Protein AF-0000000084939661 (afdb_homodimer)

Solvent-accessible surface area (backbone atoms only — not comparable to full-atom values): 49387 Å² total; per-residue (Å²): 124,50,78,59,77,72,64,90,78,50,35,40,30,23,25,59,42,37,61,24,28,25,22,60,41,71,46,73,68,18,36,55,26,51,57,50,60,46,53,46,61,92,64,97,46,81,56,56,61,61,65,62,62,69,41,45,63,56,44,51,54,30,49,75,70,69,48,83,76,84,49,44,41,31,38,41,30,62,37,33,71,84,38,44,71,63,52,51,52,50,42,39,66,36,55,32,39,28,44,35,34,33,52,49,49,13,32,34,28,44,72,57,71,51,91,60,67,36,63,58,30,52,48,51,53,49,52,51,51,50,54,36,47,75,54,62,26,47,37,31,38,24,54,34,61,55,38,50,36,38,65,49,33,69,78,37,44,57,19,41,68,34,69,63,48,52,53,42,49,49,52,51,50,52,50,51,45,74,72,36,49,90,73,36,37,35,38,19,58,34,48,32,57,61,42,16,74,80,35,40,44,63,51,31,37,24,57,90,59,92,84,60,48,70,38,54,50,45,46,51,22,54,53,22,48,49,44,50,50,45,50,46,16,52,48,47,57,62,47,65,81,49,88,71,51,46,44,36,39,27,33,56,48,68,46,67,32,25,48,34,51,40,54,69,19,39,45,49,29,52,53,49,40,42,70,64,42,47,43,57,50,33,33,43,55,67,11,40,78,52,54,42,48,62,46,49,43,29,72,53,44,75,44,85,86,84,76,59,66,68,52,49,51,43,24,49,76,26,43,48,65,32,47,26,28,31,52,62,42,59,30,24,29,63,80,56,87,78,58,63,68,32,53,51,103,86,48,76,33,25,60,50,92,81,50,56,60,46,90,54,49,51,30,61,44,41,59,51,53,28,46,49,49,48,54,51,31,74,57,65,70,46,44,33,29,39,49,27,34,60,60,69,40,84,72,65,72,46,95,80,58,34,35,85,42,60,70,55,42,52,51,50,45,48,34,52,50,26,50,42,52,30,44,59,41,42,35,57,68,51,33,42,19,32,36,20,53,46,37,35,33,34,84,89,59,31,25,35,53,47,31,37,28,31,22,44,46,40,41,41,60,83,62,51,68,82,58,50,78,30,63,23,48,39,28,55,48,44,27,48,22,66,74,66,37,42,85,124,50,78,58,79,73,63,90,78,49,34,40,31,21,26,57,41,37,61,24,27,25,20,61,41,71,46,74,66,18,36,56,26,50,60,50,60,46,52,46,60,91,64,97,45,81,58,54,59,60,65,62,62,70,41,43,64,56,45,52,52,30,49,75,70,69,49,83,75,83,50,45,41,32,38,42,30,63,39,33,73,83,37,43,68,61,53,51,52,50,42,40,68,36,56,31,38,28,43,34,36,33,52,48,49,12,31,34,30,43,52,64,78,52,90,62,69,36,63,57,30,52,47,51,54,48,53,51,51,49,53,36,48,75,54,63,25,47,37,32,38,25,54,35,59,55,38,49,36,38,65,47,32,68,75,37,44,58,18,40,68,34,68,65,47,52,52,42,48,49,51,52,53,50,49,52,44,73,72,37,49,90,74,36,36,36,38,19,60,32,48,32,57,60,43,18,75,78,36,41,45,63,52,32,35,24,56,90,59,91,82,60,49,70,38,54,50,45,46,52,23,54,54,21,47,50,42,51,49,43,49,46,16,52,48,48,56,62,47,64,80,49,88,70,50,47,44,34,41,28,33,56,49,70,45,68,33,25,49,34,50,41,54,70,18,39,47,49,29,52,51,48,39,43,70,64,42,47,42,57,50,33,32,44,55,69,12,40,78,52,54,41,49,62,44,49,44,28,70,55,44,76,44,84,86,85,75,59,66,68,53,49,51,43,25,47,74,26,43,48,67,33,46,26,27,31,50,63,40,59,29,24,28,63,78,56,86,80,57,62,67,32,54,52,101,87,48,77,31,26,60,52,92,80,50,57,58,46,90,54,50,50,31,59,44,40,60,51,52,30,47,48,49,46,54,52,31,75,57,66,71,47,44,32,31,40,50,28,34,58,59,69,41,82,73,65,70,46,96,79,57,34,34,87,42,59,69,55,44,52,52,50,46,49,35,51,52,25,50,43,52,30,44,62,43,42,35,57,64,51,35,41,18,29,37,21,53,44,38,35,34,33,85,90,57,30,26,36,51,47,33,35,27,31,22,45,47,39,40,40,57,82,62,52,67,81,56,49,78,31,62,23,48,40,28,56,51,44,28,50,21,67,74,64,36,41,84

Radius of gyration: 32.03 Å; Cα contacts (8 Å, |Δi|>4): 2023; chains: 2; bounding box: 61×95×74 Å

Organism: Mesoplasma florum (strain ATCC 33453 / NBRC 100688 / NCTC 11704 / L1) (NCBI:txid265311)

Sequence (974 aa):
MKKLNFPKSFLWGGATSAAQIEGAWNIDGKSLTLPEIQPFIELKDKSDLSKLHNERNIIFKNALEGKFEGHYPKRFGIDFYHRYKEDIALFKEAGMNIFRMSISWARIFPNAFDEKPNLNGLKFYRDVFEECKKNNMEIMVTMSHFDYPFELMKSNPKGWLDPKVKELFLKYAKTILDEYADIVKYWLPFNEINIGAFAVEAGLGIMPDSKRTEAETKELSIKGLHNLFVAQAEIVKYAKKFKNIKLGCMMADMTTYSLDCNPVNVLANMKREQILKFMFYDVMIKGKYPGYFKNIVKTLTNKEITFDENELKLLKENPLEFISFSYYMSNTVSTDPNQEKTQGNLTSAGKNPFLKATDWGWQIDPIGLRYVLNQLWDRYEVPLFISENGIGVLETLNEENAVNDDYRIDYLSKHIEQIDLALKDGVDVFGYTMWTPIDLVSASTCEMAKRYGLIFVDYDDYHNGTGNRYPKKSFNWFKEFIKTKEIMKKLNFPKSFLWGGATSAAQIEGAWNIDGKSLTLPEIQPFIELKDKSDLSKLHNERNIIFKNALEGKFEGHYPKRFGIDFYHRYKEDIALFKEAGMNIFRMSISWARIFPNAFDEKPNLNGLKFYRDVFEECKKNNMEIMVTMSHFDYPFELMKSNPKGWLDPKVKELFLKYAKTILDEYADIVKYWLPFNEINIGAFAVEAGLGIMPDSKRTEAETKELSIKGLHNLFVAQAEIVKYAKKFKNIKLGCMMADMTTYSLDCNPVNVLANMKREQILKFMFYDVMIKGKYPGYFKNIVKTLTNKEITFDENELKLLKENPLEFISFSYYMSNTVSTDPNQEKTQGNLTSAGKNPFLKATDWGWQIDPIGLRYVLNQLWDRYEVPLFISENGIGVLETLNEENAVNDDYRIDYLSKHIEQIDLALKDGVDVFGYTMWTPIDLVSASTCEMAKRYGLIFVDYDDYHNGTGNRYPKKSFNWFKEFIKTKEI

InterPro domains:
  IPR001360 Glycoside hydrolase family 1 [PF00232] (5-486)
  IPR001360 Glycoside hydrolase family 1 [PR00131] (319-333)
  IPR001360 Glycoside hydrolase family 1 [PR00131] (384-392)
  IPR001360 Glycoside hydrolase family 1 [PR00131] (405-416)
  IPR001360 Glycoside hydrolase family 1 [PR00131] (426-443)
  IPR001360 Glycoside hydrolase family 1 [PR00131] (451-463)
  IPR001360 Glycoside hydrolase family 1 [PTHR10353] (6-486)
  IPR017853 Glycoside hydrolase superfamily [SSF51445] (2-483)
  IPR018120 Glycoside hydrolase family 1, active site [PS00572] (384-392)

Nearest PDB structures (foldseek):
  6wgd-assembly3_C  TM=9.465E-01  e=3.606E-56  Bacillus licheniformis
  6wgd-assembly2_B  TM=9.373E-01  e=1.611E-56  Bacillus licheniformis
  4f79-assembly1_A  TM=9.193E-01  e=8.020E-50  Streptococcus mutans
  2e40-assembly1_A  TM=8.561E-01  e=5.593E-35  Phanerodontia chrysosporium
  7f3a-assembly1_A  TM=8.354E-01  e=2.499E-35  Arabidopsis thaliana

Structure (mmCIF, N/CA/C/O backbone):
data_AF-0000000084939661-model_v1
#
loop_
_entity.id
_entity.type
_entity.pdbx_description
1 polymer Beta-glucosidase
#
loop_
_atom_site.group_PDB
_atom_site.id
_atom_site.type_symbol
_atom_site.label_atom_id
_atom_site.label_alt_id
_atom_site.label_comp_id
_atom_site.label_asym_id
_atom_site.label_entity_id
_atom_site.label_seq_id
_atom_site.pdbx_PDB_ins_code
_atom_site.Cartn_x
_atom_site.Cartn_y
_atom_site.Cartn_z
_atom_site.occupancy
_atom_site.B_iso_or_equiv
_atom_site.auth_seq_id
_atom_site.auth_comp_id
_atom_site.auth_asym_id
_atom_site.auth_atom_id
_atom_site.pdbx_PDB_model_num
ATOM 1 N N . MET A 1 1 ? -32.219 13.727 -1.261 1 76 1 MET A N 1
ATOM 2 C CA . MET A 1 1 ? -31.328 13.625 -0.103 1 76 1 MET A CA 1
ATOM 3 C C . MET A 1 1 ? -30.844 12.188 0.089 1 76 1 MET A C 1
ATOM 5 O O . MET A 1 1 ? -31.578 11.242 -0.205 1 76 1 MET A O 1
ATOM 9 N N . LYS A 1 2 ? -29.578 12.047 0.237 1 87.31 2 LYS A N 1
ATOM 10 C CA . LYS A 1 2 ? -28.953 10.758 0.487 1 87.31 2 LYS A CA 1
ATOM 11 C C . LYS A 1 2 ? -28.625 10.586 1.967 1 87.31 2 LYS A C 1
ATOM 13 O O . LYS A 1 2 ? -27.953 11.438 2.561 1 87.31 2 LYS A O 1
ATOM 18 N N . LYS A 1 3 ? -29.156 9.508 2.598 1 93.19 3 LYS A N 1
ATOM 19 C CA . LYS A 1 3 ? -28.875 9.203 3.998 1 93.19 3 LYS A CA 1
ATOM 20 C C . LYS A 1 3 ? -27.562 8.453 4.141 1 93.19 3 LYS A C 1
ATOM 22 O O . LYS A 1 3 ? -27.312 7.48 3.43 1 93.19 3 LYS A O 1
ATOM 27 N N . LEU A 1 4 ? -26.688 8.992 4.992 1 95.94 4 LEU A N 1
ATOM 28 C CA . LEU A 1 4 ? -25.391 8.367 5.254 1 95.94 4 LEU A CA 1
ATOM 29 C C . LEU A 1 4 ? -25.422 7.609 6.582 1 95.94 4 LEU A C 1
ATOM 31 O O . LEU A 1 4 ? -26.312 7.809 7.398 1 95.94 4 LEU A O 1
ATOM 35 N N . ASN A 1 5 ? -24.516 6.648 6.684 1 91.62 5 ASN A N 1
ATOM 36 C CA . ASN A 1 5 ? -24.469 5.812 7.879 1 91.62 5 ASN A CA 1
ATOM 37 C C . ASN A 1 5 ? -23.125 5.934 8.602 1 91.62 5 ASN A C 1
ATOM 39 O O . ASN A 1 5 ? -22.188 5.203 8.289 1 91.62 5 ASN A O 1
ATOM 43 N N . PHE A 1 6 ? -23.062 6.758 9.602 1 95.75 6 PHE A N 1
ATOM 44 C CA . PHE A 1 6 ? -21.891 6.93 10.438 1 95.75 6 PHE A CA 1
ATOM 45 C C . PHE A 1 6 ? -22.109 6.336 11.828 1 95.75 6 PHE A C 1
ATOM 47 O O . PHE A 1 6 ? -23.234 6.34 12.328 1 95.75 6 PHE A O 1
ATOM 54 N N . PRO A 1 7 ? -21.094 5.809 12.414 1 94.56 7 PRO A N 1
ATOM 55 C CA . PRO A 1 7 ? -21.219 5.387 13.812 1 94.56 7 PRO A CA 1
ATOM 56 C C . PRO A 1 7 ? -21.641 6.527 14.734 1 94.56 7 PRO A C 1
ATOM 58 O O . PRO A 1 7 ? -21.266 7.684 14.508 1 94.56 7 PRO A O 1
ATOM 61 N N . LYS A 1 8 ? -22.312 6.203 15.781 1 93.75 8 LYS A N 1
ATOM 62 C CA . LYS A 1 8 ? -22.75 7.203 16.75 1 93.75 8 LYS A CA 1
ATOM 63 C C . LYS A 1 8 ? -21.562 7.887 17.422 1 93.75 8 LYS A C 1
ATOM 65 O O . LYS A 1 8 ? -21.656 9.062 17.797 1 93.75 8 LYS A O 1
ATOM 70 N N . SER A 1 9 ? -20.484 7.184 17.453 1 96.25 9 SER A N 1
ATOM 71 C CA . SER A 1 9 ? -19.297 7.68 18.141 1 96.25 9 SER A CA 1
ATOM 72 C C . SER A 1 9 ? -18.438 8.539 17.234 1 96.25 9 SER A C 1
ATOM 74 O O . SER A 1 9 ? -17.406 9.062 17.641 1 96.25 9 SER A O 1
ATOM 76 N N . PHE A 1 10 ? -18.906 8.656 15.992 1 98.19 10 PHE A N 1
ATOM 77 C CA . PHE A 1 10 ? -18.094 9.414 15.039 1 98.19 10 PHE A CA 1
ATOM 78 C C . PHE A 1 10 ? -17.969 10.867 15.484 1 98.19 10 PHE A C 1
ATOM 80 O O . PHE A 1 10 ? -18.953 11.484 15.898 1 98.19 10 PHE A O 1
ATOM 87 N N . LEU A 1 11 ? -16.766 11.445 15.398 1 98.75 11 LEU A N 1
ATOM 88 C CA . LEU A 1 11 ? -16.5 12.805 15.828 1 98.75 11 LEU A CA 1
ATOM 89 C C . LEU A 1 11 ? -16.578 13.773 14.656 1 98.75 11 LEU A C 1
ATOM 91 O O . LEU A 1 11 ? -15.891 13.594 13.641 1 98.75 11 LEU A O 1
ATOM 95 N N . TRP A 1 12 ? -17.406 14.789 14.75 1 98.5 12 TRP A N 1
ATOM 96 C CA . TRP A 1 12 ? -17.594 15.852 13.766 1 98.5 12 TRP A CA 1
ATOM 97 C C . TRP A 1 12 ? -17.203 17.203 14.344 1 98.5 12 TRP A C 1
ATOM 99 O O . TRP A 1 12 ? -17.719 17.609 15.383 1 98.5 12 TRP A O 1
ATOM 109 N N . GLY A 1 13 ? -16.281 17.891 13.742 1 98.5 13 GLY A N 1
ATOM 110 C CA . GLY A 1 13 ? -15.977 19.219 14.266 1 98.5 13 GLY A CA 1
ATOM 111 C C . GLY A 1 13 ? -15.125 20.047 13.32 1 98.5 13 GLY A C 1
ATOM 112 O O . GLY A 1 13 ? -15.273 19.953 12.102 1 98.5 13 GLY A O 1
ATOM 113 N N . GLY A 1 14 ? -14.438 21 13.836 1 98.31 14 GLY A N 1
ATOM 114 C CA . GLY A 1 14 ? -13.578 21.906 13.086 1 98.31 14 GLY A CA 1
ATOM 115 C C . GLY A 1 14 ? -12.219 22.109 13.727 1 98.31 14 GLY A C 1
ATOM 116 O O . GLY A 1 14 ? -12.023 21.781 14.898 1 98.31 14 GLY A O 1
ATOM 117 N N . ALA A 1 15 ? -11.328 22.531 12.891 1 98.75 15 ALA A N 1
ATOM 118 C CA . ALA A 1 15 ? -9.945 22.75 13.32 1 98.75 15 ALA A CA 1
ATOM 119 C C . ALA A 1 15 ? -9.531 24.203 13.117 1 98.75 15 ALA A C 1
ATOM 121 O O . ALA A 1 15 ? -10.008 24.875 12.195 1 98.75 15 ALA A O 1
ATOM 122 N N . THR A 1 16 ? -8.688 24.703 13.984 1 98.5 16 THR A N 1
ATOM 123 C CA . THR A 1 16 ? -8.086 26.016 13.906 1 98.5 16 THR A CA 1
ATOM 124 C C . THR A 1 16 ? -6.625 25.984 14.352 1 98.5 16 THR A C 1
ATOM 126 O O . THR A 1 16 ? -6.113 24.922 14.727 1 98.5 16 THR A O 1
ATOM 129 N N . SER A 1 17 ? -5.945 27.047 14.25 1 98.06 17 SER A N 1
ATOM 130 C CA . SER A 1 17 ? -4.594 27.203 14.773 1 98.06 17 SER A CA 1
ATOM 131 C C . SER A 1 17 ? -4.48 28.469 15.625 1 98.06 17 SER A C 1
ATOM 133 O O . SER A 1 17 ? -5.086 29.484 15.305 1 98.06 17 SER A O 1
ATOM 135 N N . ALA A 1 18 ? -3.715 28.406 16.609 1 98.38 18 ALA A N 1
ATOM 136 C CA . ALA A 1 18 ? -3.572 29.516 17.562 1 98.38 18 ALA A CA 1
ATOM 137 C C . ALA A 1 18 ? -3.178 30.797 16.859 1 98.38 18 ALA A C 1
ATOM 139 O O . ALA A 1 18 ? -3.811 31.844 17.062 1 98.38 18 ALA A O 1
ATOM 140 N N . ALA A 1 19 ? -2.262 30.703 15.992 1 97 19 ALA A N 1
ATOM 141 C CA . ALA A 1 19 ? -1.71 31.891 15.352 1 97 19 ALA A CA 1
ATOM 142 C C . ALA A 1 19 ? -2.736 32.531 14.422 1 97 19 ALA A C 1
ATOM 144 O O . ALA A 1 19 ? -2.631 33.719 14.102 1 97 19 ALA A O 1
ATOM 145 N N . GLN A 1 20 ? -3.734 31.766 14.008 1 98.12 20 GLN A N 1
ATOM 146 C CA . GLN A 1 20 ? -4.652 32.25 12.992 1 98.12 20 GLN A CA 1
ATOM 147 C C . GLN A 1 20 ? -5.945 32.781 13.625 1 98.12 20 GLN A C 1
ATOM 149 O O . GLN A 1 20 ? -6.715 33.5 12.984 1 98.12 20 GLN A O 1
ATOM 154 N N . ILE A 1 21 ? -6.176 32.438 14.93 1 98.5 21 ILE A N 1
ATOM 155 C CA . ILE A 1 21 ? -7.504 32.781 15.422 1 98.5 21 ILE A CA 1
ATOM 156 C C . ILE A 1 21 ? -7.375 33.562 16.734 1 98.5 21 ILE A C 1
ATOM 158 O O . ILE A 1 21 ? -8.266 34.344 17.078 1 98.5 21 ILE A O 1
ATOM 162 N N . GLU A 1 22 ? -6.34 33.406 17.547 1 98.44 22 GLU A N 1
ATOM 163 C CA . GLU A 1 22 ? -6.359 33.812 18.953 1 98.44 22 GLU A CA 1
ATOM 164 C C . GLU A 1 22 ? -6.25 35.312 19.109 1 98.44 22 GLU A C 1
ATOM 166 O O . GLU A 1 22 ? -6.992 35.938 19.875 1 98.44 22 GLU A O 1
ATOM 171 N N . GLY A 1 23 ? -5.332 35.844 18.328 1 97.75 23 GLY A N 1
ATOM 172 C CA . GLY A 1 23 ? -4.961 37.219 18.641 1 97.75 23 GLY A CA 1
ATOM 173 C C . GLY A 1 23 ? -4.234 37.344 19.953 1 97.75 23 GLY A C 1
ATOM 174 O O . GLY A 1 23 ? -3.521 36.438 20.375 1 97.75 23 GLY A O 1
ATOM 175 N N . ALA A 1 24 ? -4.246 38.594 20.531 1 97.81 24 ALA A N 1
ATOM 176 C CA . ALA A 1 24 ? -3.619 38.875 21.812 1 97.81 24 ALA A CA 1
ATOM 177 C C . ALA A 1 24 ? -2.148 38.469 21.812 1 97.81 24 ALA A C 1
ATOM 179 O O . ALA A 1 24 ? -1.686 37.75 22.703 1 97.81 24 ALA A O 1
ATOM 180 N N . TRP A 1 25 ? -1.394 38.875 20.797 1 96.25 25 TRP A N 1
ATOM 181 C CA . TRP A 1 25 ? -0.033 38.406 20.562 1 96.25 25 TRP A CA 1
ATOM 182 C C . TRP A 1 25 ? 0.924 38.938 21.625 1 96.25 25 TRP A C 1
ATOM 184 O O . TRP A 1 25 ? 2.012 38.375 21.812 1 96.25 25 TRP A O 1
ATOM 194 N N . ASN A 1 26 ? 0.463 39.969 22.391 1 95.56 26 ASN A N 1
ATOM 195 C CA . ASN A 1 26 ? 1.315 40.594 23.406 1 95.56 26 ASN A CA 1
ATOM 196 C C . ASN A 1 26 ? 0.572 40.75 24.734 1 95.56 26 ASN A C 1
ATOM 198 O O . ASN A 1 26 ? 0.905 41.625 25.531 1 95.56 26 ASN A O 1
ATOM 202 N N . ILE A 1 27 ? -0.442 40.031 24.875 1 97.62 27 ILE A N 1
ATOM 203 C CA . ILE A 1 27 ? -1.259 40.125 26.078 1 97.62 27 ILE A CA 1
ATOM 204 C C . ILE A 1 27 ? -0.933 38.938 27 1 97.62 27 ILE A C 1
ATOM 206 O O . ILE A 1 27 ? -0.599 37.844 26.516 1 97.62 27 ILE A O 1
ATOM 210 N N . ASP A 1 28 ? -0.941 39.125 28.297 1 97.31 28 ASP A N 1
ATOM 211 C CA . ASP A 1 28 ? -0.826 38.125 29.344 1 97.31 28 ASP A CA 1
ATOM 212 C C . ASP A 1 28 ? 0.487 37.344 29.219 1 97.31 28 ASP A C 1
ATOM 214 O O . ASP A 1 28 ? 0.52 36.125 29.406 1 97.31 28 ASP A O 1
ATOM 218 N N . GLY A 1 29 ? 1.516 38.031 28.719 1 96.12 29 GLY A N 1
ATOM 219 C CA . GLY A 1 29 ? 2.877 37.531 28.766 1 96.12 29 GLY A CA 1
ATOM 220 C C . GLY A 1 29 ? 3.299 36.812 27.484 1 96.12 29 GLY A C 1
ATOM 221 O O . GLY A 1 29 ? 4.457 36.406 27.359 1 96.12 29 GLY A O 1
ATOM 222 N N . LYS A 1 30 ? 2.4 36.719 26.516 1 97.25 30 LYS A N 1
ATOM 223 C CA . LYS A 1 30 ? 2.744 36.031 25.281 1 97.25 30 LYS A CA 1
ATOM 224 C C . LYS A 1 30 ? 3.773 36.812 24.469 1 97.25 30 LYS A C 1
ATOM 226 O O . LYS A 1 30 ? 3.744 38.031 24.469 1 97.25 30 LYS A O 1
ATOM 231 N N . SER A 1 31 ? 4.68 36.094 23.812 1 95.81 31 SER A N 1
ATOM 232 C CA . SER A 1 31 ? 5.617 36.719 22.875 1 95.81 31 SER A CA 1
ATOM 233 C C . SER A 1 31 ? 5.305 36.312 21.438 1 95.81 31 SER A C 1
ATOM 235 O O . SER A 1 31 ? 4.316 35.625 21.172 1 95.81 31 SER A O 1
ATOM 237 N N . LEU A 1 32 ? 6.156 36.812 20.516 1 96.56 32 LEU A N 1
ATOM 238 C CA . LEU A 1 32 ? 5.914 36.656 19.094 1 96.56 32 LEU A CA 1
ATOM 239 C C . LEU A 1 32 ? 6.25 35.25 18.641 1 96.56 32 LEU A C 1
ATOM 241 O O . LEU A 1 32 ? 7.188 34.625 19.156 1 96.56 32 LEU A O 1
ATOM 245 N N . THR A 1 33 ? 5.477 34.812 17.656 1 96.81 33 THR A N 1
ATOM 246 C CA . THR A 1 33 ? 5.77 33.562 16.953 1 96.81 33 THR A CA 1
ATOM 247 C C . THR A 1 33 ? 6.117 33.844 15.5 1 96.81 33 THR A C 1
ATOM 249 O O . THR A 1 33 ? 5.949 34.969 15.016 1 96.81 33 THR A O 1
ATOM 252 N N . LEU A 1 34 ? 6.562 32.781 14.828 1 95.38 34 LEU A N 1
ATOM 253 C CA . LEU A 1 34 ? 6.992 32.875 13.438 1 95.38 34 LEU A CA 1
ATOM 254 C C . LEU A 1 34 ? 5.875 33.438 12.555 1 95.38 34 LEU A C 1
ATOM 256 O O . LEU A 1 34 ? 6.094 34.375 11.797 1 95.38 34 LEU A O 1
ATOM 260 N N . PRO A 1 35 ? 4.625 32.938 12.656 1 96.12 35 PRO A N 1
ATOM 261 C CA . PRO A 1 35 ? 3.578 33.5 11.789 1 96.12 35 PRO A CA 1
ATOM 262 C C . PRO A 1 35 ? 3.266 34.969 12.094 1 96.12 35 PRO A C 1
ATOM 264 O O . PRO A 1 35 ? 2.838 35.688 11.203 1 96.12 35 PRO A O 1
ATOM 267 N N . GLU A 1 36 ? 3.588 35.438 13.273 1 96.69 36 GLU A N 1
ATOM 268 C CA . GLU A 1 36 ? 3.172 36.75 13.734 1 96.69 36 GLU A CA 1
ATOM 269 C C . GLU A 1 36 ? 4.199 37.812 13.344 1 96.69 36 GLU A C 1
ATOM 271 O O . GLU A 1 36 ? 3.982 39 13.578 1 96.69 36 GLU A O 1
ATOM 276 N N . ILE A 1 37 ? 5.254 37.375 12.75 1 95.5 37 ILE A N 1
ATOM 277 C CA . ILE A 1 37 ? 6.195 38.375 12.227 1 95.5 37 ILE A CA 1
ATOM 278 C C . ILE A 1 37 ? 5.969 38.562 10.727 1 95.5 37 ILE A C 1
ATOM 280 O O . ILE A 1 37 ? 6.664 39.344 10.086 1 95.5 37 ILE A O 1
ATOM 284 N N . GLN A 1 38 ? 5.016 37.875 10.133 1 94.12 38 GLN A N 1
ATOM 285 C CA . GLN A 1 38 ? 4.703 37.969 8.711 1 94.12 38 GLN A CA 1
ATOM 286 C C . GLN A 1 38 ? 3.607 39 8.469 1 94.12 38 GLN A C 1
ATOM 288 O O . GLN A 1 38 ? 2.482 38.844 8.945 1 94.12 38 GLN A O 1
ATOM 293 N N . PRO A 1 39 ? 3.881 40 7.699 1 95.25 39 PRO A N 1
ATOM 294 C CA . PRO A 1 39 ? 2.85 41 7.398 1 95.25 39 PRO A CA 1
ATOM 295 C C . PRO A 1 39 ? 1.928 40.562 6.262 1 95.25 39 PRO A C 1
ATOM 297 O O . PRO A 1 39 ? 2.268 39.656 5.496 1 95.25 39 PRO A O 1
ATOM 300 N N . PHE A 1 40 ? 0.797 41.125 6.23 1 95.25 40 PHE A N 1
ATOM 301 C CA . PHE A 1 40 ? -0.061 41.031 5.055 1 95.25 40 PHE A CA 1
ATOM 302 C C . PHE A 1 40 ? 0.56 41.75 3.863 1 95.25 40 PHE A C 1
ATOM 304 O O . PHE A 1 40 ? 0.972 42.906 3.973 1 95.25 40 PHE A O 1
ATOM 311 N N . ILE A 1 41 ? 0.688 41.031 2.812 1 91.19 41 ILE A N 1
ATOM 312 C CA . ILE A 1 41 ? 1.157 41.594 1.547 1 91.19 41 ILE A CA 1
ATOM 313 C C . ILE A 1 41 ? 0.088 41.406 0.473 1 91.19 41 ILE A C 1
ATOM 315 O O . ILE A 1 41 ? -0.285 40.281 0.153 1 91.19 41 ILE A O 1
ATOM 319 N N . GLU A 1 42 ? -0.319 42.469 -0.01 1 88.44 42 GLU A N 1
ATOM 320 C CA . GLU A 1 42 ? -1.345 42.406 -1.046 1 88.44 42 GLU A CA 1
ATOM 321 C C . GLU A 1 42 ? -0.802 41.75 -2.314 1 88.44 42 GLU A C 1
ATOM 323 O O . GLU A 1 42 ? 0.219 42.188 -2.854 1 88.44 42 GLU A O 1
ATOM 328 N N . LEU A 1 43 ? -1.422 40.688 -2.668 1 83.44 43 LEU A N 1
ATOM 329 C CA . LEU A 1 43 ? -1.029 39.969 -3.889 1 83.44 43 LEU A CA 1
ATOM 330 C C . LEU A 1 43 ? -1.913 40.406 -5.059 1 83.44 43 LEU A C 1
ATOM 332 O O . LEU A 1 43 ? -3.133 40.5 -4.918 1 83.44 43 LEU A O 1
ATOM 336 N N . LYS A 1 44 ? -1.364 40.781 -6.469 1 77.31 44 LYS A N 1
ATOM 337 C CA . LYS A 1 44 ? -2.107 41.062 -7.691 1 77.31 44 LYS A CA 1
ATOM 338 C C . LYS A 1 44 ? -2.789 39.812 -8.227 1 77.31 44 LYS A C 1
ATOM 340 O O . LYS A 1 44 ? -3.961 39.844 -8.609 1 77.31 44 LYS A O 1
ATOM 345 N N . ASP A 1 45 ? -2.076 38.812 -8.133 1 78.31 45 ASP A N 1
ATOM 346 C CA . ASP A 1 45 ? -2.543 37.469 -8.516 1 78.31 45 ASP A CA 1
ATOM 347 C C . ASP A 1 45 ? -2.459 36.5 -7.336 1 78.31 45 ASP A C 1
ATOM 349 O O . ASP A 1 45 ? -1.365 36.125 -6.902 1 78.31 45 ASP A O 1
ATOM 353 N N . LYS A 1 46 ? -3.605 36.062 -6.93 1 73.12 46 LYS A N 1
ATOM 354 C CA . LYS A 1 46 ? -3.707 35.25 -5.723 1 73.12 46 LYS A CA 1
ATOM 355 C C . LYS A 1 46 ? -3.143 33.844 -5.949 1 73.12 46 LYS A C 1
ATOM 357 O O . LYS A 1 46 ? -2.799 33.156 -4.996 1 73.12 46 LYS A O 1
ATOM 362 N N . SER A 1 47 ? -3.041 33.5 -7.195 1 71.06 47 SER A N 1
ATOM 363 C CA . SER A 1 47 ? -2.535 32.156 -7.512 1 71.06 47 SER A CA 1
ATOM 364 C C . SER A 1 47 ? -1.013 32.156 -7.609 1 71.06 47 SER A C 1
ATOM 366 O O . SER A 1 47 ? -0.39 31.094 -7.648 1 71.06 47 SER A O 1
ATOM 368 N N . ASP A 1 48 ? -0.412 33.312 -7.617 1 75.19 48 ASP A N 1
ATOM 369 C CA . ASP A 1 48 ? 1.036 33.438 -7.719 1 75.19 48 ASP A CA 1
ATOM 370 C C . ASP A 1 48 ? 1.633 33.938 -6.395 1 75.19 48 ASP A C 1
ATOM 372 O O . ASP A 1 48 ? 1.565 35.125 -6.07 1 75.19 48 ASP A O 1
ATOM 376 N N . LEU A 1 49 ? 2.273 33.062 -5.699 1 75.25 49 LEU A N 1
ATOM 377 C CA . LEU A 1 49 ? 2.822 33.375 -4.387 1 75.25 49 LEU A CA 1
ATOM 378 C C . LEU A 1 49 ? 4.281 33.812 -4.496 1 75.25 49 LEU A C 1
ATOM 380 O O . LEU A 1 49 ? 4.984 33.906 -3.484 1 75.25 49 LEU A O 1
ATOM 384 N N . SER A 1 50 ? 4.77 34.062 -5.648 1 76.31 50 SER A N 1
ATOM 385 C CA . SER A 1 50 ? 6.176 34.375 -5.875 1 76.31 50 SER A CA 1
ATOM 386 C C . SER A 1 50 ? 6.59 35.625 -5.078 1 76.31 50 SER A C 1
ATOM 388 O O . SER A 1 50 ? 7.691 35.656 -4.52 1 76.31 50 SER A O 1
ATOM 390 N N . LYS A 1 51 ? 5.73 36.594 -5.031 1 77.31 51 LYS A N 1
ATOM 391 C CA . LYS A 1 51 ? 6.043 37.812 -4.285 1 77.31 51 LYS A CA 1
ATOM 392 C C . LYS A 1 51 ? 6.309 37.5 -2.814 1 77.31 51 LYS A C 1
ATOM 394 O O . LYS A 1 51 ? 7.238 38.062 -2.219 1 77.31 51 LYS A O 1
ATOM 399 N N . LEU A 1 52 ? 5.461 36.688 -2.219 1 80 52 LEU A N 1
ATOM 400 C CA . LEU A 1 52 ? 5.625 36.312 -0.822 1 80 52 LEU A CA 1
ATOM 401 C C . LEU A 1 52 ? 6.969 35.594 -0.605 1 80 52 LEU A C 1
ATOM 403 O O . LEU A 1 52 ? 7.668 35.906 0.369 1 80 52 LEU A O 1
ATOM 407 N N . HIS A 1 53 ? 7.348 34.812 -1.49 1 78 53 HIS A N 1
ATOM 408 C CA . HIS A 1 53 ? 8.602 34.062 -1.386 1 78 53 HIS A CA 1
ATOM 409 C C . HIS A 1 53 ? 9.805 35 -1.509 1 78 53 HIS A C 1
ATOM 411 O O . HIS A 1 53 ? 10.797 34.844 -0.799 1 78 53 HIS A O 1
ATOM 417 N N . ASN A 1 54 ? 9.688 35.938 -2.361 1 78.06 54 ASN A N 1
ATOM 418 C CA . ASN A 1 54 ? 10.781 36.906 -2.611 1 78.06 54 ASN A CA 1
ATOM 419 C C . ASN A 1 54 ? 11 37.812 -1.423 1 78.06 54 ASN A C 1
ATOM 421 O O . ASN A 1 54 ? 12.125 38.281 -1.183 1 78.06 54 ASN A O 1
ATOM 425 N N . GLU A 1 55 ? 9.953 38.031 -0.665 1 84.81 55 GLU A N 1
ATOM 426 C CA . GLU A 1 55 ? 10.023 39 0.432 1 84.81 55 GLU A CA 1
ATOM 427 C C . GLU A 1 55 ? 10.414 38.312 1.739 1 84.81 55 GLU A C 1
ATOM 429 O O . GLU A 1 55 ? 10.641 39 2.752 1 84.81 55 GLU A O 1
ATOM 434 N N . ARG A 1 56 ? 10.531 37.125 1.7 1 86 56 ARG A N 1
ATOM 435 C CA . ARG A 1 56 ? 10.742 36.344 2.908 1 86 56 ARG A CA 1
ATOM 436 C C . ARG A 1 56 ? 11.992 36.812 3.648 1 86 56 ARG A C 1
ATOM 438 O O . ARG A 1 56 ? 11.953 37.062 4.855 1 86 56 ARG A O 1
ATOM 445 N N . ASN A 1 57 ? 13.047 36.969 2.941 1 86.56 57 ASN A N 1
ATOM 446 C CA . ASN A 1 57 ? 14.305 37.344 3.561 1 86.56 57 ASN A CA 1
ATOM 447 C C . ASN A 1 57 ? 14.219 38.75 4.168 1 86.56 57 ASN A C 1
ATOM 449 O O . ASN A 1 57 ? 14.781 39 5.234 1 86.56 57 ASN A O 1
ATOM 453 N N . ILE A 1 58 ? 13.555 39.562 3.502 1 89.19 58 ILE A N 1
ATOM 454 C CA . ILE A 1 58 ? 13.398 40.938 3.967 1 89.19 58 ILE A CA 1
ATOM 455 C C . ILE A 1 58 ? 12.539 40.938 5.23 1 89.19 58 ILE A C 1
ATOM 457 O O . ILE A 1 58 ? 12.844 41.688 6.176 1 89.19 58 ILE A O 1
ATOM 461 N N . ILE A 1 59 ? 11.547 40.188 5.258 1 91.44 59 ILE A N 1
ATOM 462 C CA . ILE A 1 59 ? 10.648 40.094 6.402 1 91.44 59 ILE A CA 1
ATOM 463 C C . ILE A 1 59 ? 11.422 39.656 7.637 1 91.44 59 ILE A C 1
ATOM 465 O O . ILE A 1 59 ? 11.305 40.25 8.703 1 91.44 59 ILE A O 1
ATOM 469 N N . PHE A 1 60 ? 12.25 38.656 7.484 1 91.69 60 PHE A N 1
ATOM 470 C CA . PHE A 1 60 ? 13.023 38.125 8.602 1 91.69 60 PHE A CA 1
ATOM 471 C C . PHE A 1 60 ? 14.055 39.156 9.078 1 91.69 60 PHE A C 1
ATOM 473 O O . PHE A 1 60 ? 14.25 39.312 10.281 1 91.69 60 PHE A O 1
ATOM 480 N N . LYS A 1 61 ? 14.719 39.781 8.125 1 91.38 61 LYS A N 1
ATOM 481 C CA . LYS A 1 61 ? 15.695 40.812 8.469 1 91.38 61 LYS A CA 1
ATOM 482 C C . LYS A 1 61 ? 15.047 41.938 9.281 1 91.38 61 LYS A C 1
ATOM 484 O O . LYS A 1 61 ? 15.578 42.344 10.32 1 91.38 61 LYS A O 1
ATOM 489 N N . ASN A 1 62 ? 13.953 42.375 8.797 1 94.19 62 ASN A N 1
ATOM 490 C CA . ASN A 1 62 ? 13.234 43.438 9.5 1 94.19 62 ASN A CA 1
ATOM 491 C C . ASN A 1 62 ? 12.812 43.031 10.898 1 94.19 62 ASN A C 1
ATOM 493 O O . ASN A 1 62 ? 12.945 43.781 11.852 1 94.19 62 ASN A O 1
ATOM 497 N N . ALA A 1 63 ? 12.32 41.812 10.961 1 93.69 63 ALA A N 1
ATOM 498 C CA . ALA A 1 63 ? 11.891 41.312 12.25 1 93.69 63 ALA A CA 1
ATOM 499 C C . ALA A 1 63 ? 13.055 41.219 13.234 1 93.69 63 ALA A C 1
ATOM 501 O O . ALA A 1 63 ? 12.906 41.562 14.414 1 93.69 63 ALA A O 1
ATOM 502 N N . LEU A 1 64 ? 14.195 40.812 12.797 1 92.62 64 LEU A N 1
ATOM 503 C CA . LEU A 1 64 ? 15.383 40.688 13.633 1 92.62 64 LEU A CA 1
ATOM 504 C C . LEU A 1 64 ? 15.82 42.062 14.148 1 92.62 64 LEU A C 1
ATOM 506 O O . LEU A 1 64 ? 16.344 42.156 15.258 1 92.62 64 LEU A O 1
ATOM 510 N N . GLU A 1 65 ? 15.547 43.031 13.32 1 94.5 65 GLU A N 1
ATOM 511 C CA . GLU A 1 65 ? 15.93 44.406 13.672 1 94.5 65 GLU A CA 1
ATOM 512 C C . GLU A 1 65 ? 14.828 45.094 14.461 1 94.5 65 GLU A C 1
ATOM 514 O O . GLU A 1 65 ? 14.961 46.281 14.828 1 94.5 65 GLU A O 1
ATOM 519 N N . GLY A 1 66 ? 13.773 44.375 14.656 1 92.75 66 GLY A N 1
ATOM 520 C CA . GLY A 1 66 ? 12.656 44.938 15.406 1 92.75 66 GLY A CA 1
ATOM 521 C C . GLY A 1 66 ? 11.859 45.969 14.609 1 92.75 66 GLY A C 1
ATOM 522 O O . GLY A 1 66 ? 11.203 46.812 15.188 1 92.75 66 GLY A O 1
ATOM 523 N N . LYS A 1 67 ? 12.016 45.875 13.305 1 94.19 67 LYS A N 1
ATOM 524 C CA . LYS A 1 67 ? 11.289 46.781 12.422 1 94.19 67 LYS A CA 1
ATOM 525 C C . LYS A 1 67 ? 10.031 46.125 11.875 1 94.19 67 LYS A C 1
ATOM 527 O O . LYS A 1 67 ? 10.109 45.156 11.109 1 94.19 67 LYS A O 1
ATOM 532 N N . PHE A 1 68 ? 8.977 46.562 12.359 1 93 68 PHE A N 1
ATOM 533 C CA . PHE A 1 68 ? 7.699 46 11.914 1 93 68 PHE A CA 1
ATOM 534 C C . PHE A 1 68 ? 6.863 47.094 11.234 1 93 68 PHE A C 1
ATOM 536 O O . PHE A 1 68 ? 6.453 48.062 11.875 1 93 68 PHE A O 1
ATOM 543 N N . GLU A 1 69 ? 6.824 47.094 9.961 1 91.75 69 GLU A N 1
ATOM 544 C CA . GLU A 1 69 ? 6 48 9.172 1 91.75 69 GLU A CA 1
ATOM 545 C C . GLU A 1 69 ? 4.848 47.25 8.5 1 91.75 69 GLU A C 1
ATOM 547 O O . GLU A 1 69 ? 4.984 46.062 8.148 1 91.75 69 GLU A O 1
ATOM 552 N N . GLY A 1 70 ? 3.752 47.906 8.492 1 93.75 70 GLY A N 1
ATOM 553 C CA . GLY A 1 70 ? 2.607 47.281 7.836 1 93.75 70 GLY A CA 1
ATOM 554 C C . GLY A 1 70 ? 1.616 46.688 8.812 1 93.75 70 GLY A C 1
ATOM 555 O O . GLY A 1 70 ? 1.615 47.031 10 1 93.75 70 GLY A O 1
ATOM 556 N N . HIS A 1 71 ? 0.753 45.844 8.234 1 96.81 71 HIS A N 1
ATOM 557 C CA . HIS A 1 71 ? -0.302 45.219 9.016 1 96.81 71 HIS A CA 1
ATOM 558 C C . HIS A 1 71 ? -0.011 43.719 9.227 1 96.81 71 HIS A C 1
ATOM 560 O O . HIS A 1 71 ? 0.427 43.031 8.305 1 96.81 71 HIS A O 1
ATOM 566 N N . TYR A 1 72 ? -0.158 43.25 10.438 1 97.19 72 TYR A N 1
ATOM 567 C CA . TYR A 1 72 ? 0.111 41.875 10.82 1 97.19 72 TYR A CA 1
ATOM 568 C C . TYR A 1 72 ? -1.161 41.188 11.297 1 97.19 72 TYR A C 1
ATOM 570 O O . TYR A 1 72 ? -1.387 41.031 12.5 1 97.19 72 TYR A O 1
ATOM 578 N N . PRO A 1 73 ? -1.909 40.688 10.414 1 97.88 73 PRO A N 1
ATOM 579 C CA . PRO A 1 73 ? -3.248 40.188 10.727 1 97.88 73 PRO A CA 1
ATOM 580 C C . PRO A 1 73 ? -3.229 39.094 11.797 1 97.88 73 PRO A C 1
ATOM 582 O O . PRO A 1 73 ? -4.137 39 12.625 1 97.88 73 PRO A O 1
ATOM 585 N N . LYS A 1 74 ? -2.258 38.219 11.844 1 97.88 74 LYS A N 1
ATOM 586 C CA . LYS A 1 74 ? -2.229 37.094 12.758 1 97.88 74 LYS A CA 1
ATOM 587 C C . LYS A 1 74 ? -1.98 37.531 14.195 1 97.88 74 LYS A C 1
ATOM 589 O O . LYS A 1 74 ? -2.152 36.75 15.133 1 97.88 74 LYS A O 1
ATOM 594 N N . ARG A 1 75 ? -1.59 38.781 14.398 1 97.75 75 ARG A N 1
ATOM 595 C CA . ARG A 1 75 ? -1.457 39.344 15.742 1 97.75 75 ARG A CA 1
ATOM 596 C C . ARG A 1 75 ? -2.824 39.625 16.359 1 97.75 75 ARG A C 1
ATOM 598 O O . ARG A 1 75 ? -2.949 39.75 17.578 1 97.75 75 ARG A O 1
ATOM 605 N N . PHE A 1 76 ? -3.811 39.656 15.469 1 97.69 76 PHE A N 1
ATOM 606 C CA . PHE A 1 76 ? -5.172 39.969 15.898 1 97.69 76 PHE A CA 1
ATOM 607 C C . PHE A 1 76 ? -6.059 38.719 15.797 1 97.69 76 PHE A C 1
ATOM 609 O O . PHE A 1 76 ? -7.004 38.562 16.562 1 97.69 76 PHE A O 1
ATOM 616 N N . GLY A 1 77 ? -5.703 37.875 14.789 1 98.19 77 GLY A N 1
ATOM 617 C CA . GLY A 1 77 ? -6.582 36.75 14.523 1 98.19 77 GLY A CA 1
ATOM 618 C C . GLY A 1 77 ? -8.031 37.125 14.336 1 98.19 77 GLY A C 1
ATOM 619 O O . GLY A 1 77 ? -8.336 38.031 13.555 1 98.19 77 GLY A O 1
ATOM 620 N N . ILE A 1 78 ? -8.867 36.438 15.047 1 98.62 78 ILE A N 1
ATOM 621 C CA . ILE A 1 78 ? -10.273 36.812 15.031 1 98.62 78 ILE A CA 1
ATOM 622 C C . ILE A 1 78 ? -10.742 37.125 16.453 1 98.62 78 ILE A C 1
ATOM 624 O O . ILE A 1 78 ? -11.922 36.938 16.781 1 98.62 78 ILE A O 1
ATOM 628 N N . ASP A 1 79 ? -9.75 37.344 17.281 1 98.5 79 ASP A N 1
ATOM 629 C CA . ASP A 1 79 ? -9.953 37.719 18.672 1 98.5 79 ASP A CA 1
ATOM 630 C C . ASP A 1 79 ? -10.578 36.594 19.469 1 98.5 79 ASP A C 1
ATOM 632 O O . ASP A 1 79 ? -11.406 36.812 20.359 1 98.5 79 ASP A O 1
ATOM 636 N N . PHE A 1 80 ? -10.227 35.406 19.125 1 98.75 80 PHE A N 1
ATOM 637 C CA . PHE A 1 80 ? -10.695 34.219 19.844 1 98.75 80 PHE A CA 1
ATOM 638 C C . PHE A 1 80 ? -10.312 34.312 21.328 1 98.75 80 PHE A C 1
ATOM 640 O O . PHE A 1 80 ? -11.062 33.875 22.188 1 98.75 80 PHE A O 1
ATOM 647 N N . TYR A 1 81 ? -9.172 34.906 21.625 1 98.69 81 TYR A N 1
ATOM 648 C CA . TYR A 1 81 ? -8.672 35 22.984 1 98.69 81 TYR A CA 1
ATOM 649 C C . TYR A 1 81 ? -9.727 35.625 23.891 1 98.69 81 TYR A C 1
ATOM 651 O O . TYR A 1 81 ? -9.898 35.188 25.031 1 98.69 81 TYR A O 1
ATOM 659 N N . HIS A 1 82 ? -10.492 36.562 23.438 1 98.31 82 HIS A N 1
ATOM 660 C CA . HIS A 1 82 ? -11.477 37.25 24.266 1 98.31 82 HIS A CA 1
ATOM 661 C C . HIS A 1 82 ? -12.883 36.719 24 1 98.31 82 HIS A C 1
ATOM 663 O O . HIS A 1 82 ? -13.797 36.969 24.781 1 98.31 82 HIS A O 1
ATOM 669 N N . ARG A 1 83 ? -13.008 36 22.891 1 98.62 83 ARG A N 1
ATOM 670 C CA . ARG A 1 83 ? -14.375 35.719 22.453 1 98.62 83 ARG A CA 1
ATOM 671 C C . ARG A 1 83 ? -14.594 34.219 22.328 1 98.62 83 ARG A C 1
ATOM 673 O O . ARG A 1 83 ? -15.539 33.781 21.656 1 98.62 83 ARG A O 1
ATOM 680 N N . TYR A 1 84 ? -13.75 33.375 22.922 1 98.69 84 TYR A N 1
ATOM 681 C CA . TYR A 1 84 ? -13.797 31.922 22.719 1 98.69 84 TYR A CA 1
ATOM 682 C C . TYR A 1 84 ? -15.133 31.359 23.203 1 98.69 84 TYR A C 1
ATOM 684 O O . TYR A 1 84 ? -15.617 30.359 22.656 1 98.69 84 TYR A O 1
ATOM 692 N N . LYS A 1 85 ? -15.758 31.938 24.234 1 98.75 85 LYS A N 1
ATOM 693 C CA . LYS A 1 85 ? -17.031 31.422 24.719 1 98.75 85 LYS A CA 1
ATOM 694 C C . LYS A 1 85 ? -18.125 31.562 23.641 1 98.75 85 LYS A C 1
ATOM 696 O O . LYS A 1 85 ? -18.922 30.641 23.438 1 98.75 85 LYS A O 1
ATOM 701 N N . GLU A 1 86 ? -18.109 32.719 23 1 98.56 86 GLU A N 1
ATOM 702 C CA . GLU A 1 86 ? -19.047 32.969 21.906 1 98.56 86 GLU A CA 1
ATOM 703 C C . GLU A 1 86 ? -18.797 32 20.75 1 98.56 86 GLU A C 1
ATOM 705 O O . GLU A 1 86 ? -19.734 31.422 20.203 1 98.56 86 GLU A O 1
ATOM 710 N N . ASP A 1 87 ? -17.594 31.875 20.375 1 98.75 87 ASP A N 1
ATOM 711 C CA . ASP A 1 87 ? -17.234 31 19.266 1 98.75 87 ASP A CA 1
ATOM 712 C C . ASP A 1 87 ? -17.609 29.562 19.547 1 98.75 87 ASP A C 1
ATOM 714 O O . ASP A 1 87 ? -18.203 28.891 18.719 1 98.75 87 ASP A O 1
ATOM 718 N N . ILE A 1 88 ? -17.297 29.047 20.75 1 98.81 88 ILE A N 1
ATOM 719 C CA . ILE A 1 88 ? -17.547 27.656 21.141 1 98.81 88 ILE A CA 1
ATOM 720 C C . ILE A 1 88 ? -19.062 27.422 21.188 1 98.81 88 ILE A C 1
ATOM 722 O O . ILE A 1 88 ? -19.531 26.328 20.828 1 98.81 88 ILE A O 1
ATOM 726 N N . ALA A 1 89 ? -19.812 28.406 21.609 1 98.69 89 ALA A N 1
ATOM 727 C CA . ALA A 1 89 ? -21.281 28.297 21.609 1 98.69 89 ALA A CA 1
ATOM 728 C C . ALA A 1 89 ? -21.797 28.078 20.188 1 98.69 89 ALA A C 1
ATOM 730 O O . ALA A 1 89 ? -22.75 27.312 19.984 1 98.69 89 ALA A O 1
ATOM 731 N N . LEU A 1 90 ? -21.188 28.75 19.234 1 98.69 90 LEU A N 1
ATOM 732 C CA . LEU A 1 90 ? -21.578 28.578 17.828 1 98.69 90 LEU A CA 1
ATOM 733 C C . LEU A 1 90 ? -21.188 27.203 17.328 1 98.69 90 LEU A C 1
ATOM 735 O O . LEU A 1 90 ? -21.938 26.594 16.547 1 98.69 90 LEU A O 1
ATOM 739 N N . PHE A 1 91 ? -20.016 26.719 17.734 1 98.81 91 PHE A N 1
ATOM 740 C CA . PHE A 1 91 ? -19.625 25.359 17.359 1 98.81 91 PHE A CA 1
ATOM 741 C C . PHE A 1 91 ? -20.641 24.344 17.844 1 98.81 91 PHE A C 1
ATOM 743 O O . PHE A 1 91 ? -21.047 23.453 17.094 1 98.81 91 PHE A O 1
ATOM 750 N N . LYS A 1 92 ? -21.047 24.531 19.078 1 98.5 92 LYS A N 1
ATOM 751 C CA . LYS A 1 92 ? -22.062 23.656 19.672 1 98.5 92 LYS A CA 1
ATOM 752 C C . LYS A 1 92 ? -23.375 23.734 18.891 1 98.5 92 LYS A C 1
ATOM 754 O O . LYS A 1 92 ? -24 22.719 18.609 1 98.5 92 LYS A O 1
ATOM 759 N N . GLU A 1 93 ? -23.734 24.922 18.625 1 98.38 93 GLU A N 1
ATOM 760 C CA . GLU A 1 93 ? -24.984 25.125 17.891 1 98.38 93 GLU A CA 1
ATOM 761 C C . GLU A 1 93 ? -24.938 24.406 16.547 1 98.38 93 GLU A C 1
ATOM 763 O O . GLU A 1 93 ? -25.953 23.859 16.094 1 98.38 93 GLU A O 1
ATOM 768 N N . ALA A 1 94 ? -23.797 24.422 15.883 1 98.25 94 ALA A N 1
ATOM 769 C CA . ALA A 1 94 ? -23.641 23.766 14.594 1 98.25 94 ALA A CA 1
ATOM 770 C C . ALA A 1 94 ? -23.719 22.25 14.742 1 98.25 94 ALA A C 1
ATOM 772 O O . ALA A 1 94 ? -23.906 21.531 13.758 1 98.25 94 ALA A O 1
ATOM 773 N N . GLY A 1 95 ? -23.531 21.75 15.953 1 9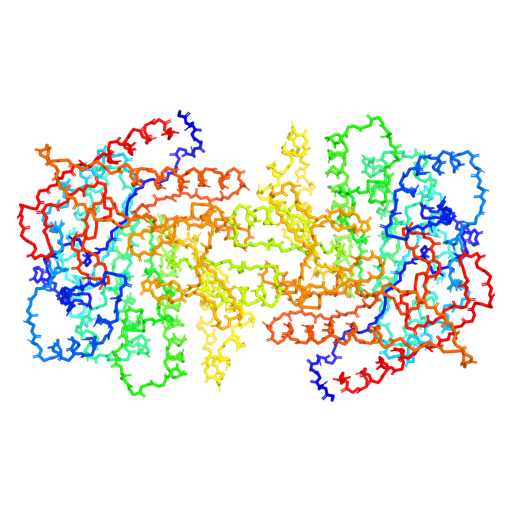7.94 95 GLY A N 1
ATOM 774 C CA . GLY A 1 95 ? -23.641 20.328 16.219 1 97.94 95 GLY A CA 1
ATOM 775 C C . GLY A 1 95 ? -22.281 19.641 16.312 1 97.94 95 GLY A C 1
ATOM 776 O O . GLY A 1 95 ? -22.203 18.406 16.266 1 97.94 95 GLY A O 1
ATOM 777 N N . MET A 1 96 ? -21.219 20.375 16.531 1 98.44 96 MET A N 1
ATOM 778 C CA . MET A 1 96 ? -19.875 19.797 16.625 1 98.44 96 MET A CA 1
ATOM 779 C C . MET A 1 96 ? -19.672 19.109 17.969 1 98.44 96 MET A C 1
ATOM 781 O O . MET A 1 96 ? -20.141 19.594 19 1 98.44 96 MET A O 1
ATOM 785 N N . ASN A 1 97 ? -18.969 17.969 17.906 1 98.62 97 ASN A N 1
ATOM 786 C CA . ASN A 1 97 ? -18.688 17.25 19.156 1 98.62 97 ASN A CA 1
ATOM 787 C C . ASN A 1 97 ? -17.188 17.078 19.375 1 98.62 97 ASN A C 1
ATOM 789 O O . ASN A 1 97 ? -16.766 16.344 20.266 1 98.62 97 ASN A O 1
ATOM 793 N N . ILE A 1 98 ? -16.375 17.781 18.516 1 98.81 98 ILE A N 1
ATOM 794 C CA . ILE A 1 98 ? -14.938 17.859 18.75 1 98.81 98 ILE A CA 1
ATOM 795 C C . ILE A 1 98 ? -14.406 19.203 18.219 1 98.81 98 ILE A C 1
ATOM 797 O O . ILE A 1 98 ? -14.891 19.719 17.219 1 98.81 98 ILE A O 1
ATOM 801 N N . PHE A 1 99 ? -13.461 19.766 18.906 1 98.81 99 PHE A N 1
ATOM 802 C CA . PHE A 1 99 ? -12.75 20.984 18.5 1 98.81 99 PHE A CA 1
ATOM 803 C C . PHE A 1 99 ? -11.242 20.75 18.5 1 98.81 99 PHE A C 1
ATOM 805 O O . PHE A 1 99 ? -10.656 20.469 19.547 1 98.81 99 PHE A O 1
ATOM 812 N N . ARG A 1 100 ? -10.633 20.75 17.281 1 98.81 100 ARG A N 1
ATOM 813 C CA . ARG A 1 100 ? -9.18 20.672 17.172 1 98.81 100 ARG A CA 1
ATOM 814 C C . ARG A 1 100 ? -8.547 22.062 17.172 1 98.81 100 ARG A C 1
ATOM 816 O O . ARG A 1 100 ? -8.914 22.906 16.359 1 98.81 100 ARG A O 1
ATOM 823 N N . MET A 1 101 ? -7.691 22.281 18.062 1 98.62 101 MET A N 1
ATOM 824 C CA . MET A 1 101 ? -6.992 23.562 18.172 1 98.62 101 MET A CA 1
ATOM 825 C C . MET A 1 101 ? -5.531 23.359 18.547 1 98.62 101 MET A C 1
ATOM 827 O O . MET A 1 101 ? -5.121 22.234 18.875 1 98.62 101 MET A O 1
ATOM 831 N N . SER A 1 102 ? -4.723 24.391 18.453 1 98.56 102 SER A N 1
ATOM 832 C CA . SER A 1 102 ? -3.332 24.312 18.891 1 98.56 102 SER A CA 1
ATOM 833 C C . SER A 1 102 ? -3.076 25.219 20.094 1 98.56 102 SER A C 1
ATOM 835 O O . SER A 1 102 ? -3.865 26.125 20.375 1 98.56 102 SER A O 1
ATOM 837 N N . ILE A 1 103 ? -2.109 24.906 20.812 1 98.56 103 ILE A N 1
ATOM 838 C CA . ILE A 1 103 ? -1.591 25.734 21.891 1 98.56 103 ILE A CA 1
ATOM 839 C C . ILE A 1 103 ? -0.34 26.469 21.422 1 98.56 103 ILE A C 1
ATOM 841 O O . ILE A 1 103 ? 0.546 25.875 20.797 1 98.56 103 ILE A O 1
ATOM 845 N N . SER A 1 104 ? -0.304 27.734 21.641 1 98.31 104 SER A N 1
AT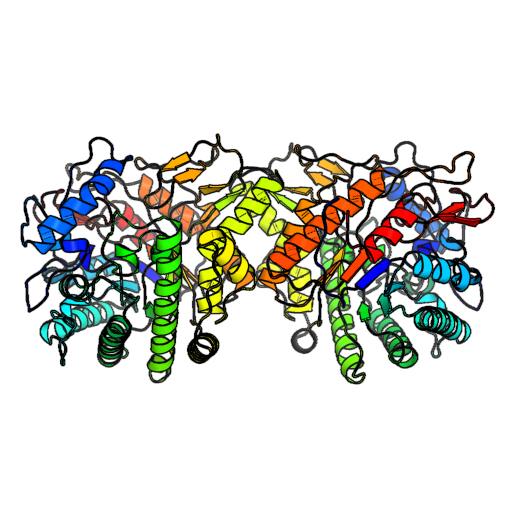OM 846 C CA . SER A 1 104 ? 0.864 28.516 21.266 1 98.31 104 SER A CA 1
ATOM 847 C C . SER A 1 104 ? 2.014 28.312 22.234 1 98.31 104 SER A C 1
ATOM 849 O O . SER A 1 104 ? 1.897 28.641 23.422 1 98.31 104 SER A O 1
ATOM 851 N N . TRP A 1 105 ? 3.1 27.828 21.75 1 98 105 TRP A N 1
ATOM 852 C CA . TRP A 1 105 ? 4.293 27.625 22.562 1 98 105 TRP A CA 1
ATOM 853 C C . TRP A 1 105 ? 4.723 28.922 23.219 1 98 105 TRP A C 1
ATOM 855 O O . TRP A 1 105 ? 5.062 28.938 24.406 1 98 105 TRP A O 1
ATOM 865 N N . ALA A 1 106 ? 4.531 30.016 22.578 1 97.38 106 ALA A N 1
ATOM 866 C CA . ALA A 1 106 ? 4.996 31.312 23.031 1 97.38 106 ALA A CA 1
ATOM 867 C C . ALA A 1 106 ? 4.059 31.891 24.094 1 97.38 106 ALA A C 1
ATOM 869 O O . ALA A 1 106 ? 4.406 32.844 24.781 1 97.38 106 ALA A O 1
ATOM 870 N N . ARG A 1 107 ? 2.895 31.312 24.219 1 97.94 107 ARG A N 1
ATOM 871 C CA . ARG A 1 107 ? 1.987 31.75 25.281 1 97.94 107 ARG A CA 1
ATOM 872 C C . ARG A 1 107 ? 2.262 30.984 26.578 1 97.94 107 ARG A C 1
ATOM 874 O O . ARG A 1 107 ? 1.988 31.484 27.672 1 97.94 107 ARG A O 1
ATOM 881 N N . ILE A 1 108 ? 2.834 29.797 26.469 1 98.38 108 ILE A N 1
ATOM 882 C CA . ILE A 1 108 ? 3.127 28.953 27.625 1 98.38 108 ILE A CA 1
ATOM 883 C C . ILE A 1 108 ? 4.523 29.266 28.156 1 98.38 108 ILE A C 1
ATOM 885 O O . ILE A 1 108 ? 4.727 29.391 29.359 1 98.38 108 ILE A O 1
ATOM 889 N N . PHE A 1 109 ? 5.461 29.375 27.188 1 97.88 109 PHE A N 1
ATOM 890 C CA . PHE A 1 109 ? 6.828 29.781 27.5 1 97.88 109 PHE A CA 1
ATOM 891 C C . PHE A 1 109 ? 7.254 30.953 26.625 1 97.88 109 PHE A C 1
ATOM 893 O O . PHE A 1 109 ? 7.945 30.766 25.625 1 97.88 109 PHE A O 1
ATOM 900 N N . PRO A 1 110 ? 7.008 32.156 27.031 1 95.25 110 PRO A N 1
ATOM 901 C CA . PRO A 1 110 ? 7.227 33.344 26.203 1 95.25 110 PRO A CA 1
ATOM 902 C C . PRO A 1 110 ? 8.695 33.531 25.812 1 95.25 110 PRO A C 1
ATOM 904 O O . PRO A 1 110 ? 8.992 33.938 24.688 1 95.25 110 PRO A O 1
ATOM 907 N N . ASN A 1 111 ? 9.711 33.219 26.781 1 88.38 111 ASN A N 1
ATOM 908 C CA . ASN A 1 111 ? 11.141 33.312 26.5 1 88.38 111 ASN A CA 1
ATOM 909 C C . ASN A 1 111 ? 11.734 31.953 26.188 1 88.38 111 ASN A C 1
ATOM 911 O O . ASN A 1 111 ? 12.961 31.797 26.172 1 88.38 111 ASN A O 1
ATOM 915 N N . ALA A 1 112 ? 10.945 30.969 25.734 1 86.5 112 ALA A N 1
ATOM 916 C CA . ALA A 1 112 ? 11.305 29.594 25.406 1 86.5 112 ALA A CA 1
ATOM 917 C C . ALA A 1 112 ? 12.242 29.016 26.469 1 86.5 112 ALA A C 1
ATOM 919 O O . ALA A 1 112 ? 12.273 27.797 26.672 1 86.5 112 ALA A O 1
ATOM 920 N N . PHE A 1 113 ? 13.031 29.859 27.125 1 91.56 113 PHE A N 1
ATOM 921 C CA . PHE A 1 113 ? 14.031 29.406 28.078 1 91.56 113 PHE A CA 1
ATOM 922 C C . PHE A 1 113 ? 13.516 29.531 29.516 1 91.56 113 PHE A C 1
ATOM 924 O O . PHE A 1 113 ? 14.234 29.25 30.469 1 91.56 113 PHE A O 1
ATOM 931 N N . ASP A 1 114 ? 12.312 29.859 29.641 1 93.38 114 ASP A N 1
ATOM 932 C CA . ASP A 1 114 ? 11.719 30.031 30.969 1 93.38 114 ASP A CA 1
ATOM 933 C C . ASP A 1 114 ? 11.766 28.734 31.766 1 93.38 114 ASP A C 1
ATOM 935 O O . ASP A 1 114 ? 11.562 27.656 31.219 1 93.38 114 ASP A O 1
ATOM 939 N N . GLU A 1 115 ? 12.039 28.891 33 1 94.56 115 GLU A N 1
ATOM 940 C CA . GLU A 1 115 ? 12.031 27.719 33.875 1 94.56 115 GLU A CA 1
ATOM 941 C C . GLU A 1 115 ? 10.602 27.266 34.156 1 94.56 115 GLU A C 1
ATOM 943 O O . GLU A 1 115 ? 10.328 26.062 34.219 1 94.56 115 GLU A O 1
ATOM 948 N N . LYS A 1 116 ? 9.773 28.281 34.344 1 97.25 116 LYS A N 1
ATOM 949 C CA . LYS A 1 116 ? 8.375 28 34.688 1 97.25 116 LYS A CA 1
ATOM 950 C C . LYS A 1 116 ? 7.441 28.516 33.594 1 97.25 116 LYS A C 1
ATOM 952 O O . LYS A 1 116 ? 7.754 29.5 32.906 1 97.25 116 LYS A O 1
ATOM 957 N N . PRO A 1 117 ? 6.359 27.844 33.406 1 98.19 117 PRO A N 1
ATOM 958 C CA . PRO A 1 117 ? 5.414 28.297 32.375 1 98.19 117 PRO A CA 1
ATOM 959 C C . PRO A 1 117 ? 4.664 29.562 32.781 1 98.19 117 PRO A C 1
ATOM 961 O O . PRO A 1 117 ? 4.582 29.891 33.969 1 98.19 117 PRO A O 1
ATOM 964 N N . ASN A 1 118 ? 4.219 30.25 31.844 1 98.19 118 ASN A N 1
ATOM 965 C CA . ASN A 1 118 ? 3.34 31.406 32.031 1 98.19 118 ASN A CA 1
ATOM 966 C C . ASN A 1 118 ? 1.962 30.984 32.531 1 98.19 118 ASN A C 1
ATOM 968 O O . ASN A 1 118 ? 1.187 30.375 31.781 1 98.19 118 ASN A O 1
ATOM 972 N N . LEU A 1 119 ? 1.609 31.375 33.719 1 98.25 119 LEU A N 1
ATOM 973 C CA . LEU A 1 119 ? 0.387 30.906 34.344 1 98.25 119 LEU A CA 1
ATOM 974 C C . LEU A 1 119 ? -0.846 31.453 33.656 1 98.25 119 LEU A C 1
ATOM 976 O O . LEU A 1 119 ? -1.877 30.781 33.562 1 98.25 119 LEU A O 1
ATOM 980 N N . ASN A 1 120 ? -0.736 32.656 33.156 1 98.25 120 ASN A N 1
ATOM 981 C CA . ASN A 1 120 ? -1.853 33.219 32.406 1 98.25 120 ASN A CA 1
ATOM 982 C C . ASN A 1 120 ? -2.139 32.438 31.125 1 98.25 120 ASN A C 1
ATOM 984 O O . ASN A 1 120 ? -3.297 32.25 30.75 1 98.25 120 ASN A O 1
ATOM 988 N N . GLY A 1 121 ? -1.072 32 30.5 1 98.25 121 GLY A N 1
ATOM 989 C CA . GLY A 1 121 ? -1.242 31.156 29.328 1 98.25 121 GLY A CA 1
ATOM 990 C C . GLY A 1 121 ? -1.905 29.828 29.641 1 98.25 121 GLY A C 1
ATOM 991 O O . GLY A 1 121 ? -2.836 29.422 28.953 1 98.25 121 GLY A O 1
ATOM 992 N N . LEU A 1 122 ? -1.461 29.188 30.719 1 98.75 122 LEU A N 1
ATOM 993 C CA . LEU A 1 122 ? -2.053 27.938 31.141 1 98.75 122 LEU A CA 1
ATOM 994 C C . LEU A 1 122 ? -3.531 28.109 31.469 1 98.75 122 LEU A C 1
ATOM 996 O O . LEU A 1 122 ? -4.359 27.281 31.094 1 98.75 122 LEU A O 1
ATOM 1000 N N . LYS A 1 123 ? -3.809 29.203 32.125 1 98.69 123 LYS A N 1
ATOM 1001 C CA . LYS A 1 123 ? -5.184 29.453 32.531 1 98.69 123 LYS A CA 1
ATOM 1002 C C . LYS A 1 123 ? -6.086 29.688 31.328 1 98.69 123 LYS A C 1
ATOM 1004 O O . LYS A 1 123 ? -7.227 29.219 31.297 1 98.69 123 LYS A O 1
ATOM 1009 N N . PHE A 1 124 ? -5.66 30.422 30.406 1 98.56 124 PHE A N 1
ATOM 1010 C CA . PHE A 1 124 ? -6.438 30.703 29.219 1 98.56 124 PHE A CA 1
ATOM 1011 C C . PHE A 1 124 ? -6.879 29.406 28.531 1 98.56 124 PHE A C 1
ATOM 1013 O O . PHE A 1 124 ? -8.07 29.219 28.281 1 98.56 124 PHE A O 1
ATOM 1020 N N . TYR A 1 125 ? -5.902 28.516 28.266 1 98.81 125 TYR A N 1
ATOM 1021 C CA . TYR A 1 125 ? -6.246 27.281 27.547 1 98.81 125 TYR A CA 1
ATOM 1022 C C . TYR A 1 125 ? -7.105 26.375 28.422 1 98.81 125 TYR A C 1
ATOM 1024 O O . TYR A 1 125 ? -8.008 25.703 27.922 1 98.81 125 TYR A O 1
ATOM 1032 N N . ARG A 1 126 ? -6.871 26.344 29.734 1 98.81 126 ARG A N 1
ATOM 1033 C CA . ARG A 1 126 ? -7.762 25.609 30.625 1 98.81 126 ARG A CA 1
ATOM 1034 C C . ARG A 1 126 ? -9.195 26.109 30.5 1 98.81 126 ARG A C 1
ATOM 1036 O O . ARG A 1 126 ? -10.133 25.312 30.406 1 98.81 126 ARG A O 1
ATOM 1043 N N . ASP A 1 127 ? -9.328 27.438 30.531 1 98.81 127 ASP A N 1
ATOM 1044 C CA . ASP A 1 127 ? -10.656 28.031 30.422 1 98.81 127 ASP A CA 1
ATOM 1045 C C . ASP A 1 127 ? -11.312 27.641 29.094 1 98.81 127 ASP A C 1
ATOM 1047 O O . ASP A 1 127 ? -12.508 27.359 29.062 1 98.81 127 ASP A O 1
ATOM 1051 N N . VAL A 1 128 ? -10.562 27.641 28.031 1 98.88 128 VAL A N 1
ATOM 1052 C CA . VAL A 1 128 ? -11.07 27.25 26.719 1 98.88 128 VAL A CA 1
ATOM 1053 C C . VAL A 1 128 ? -11.516 25.797 26.734 1 98.88 128 VAL A C 1
ATOM 1055 O O . VAL A 1 128 ? -12.609 25.469 26.266 1 98.88 128 VAL A O 1
ATOM 1058 N N . PHE A 1 129 ? -10.648 24.891 27.312 1 98.88 129 PHE A N 1
ATOM 1059 C CA . PHE A 1 129 ? -10.945 23.469 27.344 1 98.88 129 PHE A CA 1
ATOM 1060 C C . PHE A 1 129 ? -12.172 23.188 28.203 1 98.88 129 PHE A C 1
ATOM 1062 O O . PHE A 1 129 ? -13.023 22.375 27.828 1 98.88 129 PHE A O 1
ATOM 1069 N N . GLU A 1 130 ? -12.273 23.875 29.297 1 98.88 130 GLU A N 1
ATOM 1070 C CA . GLU A 1 130 ? -13.43 23.703 30.156 1 98.88 130 GLU A CA 1
ATOM 1071 C C . GLU A 1 130 ? -14.711 24.156 29.469 1 98.88 130 GLU A C 1
ATOM 1073 O O . GLU A 1 130 ? -15.766 23.531 29.641 1 98.88 130 GLU A O 1
ATOM 1078 N N . GLU A 1 131 ? -14.586 25.266 28.75 1 98.88 131 GLU A N 1
ATOM 1079 C CA . GLU A 1 131 ? -15.742 25.719 27.984 1 98.88 131 GLU A CA 1
ATOM 1080 C C . GLU A 1 131 ? -16.172 24.688 26.953 1 98.88 131 GLU A C 1
ATOM 1082 O O . GLU A 1 131 ? -17.359 24.453 26.75 1 98.88 131 GLU A O 1
ATOM 1087 N N . CYS A 1 132 ? -15.219 24.078 26.25 1 98.81 132 CYS A N 1
ATOM 1088 C CA . CYS A 1 132 ? -15.516 23.016 25.312 1 98.81 132 CYS A CA 1
ATOM 1089 C C . CYS A 1 132 ? -16.234 21.859 25.984 1 98.81 132 CYS A C 1
ATOM 1091 O O . CYS A 1 132 ? -17.266 21.375 25.5 1 98.81 132 CYS A O 1
ATOM 1093 N N . LYS A 1 133 ? -15.719 21.438 27.141 1 98.44 133 LYS A N 1
ATOM 1094 C CA . LYS A 1 133 ? -16.297 20.312 27.859 1 98.44 133 LYS A CA 1
ATOM 1095 C C . LYS A 1 133 ? -17.719 20.641 28.344 1 98.44 133 LYS A C 1
ATOM 1097 O O . LYS A 1 133 ? -18.609 19.781 28.297 1 98.44 133 LYS A O 1
ATOM 1102 N N . LYS A 1 134 ? -17.859 21.844 28.766 1 98.19 134 LYS A N 1
ATOM 1103 C CA . LYS A 1 134 ? -19.188 22.297 29.188 1 98.19 134 LYS A CA 1
ATOM 1104 C C . LYS A 1 134 ? -20.188 22.172 28.047 1 98.19 134 LYS A C 1
ATOM 1106 O O . LYS A 1 134 ? -21.391 21.969 28.281 1 98.19 134 LYS A O 1
ATOM 1111 N N . ASN A 1 135 ? -19.672 22.234 26.922 1 98.12 135 ASN A N 1
ATOM 1112 C CA . ASN A 1 135 ? -20.516 22.156 25.734 1 98.12 135 ASN A CA 1
ATOM 1113 C C . ASN A 1 135 ? -20.438 20.797 25.062 1 98.12 135 ASN A C 1
ATOM 1115 O O . ASN A 1 135 ? -20.766 20.656 23.875 1 98.12 135 ASN A O 1
ATOM 1119 N N . ASN A 1 136 ? -19.922 19.766 25.703 1 96.88 136 ASN A N 1
ATOM 1120 C CA . ASN A 1 136 ? -19.891 18.359 25.297 1 96.88 136 ASN A CA 1
ATOM 1121 C C . ASN A 1 136 ? -19.031 18.156 24.062 1 96.88 136 ASN A C 1
ATOM 1123 O O . ASN A 1 136 ? -19.406 17.391 23.156 1 96.88 136 ASN A O 1
ATOM 1127 N N . MET A 1 137 ? -17.969 18.859 24 1 98.12 137 MET A N 1
ATOM 1128 C CA . MET A 1 137 ? -17.047 18.703 22.875 1 98.12 137 MET A CA 1
ATOM 1129 C C . MET A 1 137 ? -15.734 18.047 23.344 1 98.12 137 MET A C 1
ATOM 1131 O O . MET A 1 137 ? -15.156 18.469 24.344 1 98.12 137 MET A O 1
ATOM 1135 N N . GLU A 1 138 ? -15.359 17 22.625 1 98.44 138 GLU A N 1
ATOM 1136 C CA . GLU A 1 138 ? -13.992 16.5 22.781 1 98.44 138 GLU A CA 1
ATOM 1137 C C . GLU A 1 138 ? -12.977 17.5 22.25 1 98.44 138 GLU A C 1
ATOM 1139 O O . GLU A 1 138 ? -13.328 18.406 21.5 1 98.44 138 GLU A O 1
ATOM 1144 N N . ILE A 1 139 ? -11.797 17.375 22.812 1 98.75 139 ILE A N 1
ATOM 1145 C CA . ILE A 1 139 ? -10.742 18.297 22.422 1 98.75 139 ILE A CA 1
ATOM 1146 C C . ILE A 1 139 ? -9.57 17.531 21.812 1 98.75 139 ILE A C 1
ATOM 1148 O O . ILE A 1 139 ? -9.18 16.469 22.328 1 98.75 139 ILE A O 1
ATOM 1152 N N . MET A 1 140 ? -9.078 17.969 20.672 1 98.75 140 MET A N 1
ATOM 1153 C CA . MET A 1 140 ? -7.824 17.531 20.078 1 98.75 140 MET A CA 1
ATOM 1154 C C . MET A 1 140 ? -6.82 18.688 20.016 1 98.75 140 MET A C 1
ATOM 1156 O O . MET A 1 140 ? -7.113 19.75 19.469 1 98.75 140 MET A O 1
ATOM 1160 N N . VAL A 1 141 ? -5.656 18.469 20.547 1 98.81 141 VAL A N 1
ATOM 1161 C CA . VAL A 1 141 ? -4.684 19.547 20.656 1 98.81 141 VAL A CA 1
ATOM 1162 C C . VAL A 1 141 ? -3.467 19.25 19.797 1 98.81 141 VAL A C 1
ATOM 1164 O O . VAL A 1 141 ? -2.904 18.156 19.875 1 98.81 141 VAL A O 1
ATOM 1167 N N . THR A 1 142 ? -3.145 20.172 19 1 98.62 142 THR A N 1
ATOM 1168 C CA . THR A 1 142 ? -1.85 20.188 18.328 1 98.62 142 THR A CA 1
ATOM 1169 C C . THR A 1 142 ? -0.832 20.984 19.125 1 98.62 142 THR A C 1
ATOM 1171 O O . THR A 1 142 ? -1.053 22.172 19.406 1 98.62 142 THR A O 1
ATOM 1174 N N . MET A 1 143 ? 0.305 20.391 19.438 1 98.38 143 MET A N 1
ATOM 1175 C CA . MET A 1 143 ? 1.292 21.047 20.281 1 98.38 143 MET A CA 1
ATOM 1176 C C . MET A 1 143 ? 2.08 22.094 19.5 1 98.38 143 MET A C 1
ATOM 1178 O O . MET A 1 143 ? 2.436 23.141 20.047 1 98.38 143 MET A O 1
ATOM 1182 N N . SER A 1 144 ? 2.34 21.719 18.312 1 97.31 144 SER A N 1
ATOM 1183 C CA . SER A 1 144 ? 3.07 22.641 17.438 1 97.31 144 SER A CA 1
ATOM 1184 C C . SER A 1 144 ? 2.4 22.766 16.078 1 97.31 144 SER A C 1
ATOM 1186 O O . SER A 1 144 ? 2.453 21.844 15.266 1 97.31 144 SER A O 1
ATOM 1188 N N . HIS A 1 145 ? 1.778 23.875 15.828 1 97.5 145 HIS A N 1
ATOM 1189 C CA . HIS A 1 145 ? 1.135 24.188 14.555 1 97.5 145 HIS A CA 1
ATOM 1190 C C . HIS A 1 145 ? 1.807 25.391 13.883 1 97.5 145 HIS A C 1
ATOM 1192 O O . HIS A 1 145 ? 1.178 26.422 13.688 1 97.5 145 HIS A O 1
ATOM 1198 N N . PHE A 1 146 ? 3.078 25.25 13.516 1 94.31 146 PHE A N 1
ATOM 1199 C CA . PHE A 1 146 ? 3.9 26.25 12.828 1 94.31 146 PHE A CA 1
ATOM 1200 C C . PHE A 1 146 ? 3.988 27.531 13.641 1 94.31 146 PHE A C 1
ATOM 1202 O O . PHE A 1 146 ? 4.074 28.625 13.078 1 94.31 146 PHE A O 1
ATOM 1209 N N . ASP A 1 147 ? 3.9 27.453 14.891 1 92.44 147 ASP A N 1
ATOM 1210 C CA . ASP A 1 147 ? 3.893 28.609 15.797 1 92.44 147 ASP A CA 1
ATOM 1211 C C . ASP A 1 147 ? 5.176 28.672 16.625 1 92.44 147 ASP A C 1
ATOM 1213 O O . ASP A 1 147 ? 5.129 28.828 17.844 1 92.44 147 ASP A O 1
ATOM 1217 N N . TYR A 1 148 ? 6.266 28.453 15.969 1 95 148 TYR A N 1
ATOM 1218 C CA . TYR A 1 148 ? 7.59 28.484 16.578 1 95 148 TYR A CA 1
ATOM 1219 C C . TYR A 1 148 ? 7.867 29.844 17.219 1 95 148 TYR A C 1
ATOM 1221 O O . TYR A 1 148 ? 7.691 30.875 16.578 1 95 148 TYR A O 1
ATOM 1229 N N . PRO A 1 149 ? 8.32 29.875 18.531 1 96.25 149 PRO A N 1
ATOM 1230 C CA . PRO A 1 149 ? 8.609 31.172 19.156 1 96.25 149 PRO A CA 1
ATOM 1231 C C . PRO A 1 149 ? 9.719 31.938 18.438 1 96.25 149 PRO A C 1
ATOM 1233 O O . PRO A 1 149 ? 10.797 31.391 18.188 1 96.25 149 PRO A O 1
ATOM 1236 N N . PHE A 1 150 ? 9.469 33.188 18.172 1 94.5 150 PHE A N 1
ATOM 1237 C CA . PHE A 1 150 ? 10.406 33.969 17.391 1 94.5 150 PHE A CA 1
ATOM 1238 C C . PHE A 1 150 ? 11.695 34.219 18.172 1 94.5 150 PHE A C 1
ATOM 1240 O O . PHE A 1 150 ? 12.781 34.219 17.594 1 94.5 150 PHE A O 1
ATOM 1247 N N . GLU A 1 151 ? 11.602 34.406 19.453 1 92.56 151 GLU A N 1
ATOM 1248 C CA . GLU A 1 151 ? 12.781 34.594 20.297 1 92.56 151 GLU A CA 1
ATOM 1249 C C . GLU A 1 151 ? 13.703 33.375 20.25 1 92.56 151 GLU A C 1
ATOM 1251 O O . GLU A 1 151 ? 14.93 33.531 20.297 1 92.56 151 GLU A O 1
ATOM 1256 N N . LEU A 1 152 ? 13.109 32.25 20.25 1 95.44 152 LEU A N 1
ATOM 1257 C CA . LEU A 1 152 ? 13.883 31 20.141 1 95.44 152 LEU A CA 1
ATOM 1258 C C . LEU A 1 152 ? 14.578 30.922 18.781 1 95.44 152 LEU A C 1
ATOM 1260 O O . LEU A 1 152 ? 15.742 30.531 18.703 1 95.44 152 LEU A O 1
ATOM 1264 N N . MET A 1 153 ? 13.875 31.281 17.766 1 93.62 153 MET A N 1
ATOM 1265 C CA . MET A 1 153 ? 14.461 31.266 16.422 1 93.62 153 MET A CA 1
ATOM 1266 C C . MET A 1 153 ? 15.664 32.188 16.344 1 93.62 153 MET A C 1
ATOM 1268 O O . MET A 1 153 ? 16.688 31.844 15.75 1 93.62 153 MET A O 1
ATOM 1272 N N . LYS A 1 154 ? 15.547 33.281 16.953 1 91.5 154 LYS A N 1
ATOM 1273 C CA . LYS A 1 154 ? 16.609 34.281 16.969 1 91.5 154 LYS A CA 1
ATOM 1274 C C . LYS A 1 154 ? 17.844 33.781 17.719 1 91.5 154 LYS A C 1
ATOM 1276 O O . LYS A 1 154 ? 18.969 33.938 17.234 1 91.5 154 LYS A O 1
ATOM 1281 N N . SER A 1 155 ? 17.625 33.219 18.797 1 93.38 155 SER A N 1
ATOM 1282 C CA . SER A 1 155 ? 18.719 32.781 19.656 1 93.38 155 SER A CA 1
ATOM 1283 C C . SER A 1 155 ? 19.328 31.469 19.172 1 93.38 155 SER A C 1
ATOM 1285 O O . SER A 1 155 ? 20.516 31.203 19.422 1 93.38 155 SER A O 1
ATOM 1287 N N . ASN A 1 156 ? 18.531 30.656 18.484 1 94.62 156 ASN A N 1
ATOM 1288 C CA . ASN A 1 156 ? 18.984 29.375 17.953 1 94.62 156 ASN A CA 1
ATOM 1289 C C . ASN A 1 156 ? 18.609 29.234 16.469 1 94.62 156 ASN A C 1
ATOM 1291 O O . ASN A 1 156 ? 17.734 28.438 16.125 1 94.62 156 ASN A O 1
ATOM 1295 N N . PRO A 1 157 ? 19.375 29.844 15.633 1 93.25 157 PRO A N 1
ATOM 1296 C CA . PRO A 1 157 ? 19 29.906 14.219 1 93.25 157 PRO A CA 1
ATOM 1297 C C . PRO A 1 157 ? 19.047 28.547 13.531 1 93.25 157 PRO A C 1
ATOM 1299 O O . PRO A 1 157 ? 18.547 28.391 12.422 1 93.25 157 PRO A O 1
ATOM 1302 N N . LYS A 1 158 ? 19.578 27.516 14.211 1 95.88 158 LYS A N 1
ATOM 1303 C CA . LYS A 1 158 ? 19.656 26.172 13.641 1 95.88 158 LYS A CA 1
ATOM 1304 C C . LYS A 1 158 ? 18.359 25.406 13.875 1 95.88 158 LYS A C 1
ATOM 1306 O O . LYS A 1 158 ? 18.172 24.312 13.328 1 95.88 158 LYS A O 1
ATOM 1311 N N . GLY A 1 159 ? 17.484 25.984 14.672 1 97 159 GLY A N 1
ATOM 1312 C CA . GLY A 1 159 ? 16.203 25.344 14.922 1 97 159 GLY A CA 1
ATOM 1313 C C . GLY A 1 159 ? 16.328 23.938 15.484 1 97 159 GLY A C 1
ATOM 1314 O O . GLY A 1 159 ? 17.094 23.703 16.422 1 97 159 GLY A O 1
ATOM 1315 N N . TRP A 1 160 ? 15.703 23.031 14.938 1 97.69 160 TRP A N 1
ATOM 1316 C CA . TRP A 1 160 ? 15.57 21.672 15.438 1 97.69 160 TRP A CA 1
ATOM 1317 C C . TRP A 1 160 ? 16.875 20.891 15.234 1 97.69 160 TRP A C 1
ATOM 1319 O O . TRP A 1 160 ? 17 19.75 15.688 1 97.69 160 TRP A O 1
ATOM 1329 N N . LEU A 1 161 ? 17.828 21.453 14.602 1 97.44 161 LEU A N 1
ATOM 1330 C CA . LEU A 1 161 ? 19.141 20.828 14.523 1 97.44 161 LEU A CA 1
ATOM 1331 C C . LEU A 1 161 ? 19.891 20.969 15.844 1 97.44 161 LEU A C 1
ATOM 1333 O O . LEU A 1 161 ? 20.859 20.266 16.094 1 97.44 161 LEU A O 1
ATOM 1337 N N . ASP A 1 162 ? 19.516 21.953 16.609 1 96.69 162 ASP A N 1
ATOM 1338 C CA . ASP A 1 162 ? 20.094 22.172 17.922 1 96.69 162 ASP A CA 1
ATOM 1339 C C . ASP A 1 162 ? 19.406 21.328 18.984 1 96.69 162 ASP A C 1
ATOM 1341 O O . ASP A 1 162 ? 18.203 21.469 19.219 1 96.69 162 ASP A O 1
ATOM 1345 N N . PRO A 1 163 ? 20.141 20.5 19.672 1 96.12 163 PRO A N 1
ATOM 1346 C CA . PRO A 1 163 ? 19.531 19.641 20.688 1 96.12 163 PRO A CA 1
ATOM 1347 C C . PRO A 1 163 ? 18.812 20.422 21.781 1 96.12 163 PRO A C 1
ATOM 1349 O O . PRO A 1 163 ? 17.859 19.922 22.391 1 96.12 163 PRO A O 1
ATOM 1352 N N . LYS A 1 164 ? 19.25 21.641 21.969 1 96.56 164 LYS A N 1
ATOM 1353 C CA . LYS A 1 164 ? 18.609 22.469 22.984 1 96.56 164 LYS A CA 1
ATOM 1354 C C . LYS A 1 164 ? 17.156 22.75 22.625 1 96.56 164 LYS A C 1
ATOM 1356 O O . LYS A 1 164 ? 16.297 22.844 23.516 1 96.56 164 LYS A O 1
ATOM 1361 N N . VAL A 1 165 ? 16.875 22.891 21.391 1 97.19 165 VAL A N 1
ATOM 1362 C CA . VAL A 1 165 ? 15.516 23.156 20.938 1 97.19 165 VAL A CA 1
ATOM 1363 C C . VAL A 1 165 ? 14.617 21.969 21.281 1 97.19 165 VAL A C 1
ATOM 1365 O O . VAL A 1 165 ? 13.492 22.156 21.75 1 97.19 165 VAL A O 1
ATOM 1368 N N . LYS A 1 166 ? 15.117 20.734 21.031 1 96.94 166 LYS A N 1
ATOM 1369 C CA . LYS A 1 166 ? 14.367 19.531 21.391 1 96.94 166 LYS A CA 1
ATOM 1370 C C . LYS A 1 166 ? 14.07 19.5 22.891 1 96.94 166 LYS A C 1
ATOM 1372 O O . LYS A 1 166 ? 12.953 19.188 23.297 1 96.94 166 LYS A O 1
ATOM 1377 N N . GLU A 1 167 ? 15.031 19.891 23.656 1 97.69 167 GLU A N 1
ATOM 1378 C CA . GLU A 1 167 ? 14.867 19.906 25.109 1 97.69 167 GLU A CA 1
ATOM 1379 C C . GLU A 1 167 ? 13.797 20.906 25.531 1 97.69 167 GLU A C 1
ATOM 1381 O O . GLU A 1 167 ? 12.953 20.594 26.375 1 97.69 167 GLU A O 1
ATOM 1386 N N . LEU A 1 168 ? 13.867 22.062 24.969 1 97.94 168 LEU A N 1
ATOM 1387 C CA . LEU A 1 168 ? 12.906 23.109 25.297 1 97.94 168 LEU A CA 1
ATOM 1388 C C . LEU A 1 168 ? 11.5 22.719 24.859 1 97.94 168 LEU A C 1
ATOM 1390 O O . LEU A 1 168 ? 10.531 22.953 25.594 1 97.94 168 LEU A O 1
ATOM 1394 N N . PHE A 1 169 ? 11.391 22.109 23.719 1 97.75 169 PHE A N 1
ATOM 1395 C CA . PHE A 1 169 ? 10.086 21.672 23.25 1 97.75 169 PHE A CA 1
ATOM 1396 C C . PHE A 1 169 ? 9.516 20.578 24.141 1 97.75 169 PHE A C 1
ATOM 1398 O O . PHE A 1 169 ? 8.32 20.562 24.438 1 97.75 169 PHE A O 1
ATOM 1405 N N . LEU A 1 170 ? 10.398 19.625 24.516 1 98.44 170 LEU A N 1
ATOM 1406 C CA . LEU A 1 170 ? 9.945 18.547 25.391 1 98.44 170 LEU A CA 1
ATOM 1407 C C . LEU A 1 170 ? 9.469 19.094 26.734 1 98.44 170 LEU A C 1
ATOM 1409 O O . LEU A 1 170 ? 8.492 18.594 27.297 1 98.44 170 LEU A O 1
ATOM 1413 N N . LYS A 1 171 ? 10.148 20.109 27.219 1 98.38 171 LYS A N 1
ATOM 1414 C CA . LYS A 1 171 ? 9.68 20.766 28.438 1 98.38 171 LYS A CA 1
ATOM 1415 C C . LYS A 1 171 ? 8.281 21.359 28.25 1 98.38 171 LYS A C 1
ATOM 1417 O O . LYS A 1 171 ? 7.402 21.156 29.094 1 98.38 171 LYS A O 1
ATOM 1422 N N . TYR A 1 172 ? 8.109 22.016 27.203 1 98.19 172 TYR A N 1
ATOM 1423 C CA . TYR A 1 172 ? 6.82 22.594 26.844 1 98.19 172 TYR A CA 1
ATOM 1424 C C . TYR A 1 172 ? 5.762 21.5 26.703 1 98.19 172 TYR A C 1
ATOM 1426 O O . TYR A 1 172 ? 4.695 21.594 27.312 1 98.19 172 TYR A O 1
ATOM 1434 N N . ALA A 1 173 ? 6.062 20.453 25.953 1 98.56 173 ALA A N 1
ATOM 1435 C CA . ALA A 1 173 ? 5.117 19.375 25.688 1 98.56 173 ALA A CA 1
ATOM 1436 C C . ALA A 1 173 ? 4.719 18.656 26.969 1 98.56 173 ALA A C 1
ATOM 1438 O O . ALA A 1 173 ? 3.535 18.406 27.203 1 98.56 173 ALA A O 1
ATOM 1439 N N . LYS A 1 174 ? 5.711 18.375 27.797 1 98.5 174 LYS A N 1
ATOM 1440 C CA . LYS A 1 174 ? 5.445 17.703 29.062 1 98.5 174 LYS A CA 1
ATOM 1441 C C . LYS A 1 174 ? 4.605 18.594 29.984 1 98.5 174 LYS A C 1
ATOM 1443 O O . LYS A 1 174 ? 3.713 18.094 30.672 1 98.5 174 LYS A O 1
ATOM 1448 N N . THR A 1 175 ? 4.875 19.875 29.953 1 98.69 175 THR A N 1
ATOM 1449 C CA . THR A 1 175 ? 4.133 20.812 30.781 1 98.69 175 THR A CA 1
ATOM 1450 C C . THR A 1 175 ? 2.654 20.812 30.406 1 98.69 175 THR A C 1
ATOM 1452 O O . THR A 1 175 ? 1.79 20.703 31.281 1 98.69 175 THR A O 1
ATOM 1455 N N . ILE A 1 176 ? 2.367 20.859 29.156 1 98.62 176 ILE A N 1
ATOM 1456 C CA . ILE A 1 176 ? 0.964 20.969 28.766 1 98.62 176 ILE A CA 1
ATOM 1457 C C . ILE A 1 176 ? 0.283 19.609 28.906 1 98.62 176 ILE A C 1
ATOM 1459 O O . ILE A 1 176 ? -0.913 19.531 29.188 1 98.62 176 ILE A O 1
ATOM 1463 N N . LEU A 1 177 ? 0.997 18.516 28.766 1 98.75 177 LEU A N 1
ATOM 1464 C CA . LEU A 1 177 ? 0.426 17.219 29.047 1 98.75 177 LEU A CA 1
ATOM 1465 C C . LEU A 1 177 ? 0.072 17.094 30.531 1 98.75 177 LEU A C 1
ATOM 1467 O O . LEU A 1 177 ? -1.032 16.672 30.875 1 98.75 177 LEU A O 1
ATOM 1471 N N . ASP A 1 178 ? 0.992 17.5 31.375 1 98.56 178 ASP A N 1
ATOM 1472 C CA . ASP A 1 178 ? 0.752 17.438 32.812 1 98.56 178 ASP A CA 1
ATOM 1473 C C . ASP A 1 178 ? -0.445 18.312 33.219 1 98.56 178 ASP A C 1
ATOM 1475 O O . ASP A 1 178 ? -1.214 17.938 34.094 1 98.56 178 ASP A O 1
ATOM 1479 N N . GLU A 1 179 ? -0.611 19.359 32.531 1 98.62 179 GLU A N 1
ATOM 1480 C CA . GLU A 1 179 ? -1.642 20.328 32.875 1 98.62 179 GLU A CA 1
ATOM 1481 C C . GLU A 1 179 ? -3.006 19.906 32.344 1 98.62 179 GLU A C 1
ATOM 1483 O O . GLU A 1 179 ? -4.031 20.141 32.969 1 98.62 179 GLU A O 1
ATOM 1488 N N . TYR A 1 180 ? -3.037 19.281 31.141 1 98.62 180 TYR A N 1
ATOM 1489 C CA . TYR A 1 180 ? -4.32 19.234 30.453 1 98.62 180 TYR A CA 1
ATOM 1490 C C . TYR A 1 180 ? -4.707 17.812 30.094 1 98.62 180 TYR A C 1
ATOM 1492 O O . TYR A 1 180 ? -5.797 17.562 29.578 1 98.62 180 TYR A O 1
ATOM 1500 N N . ALA A 1 181 ? -3.934 16.766 30.406 1 98 181 ALA A N 1
ATOM 1501 C CA . ALA A 1 181 ? -4.238 15.398 30.016 1 98 181 ALA A CA 1
ATOM 1502 C C . ALA A 1 181 ? -5.52 14.906 30.688 1 98 181 ALA A C 1
ATOM 1504 O O . ALA A 1 181 ? -6.117 13.922 30.25 1 98 181 ALA A O 1
ATOM 1505 N N . ASP A 1 182 ? -5.969 15.547 31.688 1 97.75 182 ASP A N 1
ATOM 1506 C CA . ASP A 1 182 ? -7.207 15.18 32.375 1 97.75 182 ASP A CA 1
ATOM 1507 C C . ASP A 1 182 ? -8.43 15.617 31.562 1 97.75 182 ASP A C 1
ATOM 1509 O O . ASP A 1 182 ? -9.523 15.07 31.75 1 97.75 182 ASP A O 1
ATOM 1513 N N . ILE A 1 183 ? -8.227 16.594 30.672 1 98.12 183 ILE A N 1
ATOM 1514 C CA . ILE A 1 183 ? -9.391 17.172 30.016 1 98.12 183 ILE A CA 1
ATOM 1515 C C . ILE A 1 183 ? -9.266 17.016 28.5 1 98.12 183 ILE A C 1
ATOM 1517 O O . ILE A 1 183 ? -10.266 16.922 27.797 1 98.12 183 ILE A O 1
ATOM 1521 N N . VAL A 1 184 ? -8.055 16.875 28 1 98.62 184 VAL A N 1
ATOM 1522 C CA . VAL A 1 184 ? -7.809 16.719 26.578 1 98.62 184 VAL A CA 1
ATOM 1523 C C . VAL A 1 184 ? -7.547 15.25 26.25 1 98.62 184 VAL A C 1
ATOM 1525 O O . VAL A 1 184 ? -6.613 14.648 26.781 1 98.62 184 VAL A O 1
ATOM 1528 N N . LYS A 1 185 ? -8.289 14.719 25.312 1 97.75 185 LYS A N 1
ATOM 1529 C CA . LYS A 1 185 ? -8.219 13.289 25.016 1 97.75 185 LYS A CA 1
ATOM 1530 C C . LYS A 1 185 ? -7.258 13 23.875 1 97.75 185 LYS A C 1
ATOM 1532 O O . LYS A 1 185 ? -6.539 12 23.891 1 97.75 185 LYS A O 1
ATOM 1537 N N . TYR A 1 186 ? -7.223 13.812 22.828 1 98.62 186 TYR A N 1
ATOM 1538 C CA . TYR A 1 186 ? -6.445 13.555 21.625 1 98.62 186 TYR A CA 1
ATOM 1539 C C . TYR A 1 186 ? -5.32 14.57 21.469 1 98.62 186 TYR A C 1
ATOM 1541 O O . TYR A 1 186 ? -5.543 15.773 21.609 1 98.62 186 TYR A O 1
ATOM 1549 N N . TRP A 1 187 ? -4.133 14.078 21.172 1 98.81 187 TRP A N 1
ATOM 1550 C CA . TRP A 1 187 ? -2.965 14.945 21.078 1 98.81 187 TRP A CA 1
ATOM 1551 C C . TRP A 1 187 ? -2.203 14.703 19.781 1 98.81 187 TRP A C 1
ATOM 1553 O O . TRP A 1 187 ? -2.041 13.555 19.359 1 98.81 187 TRP A O 1
ATOM 1563 N N . LEU A 1 188 ? -1.792 15.781 19.188 1 98.62 188 LEU A N 1
ATOM 1564 C CA . LEU A 1 188 ? -0.938 15.789 18 1 98.62 188 LEU A CA 1
ATOM 1565 C C . LEU A 1 188 ? 0.327 16.609 18.25 1 98.62 188 LEU A C 1
ATOM 1567 O O . LEU A 1 188 ? 0.28 17.828 18.281 1 98.62 188 LEU A O 1
ATOM 1571 N N . PRO A 1 189 ? 1.426 15.969 18.344 1 98.31 189 PRO A N 1
ATOM 1572 C CA . PRO A 1 189 ? 2.652 16.719 18.625 1 98.31 189 PRO A CA 1
ATOM 1573 C C . PRO A 1 189 ? 2.959 17.781 17.578 1 98.31 189 PRO A C 1
ATOM 1575 O O . PRO A 1 189 ? 3.318 18.906 17.922 1 98.31 189 PRO A O 1
ATOM 1578 N N . PHE A 1 190 ? 2.756 17.391 16.328 1 97.88 190 PHE A N 1
ATOM 1579 C CA . PHE A 1 190 ? 3.098 18.328 15.258 1 97.88 190 PHE A CA 1
ATOM 1580 C C . PHE A 1 190 ? 1.986 18.375 14.219 1 97.88 190 PHE A C 1
ATOM 1582 O O . PHE A 1 190 ? 1.381 17.359 13.891 1 97.88 190 PHE A O 1
ATOM 1589 N N . ASN A 1 191 ? 1.729 19.609 13.75 1 97.62 191 ASN A N 1
ATOM 1590 C CA . ASN A 1 191 ? 0.89 19.797 12.57 1 97.62 191 ASN A CA 1
ATOM 1591 C C . ASN A 1 191 ? 1.69 19.625 11.281 1 97.62 191 ASN A C 1
ATOM 1593 O O . ASN A 1 191 ? 2.721 20.266 11.094 1 97.62 191 ASN A O 1
ATOM 1597 N N . GLU A 1 192 ? 1.181 18.734 10.398 1 97.06 192 GLU A N 1
ATOM 1598 C CA . GLU A 1 192 ? 1.794 18.562 9.086 1 97.06 192 GLU A CA 1
ATOM 1599 C C . GLU A 1 192 ? 3.312 18.453 9.195 1 97.06 192 GLU A C 1
ATOM 1601 O O . GLU A 1 192 ? 4.039 19.234 8.562 1 97.06 192 GLU A O 1
ATOM 1606 N N . ILE A 1 193 ? 3.762 17.469 9.875 1 96.75 193 ILE A N 1
ATOM 1607 C CA . ILE A 1 193 ? 5.164 17.281 10.234 1 96.75 193 ILE A CA 1
ATOM 1608 C C . ILE A 1 193 ? 6.016 17.234 8.969 1 96.75 193 ILE A C 1
ATOM 1610 O O . ILE A 1 193 ? 7.172 17.656 8.977 1 96.75 193 ILE A O 1
ATOM 1614 N N . ASN A 1 194 ? 5.445 16.859 7.828 1 95.81 194 ASN A N 1
ATOM 1615 C CA . ASN A 1 194 ? 6.203 16.672 6.594 1 95.81 194 ASN A CA 1
ATOM 1616 C C . ASN A 1 194 ? 6.473 18.016 5.895 1 95.81 194 ASN A C 1
ATOM 1618 O O . ASN A 1 194 ? 7.207 18.062 4.91 1 95.81 194 ASN A O 1
ATOM 1622 N N . ILE A 1 195 ? 5.965 19.094 6.387 1 94.31 195 ILE A N 1
ATOM 1623 C CA . ILE A 1 195 ? 6.234 20.406 5.812 1 94.31 195 ILE A CA 1
ATOM 1624 C C . ILE A 1 195 ? 7.711 20.766 5.988 1 94.31 195 ILE A C 1
ATOM 1626 O O . ILE A 1 195 ? 8.273 21.516 5.199 1 94.31 195 ILE A O 1
ATOM 1630 N N . GLY A 1 196 ? 8.359 20.156 7.012 1 93.38 196 GLY A N 1
ATOM 1631 C CA . GLY A 1 196 ? 9.781 20.359 7.227 1 93.38 196 GLY A CA 1
ATOM 1632 C C . GLY A 1 196 ? 10.633 19.891 6.051 1 93.38 196 GLY A C 1
ATOM 1633 O O . GLY A 1 196 ? 11.789 20.297 5.922 1 93.38 196 GLY A O 1
ATOM 1634 N N . ALA A 1 197 ? 10.008 19.094 5.188 1 91.5 197 ALA A N 1
ATOM 1635 C CA . ALA A 1 197 ? 10.727 18.625 4.008 1 91.5 197 ALA A CA 1
ATOM 1636 C C . ALA A 1 197 ? 10.797 19.703 2.93 1 91.5 197 ALA A C 1
ATOM 1638 O O . ALA A 1 197 ? 11.664 19.656 2.057 1 91.5 197 ALA A O 1
ATOM 1639 N N . PHE A 1 198 ? 9.93 20.75 3.039 1 87 198 PHE A N 1
ATOM 1640 C CA . PHE A 1 198 ? 9.805 21.75 1.984 1 87 198 PHE A CA 1
ATOM 1641 C C . PHE A 1 198 ? 10.094 23.141 2.525 1 87 198 PHE A C 1
ATOM 1643 O O . PHE A 1 198 ? 10.547 24.016 1.786 1 87 198 PHE A O 1
ATOM 1650 N N . ALA A 1 199 ? 9.688 23.312 3.734 1 90.12 199 ALA A N 1
ATOM 1651 C CA . ALA A 1 199 ? 9.812 24.609 4.391 1 90.12 199 ALA A CA 1
ATOM 1652 C C . ALA A 1 199 ? 10.516 24.469 5.738 1 90.12 199 ALA A C 1
ATOM 1654 O O . ALA A 1 199 ? 9.859 24.391 6.781 1 90.12 199 ALA A O 1
ATOM 1655 N N . VAL A 1 200 ? 11.828 24.625 5.695 1 92.75 200 VAL A N 1
ATOM 1656 C CA . VAL A 1 200 ? 12.633 24.312 6.875 1 92.75 200 VAL A CA 1
ATOM 1657 C C . VAL A 1 200 ? 12.414 25.375 7.945 1 92.75 200 VAL A C 1
ATOM 1659 O O . VAL A 1 200 ? 12.523 25.094 9.141 1 92.75 200 VAL A O 1
ATOM 1662 N N . GLU A 1 201 ? 12.062 26.594 7.574 1 92.44 201 GLU A N 1
ATOM 1663 C CA . GLU A 1 201 ? 11.789 27.641 8.555 1 92.44 201 GLU A CA 1
ATOM 1664 C C . GLU A 1 201 ? 10.5 27.359 9.32 1 92.44 201 GLU A C 1
ATOM 1666 O O . GLU A 1 201 ? 10.484 27.406 10.555 1 92.44 201 GLU A O 1
ATOM 1671 N N . ALA A 1 202 ? 9.469 27.031 8.562 1 91.94 202 ALA A N 1
ATOM 1672 C CA . ALA A 1 202 ? 8.156 26.797 9.172 1 91.94 202 ALA A CA 1
ATOM 1673 C C . ALA A 1 202 ? 8.125 25.469 9.914 1 91.94 202 ALA A C 1
ATOM 1675 O O . ALA A 1 202 ? 7.586 25.375 11.016 1 91.94 202 ALA A O 1
ATOM 1676 N N . GLY A 1 203 ? 8.75 24.5 9.289 1 94.81 203 GLY A N 1
ATOM 1677 C CA . GLY A 1 203 ? 8.633 23.156 9.82 1 94.81 203 GLY A CA 1
ATOM 1678 C C . GLY A 1 203 ? 9.695 22.828 10.852 1 94.81 203 GLY A C 1
ATOM 1679 O O . GLY A 1 203 ? 9.484 21.984 11.727 1 94.81 203 GLY A O 1
ATOM 1680 N N . LEU A 1 204 ? 10.844 23.578 10.797 1 96.94 204 LEU A N 1
ATOM 1681 C CA . LEU A 1 204 ? 11.969 23.125 11.609 1 96.94 204 LEU A CA 1
ATOM 1682 C C . LEU A 1 204 ? 12.562 24.297 12.391 1 96.94 204 LEU A C 1
ATOM 1684 O O . LEU A 1 204 ? 13.516 24.125 13.156 1 96.94 204 LEU A O 1
ATOM 1688 N N . GLY A 1 205 ? 12.047 25.5 12.203 1 95.69 205 GLY A N 1
ATOM 1689 C CA . GLY A 1 205 ? 12.539 26.656 12.93 1 95.69 205 GLY A CA 1
ATOM 1690 C C . GLY A 1 205 ? 13.914 27.094 12.484 1 95.69 205 GLY A C 1
ATOM 1691 O O . GLY A 1 205 ? 14.602 27.828 13.203 1 95.69 205 GLY A O 1
ATOM 1692 N N . ILE A 1 206 ? 14.32 26.609 11.305 1 95.06 206 ILE A N 1
ATOM 1693 C CA . ILE A 1 206 ? 15.648 26.969 10.805 1 95.06 206 ILE A CA 1
ATOM 1694 C C . ILE A 1 206 ? 15.586 28.312 10.094 1 95.06 206 ILE A C 1
ATOM 1696 O O . ILE A 1 206 ? 14.742 28.531 9.211 1 95.06 206 ILE A O 1
ATOM 1700 N N . MET A 1 207 ? 16.453 29.188 10.5 1 91.88 207 MET A N 1
ATOM 1701 C CA . MET A 1 207 ? 16.484 30.516 9.891 1 91.88 207 MET A CA 1
ATOM 1702 C C . MET A 1 207 ? 16.859 30.422 8.406 1 91.88 207 MET A C 1
ATOM 1704 O O . MET A 1 207 ? 17.75 29.656 8.031 1 91.88 207 MET A O 1
ATOM 1708 N N . PRO A 1 208 ? 16.203 31.203 7.582 1 88 208 PRO A N 1
ATOM 1709 C CA . PRO A 1 208 ? 16.547 31.203 6.156 1 88 208 PRO A CA 1
ATOM 1710 C C . PRO A 1 208 ? 17.984 31.609 5.891 1 88 208 PRO A C 1
ATOM 1712 O O . PRO A 1 208 ? 18.516 32.5 6.582 1 88 208 PRO A O 1
ATOM 1715 N N . ASP A 1 209 ? 18.594 30.891 5.012 1 87.19 209 ASP A N 1
ATOM 1716 C CA . ASP A 1 209 ? 19.953 31.172 4.543 1 87.19 209 ASP A CA 1
ATOM 1717 C C . ASP A 1 209 ? 20.047 31.031 3.027 1 87.19 209 ASP A C 1
ATOM 1719 O O . ASP A 1 209 ? 20.016 29.906 2.5 1 87.19 209 ASP A O 1
ATOM 1723 N N . SER A 1 210 ? 20.188 32.125 2.33 1 83.25 210 SER A N 1
ATOM 1724 C CA . SER A 1 210 ? 20.188 32.156 0.872 1 83.25 210 SER A CA 1
ATOM 1725 C C . SER A 1 210 ? 21.422 31.484 0.305 1 83.25 210 SER A C 1
ATOM 1727 O O . SER A 1 210 ? 21.5 31.188 -0.892 1 83.25 210 SER A O 1
ATOM 1729 N N . LYS A 1 211 ? 22.391 31.219 1.064 1 88.5 211 LYS A N 1
ATOM 1730 C CA . LYS A 1 211 ? 23.641 30.641 0.584 1 88.5 211 LYS A CA 1
ATOM 1731 C C . LYS A 1 211 ? 23.578 29.109 0.571 1 88.5 211 LYS A C 1
ATOM 1733 O O . LYS A 1 211 ? 24.453 28.453 -0.012 1 88.5 211 LYS A O 1
ATOM 1738 N N . ARG A 1 212 ? 22.609 28.531 1.141 1 89.75 212 ARG A N 1
ATOM 1739 C CA . ARG A 1 212 ? 22.516 27.078 1.226 1 89.75 212 ARG A CA 1
ATOM 1740 C C . ARG A 1 212 ? 22.094 26.484 -0.117 1 89.75 212 ARG A C 1
ATOM 1742 O O . ARG A 1 212 ? 21.203 26.984 -0.782 1 89.75 212 ARG A O 1
ATOM 1749 N N . THR A 1 213 ? 22.812 25.406 -0.482 1 91.5 213 THR A N 1
ATOM 1750 C CA . THR A 1 213 ? 22.438 24.656 -1.683 1 91.5 213 THR A CA 1
ATOM 1751 C C . THR A 1 213 ? 21.203 23.812 -1.429 1 91.5 213 THR A C 1
ATOM 1753 O O . THR A 1 213 ? 20.797 23.609 -0.279 1 91.5 213 THR A O 1
ATOM 1756 N N . GLU A 1 214 ? 20.609 23.391 -2.512 1 90.31 214 GLU A N 1
ATOM 1757 C CA . GLU A 1 214 ? 19.453 22.516 -2.375 1 90.31 214 GLU A CA 1
ATOM 1758 C C . GLU A 1 214 ? 19.812 21.234 -1.615 1 90.31 214 GLU A C 1
ATOM 1760 O O . GLU A 1 214 ? 19.062 20.812 -0.731 1 90.31 214 GLU A O 1
ATOM 1765 N N . ALA A 1 215 ? 20.922 20.609 -1.972 1 91.94 215 ALA A N 1
ATOM 1766 C CA . ALA A 1 215 ? 21.375 19.375 -1.318 1 91.94 215 ALA A CA 1
ATOM 1767 C C . ALA A 1 215 ? 21.625 19.609 0.169 1 91.94 215 ALA A C 1
ATOM 1769 O O . ALA A 1 215 ? 21.297 18.75 0.999 1 91.94 215 ALA A O 1
ATOM 1770 N N . GLU A 1 216 ? 22.156 20.734 0.509 1 93.06 216 GLU A N 1
ATOM 1771 C CA . GLU A 1 216 ? 22.406 21.078 1.907 1 93.06 216 GLU A CA 1
ATOM 1772 C C . GLU A 1 216 ? 21.094 21.281 2.658 1 93.06 216 GLU A C 1
ATOM 1774 O O . GLU A 1 216 ? 20.938 20.828 3.799 1 93.06 216 GLU A O 1
ATOM 1779 N N . THR A 1 217 ? 20.188 21.969 2.012 1 93.38 217 THR A N 1
ATOM 1780 C CA . THR A 1 217 ? 18.875 22.188 2.611 1 93.38 217 THR A CA 1
ATOM 1781 C C . THR A 1 217 ? 18.156 20.875 2.883 1 93.38 217 THR A C 1
ATOM 1783 O O . THR A 1 217 ? 17.547 20.703 3.938 1 93.38 217 THR A O 1
ATOM 1786 N N . LYS A 1 218 ? 18.312 19.938 1.925 1 94.38 218 LYS A N 1
ATOM 1787 C CA . LYS A 1 218 ? 17.688 18.641 2.094 1 94.38 218 LYS A CA 1
ATOM 1788 C C . LYS A 1 218 ? 18.328 17.859 3.234 1 94.38 218 LYS A C 1
ATOM 1790 O O . LYS A 1 218 ? 17.641 17.156 3.982 1 94.38 218 LYS A O 1
ATOM 1795 N N . GLU A 1 219 ? 19.594 17.938 3.344 1 95.06 219 GLU A N 1
ATOM 1796 C CA . GLU A 1 219 ? 20.281 17.266 4.445 1 95.06 219 GLU A CA 1
ATOM 1797 C C . GLU A 1 219 ? 19.797 17.797 5.793 1 95.06 219 GLU A C 1
ATOM 1799 O O . GLU A 1 219 ? 19.5 17.016 6.699 1 95.06 219 GLU A O 1
ATOM 1804 N N . LEU A 1 220 ? 19.703 19.141 5.922 1 95.19 220 LEU A N 1
ATOM 1805 C CA . LEU A 1 220 ? 19.219 19.75 7.156 1 95.19 220 LEU A CA 1
ATOM 1806 C C . LEU A 1 220 ? 17.781 19.344 7.445 1 95.19 220 LEU A C 1
ATOM 1808 O O . LEU A 1 220 ? 17.422 19.109 8.602 1 95.19 220 LEU A O 1
ATOM 1812 N N . SER A 1 221 ? 17.062 19.281 6.371 1 95.94 221 SER A N 1
ATOM 1813 C CA . SER A 1 221 ? 15.664 18.891 6.496 1 95.94 221 SER A CA 1
ATOM 1814 C C . SER A 1 221 ? 15.531 17.484 7.062 1 95.94 221 SER A C 1
ATOM 1816 O O . SER A 1 221 ? 14.766 17.25 7.996 1 95.94 221 SER A O 1
ATOM 1818 N N . ILE A 1 222 ? 16.328 16.547 6.523 1 96.5 222 ILE A N 1
ATOM 1819 C CA . ILE A 1 222 ? 16.281 15.148 6.941 1 96.5 222 ILE A CA 1
ATOM 1820 C C . ILE A 1 222 ? 16.703 15.031 8.406 1 96.5 222 ILE A C 1
ATOM 1822 O O . ILE A 1 222 ? 16.031 14.375 9.203 1 96.5 222 ILE A O 1
ATOM 1826 N N . LYS A 1 223 ? 17.703 15.688 8.797 1 97.12 223 LYS A N 1
ATOM 1827 C CA . LYS A 1 223 ? 18.203 15.641 10.164 1 97.12 223 LYS A CA 1
ATOM 1828 C C . LYS A 1 223 ? 17.234 16.297 11.141 1 97.12 223 LYS A C 1
ATOM 1830 O O . LYS A 1 223 ? 16.984 15.781 12.227 1 97.12 223 LYS A O 1
ATOM 1835 N N . GLY A 1 224 ? 16.734 17.484 10.727 1 97.75 224 GLY A N 1
ATOM 1836 C CA . GLY A 1 224 ? 15.742 18.156 11.547 1 97.75 224 GLY A CA 1
ATOM 1837 C C . GLY A 1 224 ? 14.477 17.344 11.75 1 97.75 224 GLY A C 1
ATOM 1838 O O . GLY A 1 224 ? 13.945 17.281 12.859 1 97.75 224 GLY A O 1
ATOM 1839 N N . LEU A 1 225 ? 14.031 16.719 10.672 1 97.75 225 LEU A N 1
ATOM 1840 C CA . LEU A 1 225 ? 12.836 15.883 10.742 1 97.75 225 LEU A CA 1
ATOM 1841 C C . LEU A 1 225 ? 13.07 14.688 11.656 1 97.75 225 LEU A C 1
ATOM 1843 O O . LEU A 1 225 ? 12.172 14.281 12.398 1 97.75 225 LEU A O 1
ATOM 1847 N N . HIS A 1 226 ? 14.242 14.086 11.57 1 98.12 226 HIS A N 1
ATOM 1848 C CA . HIS A 1 226 ? 14.57 13.008 12.492 1 98.12 226 HIS A CA 1
ATOM 1849 C C . HIS A 1 226 ? 14.43 13.461 13.945 1 98.12 226 HIS A C 1
ATOM 1851 O O . HIS A 1 226 ? 13.867 12.734 14.773 1 98.12 226 HIS A O 1
ATOM 1857 N N . ASN A 1 227 ? 14.891 14.641 14.219 1 98.44 227 ASN A N 1
ATOM 1858 C CA . ASN A 1 227 ? 14.781 15.172 15.57 1 98.44 227 ASN A CA 1
ATOM 1859 C C . ASN A 1 227 ? 13.32 15.359 15.977 1 98.44 227 ASN A C 1
ATOM 1861 O O . ASN A 1 227 ? 12.969 15.148 17.141 1 98.44 227 ASN A O 1
ATOM 1865 N N . LEU A 1 228 ? 12.477 15.789 15.055 1 98.44 228 LEU A N 1
ATOM 1866 C CA . LEU A 1 228 ? 11.047 15.875 15.336 1 98.44 228 LEU A CA 1
ATOM 1867 C C . LEU A 1 228 ? 10.461 14.508 15.656 1 98.44 228 LEU A C 1
ATOM 1869 O O . LEU A 1 228 ? 9.672 14.359 16.594 1 98.44 228 LEU A O 1
ATOM 1873 N N . PHE A 1 229 ? 10.898 13.484 14.891 1 98.62 229 PHE A N 1
ATOM 1874 C CA . PHE A 1 229 ? 10.414 12.125 15.125 1 98.62 229 PHE A CA 1
ATOM 1875 C C . PHE A 1 229 ? 10.82 11.648 16.516 1 98.62 229 PHE A C 1
ATOM 1877 O O . PHE A 1 229 ? 10.016 11.039 17.219 1 98.62 229 PHE A O 1
ATOM 1884 N N . VAL A 1 230 ? 12.039 11.945 16.859 1 98.62 230 VAL A N 1
ATOM 1885 C CA . VAL A 1 230 ? 12.555 11.523 18.156 1 98.62 230 VAL A CA 1
ATOM 1886 C C . VAL A 1 230 ? 11.797 12.242 19.266 1 98.62 230 VAL A C 1
ATOM 1888 O O . VAL A 1 230 ? 11.398 11.617 20.266 1 98.62 230 VAL A O 1
ATOM 1891 N N . ALA A 1 231 ? 11.562 13.516 19.094 1 98.62 231 ALA A N 1
ATOM 1892 C CA . ALA A 1 231 ? 10.789 14.273 20.078 1 98.62 231 ALA A CA 1
ATOM 1893 C C . ALA A 1 231 ? 9.383 13.695 20.219 1 98.62 231 ALA A C 1
ATOM 1895 O O . ALA A 1 231 ? 8.875 13.555 21.344 1 98.62 231 ALA A O 1
ATOM 1896 N N . GLN A 1 232 ? 8.812 13.414 19.125 1 98.44 232 GLN A N 1
ATOM 1897 C CA . GLN A 1 232 ? 7.48 12.82 19.141 1 98.44 232 GLN A CA 1
ATOM 1898 C C . GLN A 1 232 ? 7.477 11.5 19.906 1 98.44 232 GLN A C 1
ATOM 1900 O O . GLN A 1 232 ? 6.574 11.25 20.703 1 98.44 232 GLN A O 1
ATOM 1905 N N . ALA A 1 233 ? 8.469 10.664 19.641 1 98.62 233 ALA A N 1
ATOM 1906 C CA . ALA A 1 233 ? 8.57 9.383 20.344 1 98.62 233 ALA A CA 1
ATOM 1907 C C . ALA A 1 233 ? 8.742 9.594 21.844 1 98.62 233 ALA A C 1
ATOM 1909 O O . ALA A 1 233 ? 8.18 8.852 22.641 1 98.62 233 ALA A O 1
ATOM 1910 N N . GLU A 1 234 ? 9.508 10.578 22.219 1 98.69 234 GLU A N 1
ATOM 1911 C CA . GLU A 1 234 ? 9.688 10.906 23.625 1 98.69 234 GLU A CA 1
ATOM 1912 C C . GLU A 1 234 ? 8.375 11.344 24.266 1 98.69 234 GLU A C 1
ATOM 1914 O O . GLU A 1 234 ? 8.086 11.008 25.406 1 98.69 234 GLU A O 1
ATOM 1919 N N . ILE A 1 235 ? 7.605 12.062 23.531 1 98.75 235 ILE A N 1
ATOM 1920 C CA . ILE A 1 235 ? 6.309 12.531 24.016 1 98.75 235 ILE A CA 1
ATOM 1921 C C . ILE A 1 235 ? 5.371 11.336 24.203 1 98.75 235 ILE A C 1
ATOM 1923 O O . ILE A 1 235 ? 4.672 11.242 25.219 1 98.75 235 ILE A O 1
ATOM 1927 N N . VAL A 1 236 ? 5.363 10.43 23.234 1 98.5 236 VAL A N 1
ATOM 1928 C CA . VAL A 1 236 ? 4.539 9.227 23.344 1 98.5 236 VAL A CA 1
ATOM 1929 C C . VAL A 1 236 ? 4.938 8.438 24.578 1 98.5 236 VAL A C 1
ATOM 1931 O O . VAL A 1 236 ? 4.078 7.996 25.344 1 98.5 236 VAL A O 1
ATOM 1934 N N . LYS A 1 237 ? 6.234 8.273 24.766 1 98.5 237 LYS A N 1
ATOM 1935 C CA . LYS A 1 237 ? 6.742 7.555 25.938 1 98.5 237 LYS A CA 1
ATOM 1936 C C . LYS A 1 237 ? 6.273 8.211 27.234 1 98.5 237 LYS A C 1
ATOM 1938 O O . LYS A 1 237 ? 5.793 7.531 28.141 1 98.5 237 LYS A O 1
ATOM 1943 N N . TYR A 1 238 ? 6.344 9.5 27.266 1 98.62 238 TYR A N 1
ATOM 1944 C CA . TYR A 1 238 ? 5.949 10.258 28.438 1 98.62 238 TYR A CA 1
ATOM 1945 C C . TYR A 1 238 ? 4.449 10.148 28.688 1 98.62 238 TYR A C 1
ATOM 1947 O O . TYR A 1 238 ? 4.004 10.07 29.828 1 98.62 238 TYR A O 1
ATOM 1955 N N . ALA A 1 239 ? 3.703 10.133 27.672 1 98.25 239 ALA A N 1
ATOM 1956 C CA . ALA A 1 239 ? 2.244 10.188 27.719 1 98.25 239 ALA A CA 1
ATOM 1957 C C . ALA A 1 239 ? 1.668 8.859 28.219 1 98.25 239 ALA A C 1
ATOM 1959 O O . ALA A 1 239 ? 0.498 8.797 28.609 1 98.25 239 ALA A O 1
ATOM 1960 N N . LYS A 1 240 ? 2.441 7.754 28.266 1 97.06 240 LYS A N 1
ATOM 1961 C CA . LYS A 1 240 ? 1.979 6.434 28.688 1 97.06 240 LYS A CA 1
ATOM 1962 C C . LYS A 1 240 ? 1.484 6.461 30.125 1 97.06 240 LYS A C 1
ATOM 1964 O O . LYS A 1 240 ? 0.698 5.602 30.531 1 97.06 240 LYS A O 1
ATOM 1969 N N . LYS A 1 241 ? 1.894 7.422 30.859 1 97.06 241 LYS A N 1
ATOM 1970 C CA . LYS A 1 241 ? 1.475 7.504 32.25 1 97.06 241 LYS A CA 1
ATOM 1971 C C . LYS A 1 241 ? 0.041 8.016 32.375 1 97.06 241 LYS A C 1
ATOM 1973 O O . LYS A 1 241 ? -0.584 7.895 33.438 1 97.06 241 LYS A O 1
ATOM 1978 N N . PHE A 1 242 ? -0.421 8.594 31.297 1 97.19 242 PHE A N 1
ATOM 1979 C CA . PHE A 1 242 ? -1.802 9.062 31.281 1 97.19 242 PHE A CA 1
ATOM 1980 C C . PHE A 1 242 ? -2.721 8.023 30.641 1 97.19 242 PHE A C 1
ATOM 1982 O O . PHE A 1 242 ? -2.502 7.605 29.516 1 97.19 242 PHE A O 1
ATOM 1989 N N . LYS A 1 243 ? -3.75 7.426 31.172 1 90.38 243 LYS A N 1
ATOM 1990 C CA . LYS A 1 243 ? -4.543 6.277 30.734 1 90.38 243 LYS A CA 1
ATOM 1991 C C . LYS A 1 243 ? -5.621 6.703 29.75 1 90.38 243 LYS A C 1
ATOM 1993 O O . LYS A 1 243 ? -6.074 5.895 28.938 1 90.38 243 LYS A O 1
ATOM 1998 N N . ASN A 1 244 ? -5.969 7.926 29.609 1 93.5 244 ASN A N 1
ATOM 1999 C CA . ASN A 1 244 ? -7.172 8.258 28.859 1 93.5 244 ASN A CA 1
ATOM 2000 C C . ASN A 1 244 ? -6.859 9.18 27.672 1 93.5 244 ASN A C 1
ATOM 2002 O O . ASN A 1 244 ? -7.738 9.891 27.188 1 93.5 244 ASN A O 1
ATOM 2006 N N . ILE A 1 245 ? -5.664 9.148 27.234 1 97.19 245 ILE A N 1
ATOM 2007 C CA . ILE A 1 245 ? -5.367 10.023 26.094 1 97.19 245 ILE A CA 1
ATOM 2008 C C . ILE A 1 245 ? -4.82 9.195 24.938 1 97.19 245 ILE A C 1
ATOM 2010 O O . ILE A 1 245 ? -4.414 8.047 25.125 1 97.19 245 ILE A O 1
ATOM 2014 N N . LYS A 1 246 ? -4.906 9.688 23.766 1 97.75 246 LYS A N 1
ATOM 2015 C CA . LYS A 1 246 ? -4.402 9.078 22.531 1 97.75 246 LYS A CA 1
ATOM 2016 C C . LYS A 1 246 ? -3.51 10.047 21.766 1 97.75 246 LYS A C 1
ATOM 2018 O O . LYS A 1 246 ? -3.801 11.242 21.703 1 97.75 246 LYS A O 1
ATOM 2023 N N . LEU A 1 247 ? -2.471 9.5 21.281 1 98.31 247 LEU A N 1
ATOM 2024 C CA . LEU A 1 247 ? -1.549 10.336 20.516 1 98.31 247 LEU A CA 1
ATOM 2025 C C . LEU A 1 247 ? -1.507 9.914 19.062 1 98.31 247 LEU A C 1
ATOM 2027 O O . LEU A 1 247 ? -1.366 8.727 18.766 1 98.31 247 LEU A O 1
ATOM 2031 N N . GLY A 1 248 ? -1.687 10.82 18.172 1 97.62 248 GLY A N 1
ATOM 2032 C CA . GLY A 1 248 ? -1.409 10.734 16.75 1 97.62 248 GLY A CA 1
ATOM 2033 C C . GLY A 1 248 ? -0.403 11.766 16.281 1 97.62 248 GLY A C 1
ATOM 2034 O O . GLY A 1 248 ? 0.524 12.117 17.016 1 97.62 248 GLY A O 1
ATOM 2035 N N . CYS A 1 249 ? -0.358 12.109 15.039 1 93.62 249 CYS A N 1
ATOM 2036 C CA . CYS A 1 249 ? 0.411 13.195 14.438 1 93.62 249 CYS A CA 1
ATOM 2037 C C . CYS A 1 249 ? -0.121 13.539 13.047 1 93.62 249 CYS A C 1
ATOM 2039 O O . CYS A 1 249 ? -0.479 12.648 12.281 1 93.62 249 CYS A O 1
ATOM 2041 N N . MET A 1 250 ? -0.125 14.766 12.82 1 96.19 250 MET A N 1
ATOM 2042 C CA . MET A 1 250 ? -0.796 15.188 11.594 1 96.19 250 MET A CA 1
ATOM 2043 C C . MET A 1 250 ? 0.186 15.25 10.422 1 96.19 250 MET A C 1
ATOM 2045 O O . MET A 1 250 ? 1.268 15.82 10.547 1 96.19 250 MET A O 1
ATOM 2049 N N . MET A 1 251 ? -0.242 14.633 9.367 1 97 251 MET A N 1
ATOM 2050 C CA . MET A 1 251 ? 0.457 14.664 8.086 1 97 251 MET A CA 1
ATOM 2051 C C . MET A 1 251 ? -0.296 15.531 7.082 1 97 251 MET A C 1
ATOM 2053 O O . MET A 1 251 ? -1.524 15.484 7.012 1 97 251 MET A O 1
ATOM 2057 N N . ALA A 1 252 ? 0.471 16.422 6.398 1 96.25 252 ALA A N 1
ATOM 2058 C CA . ALA A 1 252 ? -0.107 17 5.184 1 96.25 252 ALA A CA 1
ATOM 2059 C C . ALA A 1 252 ? -0.145 15.969 4.059 1 96.25 252 ALA A C 1
ATOM 2061 O O . ALA A 1 252 ? 0.845 15.773 3.35 1 96.25 252 ALA A O 1
ATOM 2062 N N . ASP A 1 253 ? -1.26 15.359 3.934 1 93.06 253 ASP A N 1
ATOM 2063 C CA . ASP A 1 253 ? -1.297 14.297 2.934 1 93.06 253 ASP A CA 1
ATOM 2064 C C . ASP A 1 253 ? -1.232 14.867 1.52 1 93.06 253 ASP A C 1
ATOM 2066 O O . ASP A 1 253 ? -2.076 15.68 1.135 1 93.06 253 ASP A O 1
ATOM 2070 N N . MET A 1 254 ? -0.225 14.57 0.787 1 89.31 254 MET A N 1
ATOM 2071 C CA . MET A 1 254 ? -0.025 14.977 -0.6 1 89.31 254 MET A CA 1
ATOM 2072 C C . MET A 1 254 ? -0.412 13.859 -1.562 1 89.31 254 MET A C 1
ATOM 2074 O O . MET A 1 254 ? 0.454 13.156 -2.078 1 89.31 254 MET A O 1
ATOM 2078 N N . THR A 1 255 ? -1.681 13.781 -1.856 1 94.25 255 THR A N 1
ATOM 2079 C CA . THR A 1 255 ? -2.203 12.719 -2.715 1 94.25 255 THR A CA 1
ATOM 2080 C C . THR A 1 255 ? -1.809 12.961 -4.168 1 94.25 255 THR A C 1
ATOM 2082 O O . THR A 1 255 ? -1.997 14.062 -4.695 1 94.25 255 THR A O 1
ATOM 2085 N N . THR A 1 256 ? -1.226 12.016 -4.781 1 96.19 256 THR A N 1
ATOM 2086 C CA . THR A 1 256 ? -0.834 12.125 -6.184 1 96.19 256 THR A CA 1
ATOM 2087 C C . THR A 1 256 ? -1.314 10.914 -6.977 1 96.19 256 THR A C 1
ATOM 2089 O O . THR A 1 256 ? -1.494 9.828 -6.418 1 96.19 256 THR A O 1
ATOM 2092 N N . TYR A 1 257 ? -1.594 11.172 -8.227 1 97.44 257 TYR A N 1
ATOM 2093 C CA . TYR A 1 257 ? -1.876 10.148 -9.219 1 97.44 257 TYR A CA 1
ATOM 2094 C C . TYR A 1 257 ? -0.813 10.133 -10.312 1 97.44 257 TYR A C 1
ATOM 2096 O O . TYR A 1 257 ? -0.264 11.188 -10.664 1 97.44 257 TYR A O 1
ATOM 2104 N N . SER A 1 258 ? -0.495 8.914 -10.828 1 97.5 258 SER A N 1
ATOM 2105 C CA . SER A 1 258 ? 0.184 8.906 -12.125 1 97.5 258 SER A CA 1
ATOM 2106 C C . SER A 1 258 ? -0.666 9.578 -13.195 1 97.5 258 SER A C 1
ATOM 2108 O O . SER A 1 258 ? -1.873 9.344 -13.281 1 97.5 258 SER A O 1
ATOM 2110 N N . LEU A 1 259 ? -0.061 10.414 -14.023 1 96.5 259 LEU A N 1
ATOM 2111 C CA . LEU A 1 259 ? -0.802 11.125 -15.062 1 96.5 259 LEU A CA 1
ATOM 2112 C C . LEU A 1 259 ? -1.52 10.141 -15.984 1 96.5 259 LEU A C 1
ATOM 2114 O O . LEU A 1 259 ? -2.656 10.391 -16.391 1 96.5 259 LEU A O 1
ATOM 2118 N N . ASP A 1 260 ? -0.833 9.102 -16.328 1 96.12 260 ASP A N 1
ATOM 2119 C CA . ASP A 1 260 ? -1.344 8.062 -17.203 1 96.12 260 ASP A CA 1
ATOM 2120 C C . ASP A 1 260 ? -0.775 6.695 -16.828 1 96.12 260 ASP A C 1
ATOM 2122 O O . ASP A 1 260 ? -0.182 6.539 -15.766 1 96.12 260 ASP A O 1
ATOM 2126 N N . CYS A 1 261 ? -1.039 5.688 -17.703 1 97.06 261 CYS A N 1
ATOM 2127 C CA . CYS A 1 261 ? -0.658 4.32 -17.359 1 97.06 261 CYS A CA 1
ATOM 2128 C C . CYS A 1 261 ? 0.738 4 -17.875 1 97.06 261 CYS A C 1
ATOM 2130 O O . CYS A 1 261 ? 1.129 2.834 -17.938 1 97.06 261 CYS A O 1
ATOM 2132 N N . ASN A 1 262 ? 1.472 5.027 -18.375 1 97.19 262 ASN A N 1
ATOM 2133 C CA . ASN A 1 262 ? 2.877 4.789 -18.688 1 97.19 262 ASN A CA 1
ATOM 2134 C C . ASN A 1 262 ? 3.641 4.277 -17.469 1 97.19 262 ASN A C 1
ATOM 2136 O O . ASN A 1 262 ? 3.725 4.965 -16.438 1 97.19 262 ASN A O 1
ATOM 2140 N N . PRO A 1 263 ? 4.266 3.102 -17.578 1 97.94 263 PRO A N 1
ATOM 2141 C CA . PRO A 1 263 ? 4.914 2.512 -16.406 1 97.94 263 PRO A CA 1
ATOM 2142 C C . PRO A 1 263 ? 5.957 3.438 -15.781 1 97.94 263 PRO A C 1
ATOM 2144 O O . PRO A 1 263 ? 6.152 3.418 -14.562 1 97.94 263 PRO A O 1
ATOM 2147 N N . VAL A 1 264 ? 6.613 4.238 -16.562 1 97.38 264 VAL A N 1
ATOM 2148 C CA . VAL A 1 264 ? 7.621 5.152 -16.047 1 97.38 264 VAL A CA 1
ATOM 2149 C C . VAL A 1 264 ? 6.953 6.191 -15.141 1 97.38 264 VAL A C 1
ATOM 2151 O O . VAL A 1 264 ? 7.5 6.562 -14.102 1 97.38 264 VAL A O 1
ATOM 2154 N N . ASN A 1 265 ? 5.754 6.703 -15.539 1 97.44 265 ASN A N 1
ATOM 2155 C CA . ASN A 1 265 ? 5 7.645 -14.719 1 97.44 265 ASN A CA 1
ATOM 2156 C C . ASN A 1 265 ? 4.445 6.973 -13.469 1 97.44 265 ASN A C 1
ATOM 2158 O O . ASN A 1 265 ? 4.422 7.574 -12.391 1 97.44 265 ASN A O 1
ATOM 2162 N N . VAL A 1 266 ? 3.965 5.715 -13.641 1 98.25 266 VAL A N 1
ATOM 2163 C CA . VAL A 1 266 ? 3.422 4.961 -12.508 1 98.25 266 VAL A CA 1
ATOM 2164 C C . VAL A 1 266 ? 4.496 4.781 -11.445 1 98.25 266 VAL A C 1
ATOM 2166 O O . VAL A 1 266 ? 4.258 5.043 -10.258 1 98.25 266 VAL A O 1
ATOM 2169 N N . LEU A 1 267 ? 5.695 4.379 -11.859 1 97.88 267 LEU A N 1
ATOM 2170 C CA . LEU A 1 267 ? 6.805 4.188 -10.922 1 97.88 267 LEU A CA 1
ATOM 2171 C C . LEU A 1 267 ? 7.227 5.516 -10.305 1 97.88 267 LEU A C 1
ATOM 2173 O O . LEU A 1 267 ? 7.516 5.582 -9.109 1 97.88 267 LEU A O 1
ATOM 2177 N N . ALA A 1 268 ? 7.238 6.578 -11.102 1 96.12 268 ALA A N 1
ATOM 2178 C CA . ALA A 1 268 ? 7.59 7.902 -10.602 1 96.12 268 ALA A CA 1
ATOM 2179 C C . ALA A 1 268 ? 6.613 8.352 -9.516 1 96.12 268 ALA A C 1
ATOM 2181 O O . ALA A 1 268 ? 7.02 8.938 -8.508 1 96.12 268 ALA A O 1
ATOM 2182 N N . ASN A 1 269 ? 5.363 8.125 -9.719 1 97 269 ASN A N 1
ATOM 2183 C CA . ASN A 1 269 ? 4.359 8.461 -8.719 1 97 269 ASN A CA 1
ATOM 2184 C C . ASN A 1 269 ? 4.582 7.68 -7.422 1 97 269 ASN A C 1
ATOM 2186 O O . ASN A 1 269 ? 4.484 8.242 -6.328 1 97 269 ASN A O 1
ATOM 2190 N N . MET A 1 270 ? 4.848 6.375 -7.574 1 96.94 270 MET A N 1
ATOM 2191 C CA . MET A 1 270 ? 5.141 5.562 -6.395 1 96.94 270 MET A CA 1
ATOM 2192 C C . MET A 1 270 ? 6.309 6.145 -5.609 1 96.94 270 MET A C 1
ATOM 2194 O O . MET A 1 270 ? 6.242 6.262 -4.387 1 96.94 270 MET A O 1
ATOM 2198 N N . LYS A 1 271 ? 7.371 6.535 -6.277 1 94.5 271 LYS A N 1
ATOM 2199 C CA . LYS A 1 271 ? 8.547 7.094 -5.625 1 94.5 271 LYS A CA 1
ATOM 2200 C C . LYS A 1 271 ? 8.227 8.422 -4.953 1 94.5 271 LYS A C 1
ATOM 2202 O O . LYS A 1 271 ? 8.703 8.703 -3.85 1 94.5 271 LYS A O 1
ATOM 2207 N N . ARG A 1 272 ? 7.426 9.203 -5.613 1 93.25 272 ARG A N 1
ATOM 2208 C CA . ARG A 1 272 ? 6.996 10.477 -5.039 1 93.25 272 ARG A CA 1
ATOM 2209 C C . ARG A 1 272 ? 6.23 10.258 -3.74 1 93.25 272 ARG A C 1
ATOM 2211 O O . ARG A 1 272 ? 6.473 10.953 -2.748 1 93.25 272 ARG A O 1
ATOM 2218 N N . GLU A 1 273 ? 5.316 9.32 -3.758 1 95.81 273 GLU A N 1
ATOM 2219 C CA . GLU A 1 273 ? 4.543 9.016 -2.557 1 95.81 273 GLU A CA 1
ATOM 2220 C C . GLU A 1 273 ? 5.445 8.492 -1.44 1 95.81 273 GLU A C 1
ATOM 2222 O O . GLU A 1 273 ? 5.258 8.836 -0.272 1 95.81 273 GLU A O 1
ATOM 2227 N N . GLN A 1 274 ? 6.426 7.656 -1.81 1 94.94 274 GLN A N 1
ATOM 2228 C CA . GLN A 1 274 ? 7.367 7.141 -0.821 1 94.94 274 GLN A CA 1
ATOM 2229 C C . GLN A 1 274 ? 8.109 8.273 -0.124 1 94.94 274 GLN A C 1
ATOM 2231 O O . GLN A 1 274 ? 8.266 8.266 1.099 1 94.94 274 GLN A O 1
ATOM 2236 N N . ILE A 1 275 ? 8.453 9.32 -0.858 1 91.88 275 ILE A N 1
ATOM 2237 C CA . ILE A 1 275 ? 9.312 10.398 -0.381 1 91.88 275 ILE A CA 1
ATOM 2238 C C . ILE A 1 275 ? 8.492 11.398 0.431 1 91.88 275 ILE A C 1
ATOM 2240 O O . ILE A 1 275 ? 8.93 11.852 1.491 1 91.88 275 ILE A O 1
ATOM 2244 N N . LEU A 1 276 ? 7.301 11.648 0 1 90.81 276 LEU A N 1
ATOM 2245 C CA . LEU A 1 276 ? 6.613 12.812 0.552 1 90.81 276 LEU A CA 1
ATOM 2246 C C . LEU A 1 276 ? 5.449 12.383 1.437 1 90.81 276 LEU A C 1
ATOM 2248 O O . LEU A 1 276 ? 4.859 13.211 2.139 1 90.81 276 LEU A O 1
ATOM 2252 N N . LYS A 1 277 ? 5.156 11.102 1.439 1 94.94 277 LYS A N 1
ATOM 2253 C CA . LYS A 1 277 ? 3.98 10.633 2.168 1 94.94 277 LYS A CA 1
ATOM 2254 C C . LYS A 1 277 ? 4.324 9.438 3.049 1 94.94 277 LYS A C 1
ATOM 2256 O O . LYS A 1 277 ? 4.48 9.578 4.266 1 94.94 277 LYS A O 1
ATOM 2261 N N . PHE A 1 278 ? 4.73 8.32 2.498 1 96.56 278 PHE A N 1
ATOM 2262 C CA . PHE A 1 278 ? 4.766 7.047 3.213 1 96.56 278 PHE A CA 1
ATOM 2263 C C . PHE A 1 278 ? 5.957 6.988 4.16 1 96.56 278 PHE A C 1
ATOM 2265 O O . PHE A 1 278 ? 5.879 6.375 5.227 1 96.56 278 PHE A O 1
ATOM 2272 N N . MET A 1 279 ? 7.078 7.664 3.834 1 95.94 279 MET A N 1
ATOM 2273 C CA . MET A 1 279 ? 8.242 7.66 4.715 1 95.94 279 MET A CA 1
ATOM 2274 C C . MET A 1 279 ? 7.875 8.18 6.102 1 95.94 279 MET A C 1
ATOM 2276 O O . MET A 1 279 ? 8.258 7.586 7.113 1 95.94 279 MET A O 1
ATOM 2280 N N . PHE A 1 280 ? 7.066 9.156 6.141 1 96.94 280 PHE A N 1
ATOM 2281 C CA . PHE A 1 280 ? 6.684 9.781 7.402 1 96.94 280 PHE A CA 1
ATOM 2282 C C . PHE A 1 280 ? 5.773 8.867 8.211 1 96.94 280 PHE A C 1
ATOM 2284 O O . PHE A 1 280 ? 6 8.641 9.398 1 96.94 280 PHE A O 1
ATOM 2291 N N . TYR A 1 281 ? 4.785 8.305 7.539 1 97.31 281 TYR A N 1
ATOM 2292 C CA . TYR A 1 281 ? 3.895 7.375 8.227 1 97.31 281 TYR A CA 1
ATOM 2293 C C . TYR A 1 281 ? 4.66 6.152 8.719 1 97.31 281 TYR A C 1
ATOM 2295 O O . TYR A 1 281 ? 4.422 5.672 9.828 1 97.31 281 TYR A O 1
ATOM 2303 N N . ASP A 1 282 ? 5.609 5.652 7.859 1 97.31 282 ASP A N 1
ATOM 2304 C CA . ASP A 1 282 ? 6.398 4.484 8.242 1 97.31 282 ASP A CA 1
ATOM 2305 C C . ASP A 1 282 ? 7.164 4.738 9.531 1 97.31 282 ASP A C 1
ATOM 2307 O O . ASP A 1 282 ? 7.133 3.914 10.453 1 97.31 282 ASP A O 1
ATOM 2311 N N . VAL A 1 283 ? 7.754 5.867 9.656 1 97.81 283 VAL A N 1
ATOM 2312 C CA . VAL A 1 283 ? 8.547 6.18 10.836 1 97.81 283 VAL A CA 1
ATOM 2313 C C . VAL A 1 283 ? 7.629 6.336 12.047 1 97.81 283 VAL A C 1
ATOM 2315 O O . VAL A 1 283 ? 7.922 5.82 13.133 1 97.81 283 VAL A O 1
ATOM 2318 N N . MET A 1 284 ? 6.496 6.941 11.859 1 98.12 284 MET A N 1
ATOM 2319 C CA . MET A 1 284 ? 5.656 7.324 12.992 1 98.12 284 MET A CA 1
ATOM 2320 C C . MET A 1 284 ? 4.789 6.152 13.445 1 98.12 284 MET A C 1
ATOM 2322 O O . MET A 1 284 ? 4.48 6.027 14.625 1 98.12 284 MET A O 1
ATOM 2326 N N . ILE A 1 285 ? 4.418 5.266 12.484 1 97.81 285 ILE A N 1
ATOM 2327 C CA . ILE A 1 285 ? 3.463 4.207 12.805 1 97.81 285 ILE A CA 1
ATOM 2328 C C . ILE A 1 285 ? 4.199 2.881 12.977 1 97.81 285 ILE A C 1
ATOM 2330 O O . ILE A 1 285 ? 3.891 2.105 13.883 1 97.81 285 ILE A O 1
ATOM 2334 N N . LYS A 1 286 ? 5.227 2.617 12.133 1 96.69 286 LYS A N 1
ATOM 2335 C CA . LYS A 1 286 ? 5.961 1.358 12.219 1 96.69 286 LYS A CA 1
ATOM 2336 C C . LYS A 1 286 ? 7.199 1.503 13.094 1 96.69 286 LYS A C 1
ATOM 2338 O O . LYS A 1 286 ? 7.805 0.506 13.492 1 96.69 286 LYS A O 1
ATOM 2343 N N . GLY A 1 287 ? 7.625 2.74 13.367 1 97.88 287 GLY A N 1
ATOM 2344 C CA . GLY A 1 287 ? 8.742 3.002 14.258 1 97.88 287 GLY A CA 1
ATOM 2345 C C . GLY A 1 287 ? 10.094 2.781 13.602 1 97.88 287 GLY A C 1
ATOM 2346 O O . GLY A 1 287 ? 11.094 2.543 14.289 1 97.88 287 GLY A O 1
ATOM 2347 N N . LYS A 1 288 ? 10.133 2.795 12.297 1 97 288 LYS A N 1
ATOM 2348 C CA . LYS A 1 288 ? 11.398 2.562 11.609 1 97 288 LYS A CA 1
ATOM 2349 C C . LYS A 1 288 ? 11.414 3.238 10.242 1 97 288 LYS A C 1
ATOM 2351 O O . LYS A 1 288 ? 10.367 3.434 9.633 1 97 288 LYS A O 1
ATOM 2356 N N . TYR A 1 289 ? 12.57 3.596 9.836 1 96.75 289 TYR A N 1
ATOM 2357 C CA . TYR A 1 289 ? 12.75 4.07 8.469 1 96.75 289 TYR A CA 1
ATOM 2358 C C . TYR A 1 289 ? 12.602 2.928 7.469 1 96.75 289 TYR A C 1
ATOM 2360 O O . TYR A 1 289 ? 13.125 1.832 7.688 1 96.75 289 TYR A O 1
ATOM 2368 N N . PRO A 1 290 ? 11.852 3.197 6.395 1 95.94 290 PRO A N 1
ATOM 2369 C CA . PRO A 1 290 ? 11.688 2.15 5.387 1 95.94 290 PRO A CA 1
ATOM 2370 C C . PRO A 1 290 ? 12.969 1.88 4.602 1 95.94 290 PRO A C 1
ATOM 2372 O O . PRO A 1 290 ? 13.906 2.684 4.645 1 95.94 290 PRO A O 1
ATOM 2375 N N . GLY A 1 291 ? 13 0.777 3.938 1 90.88 291 GLY A N 1
ATOM 2376 C CA . GLY A 1 291 ? 14.18 0.373 3.182 1 90.88 291 GLY A CA 1
ATOM 2377 C C . GLY A 1 291 ? 14.57 1.372 2.109 1 90.88 291 GLY A C 1
ATOM 2378 O O . GLY A 1 291 ? 15.758 1.566 1.838 1 90.88 291 GLY A O 1
ATOM 2379 N N . TYR A 1 292 ? 13.602 2.076 1.534 1 93.12 292 TYR A N 1
ATOM 2380 C CA . TYR A 1 292 ? 13.867 2.99 0.429 1 93.12 292 TYR A CA 1
ATOM 2381 C C . TYR A 1 292 ? 14.461 4.297 0.934 1 93.12 292 TYR A C 1
ATOM 2383 O O . TYR A 1 292 ? 14.922 5.121 0.142 1 93.12 292 TYR A O 1
ATOM 2391 N N . PHE A 1 293 ? 14.508 4.527 2.271 1 94.69 293 PHE A N 1
ATOM 2392 C CA . PHE A 1 293 ? 15.016 5.758 2.859 1 94.69 293 PHE A CA 1
ATOM 2393 C C . PHE A 1 293 ? 16.469 5.992 2.453 1 94.69 293 PHE A C 1
ATOM 2395 O O . PHE A 1 293 ? 16.844 7.109 2.09 1 94.69 293 PHE A O 1
ATOM 2402 N N . LYS A 1 294 ? 17.25 4.918 2.521 1 91.19 294 LYS A N 1
ATOM 2403 C CA . LYS A 1 294 ? 18.656 5.047 2.201 1 91.19 294 LYS A CA 1
ATOM 2404 C C . LYS A 1 294 ? 18.859 5.617 0.799 1 91.19 294 LYS A C 1
ATOM 2406 O O . LYS A 1 294 ? 19.641 6.551 0.607 1 91.19 294 LYS A O 1
ATOM 2411 N N . ASN A 1 295 ? 18.141 5.102 -0.115 1 89.44 295 ASN A N 1
ATOM 2412 C CA . ASN A 1 295 ? 18.25 5.559 -1.497 1 89.44 295 ASN A CA 1
ATOM 2413 C C . ASN A 1 295 ? 17.734 6.984 -1.657 1 89.44 295 ASN A C 1
ATOM 2415 O O . ASN A 1 295 ? 18.281 7.77 -2.43 1 89.44 295 ASN A O 1
ATOM 2419 N N . ILE A 1 296 ? 16.734 7.301 -0.958 1 89.5 296 ILE A N 1
ATOM 2420 C CA . ILE A 1 296 ? 16.156 8.641 -1.004 1 89.5 296 ILE A CA 1
ATOM 2421 C C . ILE A 1 296 ? 17.188 9.656 -0.509 1 89.5 296 ILE A C 1
ATOM 2423 O O . ILE A 1 296 ? 17.422 10.68 -1.158 1 89.5 296 ILE A O 1
ATOM 2427 N N . VAL A 1 297 ? 17.812 9.344 0.591 1 93.44 297 VAL A N 1
ATOM 2428 C CA . VAL A 1 297 ? 18.797 10.234 1.189 1 93.44 297 VAL A CA 1
ATOM 2429 C C . VAL A 1 297 ? 19.953 10.445 0.223 1 93.44 297 VAL A C 1
ATOM 2431 O O . VAL A 1 297 ? 20.375 11.578 -0.027 1 93.44 297 VAL A O 1
ATOM 2434 N N . LYS A 1 298 ? 20.391 9.32 -0.337 1 91.38 298 LYS A N 1
ATOM 2435 C CA . LYS A 1 298 ? 21.516 9.398 -1.273 1 91.38 298 LYS A CA 1
ATOM 2436 C C . LYS A 1 298 ? 21.156 10.266 -2.48 1 91.38 298 LYS A C 1
ATOM 2438 O O . LYS A 1 298 ? 21.969 11.086 -2.922 1 91.38 298 LYS A O 1
ATOM 2443 N N . THR A 1 299 ? 20 10.094 -2.926 1 87.62 299 THR A N 1
ATOM 2444 C CA . THR A 1 299 ? 19.547 10.82 -4.109 1 87.62 299 THR A CA 1
ATOM 2445 C C . THR A 1 299 ? 19.391 12.305 -3.809 1 87.62 299 THR A C 1
ATOM 2447 O O . THR A 1 299 ? 19.766 13.148 -4.621 1 87.62 299 THR A O 1
ATOM 2450 N N . LEU A 1 300 ? 18.906 12.625 -2.645 1 88.69 300 LEU A N 1
ATOM 2451 C CA . LEU A 1 300 ? 18.562 14 -2.311 1 88.69 300 LEU A CA 1
ATOM 2452 C C . LEU A 1 300 ? 19.797 14.766 -1.83 1 88.69 300 LEU A C 1
ATOM 2454 O O . LEU A 1 300 ? 19.875 15.984 -2.002 1 88.69 300 LEU A O 1
ATOM 2458 N N . THR A 1 301 ? 20.812 14.023 -1.229 1 92.81 301 THR A N 1
ATOM 2459 C CA . THR A 1 301 ? 21.875 14.727 -0.521 1 92.81 301 THR A CA 1
ATOM 2460 C C . THR A 1 301 ? 23.25 14.328 -1.059 1 92.81 301 THR A C 1
ATOM 2462 O O . THR A 1 301 ? 24.25 14.984 -0.778 1 92.81 301 THR A O 1
ATOM 2465 N N . ASN A 1 302 ? 23.297 13.211 -1.816 1 90.25 302 ASN A N 1
ATOM 2466 C CA . ASN A 1 302 ? 24.531 12.609 -2.287 1 90.25 302 ASN A CA 1
ATOM 2467 C C . ASN A 1 302 ? 25.422 12.172 -1.123 1 90.25 302 ASN A C 1
ATOM 2469 O O . ASN A 1 302 ? 26.656 12.227 -1.219 1 90.25 302 ASN A O 1
ATOM 2473 N N . LYS A 1 303 ? 24.719 11.875 0.021 1 92.5 303 LYS A N 1
ATOM 2474 C CA . LYS A 1 303 ? 25.422 11.445 1.226 1 92.5 303 LYS A CA 1
ATOM 2475 C C . LYS A 1 303 ? 24.703 10.273 1.894 1 92.5 303 LYS A C 1
ATOM 2477 O O . LYS A 1 303 ? 23.625 9.859 1.456 1 92.5 303 LYS A O 1
ATOM 2482 N N . GLU A 1 304 ? 25.391 9.688 2.766 1 91.38 304 GLU A N 1
ATOM 2483 C CA . GLU A 1 304 ? 24.781 8.727 3.688 1 91.38 304 GLU A CA 1
ATOM 2484 C C . GLU A 1 304 ? 24.531 9.367 5.051 1 91.38 304 GLU A C 1
ATOM 2486 O O . GLU A 1 304 ? 25.375 10.094 5.57 1 91.38 304 GLU A O 1
ATOM 2491 N N . ILE A 1 305 ? 23.344 9.242 5.488 1 93.19 305 ILE A N 1
ATOM 2492 C CA . ILE A 1 305 ? 22.984 9.781 6.789 1 93.19 305 ILE A CA 1
ATOM 2493 C C . ILE A 1 305 ? 22.609 8.641 7.734 1 93.19 305 ILE A C 1
ATOM 2495 O O . ILE A 1 305 ? 21.812 7.77 7.383 1 93.19 305 ILE A O 1
ATOM 2499 N N . THR A 1 306 ? 23.219 8.586 8.883 1 92.31 306 THR A N 1
ATOM 2500 C CA . THR A 1 306 ? 22.906 7.602 9.906 1 92.31 306 THR A CA 1
ATOM 2501 C C . THR A 1 306 ? 22.375 8.281 11.164 1 92.31 306 THR A C 1
ATOM 2503 O O . THR A 1 306 ? 22.641 9.461 11.398 1 92.31 306 THR A O 1
ATOM 2506 N N . PHE A 1 307 ? 21.625 7.551 11.891 1 96.62 307 PHE A N 1
ATOM 2507 C CA . PHE A 1 307 ? 21.031 8.07 13.109 1 96.62 307 PHE A CA 1
ATOM 2508 C C . PHE A 1 307 ? 21.453 7.238 14.32 1 96.62 307 PHE A C 1
ATOM 2510 O O . PHE A 1 307 ? 21.906 6.102 14.164 1 96.62 307 PHE A O 1
ATOM 2517 N N . ASP A 1 308 ? 21.359 7.82 15.492 1 97.25 308 ASP A N 1
ATOM 2518 C CA . ASP A 1 308 ? 21.719 7.18 16.75 1 97.25 308 ASP A CA 1
ATOM 2519 C C . ASP A 1 308 ? 20.844 5.957 17.016 1 97.25 308 ASP A C 1
ATOM 2521 O O . ASP A 1 308 ? 19.625 6.023 16.906 1 97.25 308 ASP A O 1
ATOM 2525 N N . GLU A 1 309 ? 21.469 4.844 17.406 1 97.56 309 GLU A N 1
ATOM 2526 C CA . GLU A 1 309 ? 20.781 3.578 17.609 1 97.56 309 GLU A CA 1
ATOM 2527 C C . GLU A 1 309 ? 19.75 3.689 18.734 1 97.56 309 GLU A C 1
ATOM 2529 O O . GLU A 1 309 ? 18.688 3.057 18.672 1 97.56 309 GLU A O 1
ATOM 2534 N N . ASN A 1 310 ? 20.094 4.457 19.672 1 98.25 310 ASN A N 1
ATOM 2535 C CA . ASN A 1 310 ? 19.156 4.645 20.781 1 98.25 310 ASN A CA 1
ATOM 2536 C C . ASN A 1 310 ? 17.906 5.406 20.344 1 98.25 310 ASN A C 1
ATOM 2538 O O . ASN A 1 310 ? 16.812 5.133 20.828 1 98.25 310 ASN A O 1
ATOM 2542 N N . GLU A 1 311 ? 18.141 6.355 19.5 1 98.38 311 GLU A N 1
ATOM 2543 C CA . GLU A 1 311 ? 17 7.105 18.953 1 98.38 311 GLU A CA 1
ATOM 2544 C C . GLU A 1 311 ? 16.125 6.219 18.078 1 98.38 311 GLU A C 1
ATOM 2546 O O . GLU A 1 311 ? 14.898 6.305 18.141 1 98.38 311 GLU A O 1
ATOM 2551 N N . LEU A 1 312 ? 16.797 5.371 17.328 1 98.44 312 LEU A N 1
ATOM 2552 C CA . LEU A 1 312 ? 16.062 4.449 16.469 1 98.44 312 LEU A CA 1
ATOM 2553 C C . LEU A 1 312 ? 15.258 3.461 17.312 1 98.44 312 LEU A C 1
ATOM 2555 O O . LEU A 1 312 ? 14.117 3.129 16.969 1 98.44 312 LEU A O 1
ATOM 2559 N N . LYS A 1 313 ? 15.836 2.979 18.391 1 98.56 313 LYS A N 1
ATOM 2560 C CA . LYS A 1 313 ? 15.133 2.094 19.328 1 98.56 313 LYS A CA 1
ATOM 2561 C C . LYS A 1 313 ? 13.938 2.797 19.953 1 98.56 313 LYS A C 1
ATOM 2563 O O . LYS A 1 313 ? 12.875 2.197 20.109 1 98.56 313 LYS A O 1
ATOM 2568 N N . LEU A 1 314 ? 14.133 4.082 20.281 1 98.62 314 LEU A N 1
ATOM 2569 C CA . LEU A 1 314 ? 13.055 4.887 20.844 1 98.62 314 LEU A CA 1
ATOM 2570 C C . LEU A 1 314 ? 11.875 4.973 19.875 1 98.62 314 LEU A C 1
ATOM 2572 O O . LEU A 1 314 ? 10.719 4.852 20.297 1 98.62 314 LEU A O 1
ATOM 2576 N N . LEU A 1 315 ? 12.18 5.219 18.625 1 98.62 315 LEU A N 1
ATOM 2577 C CA . LEU A 1 315 ? 11.133 5.273 17.609 1 98.62 315 LEU A CA 1
ATOM 2578 C C . LEU A 1 315 ? 10.367 3.957 17.531 1 98.62 315 LEU A C 1
ATOM 2580 O O . LEU A 1 315 ? 9.133 3.949 17.516 1 98.62 315 LEU A O 1
ATOM 2584 N N . LYS A 1 316 ? 11.078 2.854 17.562 1 98.38 316 LYS A N 1
ATOM 2585 C CA . LYS A 1 316 ? 10.508 1.515 17.438 1 98.38 316 LYS A CA 1
ATOM 2586 C C . LYS A 1 316 ? 9.57 1.201 18.594 1 98.38 316 LYS A C 1
ATOM 2588 O O . LYS A 1 316 ? 8.539 0.552 18.422 1 98.38 316 LYS A O 1
ATOM 2593 N N . GLU A 1 317 ? 9.875 1.692 19.734 1 98.44 317 GLU A N 1
ATOM 2594 C CA . GLU A 1 317 ? 9.172 1.312 20.953 1 98.44 317 GLU A CA 1
ATOM 2595 C C . GLU A 1 317 ? 7.996 2.244 21.234 1 98.44 317 GLU A C 1
ATOM 2597 O O . GLU A 1 317 ? 7.156 1.954 22.078 1 98.44 317 GLU A O 1
ATOM 2602 N N . ASN A 1 318 ? 7.918 3.371 20.453 1 98.44 318 ASN A N 1
ATOM 2603 C CA . ASN A 1 318 ? 6.91 4.371 20.797 1 98.44 318 ASN A CA 1
ATOM 2604 C C . ASN A 1 318 ? 6.191 4.887 19.547 1 98.44 318 ASN A C 1
ATOM 2606 O O . ASN A 1 318 ? 6.207 6.09 19.266 1 98.44 318 ASN A O 1
ATOM 2610 N N . PRO A 1 319 ? 5.543 3.986 18.797 1 97.38 319 PRO A N 1
ATOM 2611 C CA . PRO A 1 319 ? 4.754 4.414 17.641 1 97.38 319 PRO A CA 1
ATOM 2612 C C . PRO A 1 319 ? 3.475 5.145 18.031 1 97.38 319 PRO A C 1
ATOM 2614 O O . PRO A 1 319 ? 3.074 5.109 19.188 1 97.38 319 PRO A O 1
ATOM 2617 N N . LEU A 1 320 ? 2.854 5.812 17.125 1 97.94 320 LEU A N 1
ATOM 2618 C CA . LEU A 1 320 ? 1.596 6.52 17.344 1 97.94 320 LEU A CA 1
ATOM 2619 C C . LEU A 1 320 ? 0.417 5.551 17.312 1 97.94 320 LEU A C 1
ATOM 2621 O O . LEU A 1 320 ? 0.532 4.438 16.797 1 97.94 320 LEU A O 1
ATOM 2625 N N . GLU A 1 321 ? -0.738 6.023 17.797 1 96.44 321 GLU A N 1
ATOM 2626 C CA . GLU A 1 321 ? -1.903 5.164 17.984 1 96.44 321 GLU A CA 1
ATOM 2627 C C . GLU A 1 321 ? -2.92 5.363 16.859 1 96.44 321 GLU A C 1
ATOM 2629 O O . GLU A 1 321 ? -3.812 4.535 16.672 1 96.44 321 GLU A O 1
ATOM 2634 N N . PHE A 1 322 ? -2.865 6.453 16.203 1 98.25 322 PHE A N 1
ATOM 2635 C CA . PHE A 1 322 ? -3.76 6.73 15.086 1 98.25 322 PHE A CA 1
ATOM 2636 C C . PHE A 1 322 ? -3.111 7.691 14.094 1 98.25 322 PHE A C 1
ATOM 2638 O O . PHE A 1 322 ? -2.127 8.359 14.422 1 98.25 322 PHE A O 1
ATOM 2645 N N . ILE A 1 323 ? -3.605 7.688 12.898 1 98.25 323 ILE A N 1
ATOM 2646 C CA . ILE A 1 323 ? -3.135 8.586 11.844 1 98.25 323 ILE A CA 1
ATOM 2647 C C . ILE A 1 323 ? -4.082 9.773 11.719 1 98.25 323 ILE A C 1
ATOM 2649 O O . ILE A 1 323 ? -5.305 9.602 11.695 1 98.25 323 ILE A O 1
ATOM 2653 N N . SER A 1 324 ? -3.533 10.938 11.75 1 98.25 324 SER A N 1
ATOM 2654 C CA . SER A 1 324 ? -4.254 12.164 11.43 1 98.25 324 SER A CA 1
ATOM 2655 C C . SER A 1 324 ? -3.637 12.875 10.227 1 98.25 324 SER A C 1
ATOM 2657 O O . SER A 1 324 ? -2.412 12.938 10.094 1 98.25 324 SER A O 1
ATOM 2659 N N . PHE A 1 325 ? -4.504 13.312 9.305 1 98.38 325 PHE A N 1
ATOM 2660 C CA . PHE A 1 325 ? -3.943 13.914 8.102 1 98.38 325 PHE A CA 1
ATOM 2661 C C . PHE A 1 325 ? -4.895 14.961 7.527 1 98.38 325 PHE A C 1
ATOM 2663 O O . PHE A 1 325 ? -6.086 14.961 7.844 1 98.38 325 PHE A O 1
ATOM 2670 N N . SER A 1 326 ? -4.355 15.906 6.812 1 97.75 326 SER A N 1
ATOM 2671 C CA . SER A 1 326 ? -5.148 16.828 6.012 1 97.75 326 SER A CA 1
ATOM 2672 C C . SER A 1 326 ? -5.297 16.328 4.578 1 97.75 326 SER A C 1
ATOM 2674 O O . SER A 1 326 ? -4.426 15.625 4.07 1 97.75 326 SER A O 1
ATOM 2676 N N . TYR A 1 327 ? -6.367 16.625 4.004 1 97.06 327 TYR A N 1
ATOM 2677 C CA . TYR A 1 327 ? -6.625 16.359 2.594 1 97.06 327 TYR A CA 1
ATOM 2678 C C . TYR A 1 327 ? -7.312 17.547 1.93 1 97.06 327 TYR A C 1
ATOM 2680 O O . TYR A 1 327 ? -8.461 17.875 2.25 1 97.06 327 TYR A O 1
ATOM 2688 N N . TYR A 1 328 ? -6.637 18.109 0.913 1 93.38 328 TYR A N 1
ATOM 2689 C CA . TYR A 1 328 ? -7.223 19.25 0.245 1 93.38 328 TYR A CA 1
ATOM 2690 C C . TYR A 1 328 ? -7.395 19 -1.247 1 93.38 328 TYR A C 1
ATOM 2692 O O . TYR A 1 328 ? -8.375 19.438 -1.851 1 93.38 328 TYR A O 1
ATOM 2700 N N . MET A 1 329 ? -6.422 18.344 -1.821 1 93.25 329 MET A N 1
ATOM 2701 C CA . MET A 1 329 ? -6.422 18.125 -3.266 1 93.25 329 MET A CA 1
ATOM 2702 C C . MET A 1 329 ? -5.504 16.969 -3.652 1 93.25 329 MET A C 1
ATOM 2704 O O . MET A 1 329 ? -4.766 16.453 -2.812 1 93.25 329 MET A O 1
ATOM 2708 N N . SER A 1 330 ? -5.66 16.547 -4.883 1 94.12 330 SER A N 1
ATOM 2709 C CA . SER A 1 330 ? -4.719 15.602 -5.48 1 94.12 330 SER A CA 1
ATOM 2710 C C . SER A 1 330 ? -3.945 16.25 -6.625 1 94.12 330 SER A C 1
ATOM 2712 O O . SER A 1 330 ? -4.375 17.266 -7.176 1 94.12 330 SER A O 1
ATOM 2714 N N . ASN A 1 331 ? -2.764 15.75 -6.859 1 93.69 331 ASN A N 1
ATOM 2715 C CA . ASN A 1 331 ? -1.922 16.188 -7.965 1 93.69 331 ASN A CA 1
ATOM 2716 C C . ASN A 1 331 ? -1.516 15.016 -8.859 1 93.69 331 ASN A C 1
ATOM 2718 O O . ASN A 1 331 ? -1.753 13.859 -8.508 1 93.69 331 ASN A O 1
ATOM 2722 N N . THR A 1 332 ? -0.956 15.359 -10.055 1 95.12 332 THR A N 1
ATOM 2723 C CA . THR A 1 332 ? -0.519 14.305 -10.961 1 95.12 332 THR A CA 1
ATOM 2724 C C . THR A 1 332 ? 1.003 14.281 -11.078 1 95.12 332 THR A C 1
ATOM 2726 O O . THR A 1 332 ? 1.66 15.305 -10.859 1 95.12 332 THR A O 1
ATOM 2729 N N . VAL A 1 333 ? 1.573 13.148 -11.344 1 95.25 333 VAL A N 1
ATOM 2730 C CA . VAL A 1 333 ? 3.008 12.953 -11.523 1 95.25 333 VAL A CA 1
ATOM 2731 C C . VAL A 1 333 ? 3.287 12.43 -12.93 1 95.25 333 VAL A C 1
ATOM 2733 O O . VAL A 1 333 ? 2.588 11.539 -13.414 1 95.25 333 VAL A O 1
ATOM 2736 N N . SER A 1 334 ? 4.215 12.984 -13.57 1 93.88 334 SER A N 1
ATOM 2737 C CA . SER A 1 334 ? 4.691 12.57 -14.883 1 93.88 334 SER A CA 1
ATOM 2738 C C . SER A 1 334 ? 6.188 12.82 -15.031 1 93.88 334 SER A C 1
ATOM 2740 O O . SER A 1 334 ? 6.727 13.773 -14.453 1 93.88 334 SER A O 1
ATOM 2742 N N . THR A 1 335 ? 6.891 11.961 -15.773 1 90.81 335 THR A N 1
ATOM 2743 C CA . THR A 1 335 ? 8.312 12.164 -16.031 1 90.81 335 THR A CA 1
ATOM 2744 C C . THR A 1 335 ? 8.508 13.109 -17.219 1 90.81 335 THR A C 1
ATOM 2746 O O . THR A 1 335 ? 9.641 13.5 -17.516 1 90.81 335 THR A O 1
ATOM 2749 N N . ASP A 1 336 ? 7.379 13.391 -17.891 1 84.25 336 ASP A N 1
ATOM 2750 C CA . ASP A 1 336 ? 7.441 14.359 -18.984 1 84.25 336 ASP A CA 1
ATOM 2751 C C . ASP A 1 336 ? 7.758 15.758 -18.453 1 84.25 336 ASP A C 1
ATOM 2753 O O . ASP A 1 336 ? 6.965 16.344 -17.703 1 84.25 336 ASP A O 1
ATOM 2757 N N . PRO A 1 337 ? 8.898 16.219 -18.875 1 72.12 337 PRO A N 1
ATOM 2758 C CA . PRO A 1 337 ? 9.289 17.531 -18.375 1 72.12 337 PRO A CA 1
ATOM 2759 C C . PRO A 1 337 ? 8.312 18.641 -18.781 1 72.12 337 PRO A C 1
ATOM 2761 O O . PRO A 1 337 ? 8.289 19.703 -18.172 1 72.12 337 PRO A O 1
ATOM 2764 N N . ASN A 1 338 ? 7.445 18.422 -19.844 1 68.5 338 ASN A N 1
ATOM 2765 C CA . ASN A 1 338 ? 6.539 19.438 -20.359 1 68.5 338 ASN A CA 1
ATOM 2766 C C . ASN A 1 338 ? 5.168 19.359 -19.703 1 68.5 338 ASN A C 1
ATOM 2768 O O . ASN A 1 338 ? 4.242 20.062 -20.094 1 68.5 338 ASN A O 1
ATOM 2772 N N . GLN A 1 339 ? 5.078 18.594 -18.812 1 67.62 339 GLN A N 1
ATOM 2773 C CA . GLN A 1 339 ? 3.779 18.469 -18.156 1 67.62 339 GLN A CA 1
ATOM 2774 C C . GLN A 1 339 ? 3.359 19.797 -17.516 1 67.62 339 GLN A C 1
ATOM 2776 O O . GLN A 1 339 ? 4.168 20.453 -16.875 1 67.62 339 GLN A O 1
ATOM 2781 N N . GLU A 1 340 ? 2.135 20.266 -17.797 1 57.94 340 GLU A N 1
ATOM 2782 C CA . GLU A 1 340 ? 1.591 21.469 -17.172 1 57.94 340 GLU A CA 1
ATOM 2783 C C . GLU A 1 340 ? 1.557 21.312 -15.648 1 57.94 340 GLU A C 1
ATOM 2785 O O . GLU A 1 340 ? 1.172 20.266 -15.133 1 57.94 340 GLU A O 1
ATOM 2790 N N . LYS A 1 341 ? 2.193 22.297 -15.07 1 63.56 341 LYS A N 1
ATOM 2791 C CA . LYS A 1 341 ? 2.293 22.266 -13.609 1 63.56 341 LYS A CA 1
ATOM 2792 C C . LYS A 1 341 ? 1.227 23.141 -12.969 1 63.56 341 LYS A C 1
ATOM 2794 O O . LYS A 1 341 ? 0.743 24.094 -13.578 1 63.56 341 LYS A O 1
ATOM 2799 N N . THR A 1 342 ? 0.451 22.766 -11.883 1 48.72 342 THR A N 1
ATOM 2800 C CA . THR A 1 342 ? -0.461 23.562 -11.07 1 48.72 342 THR A CA 1
ATOM 2801 C C . THR A 1 342 ? 0.233 24.047 -9.812 1 48.72 342 THR A C 1
ATOM 2803 O O . THR A 1 342 ? 1.166 23.422 -9.312 1 48.72 342 THR A O 1
ATOM 2806 N N . GLN A 1 343 ? 0.008 25.391 -9.43 1 42.06 343 GLN A N 1
ATOM 2807 C CA . GLN A 1 343 ? 0.648 25.984 -8.266 1 42.06 343 GLN A CA 1
ATOM 2808 C C . GLN A 1 343 ? -0.097 25.609 -6.98 1 42.06 343 GLN A C 1
ATOM 2810 O O . GLN A 1 343 ? -1.322 25.734 -6.914 1 42.06 343 GLN A O 1
ATOM 2815 N N . GLY A 1 344 ? 0.334 24.656 -6.199 1 43.72 344 GLY A N 1
ATOM 2816 C CA . GLY A 1 344 ? -0.14 24.531 -4.828 1 43.72 344 GLY A CA 1
ATOM 2817 C C . GLY A 1 344 ? 0.638 25.391 -3.85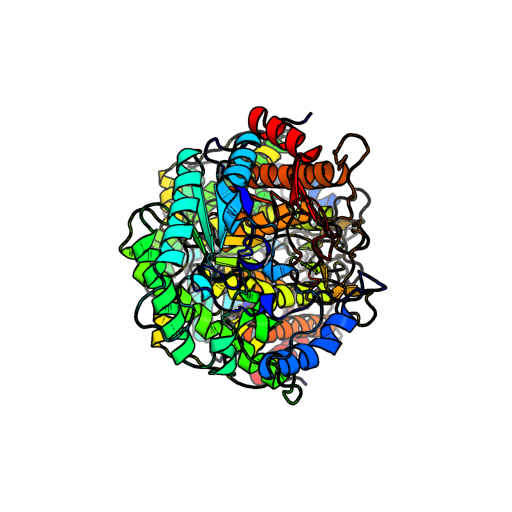4 1 43.72 344 GLY A C 1
ATOM 2818 O O . GLY A 1 344 ? 1.546 26.125 -4.25 1 43.72 344 GLY A O 1
ATOM 2819 N N . ASN A 1 345 ? 0.103 25.609 -2.592 1 40.69 345 ASN A N 1
ATOM 2820 C CA . ASN A 1 345 ? 0.762 26.422 -1.579 1 40.69 345 ASN A CA 1
ATOM 2821 C C . ASN A 1 345 ? 2.23 26.031 -1.416 1 40.69 345 ASN A C 1
ATOM 2823 O O . ASN A 1 345 ? 3.076 26.891 -1.163 1 40.69 345 ASN A O 1
ATOM 2827 N N . LEU A 1 346 ? 2.545 24.625 -1.627 1 42.91 346 LEU A N 1
ATOM 2828 C CA . LEU A 1 346 ? 3.865 24.172 -1.207 1 42.91 346 LEU A CA 1
ATOM 2829 C C . LEU A 1 346 ? 4.633 23.578 -2.381 1 42.91 346 LEU A C 1
ATOM 2831 O O . LEU A 1 346 ? 5.867 23.594 -2.393 1 42.91 346 LEU A O 1
ATOM 2835 N N . THR A 1 347 ? 3.891 22.922 -3.43 1 50.09 347 THR A N 1
ATOM 2836 C CA . THR A 1 347 ? 4.648 22.25 -4.477 1 50.09 347 THR A CA 1
ATOM 2837 C C . THR A 1 347 ? 3.957 22.406 -5.832 1 50.09 347 THR A C 1
ATOM 2839 O O . THR A 1 347 ? 2.732 22.531 -5.898 1 50.09 347 THR A O 1
ATOM 2842 N N . SER A 1 348 ? 4.715 22.828 -6.824 1 54.56 348 SER A N 1
ATOM 2843 C CA . SER A 1 348 ? 4.207 22.703 -8.188 1 54.56 348 SER A CA 1
ATOM 2844 C C . SER A 1 348 ? 3.975 21.25 -8.57 1 54.56 348 SER A C 1
ATOM 2846 O O . SER A 1 348 ? 4.859 20.406 -8.391 1 54.56 348 SER A O 1
ATOM 2848 N N . ALA A 1 349 ? 2.605 20.859 -8.641 1 70.25 349 ALA A N 1
ATOM 2849 C CA . ALA A 1 349 ? 2.285 19.5 -9.039 1 70.25 349 ALA A CA 1
ATOM 2850 C C . ALA A 1 349 ? 1.49 19.484 -10.344 1 70.25 349 ALA A C 1
ATOM 2852 O O . ALA A 1 349 ? 0.985 20.516 -10.781 1 70.25 349 ALA A O 1
ATOM 2853 N N . GLY A 1 350 ? 1.526 18.391 -11.016 1 85.06 350 GLY A N 1
ATOM 2854 C CA . GLY A 1 350 ? 0.845 18.25 -12.289 1 85.06 350 GLY A CA 1
ATOM 2855 C C . GLY A 1 350 ? -0.66 18.406 -12.188 1 85.06 350 GLY A C 1
ATOM 2856 O O . GLY A 1 350 ? -1.27 17.953 -11.211 1 85.06 350 GLY A O 1
ATOM 2857 N N . LYS A 1 351 ? -1.244 19.156 -13.07 1 89.25 351 LYS A N 1
ATOM 2858 C CA . LYS A 1 351 ? -2.689 19.344 -13.141 1 89.25 351 LYS A CA 1
ATOM 2859 C C . LYS A 1 351 ? -3.395 18.078 -13.594 1 89.25 351 LYS A C 1
ATOM 2861 O O . LYS A 1 351 ? -2.91 17.375 -14.477 1 89.25 351 LYS A O 1
ATOM 2866 N N . ASN A 1 352 ? -4.484 17.75 -12.984 1 94.12 352 ASN A N 1
ATOM 2867 C CA . ASN A 1 352 ? -5.355 16.672 -13.414 1 94.12 352 ASN A CA 1
ATOM 2868 C C . ASN A 1 352 ? -6.445 17.156 -14.359 1 94.12 352 ASN A C 1
ATOM 2870 O O . ASN A 1 352 ? -7.316 17.938 -13.961 1 94.12 352 ASN A O 1
ATOM 2874 N N . PRO A 1 353 ? -6.434 16.766 -15.578 1 93.69 353 PRO A N 1
ATOM 2875 C CA . PRO A 1 353 ? -7.371 17.297 -16.562 1 93.69 353 PRO A CA 1
ATOM 2876 C C . PRO A 1 353 ? -8.82 16.891 -16.281 1 93.69 353 PRO A C 1
ATOM 2878 O O . PRO A 1 353 ? -9.742 17.438 -16.891 1 93.69 353 PRO A O 1
ATOM 2881 N N . PHE A 1 354 ? -9.086 16.016 -15.367 1 95.19 354 PHE A N 1
ATOM 2882 C CA . PHE A 1 354 ? -10.422 15.492 -15.109 1 95.19 354 PHE A CA 1
ATOM 2883 C C . PHE A 1 354 ? -11.078 16.234 -13.953 1 95.19 354 PHE A C 1
ATOM 2885 O O . PHE A 1 354 ? -12.234 15.961 -13.609 1 95.19 354 PHE A O 1
ATOM 2892 N N . LEU A 1 355 ? -10.344 17.188 -13.336 1 95.25 355 LEU A N 1
ATOM 2893 C CA . LEU A 1 355 ? -10.836 17.812 -12.117 1 95.25 355 LEU A CA 1
ATOM 2894 C C . LEU A 1 355 ? -11.016 19.312 -12.32 1 95.25 355 LEU A C 1
ATOM 2896 O O . LEU A 1 355 ? -10.227 19.953 -13.039 1 95.25 355 LEU A O 1
ATOM 2900 N N . LYS A 1 356 ? -12.023 19.922 -11.578 1 91.25 356 LYS A N 1
ATOM 2901 C CA . LYS A 1 356 ? -12.164 21.375 -11.469 1 91.25 356 LYS A CA 1
ATOM 2902 C C . LYS A 1 356 ? -11.234 21.938 -10.406 1 91.25 356 LYS A C 1
ATOM 2904 O O . LYS A 1 356 ? -10.68 21.188 -9.594 1 91.25 356 LYS A O 1
ATOM 2909 N N . ALA A 1 357 ? -11 23.281 -10.461 1 87.56 357 ALA A N 1
ATOM 2910 C CA . ALA A 1 357 ? -10.125 23.938 -9.492 1 87.56 357 ALA A CA 1
ATOM 2911 C C . ALA A 1 357 ? -10.789 25.172 -8.898 1 87.56 357 ALA A C 1
ATOM 2913 O O . ALA A 1 357 ? -11.695 25.75 -9.508 1 87.56 357 ALA A O 1
ATOM 2914 N N . THR A 1 358 ? -10.367 25.5 -7.652 1 82.31 358 THR A N 1
ATOM 2915 C CA . THR A 1 358 ? -10.781 26.75 -7.043 1 82.31 358 THR A CA 1
ATOM 2916 C C . THR A 1 358 ? -10.07 27.938 -7.699 1 82.31 358 THR A C 1
ATOM 2918 O O . THR A 1 358 ? -9.227 27.734 -8.578 1 82.31 358 THR A O 1
ATOM 2921 N N . ASP A 1 359 ? -10.438 29.125 -7.148 1 76.5 359 ASP A N 1
ATOM 2922 C CA . ASP A 1 359 ? -9.828 30.344 -7.656 1 76.5 359 ASP A CA 1
ATOM 2923 C C . ASP A 1 359 ? -8.328 30.375 -7.352 1 76.5 359 ASP A C 1
ATOM 2925 O O . ASP A 1 359 ? -7.574 31.094 -8.008 1 76.5 359 ASP A O 1
ATOM 2929 N N . TRP A 1 360 ? -7.957 29.609 -6.406 1 74.75 360 TRP A N 1
ATOM 2930 C CA . TRP A 1 360 ? -6.551 29.562 -6.02 1 74.75 360 TRP A CA 1
ATOM 2931 C C . TRP A 1 360 ? -5.844 28.391 -6.695 1 74.75 360 TRP A C 1
ATOM 2933 O O . TRP A 1 360 ? -4.703 28.062 -6.359 1 74.75 360 TRP A O 1
ATOM 2943 N N . GLY A 1 361 ? -6.57 27.625 -7.559 1 77.38 361 GLY A N 1
ATOM 2944 C CA . GLY A 1 361 ? -5.949 26.578 -8.352 1 77.38 361 GLY A CA 1
ATOM 2945 C C . GLY A 1 361 ? -5.961 25.234 -7.664 1 77.38 361 GLY A C 1
ATOM 2946 O O . GLY A 1 361 ? -5.391 24.266 -8.172 1 77.38 361 GLY A O 1
ATOM 2947 N N . TRP A 1 362 ? -6.57 25.141 -6.527 1 82.88 362 TRP A N 1
ATOM 2948 C CA . TRP A 1 362 ? -6.656 23.859 -5.836 1 82.88 362 TRP A CA 1
ATOM 2949 C C . TRP A 1 362 ? -7.723 22.969 -6.465 1 82.88 362 TRP A C 1
ATOM 2951 O O . TRP A 1 362 ? -8.898 23.344 -6.516 1 82.88 362 TRP A O 1
ATOM 2961 N N . GLN A 1 363 ? -7.285 21.891 -6.93 1 90.19 363 GLN A N 1
ATOM 2962 C CA . GLN A 1 363 ? -8.227 21 -7.613 1 90.19 363 GLN A CA 1
ATOM 2963 C C . GLN A 1 363 ? -9.102 20.25 -6.613 1 90.19 363 GLN A C 1
ATOM 2965 O O . GLN A 1 363 ? -8.625 19.828 -5.559 1 90.19 363 GLN A O 1
ATOM 2970 N N . ILE A 1 364 ? -10.375 20.156 -6.922 1 95 364 ILE A N 1
ATOM 2971 C CA . ILE A 1 364 ? -11.367 19.562 -6.039 1 95 364 ILE A CA 1
ATOM 2972 C C . ILE A 1 364 ? -11.523 18.078 -6.363 1 95 364 ILE A C 1
ATOM 2974 O O . ILE A 1 364 ? -11.977 17.719 -7.457 1 95 364 ILE A O 1
ATOM 2978 N N . ASP A 1 365 ? -11.164 17.203 -5.465 1 97.12 365 ASP A N 1
ATOM 2979 C CA . ASP A 1 365 ? -11.164 15.758 -5.703 1 97.12 365 ASP A CA 1
ATOM 2980 C C . ASP A 1 365 ? -11.719 15.008 -4.5 1 97.12 365 ASP A C 1
ATOM 2982 O O . ASP A 1 365 ? -10.969 14.383 -3.744 1 97.12 365 ASP A O 1
ATOM 2986 N N . PRO A 1 366 ? -13.055 14.914 -4.363 1 98.06 366 PRO A N 1
ATOM 2987 C CA . PRO A 1 366 ? -13.617 14.164 -3.238 1 98.06 366 PRO A CA 1
ATOM 2988 C C . PRO A 1 366 ? -13.273 12.68 -3.287 1 98.06 366 PRO A C 1
ATOM 2990 O O . PRO A 1 366 ? -13.047 12.062 -2.244 1 98.06 366 PRO A O 1
ATOM 2993 N N . ILE A 1 367 ? -13.195 12.062 -4.469 1 98.38 367 ILE A N 1
ATOM 2994 C CA . ILE A 1 367 ? -12.891 10.641 -4.625 1 98.38 367 ILE A CA 1
ATOM 2995 C C . ILE A 1 367 ? -11.477 10.359 -4.109 1 98.38 367 ILE A C 1
ATOM 2997 O O . ILE A 1 367 ? -11.227 9.305 -3.529 1 98.38 367 ILE A O 1
ATOM 3001 N N . GLY A 1 368 ? -10.625 11.359 -4.289 1 98.31 368 GLY A N 1
ATOM 3002 C CA . GLY A 1 368 ? -9.273 11.234 -3.781 1 98.31 368 GLY A CA 1
ATOM 3003 C C . GLY A 1 368 ? -9.211 11.016 -2.281 1 98.31 368 GLY A C 1
ATOM 3004 O O . GLY A 1 368 ? -8.305 10.359 -1.776 1 98.31 368 GLY A O 1
ATOM 3005 N N . LEU A 1 369 ? -10.164 11.547 -1.562 1 98.56 369 LEU A N 1
ATOM 3006 C CA . LEU A 1 369 ? -10.203 11.336 -0.118 1 98.56 369 LEU A CA 1
ATOM 3007 C C . LEU A 1 369 ? -10.461 9.875 0.214 1 98.56 369 LEU A C 1
ATOM 3009 O O . LEU A 1 369 ? -9.812 9.305 1.096 1 98.56 369 LEU A O 1
ATOM 3013 N N . ARG A 1 370 ? -11.438 9.266 -0.436 1 98.44 370 ARG A N 1
ATOM 3014 C CA . ARG A 1 370 ? -11.711 7.848 -0.234 1 98.44 370 ARG A CA 1
ATOM 3015 C C . ARG A 1 370 ? -10.492 7.004 -0.609 1 98.44 370 ARG A C 1
ATOM 3017 O O . ARG A 1 370 ? -10.156 6.047 0.09 1 98.44 370 ARG A O 1
ATOM 3024 N N . TYR A 1 371 ? -9.867 7.391 -1.717 1 98.44 371 TYR A N 1
ATOM 3025 C CA . TYR A 1 371 ? -8.656 6.719 -2.17 1 98.44 371 TYR A CA 1
ATOM 3026 C C . TYR A 1 371 ? -7.59 6.734 -1.086 1 98.44 371 TYR A C 1
ATOM 3028 O O . TYR A 1 371 ? -7.02 5.691 -0.751 1 98.44 371 TYR A O 1
ATOM 3036 N N . VAL A 1 372 ? -7.371 7.855 -0.46 1 98.19 372 VAL A N 1
ATOM 3037 C CA . VAL A 1 372 ? -6.352 8.016 0.571 1 98.19 372 VAL A CA 1
ATOM 3038 C C . VAL A 1 372 ? -6.738 7.215 1.812 1 98.19 372 VAL A C 1
ATOM 3040 O O . VAL A 1 372 ? -5.895 6.551 2.416 1 98.19 372 VAL A O 1
ATOM 3043 N N . LEU A 1 373 ? -7.961 7.285 2.193 1 98.56 373 LEU A N 1
ATOM 3044 C CA . LEU A 1 373 ? -8.43 6.559 3.369 1 98.56 373 LEU A CA 1
ATOM 3045 C C . LEU A 1 373 ? -8.188 5.062 3.217 1 98.56 373 LEU A C 1
ATOM 3047 O O . LEU A 1 373 ? -7.691 4.414 4.141 1 98.56 373 LEU A O 1
ATOM 3051 N N . ASN A 1 374 ? -8.484 4.555 2.068 1 97.81 374 ASN A N 1
ATOM 3052 C CA . ASN A 1 374 ? -8.227 3.141 1.812 1 97.81 374 ASN A CA 1
ATOM 3053 C C . ASN A 1 374 ? -6.734 2.834 1.797 1 97.81 374 ASN A C 1
ATOM 3055 O O . ASN A 1 374 ? -6.293 1.84 2.377 1 97.81 374 ASN A O 1
ATOM 3059 N N . GLN A 1 375 ? -5.953 3.674 1.134 1 97.19 375 GLN A N 1
ATOM 3060 C CA . GLN A 1 375 ? -4.512 3.475 1.044 1 97.19 375 GLN A CA 1
ATOM 3061 C C . GLN A 1 375 ? -3.883 3.371 2.43 1 97.19 375 GLN A C 1
ATOM 3063 O O . GLN A 1 375 ? -3.107 2.453 2.699 1 97.19 375 GLN A O 1
ATOM 3068 N N . LEU A 1 376 ? -4.254 4.312 3.281 1 97.75 376 LEU A N 1
ATOM 3069 C CA . LEU A 1 376 ? -3.666 4.383 4.613 1 97.75 376 LEU A CA 1
ATOM 3070 C C . LEU A 1 376 ? -4.133 3.221 5.48 1 97.75 376 LEU A C 1
ATOM 3072 O O . LEU A 1 376 ? -3.33 2.6 6.18 1 97.75 376 LEU A O 1
ATOM 3076 N N . TRP A 1 377 ? -5.387 2.893 5.434 1 97.25 377 TRP A N 1
ATOM 3077 C CA . TRP A 1 377 ? -5.898 1.786 6.234 1 97.25 377 TRP A CA 1
ATOM 3078 C C . TRP A 1 377 ? -5.273 0.465 5.801 1 97.25 377 TRP A C 1
ATOM 3080 O O . TRP A 1 377 ? -4.824 -0.321 6.637 1 97.25 377 TRP A O 1
ATOM 3090 N N . ASP A 1 378 ? -5.195 0.298 4.48 1 95.44 378 ASP A N 1
ATOM 3091 C CA . ASP A 1 378 ? -4.684 -0.958 3.939 1 95.44 378 ASP A CA 1
ATOM 3092 C C . ASP A 1 378 ? -3.221 -1.167 4.324 1 95.44 378 ASP A C 1
ATOM 3094 O O . ASP A 1 378 ? -2.777 -2.303 4.508 1 95.44 378 ASP A O 1
ATOM 3098 N N . ARG A 1 379 ? -2.512 -0.142 4.449 1 94.94 379 ARG A N 1
ATOM 3099 C CA . ARG A 1 379 ? -1.077 -0.239 4.695 1 94.94 379 ARG A CA 1
ATOM 3100 C C . ARG A 1 379 ? -0.782 -0.335 6.191 1 94.94 379 ARG A C 1
ATOM 3102 O O . ARG A 1 379 ? 0.118 -1.069 6.605 1 94.94 379 ARG A O 1
ATOM 3109 N N . TYR A 1 380 ? -1.599 0.366 7.09 1 96 380 TYR A N 1
ATOM 3110 C CA . TYR A 1 380 ? -1.143 0.54 8.461 1 96 380 TYR A CA 1
ATOM 3111 C C . TYR A 1 380 ? -2.131 -0.075 9.445 1 96 380 TYR A C 1
ATOM 3113 O O . TYR A 1 380 ? -1.761 -0.425 10.57 1 96 380 TYR A O 1
ATOM 3121 N N . GLU A 1 381 ? -3.426 -0.11 9.102 1 95 381 GLU A N 1
ATOM 3122 C CA . GLU A 1 381 ? -4.488 -0.687 9.922 1 95 381 GLU A CA 1
ATOM 3123 C C . GLU A 1 381 ? -4.504 -0.07 11.32 1 95 381 GLU A C 1
ATOM 3125 O O . GLU A 1 381 ? -4.562 -0.789 12.32 1 95 381 GLU A O 1
ATOM 3130 N N . VAL A 1 382 ? -4.355 1.234 11.438 1 97.19 382 VAL A N 1
ATOM 3131 C CA . VAL A 1 382 ? -4.59 2.041 12.625 1 97.19 382 VAL A CA 1
ATOM 3132 C C . VAL A 1 382 ? -5.699 3.055 12.359 1 97.19 382 VAL A C 1
ATOM 3134 O O . VAL A 1 382 ? -5.871 3.508 11.227 1 97.19 382 VAL A O 1
ATOM 3137 N N . PRO A 1 383 ? -6.473 3.389 13.367 1 98.25 383 PRO A N 1
ATOM 3138 C CA . PRO A 1 383 ? -7.582 4.316 13.148 1 98.25 383 PRO A CA 1
ATOM 3139 C C . PRO A 1 383 ? -7.148 5.609 12.461 1 98.25 383 PRO A C 1
ATOM 3141 O O . PRO A 1 383 ? -6.031 6.086 12.688 1 98.25 383 PRO A O 1
ATOM 3144 N N . LEU A 1 384 ? -8.047 6.121 11.602 1 98.62 384 LEU A N 1
ATOM 3145 C CA . LEU A 1 384 ? -7.75 7.324 10.836 1 98.62 384 LEU A CA 1
ATOM 3146 C C . LEU A 1 384 ? -8.641 8.484 11.281 1 98.62 384 LEU A C 1
ATOM 3148 O O . LEU A 1 384 ? -9.797 8.281 11.648 1 98.62 384 LEU A O 1
ATOM 3152 N N . PHE A 1 385 ? -8.078 9.68 11.273 1 98.81 385 PHE A N 1
ATOM 3153 C CA . PHE A 1 385 ? -8.781 10.922 11.586 1 98.81 385 PHE A CA 1
ATOM 3154 C C . PHE A 1 385 ? -8.461 11.992 10.547 1 98.81 385 PHE A C 1
ATOM 3156 O O . PHE A 1 385 ? -7.293 12.328 10.336 1 98.81 385 PHE A O 1
ATOM 3163 N N . ILE A 1 386 ? -9.492 12.484 9.844 1 98.75 386 ILE A N 1
ATOM 3164 C CA . ILE A 1 386 ? -9.289 13.586 8.914 1 98.75 386 ILE A CA 1
ATOM 3165 C C . ILE A 1 386 ? -9.25 14.906 9.68 1 98.75 386 ILE A C 1
ATOM 3167 O O . ILE A 1 386 ? -10.289 15.422 10.102 1 98.75 386 ILE A O 1
ATOM 3171 N N . SER A 1 387 ? -8.102 15.469 9.734 1 98.06 387 SER A N 1
ATOM 3172 C CA . SER A 1 387 ? -7.902 16.578 10.664 1 98.06 387 SER A CA 1
ATOM 3173 C C . SER A 1 387 ? -8.133 17.922 9.984 1 98.06 387 SER A C 1
ATOM 3175 O O . SER A 1 387 ? -8.32 18.938 10.656 1 98.06 387 SER A O 1
ATOM 3177 N N . GLU A 1 388 ? -7.977 17.953 8.688 1 98.19 388 GLU A N 1
ATOM 3178 C CA . GLU A 1 388 ? -8.273 19.156 7.918 1 98.19 388 GLU A CA 1
ATOM 3179 C C . GLU A 1 388 ? -8.812 18.812 6.535 1 98.19 388 GLU A C 1
ATOM 3181 O O . GLU A 1 388 ? -8.25 17.969 5.832 1 98.19 388 GLU A O 1
ATOM 3186 N N . ASN A 1 389 ? -9.82 19.344 6.199 1 97.69 389 ASN A N 1
ATOM 3187 C CA . ASN A 1 389 ? -10.445 19.281 4.879 1 97.69 389 ASN A CA 1
ATOM 3188 C C . ASN A 1 389 ? -11.344 20.484 4.637 1 97.69 389 ASN A C 1
ATOM 3190 O O . ASN A 1 389 ? -12.062 20.922 5.539 1 97.69 389 ASN A O 1
ATOM 3194 N N . GLY A 1 390 ? -11.266 21.047 3.531 1 95.62 390 GLY A N 1
ATOM 3195 C CA . GLY A 1 390 ? -12.086 22.219 3.254 1 95.62 390 GLY A CA 1
ATOM 3196 C C . GLY A 1 390 ? -11.656 22.969 2.014 1 95.62 390 GLY A C 1
ATOM 3197 O O . GLY A 1 390 ? -10.805 22.5 1.257 1 95.62 390 GLY A O 1
ATOM 3198 N N . ILE A 1 391 ? -12.312 24.141 1.811 1 93.56 391 ILE A N 1
ATOM 3199 C CA . ILE A 1 391 ? -12.055 24.938 0.618 1 93.56 391 ILE A CA 1
ATOM 3200 C C . ILE A 1 391 ? -11.961 26.422 0.996 1 93.56 391 ILE A C 1
ATOM 3202 O O . ILE A 1 391 ? -12.711 26.891 1.857 1 93.56 391 ILE A O 1
ATOM 3206 N N . GLY A 1 392 ? -10.953 27.109 0.49 1 91.12 392 GLY A N 1
ATOM 3207 C CA . GLY A 1 392 ? -10.852 28.562 0.613 1 91.12 392 GLY A CA 1
ATOM 3208 C C . GLY A 1 392 ? -11.461 29.297 -0.557 1 91.12 392 GLY A C 1
ATOM 3209 O O . GLY A 1 392 ? -11.227 28.953 -1.716 1 91.12 392 GLY A O 1
ATOM 3210 N N . VAL A 1 393 ? -12.328 30.266 -0.212 1 91.94 393 VAL A N 1
ATOM 3211 C CA . VAL A 1 393 ? -13.023 31 -1.264 1 91.94 393 VAL A CA 1
ATOM 3212 C C . VAL A 1 393 ? -13.148 32.469 -0.874 1 91.94 393 VAL A C 1
ATOM 3214 O O . VAL A 1 393 ? -12.953 32.812 0.29 1 91.94 393 VAL A O 1
ATOM 3217 N N . LEU A 1 394 ? -13.406 33.25 -1.883 1 90.62 394 LEU A N 1
ATOM 3218 C CA . LEU A 1 394 ? -13.742 34.656 -1.63 1 90.62 394 LEU A CA 1
ATOM 3219 C C . LEU A 1 394 ? -15.227 34.781 -1.299 1 90.62 394 LEU A C 1
ATOM 3221 O O . LEU A 1 394 ? -16.078 34.188 -1.962 1 90.62 394 LEU A O 1
ATOM 3225 N N . GLU A 1 395 ? -15.391 35.531 -0.148 1 92.81 395 GLU A N 1
ATOM 3226 C CA . GLU A 1 395 ? -16.781 35.688 0.264 1 92.81 395 GLU A CA 1
ATOM 3227 C C . GLU A 1 395 ? -17.031 37.094 0.812 1 92.81 395 GLU A C 1
ATOM 3229 O O . GLU A 1 395 ? -16.109 37.719 1.319 1 92.81 395 GLU A O 1
ATOM 3234 N N . THR A 1 396 ? -18.281 37.5 0.66 1 90.31 396 THR A N 1
ATOM 3235 C CA . THR A 1 396 ? -18.75 38.75 1.259 1 90.31 396 THR A CA 1
ATOM 3236 C C . THR A 1 396 ? -20.141 38.562 1.883 1 90.31 396 THR A C 1
ATOM 3238 O O . THR A 1 396 ? -20.875 37.656 1.495 1 90.31 396 THR A O 1
ATOM 3241 N N . LEU A 1 397 ? -20.391 39.406 2.881 1 93.5 397 LEU A N 1
ATOM 3242 C CA . LEU A 1 397 ? -21.734 39.406 3.451 1 93.5 397 LEU A CA 1
ATOM 3243 C C . LEU A 1 397 ? -22.734 40.062 2.492 1 93.5 397 LEU A C 1
ATOM 3245 O O . LEU A 1 397 ? -22.422 41.062 1.851 1 93.5 397 LEU A O 1
ATOM 3249 N N . ASN A 1 398 ? -23.875 39.438 2.486 1 92.5 398 ASN A N 1
ATOM 3250 C CA . ASN A 1 398 ? -24.938 40.094 1.718 1 92.5 398 ASN A CA 1
ATOM 3251 C C . ASN A 1 398 ? -25.75 41.062 2.572 1 92.5 398 ASN A C 1
ATOM 3253 O O . ASN A 1 398 ? -25.359 41.375 3.709 1 92.5 398 ASN A O 1
ATOM 3257 N N . GLU A 1 399 ? -26.828 41.531 2.01 1 92.12 399 GLU A N 1
ATOM 3258 C CA . GLU A 1 399 ? -27.641 42.531 2.676 1 92.12 399 GLU A CA 1
ATOM 3259 C C . GLU A 1 399 ? -28.297 42 3.936 1 92.12 399 GLU A C 1
ATOM 3261 O O . GLU A 1 399 ? -28.625 42.75 4.859 1 92.12 399 GLU A O 1
ATOM 3266 N N . GLU A 1 400 ? -28.406 40.781 4.062 1 92.62 400 GLU A N 1
ATOM 3267 C CA . GLU A 1 400 ? -29.031 40.125 5.207 1 92.62 400 GLU A CA 1
ATOM 3268 C C . GLU A 1 400 ? -27.969 39.625 6.18 1 92.62 400 GLU A C 1
ATOM 3270 O O . GLU A 1 400 ? -28.281 38.781 7.043 1 92.62 400 GLU A O 1
ATOM 3275 N N . ASN A 1 401 ? -26.734 40.031 6.02 1 92.81 401 ASN A N 1
ATOM 3276 C CA . ASN A 1 401 ? -25.625 39.594 6.859 1 92.81 401 ASN A CA 1
ATOM 3277 C C . ASN A 1 401 ? -25.469 38.062 6.824 1 92.81 401 ASN A C 1
ATOM 3279 O O . ASN A 1 401 ? -25.344 37.438 7.871 1 92.81 401 ASN A O 1
ATOM 3283 N N . ALA A 1 402 ? -25.562 37.625 5.609 1 92.19 402 ALA A N 1
ATOM 3284 C CA . ALA A 1 402 ? -25.438 36.188 5.383 1 92.19 402 ALA A CA 1
ATOM 3285 C C . ALA A 1 402 ? -24.547 35.906 4.18 1 92.19 402 ALA A C 1
ATOM 3287 O O . ALA A 1 402 ? -24.234 36.812 3.4 1 92.19 402 ALA A O 1
ATOM 3288 N N . VAL A 1 403 ? -23.984 34.719 4.133 1 96.44 403 VAL A N 1
ATOM 3289 C CA . VAL A 1 403 ? -23.234 34.219 2.979 1 96.44 403 VAL A CA 1
ATOM 3290 C C . VAL A 1 403 ? -23.922 33 2.41 1 96.44 403 VAL A C 1
ATOM 3292 O O . VAL A 1 403 ? -24.188 32.031 3.143 1 96.44 403 VAL A O 1
ATOM 3295 N N . ASN A 1 404 ? -24.25 33 1.11 1 96.06 404 ASN A N 1
ATOM 3296 C CA . ASN A 1 404 ? -24.828 31.859 0.431 1 96.06 404 ASN A CA 1
ATOM 3297 C C . ASN A 1 404 ? -23.75 31 -0.219 1 96.06 404 ASN A C 1
ATOM 3299 O O . ASN A 1 404 ? -23.609 31 -1.442 1 96.06 404 ASN A O 1
ATOM 3303 N N . ASP A 1 405 ? -23.219 30.172 0.525 1 96.62 405 ASP A N 1
ATOM 3304 C CA . ASP A 1 405 ? -22.016 29.453 0.08 1 96.62 405 ASP A CA 1
ATOM 3305 C C . ASP A 1 405 ? -22.375 28.016 -0.328 1 96.62 405 ASP A C 1
ATOM 3307 O O . ASP A 1 405 ? -21.766 27.062 0.163 1 96.62 405 ASP A O 1
ATOM 3311 N N . ASP A 1 406 ? -23.141 27.906 -1.416 1 96.31 406 ASP A N 1
ATOM 3312 C CA . ASP A 1 406 ? -23.516 26.609 -1.975 1 96.31 406 ASP A CA 1
ATOM 3313 C C . ASP A 1 406 ? -22.281 25.828 -2.432 1 96.31 406 ASP A C 1
ATOM 3315 O O . ASP A 1 406 ? -22.266 24.609 -2.381 1 96.31 406 ASP A O 1
ATOM 3319 N N . TYR A 1 407 ? -21.281 26.531 -2.891 1 94.38 407 TYR A N 1
ATOM 3320 C CA . TYR A 1 407 ? -20.047 25.891 -3.33 1 94.38 407 TYR A CA 1
ATOM 3321 C C . TYR A 1 407 ? -19.391 25.141 -2.182 1 94.38 407 TYR A C 1
ATOM 3323 O O . TYR A 1 407 ? -18.828 24.062 -2.379 1 94.38 407 TYR A O 1
ATOM 3331 N N . ARG A 1 408 ? -19.438 25.672 -0.984 1 96.69 408 ARG A N 1
ATOM 3332 C CA . ARG A 1 408 ? -18.859 25.016 0.189 1 96.69 408 ARG A CA 1
ATOM 3333 C C . ARG A 1 408 ? -19.688 23.797 0.592 1 96.69 408 ARG A C 1
ATOM 3335 O O . ARG A 1 408 ? -19.141 22.75 0.918 1 96.69 408 ARG A O 1
ATOM 3342 N N . ILE A 1 409 ? -21 23.953 0.549 1 97.56 409 ILE A N 1
ATOM 3343 C CA . ILE A 1 409 ? -21.906 22.844 0.853 1 97.56 409 ILE A CA 1
ATOM 3344 C C . ILE A 1 409 ? -21.656 21.688 -0.106 1 97.56 409 ILE A C 1
ATOM 3346 O O . ILE A 1 409 ? -21.547 20.531 0.318 1 97.56 409 ILE A O 1
ATOM 3350 N N . ASP A 1 410 ? -21.516 22.062 -1.33 1 96.56 410 ASP A N 1
ATOM 3351 C CA . ASP A 1 410 ? -21.25 21.062 -2.346 1 96.56 410 ASP A CA 1
ATOM 3352 C C . ASP A 1 410 ? -19.922 20.344 -2.074 1 96.56 410 ASP A C 1
ATOM 3354 O O . ASP A 1 410 ? -19.859 19.109 -2.137 1 96.56 410 ASP A O 1
ATOM 3358 N N . TYR A 1 411 ? -18.922 21.094 -1.785 1 96.75 411 TYR A N 1
ATOM 3359 C CA . TYR A 1 411 ? -17.609 20.547 -1.481 1 96.75 411 TYR A CA 1
ATOM 3360 C C . TYR A 1 411 ? -17.672 19.594 -0.292 1 96.75 411 TYR A C 1
ATOM 3362 O O . TYR A 1 411 ? -17.234 18.438 -0.385 1 96.75 411 TYR A O 1
ATOM 3370 N N . LEU A 1 412 ? -18.219 20.016 0.766 1 97.75 412 LEU A N 1
ATOM 3371 C CA . LEU A 1 412 ? -18.266 19.234 1.993 1 97.75 412 LEU A CA 1
ATOM 3372 C C . LEU A 1 412 ? -19.141 17.984 1.806 1 97.75 412 LEU A C 1
ATOM 3374 O O . LEU A 1 412 ? -18.766 16.891 2.229 1 97.75 412 LEU A O 1
ATOM 3378 N N . SER A 1 413 ? -20.25 18.172 1.152 1 97.81 413 SER A N 1
ATOM 3379 C CA . SER A 1 413 ? -21.172 17.062 0.943 1 97.81 413 SER A CA 1
ATOM 3380 C C . SER A 1 413 ? -20.5 15.938 0.161 1 97.81 413 SER A C 1
ATOM 3382 O O . SER A 1 413 ? -20.625 14.766 0.523 1 97.81 413 SER A O 1
ATOM 3384 N N . LYS A 1 414 ? -19.797 16.297 -0.834 1 97.75 414 LYS A N 1
ATOM 3385 C CA . LYS A 1 414 ? -19.156 15.305 -1.688 1 97.75 414 LYS A CA 1
ATOM 3386 C C . LYS A 1 414 ? -18.047 14.578 -0.943 1 97.75 414 LYS A C 1
ATOM 3388 O O . LYS A 1 414 ? -17.875 13.367 -1.096 1 97.75 414 LYS A O 1
ATOM 3393 N N . HIS A 1 415 ? -17.281 15.273 -0.169 1 98.38 415 HIS A N 1
ATOM 3394 C CA . HIS A 1 415 ? -16.203 14.648 0.587 1 98.38 415 HIS A CA 1
ATOM 3395 C C . HIS A 1 415 ? -16.75 13.781 1.717 1 98.38 415 HIS A C 1
ATOM 3397 O O . HIS A 1 415 ? -16.25 12.688 1.964 1 98.38 415 HIS A O 1
ATOM 3403 N N . ILE A 1 416 ? -17.781 14.242 2.391 1 98.31 416 ILE A N 1
ATOM 3404 C CA . ILE A 1 416 ? -18.406 13.492 3.475 1 98.31 416 ILE A CA 1
ATOM 3405 C C . ILE A 1 416 ? -18.984 12.188 2.93 1 98.31 416 ILE A C 1
ATOM 3407 O O . ILE A 1 416 ? -18.875 11.133 3.564 1 98.31 416 ILE A O 1
ATOM 3411 N N . GLU A 1 417 ? -19.547 12.289 1.792 1 98.25 417 GLU A N 1
ATOM 3412 C CA . GLU A 1 417 ? -20.062 11.078 1.156 1 98.25 417 GLU A CA 1
ATOM 3413 C C . GLU A 1 417 ? -18.953 10.047 0.956 1 98.25 417 GLU A C 1
ATOM 3415 O O . GLU A 1 417 ? -19.156 8.852 1.166 1 98.25 417 GLU A O 1
ATOM 3420 N N . GLN A 1 418 ? -17.797 10.492 0.542 1 98.38 418 GLN A N 1
ATOM 3421 C CA . GLN A 1 418 ? -16.672 9.586 0.307 1 98.38 418 GLN A CA 1
ATOM 3422 C C . GLN A 1 418 ? -16.188 8.969 1.613 1 98.38 418 GLN A C 1
ATOM 3424 O O . GLN A 1 418 ? -15.695 7.84 1.629 1 98.38 418 GLN A O 1
ATOM 3429 N N . ILE A 1 419 ? -16.297 9.672 2.717 1 98.56 419 ILE A N 1
ATOM 3430 C CA . ILE A 1 419 ? -15.961 9.117 4.02 1 98.56 419 ILE A CA 1
ATOM 3431 C C . ILE A 1 419 ? -16.906 7.977 4.363 1 98.56 419 ILE A C 1
ATOM 3433 O O . ILE A 1 419 ? -16.484 6.922 4.832 1 98.56 419 ILE A O 1
ATOM 3437 N N . ASP A 1 420 ? -18.156 8.188 4.137 1 97.69 420 ASP A N 1
ATOM 3438 C CA . ASP A 1 420 ? -19.156 7.141 4.363 1 97.69 420 ASP A CA 1
ATOM 3439 C C . ASP A 1 420 ? -18.812 5.883 3.562 1 97.69 420 ASP A C 1
ATOM 3441 O O . ASP A 1 420 ? -18.891 4.77 4.09 1 97.69 420 ASP A O 1
ATOM 3445 N N . LEU A 1 421 ? -18.484 6.09 2.322 1 96.56 421 LEU A N 1
ATOM 3446 C CA . LEU A 1 421 ? -18.141 4.969 1.448 1 96.56 421 LEU A CA 1
ATOM 3447 C C . LEU A 1 421 ? -16.859 4.281 1.915 1 96.56 421 LEU A C 1
ATOM 3449 O O . LEU A 1 421 ? -16.734 3.061 1.808 1 96.56 421 LEU A O 1
ATOM 3453 N N . ALA A 1 422 ? -15.883 5.023 2.412 1 97.69 422 ALA A N 1
ATOM 3454 C CA . ALA A 1 422 ? -14.664 4.434 2.951 1 97.69 422 ALA A CA 1
ATOM 3455 C C . ALA A 1 422 ? -14.969 3.547 4.156 1 97.69 422 ALA A C 1
ATOM 3457 O O . ALA A 1 422 ? -14.359 2.488 4.324 1 97.69 422 ALA A O 1
ATOM 3458 N N . LEU A 1 423 ? -15.914 4.027 5.02 1 96.88 423 LEU A N 1
ATOM 3459 C CA . LEU A 1 423 ? -16.344 3.203 6.145 1 96.88 423 LEU A CA 1
ATOM 3460 C C . LEU A 1 423 ? -16.922 1.88 5.656 1 96.88 423 LEU A C 1
ATOM 3462 O O . LEU A 1 423 ? -16.625 0.823 6.215 1 96.88 423 LEU A O 1
ATOM 3466 N N . LYS A 1 424 ? -17.656 1.924 4.621 1 93.69 424 LYS A N 1
ATOM 3467 C CA . LYS A 1 424 ? -18.25 0.72 4.039 1 93.69 424 LYS A CA 1
ATOM 3468 C C . LYS A 1 424 ? -17.172 -0.175 3.43 1 93.69 424 LYS A C 1
ATOM 3470 O O . LYS A 1 424 ? -17.328 -1.395 3.367 1 93.69 424 LYS A O 1
ATOM 3475 N N . ASP A 1 425 ? -16.062 0.436 3.008 1 95.19 425 ASP A N 1
ATOM 3476 C CA . ASP A 1 425 ? -14.93 -0.322 2.492 1 95.19 425 ASP A CA 1
ATOM 3477 C C . ASP A 1 425 ? -14.219 -1.072 3.615 1 95.19 425 ASP A C 1
ATOM 3479 O O . ASP A 1 425 ? -13.328 -1.887 3.357 1 95.19 425 ASP A O 1
ATOM 3483 N N . GLY A 1 426 ? -14.555 -0.765 4.863 1 95.19 426 GLY A N 1
ATOM 3484 C CA . GLY A 1 426 ? -13.922 -1.42 5.996 1 95.19 426 GLY A CA 1
ATOM 3485 C C . GLY A 1 426 ? -12.836 -0.577 6.645 1 95.19 426 GLY A C 1
ATOM 3486 O O . GLY A 1 426 ? -12.109 -1.057 7.512 1 95.19 426 GLY A O 1
ATOM 3487 N N . VAL A 1 427 ? -12.727 0.729 6.266 1 97.5 427 VAL A N 1
ATOM 3488 C CA . VAL A 1 427 ? -11.727 1.626 6.836 1 97.5 427 VAL A CA 1
ATOM 3489 C C . VAL A 1 427 ? -12.188 2.117 8.203 1 97.5 427 VAL A C 1
ATOM 3491 O O . VAL A 1 427 ? -13.359 2.455 8.383 1 97.5 427 VAL A O 1
ATOM 3494 N N . ASP A 1 428 ? -11.312 2.129 9.164 1 97.69 428 ASP A N 1
ATOM 3495 C CA . ASP A 1 428 ? -11.617 2.65 10.492 1 97.69 428 ASP A CA 1
ATOM 3496 C C . ASP A 1 428 ? -11.312 4.145 10.578 1 97.69 428 ASP A C 1
ATOM 3498 O O . ASP A 1 428 ? -10.188 4.535 10.906 1 97.69 428 ASP A O 1
ATOM 3502 N N . VAL A 1 429 ? -12.297 4.926 10.266 1 98.38 429 VAL A N 1
ATOM 3503 C CA . VAL A 1 429 ? -12.234 6.375 10.422 1 98.38 429 VAL A CA 1
ATOM 3504 C C . VAL A 1 429 ? -13.102 6.797 11.609 1 98.38 429 VAL A C 1
ATOM 3506 O O . VAL A 1 429 ? -14.289 6.461 11.672 1 98.38 429 VAL A O 1
ATOM 3509 N N . PHE A 1 430 ? -12.469 7.578 12.523 1 98.5 430 PHE A N 1
ATOM 3510 C CA . PHE A 1 430 ? -13.266 7.785 13.734 1 98.5 430 PHE A CA 1
ATOM 3511 C C . PHE A 1 430 ? -13.656 9.25 13.883 1 98.5 430 PHE A C 1
ATOM 3513 O O . PHE A 1 430 ? -14.414 9.602 14.789 1 98.5 430 PHE A O 1
ATOM 3520 N N . GLY A 1 431 ? -13.195 10.07 12.898 1 98.69 431 GLY A N 1
ATOM 3521 C CA . GLY A 1 431 ? -13.625 11.461 13.023 1 98.69 431 GLY A CA 1
ATOM 3522 C C . GLY A 1 431 ? -13.164 12.336 11.875 1 98.69 431 GLY A C 1
ATOM 3523 O O . GLY A 1 431 ? -12.43 11.875 10.992 1 98.69 431 GLY A O 1
ATOM 3524 N N . TYR A 1 432 ? -13.664 13.547 11.852 1 98.56 432 TYR A N 1
ATOM 3525 C CA . TYR A 1 432 ? -13.477 14.539 10.805 1 98.56 432 TYR A CA 1
ATOM 3526 C C . TYR A 1 432 ? -13.57 15.953 11.375 1 98.56 432 TYR A C 1
ATOM 3528 O O . TYR A 1 432 ? -14.555 16.297 12.031 1 98.56 432 TYR A O 1
ATOM 3536 N N . THR A 1 433 ? -12.516 16.734 11.117 1 98.69 433 THR A N 1
ATOM 3537 C CA . THR A 1 433 ? -12.594 18.156 11.414 1 98.69 433 THR A CA 1
ATOM 3538 C C . THR A 1 433 ? -12.398 18.984 10.148 1 98.69 433 THR A C 1
ATOM 3540 O O . THR A 1 433 ? -11.445 18.766 9.391 1 98.69 433 THR A O 1
ATOM 3543 N N . MET A 1 434 ? -13.281 19.906 9.922 1 98 434 MET A N 1
ATOM 3544 C CA . MET A 1 434 ? -13.164 20.766 8.758 1 98 434 MET A CA 1
ATOM 3545 C C . MET A 1 434 ? -12.211 21.922 9.031 1 98 434 MET A C 1
ATOM 3547 O O . MET A 1 434 ? -12.062 22.359 10.18 1 98 434 MET A O 1
ATOM 3551 N N . TRP A 1 435 ? -11.453 22.297 8.094 1 97.56 435 TRP A N 1
ATOM 3552 C CA . TRP A 1 435 ? -10.727 23.562 8.047 1 97.56 435 TRP A CA 1
ATOM 3553 C C . TRP A 1 435 ? -11.484 24.594 7.23 1 97.56 435 TRP A C 1
ATOM 3555 O O . TRP A 1 435 ? -11.508 24.531 5.996 1 97.56 435 TRP A O 1
ATOM 3565 N N . THR A 1 436 ? -12.273 25.453 8.008 1 97.19 436 THR A N 1
ATOM 3566 C CA . THR A 1 436 ? -12.352 25.656 9.453 1 97.19 436 THR A CA 1
ATOM 3567 C C . THR A 1 436 ? -13.789 25.891 9.891 1 97.19 436 THR A C 1
ATOM 3569 O O . THR A 1 436 ? -14.672 26.125 9.055 1 97.19 436 THR A O 1
ATOM 3572 N N . PRO A 1 437 ? -14.102 25.766 11.141 1 98.25 437 PRO A N 1
ATOM 3573 C CA . PRO A 1 437 ? -15.477 26.047 11.562 1 98.25 437 PRO A CA 1
ATOM 3574 C C . PRO A 1 437 ? -15.812 27.531 11.531 1 98.25 437 PRO A C 1
ATOM 3576 O O . PRO A 1 437 ? -16.984 27.906 11.461 1 98.25 437 PRO A O 1
ATOM 3579 N N . ILE A 1 438 ? -14.797 28.359 11.562 1 98.69 438 ILE A N 1
ATOM 3580 C CA . ILE A 1 438 ? -14.938 29.797 11.633 1 98.69 438 ILE A CA 1
ATOM 3581 C C . ILE A 1 438 ? -13.82 30.469 10.836 1 98.69 438 ILE A C 1
ATOM 3583 O O . ILE A 1 438 ? -12.68 30 10.836 1 98.69 438 ILE A O 1
ATOM 3587 N N . ASP A 1 439 ? -14.219 31.547 10.125 1 98.19 439 ASP A N 1
ATOM 3588 C CA . ASP A 1 439 ? -13.195 32.219 9.336 1 98.19 439 ASP A CA 1
ATOM 3589 C C . ASP A 1 439 ? -12.008 32.625 10.211 1 98.19 439 ASP A C 1
ATOM 3591 O O . ASP A 1 439 ? -12.188 33.031 11.367 1 98.19 439 ASP A O 1
ATOM 3595 N N . LEU A 1 440 ? -10.836 32.469 9.633 1 98.31 440 LEU A N 1
ATOM 3596 C CA . LEU A 1 440 ? -9.594 32.844 10.305 1 98.31 440 LEU A CA 1
ATOM 3597 C C . LEU A 1 440 ? -8.586 33.406 9.312 1 98.31 440 LEU A C 1
ATOM 3599 O O . LEU A 1 440 ? -8.844 33.438 8.102 1 98.31 440 LEU A O 1
ATOM 3603 N N . VAL A 1 441 ? -7.48 33.938 9.789 1 97.69 441 VAL A N 1
ATOM 3604 C CA . VAL A 1 441 ? -6.438 34.5 8.93 1 97.69 441 VAL A CA 1
ATOM 3605 C C . VAL A 1 441 ? -5.715 33.375 8.195 1 97.69 441 VAL A C 1
ATOM 3607 O O . VAL A 1 441 ? -5.262 32.406 8.82 1 97.69 441 VAL A O 1
ATOM 3610 N N . SER A 1 442 ? -5.652 33.438 6.93 1 94.25 442 SER A N 1
ATOM 3611 C CA . SER A 1 442 ? -5.004 32.406 6.156 1 94.25 442 SER A CA 1
ATOM 3612 C C . SER A 1 442 ? -3.527 32.281 6.516 1 94.25 442 SER A C 1
ATOM 3614 O O . SER A 1 442 ? -2.893 33.281 6.883 1 94.25 442 SER A O 1
ATOM 3616 N N . ALA A 1 443 ? -2.986 31.125 6.395 1 92.19 443 ALA A N 1
ATOM 3617 C CA . ALA A 1 443 ? -1.639 30.797 6.855 1 92.19 443 ALA A CA 1
ATOM 3618 C C . ALA A 1 443 ? -0.585 31.469 5.973 1 92.19 443 ALA A C 1
ATOM 3620 O O . ALA A 1 443 ? 0.23 32.25 6.457 1 92.19 443 ALA A O 1
ATOM 3621 N N . SER A 1 444 ? -0.616 31.234 4.699 1 86.69 444 SER A N 1
ATOM 3622 C CA . SER A 1 444 ? 0.46 31.641 3.799 1 86.69 444 SER A CA 1
ATOM 3623 C C . SER A 1 444 ? 0.316 33.094 3.379 1 86.69 444 SER A C 1
ATOM 3625 O O . SER A 1 444 ? 1.292 33.844 3.385 1 86.69 444 SER A O 1
ATOM 3627 N N . THR A 1 445 ? -0.952 33.562 3.168 1 88.25 445 THR A N 1
ATOM 3628 C CA . THR A 1 445 ? -1.13 34.875 2.557 1 88.25 445 THR A CA 1
ATOM 3629 C C . THR A 1 445 ? -1.52 35.906 3.607 1 88.25 445 THR A C 1
ATOM 3631 O O . THR A 1 445 ? -1.581 37.094 3.314 1 88.25 445 THR A O 1
ATOM 3634 N N . CYS A 1 446 ? -1.838 35.469 4.801 1 93.88 446 CYS A N 1
ATOM 3635 C CA . CYS A 1 446 ? -2.219 36.344 5.895 1 93.88 446 CYS A CA 1
ATOM 3636 C C . CYS A 1 446 ? -3.463 37.156 5.535 1 93.88 446 CYS A C 1
ATOM 3638 O O . CYS A 1 446 ? -3.553 38.344 5.855 1 93.88 446 CYS A O 1
ATOM 3640 N N . GLU A 1 447 ? -4.383 36.5 4.867 1 93.25 447 GLU A N 1
ATOM 3641 C CA . GLU A 1 447 ? -5.602 37.156 4.418 1 93.25 447 GLU A CA 1
ATOM 3642 C C . GLU A 1 447 ? -6.809 36.719 5.238 1 93.25 447 GLU A C 1
ATOM 3644 O O . GLU A 1 447 ? -6.988 35.531 5.496 1 93.25 447 GLU A O 1
ATOM 3649 N N . MET A 1 448 ? -7.602 37.688 5.59 1 95.31 448 MET A N 1
ATOM 3650 C CA . MET A 1 448 ? -8.953 37.375 6.055 1 95.31 448 MET A CA 1
ATOM 3651 C C . MET A 1 448 ? -9.891 37.125 4.879 1 95.31 448 MET A C 1
ATOM 3653 O O . MET A 1 448 ? -10.906 36.438 5.023 1 95.31 448 MET A O 1
ATOM 3657 N N . ALA A 1 449 ? -9.586 37.656 3.754 1 92.19 449 ALA A N 1
ATOM 3658 C CA . ALA A 1 449 ? -10.438 37.594 2.568 1 92.19 449 ALA A CA 1
ATOM 3659 C C . ALA A 1 449 ? -10.57 36.156 2.082 1 92.19 449 ALA A C 1
ATOM 3661 O O . ALA A 1 449 ? -11.562 35.781 1.446 1 92.19 449 ALA A O 1
ATOM 3662 N N . LYS A 1 450 ? -9.539 35.312 2.301 1 91.75 450 LYS A N 1
ATOM 3663 C CA . LYS A 1 450 ? -9.648 33.875 2.035 1 91.75 450 LYS A CA 1
ATOM 3664 C C . LYS A 1 450 ? -10.453 33.188 3.119 1 91.75 450 LYS A C 1
ATOM 3666 O O . LYS A 1 450 ? -9.922 32.844 4.172 1 91.75 450 LYS A O 1
ATOM 3671 N N . ARG A 1 451 ? -11.695 32.969 2.746 1 94.25 451 ARG A N 1
ATOM 3672 C CA . ARG A 1 451 ? -12.648 32.5 3.748 1 94.25 451 ARG A CA 1
ATOM 3673 C C . ARG A 1 451 ? -12.773 30.969 3.707 1 94.25 451 ARG A C 1
ATOM 3675 O O . ARG A 1 451 ? -12.953 30.391 2.637 1 94.25 451 ARG A O 1
ATOM 3682 N N . TYR A 1 452 ? -12.742 30.344 4.926 1 94.12 452 TYR A N 1
ATOM 3683 C CA . TYR A 1 452 ? -12.797 28.891 5.02 1 94.12 452 TYR A CA 1
ATOM 3684 C C . TYR A 1 452 ? -14.016 28.453 5.828 1 94.12 452 TYR A C 1
ATOM 3686 O O . TYR A 1 452 ? -14.523 27.344 5.633 1 94.12 452 TYR A O 1
ATOM 3694 N N . GLY A 1 453 ? -14.445 29.328 6.723 1 96.88 453 GLY A N 1
ATOM 3695 C CA . GLY A 1 453 ? -15.266 28.844 7.824 1 96.88 453 GLY A CA 1
ATOM 3696 C C . GLY A 1 453 ? -16.75 28.781 7.484 1 96.88 453 GLY A C 1
ATOM 3697 O O . GLY A 1 453 ? -17.188 29.406 6.516 1 96.88 453 GLY A O 1
ATOM 3698 N N . LEU A 1 454 ? -17.516 28.047 8.312 1 98.31 454 LEU A N 1
ATOM 3699 C CA . LEU A 1 454 ? -18.969 28.047 8.297 1 98.31 454 LEU A CA 1
ATOM 3700 C C . LEU A 1 454 ? -19.516 29.344 8.891 1 98.31 454 LEU A C 1
ATOM 3702 O O . LEU A 1 454 ? -20.703 29.656 8.719 1 98.31 454 LEU A O 1
ATOM 3706 N N . ILE A 1 455 ? -18.703 29.984 9.617 1 98.56 455 ILE A N 1
ATOM 3707 C CA . ILE A 1 455 ? -19.047 31.219 10.289 1 98.56 455 ILE A CA 1
ATOM 3708 C C . ILE A 1 455 ? -18.219 32.375 9.734 1 98.56 455 ILE A C 1
ATOM 3710 O O . ILE A 1 455 ? -16.984 32.312 9.766 1 98.56 455 ILE A O 1
ATOM 3714 N N . PHE A 1 456 ? -18.859 33.375 9.258 1 98.31 456 PHE A N 1
ATOM 3715 C CA . PHE A 1 456 ? -18.203 34.562 8.727 1 98.31 456 PHE A CA 1
ATOM 3716 C C . PHE A 1 456 ? -17.797 35.5 9.852 1 98.31 456 PHE A C 1
ATOM 3718 O O . PHE A 1 456 ? -18.594 35.812 10.75 1 98.31 456 PHE A O 1
ATOM 3725 N N . VAL A 1 457 ? -16.594 35.906 9.891 1 98.31 457 VAL A N 1
ATOM 3726 C CA . VAL A 1 457 ? -16.125 36.938 10.836 1 98.31 457 VAL A CA 1
ATOM 3727 C C . VAL A 1 457 ? -15.93 38.25 10.117 1 98.31 457 VAL A C 1
ATOM 3729 O O . VAL A 1 457 ? -15.156 38.344 9.164 1 98.31 457 VAL A O 1
ATOM 3732 N N . ASP A 1 458 ? -16.516 39.25 10.609 1 97.31 458 ASP A N 1
ATOM 3733 C CA . ASP A 1 458 ? -16.562 40.562 9.938 1 97.31 458 ASP A CA 1
ATOM 3734 C C . ASP A 1 458 ? -15.273 41.344 10.156 1 97.31 458 ASP A C 1
ATOM 3736 O O . ASP A 1 458 ? -15.281 42.375 10.812 1 97.31 458 ASP A O 1
ATOM 3740 N N . TYR A 1 459 ? -14.156 40.844 9.609 1 97 459 TYR A N 1
ATOM 3741 C CA . TYR A 1 459 ? -12.875 41.531 9.469 1 97 459 TYR A CA 1
ATOM 3742 C C . TYR A 1 459 ? -12.383 41.469 8.023 1 97 459 TYR A C 1
ATOM 3744 O O . TYR A 1 459 ? -12.648 40.5 7.309 1 97 459 TYR A O 1
ATOM 3752 N N . ASP A 1 460 ? -11.812 42.5 7.586 1 96.12 460 ASP A N 1
ATOM 3753 C CA . ASP A 1 460 ? -11.117 42.438 6.305 1 96.12 460 ASP A CA 1
ATOM 3754 C C . ASP A 1 460 ? -9.625 42.219 6.496 1 96.12 460 ASP A C 1
ATOM 3756 O O . ASP A 1 460 ? -9.188 41.844 7.59 1 96.12 460 ASP A O 1
ATOM 3760 N N . ASP A 1 461 ? -8.852 42.344 5.473 1 95.44 461 ASP A N 1
ATOM 3761 C CA . ASP A 1 461 ? -7.434 42 5.516 1 95.44 461 ASP A CA 1
ATOM 3762 C C . ASP A 1 461 ? -6.664 42.938 6.414 1 95.44 461 ASP A C 1
ATOM 3764 O O . ASP A 1 461 ? -5.551 42.656 6.844 1 95.44 461 ASP A O 1
ATOM 3768 N N . TYR A 1 462 ? -7.266 44.094 6.754 1 96.38 462 TYR A N 1
ATOM 3769 C CA . TYR A 1 462 ? -6.637 45.094 7.613 1 96.38 462 TYR A CA 1
ATOM 3770 C C . TYR A 1 462 ? -7.297 45.125 8.984 1 96.38 462 TYR A C 1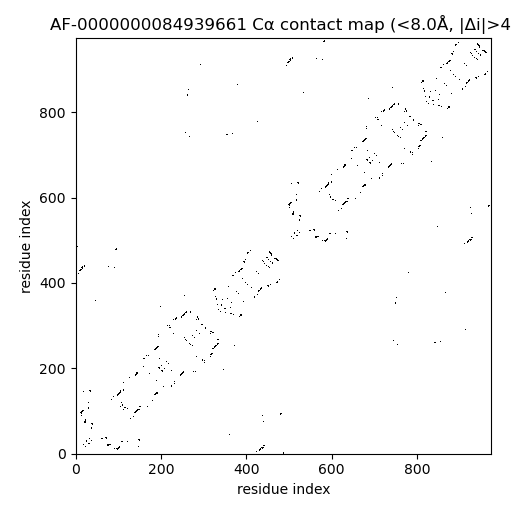
ATOM 3772 O O . TYR A 1 462 ? -7.016 46.031 9.797 1 96.38 462 TYR A O 1
ATOM 3780 N N . HIS A 1 463 ? -8.234 44.188 9.172 1 97 463 HIS A N 1
ATOM 3781 C CA . HIS A 1 463 ? -8.969 44 10.422 1 97 463 HIS A CA 1
ATOM 3782 C C . HIS A 1 463 ? -9.922 45.188 10.672 1 97 463 HIS A C 1
ATOM 3784 O O . HIS A 1 463 ? -10.148 45.562 11.828 1 97 463 HIS A O 1
ATOM 3790 N N . ASN A 1 464 ? -10.273 45.75 9.555 1 96.62 464 ASN A N 1
ATOM 3791 C CA . ASN A 1 464 ? -11.43 46.625 9.648 1 96.62 464 ASN A CA 1
ATOM 3792 C C . ASN A 1 464 ? -12.734 45.844 9.727 1 96.62 464 ASN A C 1
ATOM 3794 O O . ASN A 1 464 ? -12.875 44.812 9.078 1 96.62 464 ASN A O 1
ATOM 3798 N N . GLY A 1 465 ? -13.68 46.219 10.508 1 95.94 465 GLY A N 1
ATOM 3799 C CA . GLY A 1 465 ? -14.953 45.562 10.688 1 95.94 465 GLY A CA 1
ATOM 3800 C C . GLY A 1 465 ? -15.359 45.438 12.141 1 95.94 465 GLY A C 1
ATOM 3801 O O . GLY A 1 465 ? -14.633 45.875 13.039 1 95.94 465 GLY A O 1
ATOM 3802 N N . THR A 1 466 ? -16.438 44.781 12.453 1 96.12 466 THR A N 1
ATOM 3803 C CA . THR A 1 466 ? -16.984 44.688 13.797 1 96.12 466 THR A CA 1
ATOM 3804 C C . THR A 1 466 ? -16.422 43.5 14.539 1 96.12 466 THR A C 1
ATOM 3806 O O . THR A 1 466 ? -16.469 43.438 15.773 1 96.12 466 THR A O 1
ATOM 3809 N N . GLY A 1 467 ? -15.922 42.5 13.75 1 97.25 467 GLY A N 1
ATOM 3810 C CA . GLY A 1 467 ? -15.5 41.25 14.352 1 97.25 467 GLY A CA 1
ATOM 3811 C C . GLY A 1 467 ? -16.656 40.344 14.711 1 97.25 467 GLY A C 1
ATOM 3812 O O . GLY A 1 467 ? -16.453 39.25 15.242 1 97.25 467 GLY A O 1
ATOM 3813 N N . ASN A 1 468 ? -17.875 40.75 14.406 1 98 468 ASN A N 1
ATOM 3814 C CA . ASN A 1 468 ? -19.047 39.969 14.719 1 98 468 ASN A CA 1
ATOM 3815 C C . ASN A 1 468 ? -19.078 38.688 13.891 1 98 468 ASN A C 1
ATOM 3817 O O . ASN A 1 468 ? -18.453 38.594 12.836 1 98 468 ASN A O 1
ATOM 3821 N N . ARG A 1 469 ? -19.688 37.656 14.445 1 98.31 469 ARG A N 1
ATOM 3822 C CA . ARG A 1 469 ? -19.812 36.344 13.82 1 98.31 469 ARG A CA 1
ATOM 3823 C C . ARG A 1 469 ? -21.172 36.188 13.164 1 98.31 469 ARG A C 1
ATOM 3825 O O . ARG A 1 469 ? -22.203 36.5 13.773 1 98.31 469 ARG A O 1
ATOM 3832 N N . TYR A 1 470 ? -21.188 35.75 11.953 1 98.12 470 TYR A N 1
ATOM 3833 C CA . TYR A 1 470 ? -22.406 35.5 11.188 1 98.12 470 TYR A CA 1
ATOM 3834 C C . TYR A 1 470 ? -22.422 34.094 10.602 1 98.12 470 TYR A C 1
ATOM 3836 O O . TYR A 1 470 ? -21.562 33.75 9.789 1 98.12 470 TYR A O 1
ATOM 3844 N N . PRO A 1 471 ? -23.375 33.25 10.961 1 97.69 471 PRO A N 1
ATOM 3845 C CA . PRO A 1 471 ? -23.5 31.922 10.359 1 97.69 471 PRO A CA 1
ATOM 3846 C C . PRO A 1 471 ? -23.781 31.969 8.859 1 97.69 471 PRO A C 1
ATOM 3848 O O . PRO A 1 471 ? -24.641 32.719 8.422 1 97.69 471 PRO A O 1
ATOM 3851 N N . LYS A 1 472 ? -23.031 31.234 8.125 1 98.19 472 LYS A N 1
ATOM 3852 C CA . LYS A 1 472 ? -23.266 31.125 6.691 1 98.19 472 LYS A CA 1
ATOM 3853 C C . LYS A 1 472 ? -24.344 30.094 6.391 1 98.19 472 LYS A C 1
ATOM 3855 O O . LYS A 1 472 ? -24.875 29.453 7.305 1 98.19 472 LYS A O 1
ATOM 3860 N N . LYS A 1 473 ? -24.688 29.984 5.113 1 97.94 473 LYS A N 1
ATOM 3861 C CA . LYS A 1 473 ? -25.641 28.938 4.707 1 97.94 473 LYS A CA 1
ATOM 3862 C C . LYS A 1 473 ? -25.094 27.547 5.039 1 97.94 473 LYS A C 1
ATOM 3864 O O . LYS A 1 473 ? -25.859 26.672 5.445 1 97.94 473 LYS A O 1
ATOM 3869 N N . SER A 1 474 ? -23.859 27.328 4.879 1 98.12 474 SER A N 1
ATOM 3870 C CA . SER A 1 474 ? -23.219 26.047 5.156 1 98.12 474 SER A CA 1
ATOM 3871 C C . SER A 1 474 ? -23.297 25.703 6.641 1 98.12 474 SER A C 1
ATOM 3873 O O . SER A 1 474 ? -23.328 24.516 7.004 1 98.12 474 SER A O 1
ATOM 3875 N N . PHE A 1 475 ? -23.328 26.703 7.5 1 98.31 475 PHE A N 1
ATOM 3876 C CA . PHE A 1 475 ? -23.516 26.484 8.93 1 98.31 475 PHE A CA 1
ATOM 3877 C C . PHE A 1 475 ? -24.828 25.766 9.203 1 98.31 475 PHE A C 1
ATOM 3879 O O . PHE A 1 475 ? -24.859 24.766 9.906 1 98.31 475 PHE A O 1
ATOM 3886 N N . ASN A 1 476 ? -25.859 26.266 8.641 1 98 476 ASN A N 1
ATOM 3887 C CA . ASN A 1 476 ? -27.172 25.672 8.82 1 98 476 ASN A CA 1
ATOM 3888 C C . ASN A 1 476 ? -27.281 24.312 8.164 1 98 476 ASN A C 1
ATOM 3890 O O . ASN A 1 476 ? -27.922 23.406 8.688 1 98 476 ASN A O 1
ATOM 3894 N N . TRP A 1 477 ? -26.688 24.188 7.051 1 98.06 477 TRP A N 1
ATOM 3895 C CA . TRP A 1 477 ? -26.641 22.891 6.383 1 98.06 477 TRP A CA 1
ATOM 3896 C C . TRP A 1 477 ? -25.953 21.859 7.266 1 98.06 477 TRP A C 1
ATOM 3898 O O . TRP A 1 477 ? -26.469 20.75 7.43 1 98.06 477 TRP A O 1
ATOM 3908 N N . PHE A 1 478 ? -24.828 22.188 7.809 1 98.38 478 PHE A N 1
ATOM 3909 C CA . PHE A 1 478 ? -24.078 21.25 8.648 1 98.38 478 PHE A CA 1
ATOM 3910 C C . PHE A 1 478 ? -24.875 20.875 9.883 1 98.38 478 PHE A C 1
ATOM 3912 O O . PHE A 1 478 ? -24.891 19.703 10.281 1 98.38 478 PHE A O 1
ATOM 3919 N N . LYS A 1 479 ? -25.469 21.875 10.469 1 98.25 479 LYS A N 1
ATOM 3920 C CA . LYS A 1 479 ? -26.328 21.641 11.617 1 98.25 479 LYS A CA 1
ATOM 3921 C C . LYS A 1 479 ? -27.406 20.609 11.297 1 98.25 479 LYS A C 1
ATOM 3923 O O . LYS A 1 479 ? -27.625 19.688 12.078 1 98.25 479 LYS A O 1
ATOM 3928 N N . GLU A 1 480 ? -28.016 20.734 10.164 1 97.88 480 GLU A N 1
ATOM 3929 C CA . GLU A 1 480 ? -29.047 19.812 9.734 1 97.88 480 GLU A CA 1
ATOM 3930 C C . GLU A 1 480 ? -28.453 18.438 9.406 1 97.88 480 GLU A C 1
ATOM 3932 O O . GLU A 1 480 ? -29.078 17.406 9.695 1 97.88 480 GLU A O 1
ATOM 3937 N N . PHE A 1 481 ? -27.344 18.422 8.766 1 97.69 481 PHE A N 1
ATOM 3938 C CA . PHE A 1 481 ? -26.672 17.172 8.438 1 97.69 481 PHE A CA 1
ATOM 3939 C C . PHE A 1 481 ? -26.391 16.359 9.695 1 97.69 481 PHE A C 1
ATOM 3941 O O . PHE A 1 481 ? -26.609 15.148 9.719 1 97.69 481 PHE A O 1
ATOM 3948 N N . ILE A 1 482 ? -25.859 17.031 10.742 1 97.44 482 ILE A N 1
ATOM 3949 C CA . ILE A 1 482 ? -25.531 16.344 11.992 1 97.44 482 ILE A CA 1
ATOM 3950 C C . ILE A 1 482 ? -26.781 15.711 12.586 1 97.44 482 ILE A C 1
ATOM 3952 O O . ILE A 1 482 ? -26.719 14.609 13.141 1 97.44 482 ILE A O 1
ATOM 3956 N N . LYS A 1 483 ? -27.875 16.359 12.406 1 95.69 483 LYS A N 1
ATOM 3957 C CA . LYS A 1 483 ? -29.141 15.883 12.961 1 95.69 483 LYS A CA 1
ATOM 3958 C C . LYS A 1 483 ? -29.688 14.719 12.148 1 95.69 483 LYS A C 1
ATOM 3960 O O . LYS A 1 483 ? -30.203 13.742 12.711 1 95.69 483 LYS A O 1
ATOM 3965 N N . THR A 1 484 ? -29.5 14.766 10.82 1 96.12 484 THR A N 1
ATOM 3966 C CA . THR A 1 484 ? -30.234 13.852 9.961 1 96.12 484 THR A CA 1
ATOM 3967 C C . THR A 1 484 ? -29.297 12.836 9.32 1 96.12 484 THR A C 1
ATOM 3969 O O . THR A 1 484 ? -29.75 11.781 8.852 1 96.12 484 THR A O 1
ATOM 3972 N N . LYS A 1 485 ? -28.062 13.227 9.219 1 96.38 485 LYS A N 1
ATOM 3973 C CA . LYS A 1 485 ? -27.062 12.492 8.461 1 96.38 485 LYS A CA 1
ATOM 3974 C C . LYS A 1 485 ? -27.469 12.367 6.992 1 96.38 485 LYS A C 1
ATOM 3976 O O . LYS A 1 485 ? -27.234 11.328 6.363 1 96.38 485 LYS A O 1
ATOM 3981 N N . GLU A 1 486 ? -28.078 13.43 6.516 1 95.81 486 GLU A N 1
ATOM 3982 C CA . GLU A 1 486 ? -28.469 13.5 5.113 1 95.81 486 GLU A CA 1
ATOM 3983 C C . GLU A 1 486 ? -27.734 14.617 4.387 1 95.81 486 GLU A C 1
ATOM 3985 O O . GLU A 1 486 ? -27.5 15.688 4.957 1 95.81 486 GLU A O 1
ATOM 3990 N N . ILE A 1 487 ? -27.375 14.305 3.193 1 95.44 487 ILE A N 1
ATOM 3991 C CA . ILE A 1 487 ? -26.75 15.32 2.355 1 95.44 487 ILE A CA 1
ATOM 3992 C C . ILE A 1 487 ? -27.594 15.539 1.097 1 95.44 487 ILE A C 1
ATOM 3994 O O . ILE A 1 487 ? -28.297 14.633 0.656 1 95.44 487 ILE A O 1
ATOM 3998 N N . MET B 1 1 ? 27.797 -3.08 -21.828 1 75.81 1 MET B N 1
ATOM 3999 C CA . MET B 1 1 ? 27.359 -4.012 -20.781 1 75.81 1 MET B CA 1
ATOM 4000 C C . MET B 1 1 ? 27.203 -3.303 -19.438 1 75.81 1 MET B C 1
ATOM 4002 O O . MET B 1 1 ? 27.938 -2.357 -19.156 1 75.81 1 MET B O 1
ATOM 4006 N N . LYS B 1 2 ? 26.094 -3.525 -18.844 1 86.88 2 LYS B N 1
ATOM 4007 C CA . LYS B 1 2 ? 25.781 -2.979 -17.531 1 86.88 2 LYS B CA 1
ATOM 4008 C C . LYS B 1 2 ? 25.984 -4.023 -16.438 1 86.88 2 LYS B C 1
ATOM 4010 O O . LYS B 1 2 ? 25.438 -5.129 -16.516 1 86.88 2 LYS B O 1
ATOM 4015 N N . LYS B 1 3 ? 26.906 -3.74 -15.445 1 92.44 3 LYS B N 1
ATOM 4016 C CA . LYS B 1 3 ? 27.156 -4.629 -14.32 1 92.44 3 LYS B CA 1
ATOM 4017 C C . LYS B 1 3 ? 26.078 -4.461 -13.242 1 92.44 3 LYS B C 1
ATOM 4019 O O . LYS B 1 3 ? 25.781 -3.338 -12.836 1 92.44 3 LYS B O 1
ATOM 4024 N N . LEU B 1 4 ? 25.438 -5.57 -12.859 1 95.88 4 LEU B N 1
ATOM 4025 C CA . LEU B 1 4 ? 24.422 -5.566 -11.812 1 95.88 4 LEU B CA 1
ATOM 4026 C C . LEU B 1 4 ? 25 -6.062 -10.492 1 95.88 4 LEU B C 1
ATOM 4028 O O . LEU B 1 4 ? 26.078 -6.656 -10.469 1 95.88 4 LEU B O 1
ATOM 4032 N N . ASN B 1 5 ? 24.359 -5.664 -9.414 1 91.56 5 ASN B N 1
ATOM 4033 C CA . ASN B 1 5 ? 24.844 -6.02 -8.086 1 91.56 5 ASN B CA 1
ATOM 4034 C C . ASN B 1 5 ? 23.812 -6.848 -7.316 1 91.56 5 ASN B C 1
ATOM 4036 O O . ASN B 1 5 ? 22.953 -6.293 -6.645 1 91.56 5 ASN B O 1
ATOM 4040 N N . PHE B 1 6 ? 23.969 -8.133 -7.336 1 95.69 6 PHE B N 1
ATOM 4041 C CA . PHE B 1 6 ? 23.109 -9.055 -6.59 1 95.69 6 PHE B CA 1
ATOM 4042 C C . PHE B 1 6 ? 23.875 -9.672 -5.426 1 95.69 6 PHE B C 1
ATOM 4044 O O . PHE B 1 6 ? 25.094 -9.875 -5.508 1 95.69 6 PHE B O 1
ATOM 4051 N N . PRO B 1 7 ? 23.203 -9.945 -4.359 1 94.56 7 PRO B N 1
ATOM 4052 C CA . PRO B 1 7 ? 23.844 -10.695 -3.285 1 94.56 7 PRO B CA 1
ATOM 4053 C C . PRO B 1 7 ? 24.375 -12.055 -3.746 1 94.56 7 PRO B C 1
ATOM 4055 O O . PRO B 1 7 ? 23.766 -12.688 -4.613 1 94.56 7 PRO B O 1
ATOM 4058 N N . LYS B 1 8 ? 25.391 -12.523 -3.113 1 93.75 8 LYS B N 1
ATOM 4059 C CA . LYS B 1 8 ? 25.969 -13.82 -3.455 1 93.75 8 LYS B CA 1
ATOM 4060 C C . LYS B 1 8 ? 24.984 -14.953 -3.188 1 93.75 8 LYS B C 1
ATOM 4062 O O . LYS B 1 8 ? 25 -15.977 -3.873 1 93.75 8 LYS B O 1
ATOM 4067 N N . SER B 1 9 ? 24.094 -14.688 -2.281 1 96.19 9 SER B N 1
ATOM 4068 C CA . SER B 1 9 ? 23.141 -15.719 -1.86 1 96.19 9 SER B CA 1
ATOM 4069 C C . SER B 1 9 ? 21.906 -15.719 -2.744 1 96.19 9 SER B C 1
ATOM 4071 O O . SER B 1 9 ? 21 -16.531 -2.547 1 96.19 9 SER B O 1
ATOM 4073 N N . PHE B 1 10 ? 21.906 -14.797 -3.697 1 98.19 10 PHE B N 1
ATOM 4074 C CA . PHE B 1 10 ? 20.734 -14.703 -4.543 1 98.19 10 PHE B CA 1
ATOM 4075 C C . PHE B 1 10 ? 20.516 -15.992 -5.328 1 98.19 10 PHE B C 1
ATOM 4077 O O . PHE B 1 10 ? 21.469 -16.547 -5.875 1 98.19 10 PHE B O 1
ATOM 4084 N N . LEU B 1 11 ? 19.281 -16.484 -5.41 1 98.69 11 LEU B N 1
ATOM 4085 C CA . LEU B 1 11 ? 18.953 -17.734 -6.086 1 98.69 11 LEU B CA 1
ATOM 4086 C C . LEU B 1 11 ? 18.484 -17.469 -7.512 1 98.69 11 LEU B C 1
ATOM 4088 O O . LEU B 1 11 ? 17.547 -16.703 -7.73 1 98.69 11 LEU B O 1
ATOM 4092 N N . TRP B 1 12 ? 19.141 -18.062 -8.484 1 98.5 12 TRP B N 1
ATOM 4093 C CA . TRP B 1 12 ? 18.812 -17.984 -9.906 1 98.5 12 TRP B CA 1
ATOM 4094 C C . TRP B 1 12 ? 18.422 -19.359 -10.453 1 98.5 12 TRP B C 1
ATOM 4096 O O . TRP B 1 12 ? 19.172 -20.328 -10.328 1 98.5 12 TRP B O 1
ATOM 4106 N N . GLY B 1 13 ? 17.266 -19.484 -11.023 1 98.5 13 GLY B N 1
ATOM 4107 C CA . GLY B 1 13 ? 16.938 -20.781 -11.609 1 98.5 13 GLY B CA 1
ATOM 4108 C C . GLY B 1 13 ? 15.703 -20.734 -12.484 1 98.5 13 GLY B C 1
ATOM 4109 O O . GLY B 1 13 ? 15.445 -19.75 -13.172 1 98.5 13 GLY B O 1
ATOM 4110 N N . GLY B 1 14 ? 15.086 -21.844 -12.68 1 98.31 14 GLY B N 1
ATOM 4111 C CA . GLY B 1 14 ? 13.891 -22 -13.5 1 98.31 14 GLY B CA 1
ATOM 4112 C C . GLY B 1 14 ? 12.805 -22.828 -12.828 1 98.31 14 GLY B C 1
ATOM 4113 O O . GLY B 1 14 ? 13.07 -23.516 -11.844 1 98.31 14 GLY B O 1
ATOM 4114 N N . ALA B 1 15 ? 11.625 -22.609 -13.32 1 98.75 15 ALA B N 1
ATOM 4115 C CA . ALA B 1 15 ? 10.453 -23.297 -12.773 1 98.75 15 ALA B CA 1
ATOM 4116 C C . ALA B 1 15 ? 9.766 -24.141 -13.836 1 98.75 15 ALA B C 1
ATOM 4118 O O . ALA B 1 15 ? 9.789 -23.812 -15.016 1 98.75 15 ALA B O 1
ATOM 4119 N N . THR B 1 16 ? 9.195 -25.25 -13.422 1 98.44 16 THR B N 1
ATOM 4120 C CA . THR B 1 16 ? 8.398 -26.141 -14.258 1 98.44 16 THR B CA 1
ATOM 4121 C C . THR B 1 16 ? 7.191 -26.672 -13.492 1 98.44 16 THR B C 1
ATOM 4123 O O . THR B 1 16 ? 7.004 -26.344 -12.32 1 98.44 16 THR B O 1
ATOM 4126 N N . SER B 1 17 ? 6.359 -27.391 -14.117 1 98.06 17 SER B N 1
ATOM 4127 C CA . SER B 1 17 ? 5.25 -28.109 -13.492 1 98.06 17 SER B CA 1
ATOM 4128 C C . SER B 1 17 ? 5.223 -29.578 -13.906 1 98.06 17 SER B C 1
ATOM 4130 O O . SER B 1 17 ? 5.512 -29.906 -15.062 1 98.06 17 SER B O 1
ATOM 4132 N N . ALA B 1 18 ? 4.859 -30.406 -13.023 1 98.38 18 ALA B N 1
ATOM 4133 C CA . ALA B 1 18 ? 4.871 -31.844 -13.25 1 98.38 18 ALA B CA 1
ATOM 4134 C C . ALA B 1 18 ? 4.07 -32.219 -14.492 1 98.38 18 ALA B C 1
ATOM 4136 O O . ALA B 1 18 ? 4.562 -32.938 -15.367 1 98.38 18 ALA B O 1
ATOM 4137 N N . ALA B 1 19 ? 2.941 -31.656 -14.617 1 97 19 ALA B N 1
ATOM 4138 C CA . ALA B 1 19 ? 2.029 -32.031 -15.695 1 97 19 ALA B CA 1
ATOM 4139 C C . ALA B 1 19 ? 2.576 -31.594 -17.047 1 97 19 ALA B C 1
ATOM 4141 O O . ALA B 1 19 ? 2.193 -32.156 -18.094 1 97 19 ALA B O 1
ATOM 4142 N N . GLN B 1 20 ? 3.486 -30.609 -17.031 1 98.19 20 GLN B N 1
ATOM 4143 C CA . GLN B 1 20 ? 3.926 -30.031 -18.297 1 98.19 20 GLN B CA 1
ATOM 4144 C C . GLN B 1 20 ? 5.258 -30.641 -18.75 1 98.19 20 GLN B C 1
ATOM 4146 O O . GLN B 1 20 ? 5.648 -30.5 -19.906 1 98.19 20 GLN B O 1
ATOM 4151 N N . ILE B 1 21 ? 5.961 -31.359 -17.812 1 98.5 21 ILE B N 1
ATOM 4152 C CA . ILE B 1 21 ? 7.301 -31.75 -18.219 1 98.5 21 ILE B CA 1
ATOM 4153 C C . ILE B 1 21 ? 7.492 -33.25 -18.016 1 98.5 21 ILE B C 1
ATOM 4155 O O . ILE B 1 21 ? 8.305 -33.875 -18.688 1 98.5 21 ILE B O 1
ATOM 4159 N N . GLU B 1 22 ? 6.816 -33.906 -17.094 1 98.44 22 GLU B N 1
ATOM 4160 C CA . GLU B 1 22 ? 7.238 -35.219 -16.578 1 98.44 22 GLU B CA 1
ATOM 4161 C C . GLU B 1 22 ? 6.949 -36.312 -17.594 1 98.44 22 GLU B C 1
ATOM 4163 O O . GLU B 1 22 ? 7.801 -37.188 -17.828 1 98.44 22 GLU B O 1
ATOM 4168 N N . GLY B 1 23 ? 5.758 -36.219 -18.125 1 97.75 23 GLY B N 1
ATOM 4169 C CA . GLY B 1 23 ? 5.293 -37.406 -18.844 1 97.75 23 GLY B CA 1
ATOM 4170 C C . GLY B 1 23 ? 5.035 -38.594 -17.953 1 97.75 23 GLY B C 1
ATOM 4171 O O . GLY B 1 23 ? 4.66 -38.438 -16.781 1 97.75 23 GLY B O 1
ATOM 4172 N N . ALA B 1 24 ? 5.031 -39.812 -18.547 1 97.81 24 ALA B N 1
ATOM 4173 C CA . ALA B 1 24 ? 4.828 -41.062 -17.812 1 97.81 24 ALA B CA 1
ATOM 4174 C C . ALA B 1 24 ? 3.523 -41.031 -17.016 1 97.81 24 ALA B C 1
ATOM 4176 O O . ALA B 1 24 ? 3.502 -41.312 -15.82 1 97.81 24 ALA B O 1
ATOM 4177 N N . TRP B 1 25 ? 2.418 -40.656 -17.656 1 96.25 25 TRP B N 1
ATOM 4178 C CA . TRP B 1 25 ? 1.147 -40.375 -16.984 1 96.25 25 TRP B CA 1
ATOM 4179 C C . TRP B 1 25 ? 0.528 -41.656 -16.453 1 96.25 25 TRP B C 1
ATOM 4181 O O . TRP B 1 25 ? -0.332 -41.625 -15.57 1 96.25 25 TRP B O 1
ATOM 4191 N N . ASN B 1 26 ? 1.04 -42.844 -16.953 1 95.44 26 ASN B N 1
ATOM 4192 C CA . ASN B 1 26 ? 0.489 -44.125 -16.531 1 95.44 26 ASN B CA 1
ATOM 4193 C C . ASN B 1 26 ? 1.59 -45.094 -16.141 1 95.44 26 ASN B C 1
ATOM 4195 O O . ASN B 1 26 ? 1.403 -46.312 -16.219 1 95.44 26 ASN B O 1
ATOM 4199 N N . ILE B 1 27 ? 2.703 -44.594 -15.867 1 97.56 27 ILE B N 1
ATOM 4200 C CA . ILE B 1 27 ? 3.85 -45.406 -15.484 1 97.56 27 ILE B CA 1
ATOM 4201 C C . ILE B 1 27 ? 4.031 -45.375 -13.969 1 97.56 27 ILE B C 1
ATOM 4203 O O . ILE B 1 27 ? 3.729 -44.375 -13.328 1 97.56 27 ILE B O 1
ATOM 4207 N N . ASP B 1 28 ? 4.438 -46.5 -13.375 1 97.31 28 ASP B N 1
ATOM 4208 C CA . ASP B 1 28 ? 4.832 -46.625 -11.977 1 97.31 28 ASP B CA 1
ATOM 4209 C C . ASP B 1 28 ? 3.689 -46.25 -11.039 1 97.31 28 ASP B C 1
ATOM 4211 O O . ASP B 1 28 ? 3.914 -45.594 -10.008 1 97.31 28 ASP B O 1
ATOM 4215 N N . GLY B 1 29 ? 2.461 -46.469 -11.5 1 96.12 29 GLY B N 1
ATOM 4216 C CA . GLY B 1 29 ? 1.291 -46.375 -10.633 1 96.12 29 GLY B CA 1
ATOM 4217 C C . GLY B 1 29 ? 0.589 -45.031 -10.703 1 96.12 29 GLY B C 1
ATOM 4218 O O . GLY B 1 29 ? -0.465 -44.844 -10.094 1 96.12 29 GLY B O 1
ATOM 4219 N N . LYS B 1 30 ? 1.115 -44.094 -11.484 1 97.25 30 LYS B N 1
ATOM 4220 C CA . LYS B 1 30 ? 0.494 -42.781 -11.562 1 97.25 30 LYS B CA 1
ATOM 4221 C C . LYS B 1 30 ? -0.855 -42.844 -12.273 1 97.25 30 LYS B C 1
ATOM 4223 O O . LYS B 1 30 ? -1.027 -43.625 -13.219 1 97.25 30 LYS B O 1
ATOM 4228 N N . SER B 1 31 ? -1.808 -42.031 -11.797 1 95.88 31 SER B N 1
ATOM 4229 C CA . SER B 1 31 ? -3.088 -41.875 -12.484 1 95.88 31 SER B CA 1
ATOM 4230 C C . SER B 1 31 ? -3.213 -40.531 -13.141 1 95.88 31 SER B C 1
ATOM 4232 O O . SER B 1 31 ? -2.271 -39.719 -13.109 1 95.88 31 SER B O 1
ATOM 4234 N N . LEU B 1 32 ? -4.398 -40.281 -13.75 1 96.56 32 LEU B N 1
ATOM 4235 C CA . LEU B 1 32 ? -4.617 -39.062 -14.539 1 96.56 32 LEU B CA 1
ATOM 4236 C C . LEU B 1 32 ? -4.848 -37.875 -13.633 1 96.56 32 LEU B C 1
ATOM 4238 O O . LEU B 1 32 ? -5.441 -38 -12.562 1 96.56 32 LEU B O 1
ATOM 4242 N N . THR B 1 33 ? -4.379 -36.75 -14.133 1 96.88 33 THR B N 1
ATOM 4243 C CA . THR B 1 33 ? -4.68 -35.438 -13.516 1 96.88 33 THR B CA 1
ATOM 4244 C C . THR B 1 33 ? -5.523 -34.594 -14.445 1 96.88 33 THR B C 1
ATOM 4246 O O . THR B 1 33 ? -5.699 -34.906 -15.617 1 96.88 33 THR B O 1
ATOM 4249 N N . LEU B 1 34 ? -5.992 -33.469 -13.906 1 95.56 34 LEU B N 1
ATOM 4250 C CA . LEU B 1 34 ? -6.855 -32.562 -14.633 1 95.56 34 LEU B CA 1
ATOM 4251 C C . LEU B 1 34 ? -6.191 -32.094 -15.93 1 95.56 34 LEU B C 1
ATOM 4253 O O . LEU B 1 34 ? -6.793 -32.156 -17 1 95.56 34 LEU B O 1
ATOM 4257 N N . PRO B 1 35 ? -4.918 -31.656 -15.922 1 96.25 35 PRO B N 1
ATOM 4258 C CA . PRO B 1 35 ? -4.312 -31.203 -17.172 1 96.25 35 PRO B CA 1
ATOM 4259 C C . PRO B 1 35 ? -4.156 -32.344 -18.188 1 96.25 35 PRO B C 1
ATOM 4261 O O . PRO B 1 35 ? -4.16 -32.094 -19.406 1 96.25 35 PRO B O 1
ATOM 4264 N N . GLU B 1 36 ? -4.145 -33.562 -17.75 1 96.75 36 GLU B N 1
ATOM 4265 C CA . GLU B 1 36 ? -3.822 -34.719 -18.609 1 96.75 36 GLU B CA 1
ATOM 4266 C C . GLU B 1 36 ? -5.074 -35.25 -19.281 1 96.75 36 GLU B C 1
ATOM 4268 O O . GLU B 1 36 ? -4.988 -36.156 -20.109 1 96.75 36 GLU B O 1
ATOM 4273 N N . ILE B 1 37 ? -6.188 -34.688 -18.969 1 95.62 37 ILE B N 1
ATOM 4274 C CA . ILE B 1 37 ? -7.391 -35.094 -19.688 1 95.62 37 ILE B CA 1
ATOM 4275 C C . ILE B 1 37 ? -7.707 -34.062 -20.766 1 95.62 37 ILE B C 1
ATOM 4277 O O . ILE B 1 37 ? -8.695 -34.188 -21.484 1 95.62 37 ILE B O 1
ATOM 4281 N N . GLN B 1 38 ? -6.898 -33 -20.906 1 94.31 38 GLN B N 1
ATOM 4282 C CA . GLN B 1 38 ? -7.09 -31.969 -21.922 1 94.31 38 GLN B CA 1
ATOM 4283 C C . GLN B 1 38 ? -6.32 -32.281 -23.188 1 94.31 38 GLN B C 1
ATOM 4285 O O . GLN B 1 38 ? -5.09 -32.375 -23.188 1 94.31 38 GLN B O 1
ATOM 4290 N N . PRO B 1 39 ? -6.984 -32.406 -24.297 1 95.31 39 PRO B N 1
ATOM 4291 C CA . PRO B 1 39 ? -6.293 -32.656 -25.562 1 95.31 39 PRO B CA 1
ATOM 4292 C C . PRO B 1 39 ? -5.742 -31.391 -26.203 1 95.31 39 PRO B C 1
ATOM 4294 O O . PRO B 1 39 ? -6.16 -30.297 -25.844 1 95.31 39 PRO B O 1
ATOM 4297 N N . PHE B 1 40 ? -4.797 -31.562 -27.016 1 95.31 40 PHE B N 1
ATOM 4298 C CA . PHE B 1 40 ? -4.367 -30.484 -27.906 1 95.31 40 PHE B CA 1
ATOM 4299 C C . PHE B 1 40 ? -5.453 -30.156 -28.922 1 95.31 40 PHE B C 1
ATOM 4301 O O . PHE B 1 40 ? -5.984 -31.047 -29.578 1 95.31 40 PHE B O 1
ATOM 4308 N N . ILE B 1 41 ? -5.812 -28.938 -28.953 1 91.38 41 ILE B N 1
ATOM 4309 C CA . ILE B 1 41 ? -6.758 -28.422 -29.938 1 91.38 41 ILE B CA 1
ATOM 4310 C C . ILE B 1 41 ? -6.09 -27.328 -30.766 1 91.38 41 ILE B C 1
ATOM 4312 O O . ILE B 1 41 ? -5.672 -26.297 -30.234 1 91.38 41 ILE B O 1
ATOM 4316 N N . GLU B 1 42 ? -6.035 -27.609 -31.984 1 88.5 42 GLU B N 1
ATOM 4317 C CA . GLU B 1 42 ? -5.414 -26.625 -32.875 1 88.5 42 GLU B CA 1
ATOM 4318 C C . GLU B 1 42 ? -6.238 -25.344 -32.938 1 88.5 42 GLU B C 1
ATOM 4320 O O . GLU B 1 42 ? -7.438 -25.375 -33.219 1 88.5 42 GLU B O 1
ATOM 4325 N N . LEU B 1 43 ? -5.613 -24.281 -32.531 1 83.12 43 LEU B N 1
ATOM 4326 C CA . LEU B 1 43 ? -6.27 -22.969 -32.594 1 83.12 43 LEU B CA 1
ATOM 4327 C C . LEU B 1 43 ? -5.898 -22.234 -33.875 1 83.12 43 LEU B C 1
ATOM 4329 O O . LEU B 1 43 ? -4.727 -22.203 -34.25 1 83.12 43 LEU B O 1
ATOM 4333 N N . LYS B 1 44 ? -6.941 -21.5 -34.812 1 77.69 44 LYS B N 1
ATOM 4334 C CA . LYS B 1 44 ? -6.695 -20.656 -35.969 1 77.69 44 LYS B CA 1
ATOM 4335 C C . LYS B 1 44 ? -6.043 -19.328 -35.562 1 77.69 44 LYS B C 1
ATOM 4337 O O . LYS B 1 44 ? -5.082 -18.891 -36.188 1 77.69 44 LYS B O 1
ATOM 4342 N N . ASP B 1 45 ? -6.527 -18.891 -34.531 1 78.25 45 ASP B N 1
ATOM 4343 C CA . ASP B 1 45 ? -6.012 -17.672 -33.906 1 78.25 45 ASP B CA 1
ATOM 4344 C C . ASP B 1 45 ? -5.539 -17.953 -32.469 1 78.25 45 ASP B C 1
ATOM 4346 O O . ASP B 1 45 ? -6.352 -18.219 -31.594 1 78.25 45 ASP B O 1
ATOM 4350 N N . LYS B 1 46 ? -4.262 -17.797 -32.281 1 73.19 46 LYS B N 1
ATOM 4351 C CA . LYS B 1 46 ? -3.637 -18.156 -31.016 1 73.19 46 LYS B CA 1
ATOM 4352 C C . LYS B 1 46 ? -4.004 -17.156 -29.922 1 73.19 46 LYS B C 1
ATOM 4354 O O . LYS B 1 46 ? -3.885 -17.469 -28.734 1 73.19 46 LYS B O 1
ATOM 4359 N N . SER B 1 47 ? -4.453 -16.016 -30.344 1 70.5 47 SER B N 1
ATOM 4360 C CA . SER B 1 47 ? -4.812 -14.992 -29.375 1 70.5 47 SER B CA 1
ATOM 4361 C C . SER B 1 47 ? -6.258 -15.156 -28.922 1 70.5 47 SER B C 1
ATOM 4363 O O . SER B 1 47 ? -6.676 -14.531 -27.938 1 70.5 47 SER B O 1
ATOM 4365 N N . ASP B 1 48 ? -7.004 -15.984 -29.562 1 75.12 48 ASP B N 1
ATOM 4366 C CA . ASP B 1 48 ? -8.406 -16.234 -29.25 1 75.12 48 ASP B CA 1
ATOM 4367 C C . ASP B 1 48 ? -8.602 -17.609 -28.641 1 75.12 48 ASP B C 1
ATOM 4369 O O . ASP B 1 48 ? -8.617 -18.625 -29.344 1 75.12 48 ASP B O 1
ATOM 4373 N N . LEU B 1 49 ? -8.82 -17.672 -27.375 1 75.38 49 LEU B N 1
ATOM 4374 C CA . LEU B 1 49 ? -8.945 -18.938 -26.656 1 75.38 49 LEU B CA 1
ATOM 4375 C C . LEU B 1 49 ? -10.406 -19.359 -26.547 1 75.38 49 LEU B C 1
ATOM 4377 O O . LEU B 1 49 ? -10.742 -20.281 -25.797 1 75.38 49 LEU B O 1
ATOM 4381 N N . SER B 1 50 ? -11.281 -18.719 -27.234 1 77.06 50 SER B N 1
ATOM 4382 C CA . SER B 1 50 ? -12.719 -18.984 -27.141 1 77.06 50 SER B CA 1
ATOM 4383 C C . SER B 1 50 ? -13.039 -20.438 -27.453 1 77.06 50 SER B C 1
ATOM 4385 O O . SER B 1 50 ? -13.883 -21.047 -26.797 1 77.06 50 SER B O 1
ATOM 4387 N N . LYS B 1 51 ? -12.383 -20.984 -28.469 1 78.12 51 LYS B N 1
ATOM 4388 C CA . LYS B 1 51 ? -12.625 -22.375 -28.844 1 78.12 51 LYS B CA 1
ATOM 4389 C C . LYS B 1 51 ? -12.344 -23.312 -27.672 1 78.12 51 LYS B C 1
ATOM 4391 O O . LYS B 1 51 ? -13.094 -24.25 -27.422 1 78.12 51 LYS B O 1
ATOM 4396 N N . LEU B 1 52 ? -11.219 -23.094 -27 1 80.56 52 LEU B N 1
ATOM 4397 C CA . LEU B 1 52 ? -10.852 -23.922 -25.844 1 80.56 52 LEU B CA 1
ATOM 4398 C C . LEU B 1 52 ? -11.914 -23.844 -24.766 1 80.56 52 LEU B C 1
ATOM 4400 O O . LEU B 1 52 ? -12.289 -24.859 -24.172 1 80.56 52 LEU B O 1
ATOM 4404 N N . HIS B 1 53 ? -12.422 -22.719 -24.547 1 78.19 53 HIS B N 1
ATOM 4405 C CA . HIS B 1 53 ? -13.438 -22.516 -23.516 1 78.19 53 HIS B CA 1
ATOM 4406 C C . HIS B 1 53 ? -14.742 -23.203 -23.891 1 78.19 53 HIS B C 1
ATOM 4408 O O . HIS B 1 53 ? -15.406 -23.781 -23.016 1 78.19 53 HIS B O 1
ATOM 4414 N N . ASN B 1 54 ? -15.078 -23.156 -25.125 1 78.5 54 ASN B N 1
ATOM 4415 C CA . ASN B 1 54 ? -16.328 -23.734 -25.609 1 78.5 54 ASN B CA 1
ATOM 4416 C C . ASN B 1 54 ? -16.297 -25.266 -25.547 1 78.5 54 ASN B C 1
ATOM 4418 O O . ASN B 1 54 ? -17.328 -25.906 -25.359 1 78.5 54 ASN B O 1
ATOM 4422 N N . GLU B 1 55 ? -15.102 -25.812 -25.609 1 85.12 55 GLU B N 1
ATOM 4423 C CA . GLU B 1 55 ? -14.969 -27.266 -25.672 1 85.12 55 GLU B CA 1
ATOM 4424 C C . GLU B 1 55 ? -14.781 -27.859 -24.281 1 85.12 55 GLU B C 1
ATOM 4426 O O . GLU B 1 55 ? -14.766 -29.078 -24.109 1 85.12 55 GLU B O 1
ATOM 4431 N N . ARG B 1 56 ? -14.727 -27.078 -23.375 1 86.25 56 ARG B N 1
ATOM 4432 C CA . ARG B 1 56 ? -14.398 -27.516 -22.016 1 86.25 56 ARG B CA 1
ATOM 4433 C C . ARG B 1 56 ? -15.383 -28.562 -21.531 1 86.25 56 ARG B C 1
ATOM 4435 O O . ARG B 1 56 ? -14.984 -29.625 -21.047 1 86.25 56 ARG B O 1
ATOM 4442 N N . ASN B 1 57 ? -16.625 -28.297 -21.688 1 87.06 57 ASN B N 1
ATOM 4443 C CA . ASN B 1 57 ? -17.656 -29.219 -21.203 1 87.06 57 ASN B CA 1
ATOM 4444 C C . ASN B 1 57 ? -17.594 -30.562 -21.938 1 87.06 57 ASN B C 1
ATOM 4446 O O . ASN B 1 57 ? -17.797 -31.609 -21.328 1 87.06 57 ASN B O 1
ATOM 4450 N N . ILE B 1 58 ? -17.312 -30.469 -23.125 1 89.56 58 ILE B N 1
ATOM 4451 C CA . ILE B 1 58 ? -17.234 -31.672 -23.953 1 89.56 58 ILE B CA 1
ATOM 4452 C C . ILE B 1 58 ? -16.031 -32.5 -23.516 1 89.56 58 ILE B C 1
ATOM 4454 O O . ILE B 1 58 ? -16.109 -33.75 -23.422 1 89.56 58 ILE B O 1
ATOM 4458 N N . ILE B 1 59 ? -14.969 -31.875 -23.266 1 91.69 59 ILE B N 1
ATOM 4459 C CA . ILE B 1 59 ? -13.742 -32.531 -22.844 1 91.69 59 ILE B CA 1
ATOM 4460 C C . ILE B 1 59 ? -13.984 -33.281 -21.531 1 91.69 59 ILE B C 1
ATOM 4462 O O . ILE B 1 59 ? -13.617 -34.469 -21.406 1 91.69 59 ILE B O 1
ATOM 4466 N N . PHE B 1 60 ? -14.641 -32.688 -20.609 1 91.94 60 PHE B N 1
ATOM 4467 C CA . PHE B 1 60 ? -14.906 -33.281 -19.312 1 91.94 60 PHE B CA 1
ATOM 4468 C C . PHE B 1 60 ? -15.875 -34.469 -19.469 1 91.94 60 PHE B C 1
ATOM 4470 O O . PHE B 1 60 ? -15.68 -35.5 -18.844 1 91.94 60 PHE B O 1
ATOM 4477 N N . LYS B 1 61 ? -16.906 -34.25 -20.266 1 91.62 61 LYS B N 1
ATOM 4478 C CA . LYS B 1 61 ? -17.859 -35.344 -20.516 1 91.62 61 LYS B CA 1
ATOM 4479 C C . LYS B 1 61 ? -17.172 -36.562 -21.109 1 91.62 61 LYS B C 1
ATOM 4481 O O . LYS B 1 61 ? -17.375 -37.688 -20.641 1 91.62 61 LYS B O 1
ATOM 4486 N N . ASN B 1 62 ? -16.375 -36.312 -22.094 1 94.38 62 ASN B N 1
ATOM 4487 C CA . ASN B 1 62 ? -15.648 -37.406 -22.719 1 94.38 62 ASN B CA 1
ATOM 4488 C C . ASN B 1 62 ? -14.727 -38.125 -21.734 1 94.38 62 ASN B C 1
ATOM 4490 O O . ASN B 1 62 ? -14.648 -39.344 -21.703 1 94.38 62 ASN B O 1
ATOM 4494 N N . ALA B 1 63 ? -14.062 -37.344 -20.953 1 93.88 63 ALA B N 1
ATOM 4495 C CA . ALA B 1 63 ? -13.156 -37.906 -19.969 1 93.88 63 ALA B CA 1
ATOM 4496 C C . ALA B 1 63 ? -13.906 -38.75 -18.953 1 93.88 63 ALA B C 1
ATOM 4498 O O . ALA B 1 63 ? -13.43 -39.844 -18.578 1 93.88 63 ALA B O 1
ATOM 4499 N N . LEU B 1 64 ? -15.062 -38.344 -18.531 1 92.75 64 LEU B N 1
ATOM 4500 C CA . LEU B 1 64 ? -15.875 -39.094 -17.578 1 92.75 64 LEU B CA 1
ATOM 4501 C C . LEU B 1 64 ? -16.312 -40.406 -18.156 1 92.75 64 LEU B C 1
ATOM 4503 O O . LEU B 1 64 ? -16.453 -41.406 -17.438 1 92.75 64 LEU B O 1
ATOM 4507 N N . GLU B 1 65 ? -16.484 -40.406 -19.469 1 94.69 65 GLU B N 1
ATOM 4508 C CA . GLU B 1 65 ? -16.922 -41.594 -20.156 1 94.69 65 GLU B CA 1
ATOM 4509 C C . GLU B 1 65 ? -15.75 -42.469 -20.578 1 94.69 65 GLU B C 1
ATOM 4511 O O . GLU B 1 65 ? -15.93 -43.5 -21.203 1 94.69 65 GLU B O 1
ATOM 4516 N N . GLY B 1 66 ? -14.586 -41.969 -20.281 1 92.94 66 GLY B N 1
ATOM 4517 C CA . GLY B 1 66 ? -13.391 -42.719 -20.641 1 92.94 66 GLY B CA 1
ATOM 4518 C C . GLY B 1 66 ? -13.07 -42.656 -22.125 1 92.94 66 GLY B C 1
ATOM 4519 O O . GLY B 1 66 ? -12.398 -43.531 -22.656 1 92.94 66 GLY B O 1
ATOM 4520 N N . LYS B 1 67 ? -13.633 -41.656 -22.75 1 94.25 67 LYS B N 1
ATOM 4521 C CA . LYS B 1 67 ? -13.398 -41.438 -24.172 1 94.25 67 LYS B CA 1
ATOM 4522 C C . LYS B 1 67 ? -12.297 -40.438 -24.422 1 94.25 67 LYS B C 1
ATOM 4524 O O . LYS B 1 67 ? -12.477 -39.25 -24.141 1 94.25 67 LYS B O 1
ATOM 4529 N N . PHE B 1 68 ? -11.227 -40.906 -24.797 1 93.06 68 PHE B N 1
ATOM 4530 C CA . PHE B 1 68 ? -10.094 -40.031 -25.078 1 93.06 68 PHE B CA 1
ATOM 4531 C C . PHE B 1 68 ? -9.711 -40.094 -26.547 1 93.06 68 PHE B C 1
ATOM 4533 O O . PHE B 1 68 ? -9.258 -41.125 -27.031 1 93.06 68 PHE B O 1
ATOM 4540 N N . GLU B 1 69 ? -10.102 -39.156 -27.312 1 91.81 69 GLU B N 1
ATOM 4541 C CA . GLU B 1 69 ? -9.734 -39.031 -28.719 1 91.81 69 GLU B CA 1
ATOM 4542 C C . GLU B 1 69 ? -8.781 -37.875 -28.938 1 91.81 69 GLU B C 1
ATOM 4544 O O . GLU B 1 69 ? -8.844 -36.844 -28.219 1 91.81 69 GLU B O 1
ATOM 4549 N N . GLY B 1 70 ? -7.875 -38.125 -29.781 1 93.81 70 GLY B N 1
ATOM 4550 C CA . GLY B 1 70 ? -6.934 -37.062 -30.078 1 93.81 70 GLY B CA 1
ATOM 4551 C C . GLY B 1 70 ? -5.594 -37.219 -29.391 1 93.81 70 GLY B C 1
ATOM 4552 O O . GLY B 1 70 ? -5.25 -38.312 -28.969 1 93.81 70 GLY B O 1
ATOM 4553 N N . HIS B 1 71 ? -4.844 -36.125 -29.391 1 96.88 71 HIS B N 1
ATOM 4554 C CA . HIS B 1 71 ? -3.502 -36.125 -28.812 1 96.88 71 HIS B CA 1
ATOM 4555 C C . HIS B 1 71 ? -3.473 -35.344 -27.484 1 96.88 71 HIS B C 1
ATOM 4557 O O . HIS B 1 71 ? -4.082 -34.281 -27.359 1 96.88 71 HIS B O 1
ATOM 4563 N N . TYR B 1 72 ? -2.871 -35.938 -26.484 1 97.19 72 TYR B N 1
ATOM 4564 C CA . TYR B 1 72 ? -2.775 -35.375 -25.156 1 97.19 72 TYR B CA 1
ATOM 4565 C C . TYR B 1 72 ? -1.325 -35.094 -24.781 1 97.19 72 TYR B C 1
ATOM 4567 O O . TYR B 1 72 ? -0.693 -35.844 -24.062 1 97.19 72 TYR B O 1
ATOM 4575 N N . PRO B 1 73 ? -0.832 -33.969 -25.156 1 97.88 73 PRO B N 1
ATOM 4576 C CA . PRO B 1 73 ? 0.599 -33.688 -25.047 1 97.88 73 PRO B CA 1
ATOM 4577 C C . PRO B 1 73 ? 1.108 -33.781 -23.609 1 97.88 73 PRO B C 1
ATOM 4579 O O . PRO B 1 73 ? 2.24 -34.188 -23.375 1 97.88 73 PRO B O 1
ATOM 4582 N N . LYS B 1 74 ? 0.361 -33.406 -22.609 1 97.94 74 LYS B N 1
ATOM 4583 C CA . LYS B 1 74 ? 0.818 -33.375 -21.234 1 97.94 74 LYS B CA 1
ATOM 4584 C C . LYS B 1 74 ? 0.989 -34.781 -20.656 1 97.94 74 LYS B C 1
ATOM 4586 O O . LYS B 1 74 ? 1.581 -34.938 -19.594 1 97.94 74 LYS B O 1
ATOM 4591 N N . ARG B 1 75 ? 0.493 -35.781 -21.328 1 97.75 75 ARG B N 1
ATOM 4592 C CA . ARG B 1 75 ? 0.727 -37.156 -20.922 1 97.75 75 ARG B CA 1
ATOM 4593 C C . ARG B 1 75 ? 2.154 -37.594 -21.25 1 97.75 75 ARG B C 1
ATOM 4595 O O . ARG B 1 75 ? 2.652 -38.562 -20.688 1 97.75 75 ARG B O 1
ATOM 4602 N N . PHE B 1 76 ? 2.773 -36.812 -22.125 1 97.69 76 PHE B N 1
ATOM 4603 C CA . PHE B 1 76 ? 4.137 -37.094 -22.547 1 97.69 76 PHE B CA 1
ATOM 4604 C C . PHE B 1 76 ? 5.121 -36.094 -21.969 1 97.69 76 PHE B C 1
ATOM 4606 O O . PHE B 1 76 ? 6.277 -36.438 -21.719 1 97.69 76 PHE B O 1
ATOM 4613 N N . GLY B 1 77 ? 4.594 -34.844 -21.797 1 98.12 77 GLY B N 1
ATOM 4614 C CA . GLY B 1 77 ? 5.5 -33.781 -21.406 1 98.12 77 GLY B CA 1
ATOM 4615 C C . GLY B 1 77 ? 6.727 -33.656 -22.297 1 98.12 77 GLY B C 1
ATOM 4616 O O . GLY B 1 77 ? 6.605 -33.625 -23.516 1 98.12 77 GLY B O 1
ATOM 4617 N N . ILE B 1 78 ? 7.852 -33.625 -21.641 1 98.62 78 ILE B N 1
ATOM 4618 C CA . ILE B 1 78 ? 9.094 -33.625 -22.391 1 98.62 78 ILE B CA 1
ATOM 4619 C C . ILE B 1 78 ? 9.961 -34.812 -21.938 1 98.62 78 ILE B C 1
ATOM 4621 O O . ILE B 1 78 ? 11.188 -34.75 -22.016 1 98.62 78 ILE B O 1
ATOM 4625 N N . ASP B 1 79 ? 9.266 -35.719 -21.312 1 98.5 79 ASP B N 1
ATOM 4626 C CA . ASP B 1 79 ? 9.852 -36.969 -20.859 1 98.5 79 ASP B CA 1
ATOM 4627 C C . ASP B 1 79 ? 10.883 -36.75 -19.75 1 98.5 79 ASP B C 1
ATOM 4629 O O . ASP B 1 79 ? 11.906 -37.438 -19.703 1 98.5 79 ASP B O 1
ATOM 4633 N N . PHE B 1 80 ? 10.633 -35.781 -18.953 1 98.75 80 PHE B N 1
ATOM 4634 C CA . PHE B 1 80 ? 11.492 -35.5 -17.812 1 98.75 80 PHE B CA 1
ATOM 4635 C C . PHE B 1 80 ? 11.609 -36.719 -16.906 1 98.75 80 PHE B C 1
ATOM 4637 O O . PHE B 1 80 ? 12.664 -36.938 -16.312 1 98.75 80 PHE B O 1
ATOM 4644 N N . TYR B 1 81 ? 10.547 -37.469 -16.781 1 98.75 81 TYR B N 1
ATOM 4645 C CA . TYR B 1 81 ? 10.516 -38.656 -15.922 1 98.75 81 TYR B CA 1
ATOM 4646 C C . TYR B 1 81 ? 11.703 -39.562 -16.203 1 98.75 81 TYR B C 1
ATOM 4648 O O . TYR B 1 81 ? 12.305 -40.125 -15.266 1 98.75 81 TYR B O 1
ATOM 4656 N N . HIS B 1 82 ? 12.117 -39.719 -17.422 1 98.31 82 HIS B N 1
ATOM 4657 C CA . HIS B 1 82 ? 13.195 -40.625 -17.781 1 98.31 82 HIS B CA 1
ATOM 4658 C C . HIS B 1 82 ? 14.5 -39.875 -18.016 1 98.31 82 HIS B C 1
ATOM 4660 O O . HIS B 1 82 ? 15.57 -40.469 -18.047 1 98.31 82 HIS B O 1
ATOM 4666 N N . ARG B 1 83 ? 14.375 -38.562 -18.156 1 98.56 83 ARG B N 1
ATOM 4667 C CA . ARG B 1 83 ? 15.539 -37.812 -18.641 1 98.56 83 ARG B CA 1
ATOM 4668 C C . ARG B 1 83 ? 15.945 -36.719 -17.672 1 98.56 83 ARG B C 1
ATOM 4670 O O . ARG B 1 83 ? 16.672 -35.812 -18.031 1 98.56 83 ARG B O 1
ATOM 4677 N N . TYR B 1 84 ? 15.477 -36.75 -16.422 1 98.69 84 TYR B N 1
ATOM 4678 C CA . TYR B 1 84 ? 15.688 -35.656 -15.477 1 98.69 84 TYR B CA 1
ATOM 4679 C C . TYR B 1 84 ? 17.172 -35.438 -15.219 1 98.69 84 TYR B C 1
ATOM 4681 O O . TYR B 1 84 ? 17.609 -34.312 -14.961 1 98.69 84 TYR B O 1
ATOM 4689 N N . LYS B 1 85 ? 18.016 -36.5 -15.266 1 98.75 85 LYS B N 1
ATOM 4690 C CA . LYS B 1 85 ? 19.438 -36.312 -15.031 1 98.75 85 LYS B CA 1
ATOM 4691 C C . LYS B 1 85 ? 20.078 -35.438 -16.109 1 98.75 85 LYS B C 1
ATOM 4693 O O . LYS B 1 85 ? 20.891 -34.562 -15.805 1 98.75 85 LYS B O 1
ATOM 4698 N N . GLU B 1 86 ? 19.656 -35.719 -17.344 1 98.56 86 GLU B N 1
ATOM 4699 C CA . GLU B 1 86 ? 20.141 -34.906 -18.453 1 98.56 86 GLU B CA 1
ATOM 4700 C C . GLU B 1 86 ? 19.672 -33.469 -18.328 1 98.56 86 GLU B C 1
ATOM 4702 O O . GLU B 1 86 ? 20.469 -32.531 -18.531 1 98.56 86 GLU B O 1
ATOM 4707 N N . ASP B 1 87 ? 18.453 -33.312 -18.062 1 98.75 87 ASP B N 1
ATOM 4708 C CA . ASP B 1 87 ? 17.875 -31.953 -17.938 1 98.75 87 ASP B CA 1
ATOM 4709 C C . ASP B 1 87 ? 18.547 -31.188 -16.797 1 98.75 87 ASP B C 1
ATOM 4711 O O . ASP B 1 87 ? 18.938 -30.031 -16.984 1 98.75 87 ASP B O 1
ATOM 4715 N N . ILE B 1 88 ? 18.734 -31.781 -15.625 1 98.81 88 ILE B N 1
ATOM 4716 C CA . ILE B 1 88 ? 19.328 -31.141 -14.461 1 98.81 88 ILE B CA 1
ATOM 4717 C C . ILE B 1 88 ? 20.781 -30.781 -14.75 1 98.81 88 ILE B C 1
ATOM 4719 O O . ILE B 1 88 ? 21.281 -29.734 -14.312 1 98.81 88 ILE B O 1
ATOM 4723 N N . ALA B 1 89 ? 21.484 -31.625 -15.5 1 98.69 89 ALA B N 1
ATOM 4724 C CA . ALA B 1 89 ? 22.844 -31.312 -15.898 1 98.69 89 ALA B CA 1
ATOM 4725 C C . ALA B 1 89 ? 22.906 -30.031 -16.734 1 98.69 89 ALA B C 1
ATOM 4727 O O . ALA B 1 89 ? 23.844 -29.234 -16.594 1 98.69 89 ALA B O 1
ATOM 4728 N N . LEU B 1 90 ? 21.922 -29.859 -17.578 1 98.69 90 LEU B N 1
ATOM 4729 C CA . LEU B 1 90 ? 21.844 -28.641 -18.391 1 98.69 90 LEU B CA 1
ATOM 4730 C C . LEU B 1 90 ? 21.531 -27.422 -17.531 1 98.69 90 LEU B C 1
ATOM 4732 O O . LEU B 1 90 ? 22.062 -26.344 -17.766 1 98.69 90 LEU B O 1
ATOM 4736 N N . PHE B 1 91 ? 20.656 -27.609 -16.531 1 98.81 91 PHE B N 1
ATOM 4737 C CA . PHE B 1 91 ? 20.375 -26.516 -15.609 1 98.81 91 PHE B CA 1
ATOM 4738 C C . PHE B 1 91 ? 21.641 -26.062 -14.906 1 98.81 91 PHE B C 1
ATOM 4740 O O . PHE B 1 91 ? 21.906 -24.859 -14.82 1 98.81 91 PHE B O 1
ATOM 4747 N N . LYS B 1 92 ? 22.406 -27.031 -14.461 1 98.5 92 LYS B N 1
ATOM 4748 C CA . LYS B 1 92 ? 23.672 -26.734 -13.812 1 98.5 92 LYS B CA 1
ATOM 4749 C C . LYS B 1 92 ? 24.625 -26.016 -14.758 1 98.5 92 LYS B C 1
ATOM 4751 O O . LYS B 1 92 ? 25.281 -25.047 -14.367 1 98.5 92 LYS B O 1
ATOM 4756 N N . GLU B 1 93 ? 24.688 -26.531 -15.922 1 98.38 93 GLU B N 1
ATOM 4757 C CA . GLU B 1 93 ? 25.562 -25.922 -16.906 1 98.38 93 GLU B CA 1
ATOM 4758 C C . GLU B 1 93 ? 25.203 -24.453 -17.141 1 98.38 93 GLU B C 1
ATOM 4760 O O . GLU B 1 93 ? 26.078 -23.609 -17.328 1 98.38 93 GLU B O 1
ATOM 4765 N N . ALA B 1 94 ? 23.922 -24.141 -17.156 1 98.25 94 ALA B N 1
ATOM 4766 C CA . ALA B 1 94 ? 23.453 -22.781 -17.344 1 98.25 94 ALA B CA 1
ATOM 4767 C C . ALA B 1 94 ? 23.812 -21.891 -16.156 1 98.25 94 ALA B C 1
ATOM 4769 O O . ALA B 1 94 ? 23.781 -20.672 -16.266 1 98.25 94 ALA B O 1
ATOM 4770 N N . GLY B 1 95 ? 24.125 -22.516 -15.023 1 97.88 95 GLY B N 1
ATOM 4771 C CA . GLY B 1 95 ? 24.531 -21.766 -13.844 1 97.88 95 GLY B CA 1
ATOM 4772 C C . GLY B 1 95 ? 23.422 -21.609 -12.828 1 97.88 95 GLY B C 1
ATOM 4773 O O . GLY B 1 95 ? 23.516 -20.797 -11.906 1 97.88 95 GLY B O 1
ATOM 4774 N N . MET B 1 96 ? 22.375 -22.422 -12.898 1 98.44 96 MET B N 1
ATOM 4775 C CA . MET B 1 96 ? 21.25 -22.328 -11.969 1 98.44 96 MET B CA 1
ATOM 4776 C C . MET B 1 96 ? 21.625 -22.906 -10.609 1 98.44 96 MET B C 1
ATOM 4778 O O . MET B 1 96 ? 22.328 -23.922 -10.531 1 98.44 96 MET B O 1
ATOM 4782 N N . ASN B 1 97 ? 21.125 -22.234 -9.555 1 98.56 97 ASN B N 1
ATOM 4783 C CA . ASN B 1 97 ? 21.391 -22.75 -8.219 1 98.56 97 ASN B CA 1
ATOM 4784 C C . ASN B 1 97 ? 20.094 -23.016 -7.457 1 98.56 97 ASN B C 1
ATOM 4786 O O . ASN B 1 97 ? 20.125 -23.281 -6.25 1 98.56 97 ASN B O 1
ATOM 4790 N N . ILE B 1 98 ? 18.938 -22.969 -8.203 1 98.81 98 ILE B N 1
ATOM 4791 C CA . ILE B 1 98 ? 17.672 -23.422 -7.66 1 98.81 98 ILE B CA 1
ATOM 4792 C C . ILE B 1 98 ? 16.797 -23.969 -8.781 1 98.81 98 ILE B C 1
ATOM 4794 O O . ILE B 1 98 ? 16.828 -23.484 -9.906 1 98.81 98 ILE B O 1
ATOM 4798 N N . PHE B 1 99 ? 16.047 -24.984 -8.5 1 98.81 99 PHE B N 1
ATOM 4799 C CA . PHE B 1 99 ? 15.055 -25.594 -9.398 1 98.81 99 PHE B CA 1
ATOM 4800 C C . PHE B 1 99 ? 13.695 -25.672 -8.727 1 98.81 99 PHE B C 1
ATOM 4802 O O . PHE B 1 99 ? 13.539 -26.359 -7.711 1 98.81 99 PHE B O 1
ATOM 4809 N N . ARG B 1 100 ? 12.727 -24.859 -9.227 1 98.81 100 ARG B N 1
ATOM 4810 C CA . ARG B 1 100 ? 11.352 -24.953 -8.742 1 98.81 100 ARG B CA 1
ATOM 4811 C C . ARG B 1 100 ? 10.547 -25.953 -9.57 1 98.81 100 ARG B C 1
ATOM 4813 O O . ARG B 1 100 ? 10.477 -25.844 -10.797 1 98.81 100 ARG B O 1
ATOM 4820 N N . MET B 1 101 ? 10 -26.891 -8.938 1 98.62 101 MET B N 1
ATOM 4821 C CA . MET B 1 101 ? 9.188 -27.906 -9.594 1 98.62 101 MET B CA 1
ATOM 4822 C C . MET B 1 101 ? 7.988 -28.281 -8.734 1 98.62 101 MET B C 1
ATOM 4824 O O . MET B 1 101 ? 7.891 -27.875 -7.582 1 98.62 101 MET B O 1
ATOM 4828 N N . SER B 1 102 ? 7.039 -29 -9.305 1 98.56 102 SER B N 1
ATOM 4829 C CA . SER B 1 102 ? 5.898 -29.5 -8.539 1 98.56 102 SER B CA 1
ATOM 4830 C C . SER B 1 102 ? 5.914 -31.016 -8.438 1 98.56 102 SER B C 1
ATOM 4832 O O . SER B 1 102 ? 6.594 -31.688 -9.211 1 98.56 102 SER B O 1
ATOM 4834 N N . ILE B 1 103 ? 5.305 -31.5 -7.461 1 98.56 103 ILE B N 1
ATOM 4835 C CA . ILE B 1 103 ? 5.055 -32.938 -7.281 1 98.56 103 ILE B CA 1
ATOM 4836 C C . ILE B 1 103 ? 3.617 -33.25 -7.688 1 98.56 103 ILE B C 1
ATOM 4838 O O . ILE B 1 103 ? 2.684 -32.531 -7.312 1 98.56 103 ILE B O 1
ATOM 4842 N N . SER B 1 104 ? 3.457 -34.25 -8.492 1 98.31 104 SER B N 1
ATOM 4843 C CA . SER B 1 104 ? 2.119 -34.656 -8.906 1 98.31 104 SER B CA 1
ATOM 4844 C C . SER B 1 104 ? 1.409 -35.438 -7.805 1 98.31 104 SER B C 1
ATOM 4846 O O . SER B 1 104 ? 1.856 -36.5 -7.41 1 98.31 104 SER B O 1
ATOM 4848 N N . TRP B 1 105 ? 0.31 -34.906 -7.355 1 98 105 TRP B N 1
ATOM 4849 C CA . TRP B 1 105 ? -0.498 -35.562 -6.34 1 98 105 TRP B CA 1
ATOM 4850 C C . TRP B 1 105 ? -0.885 -36.969 -6.785 1 98 105 TRP B C 1
ATOM 4852 O O . TRP B 1 105 ? -0.81 -37.938 -6.004 1 98 105 TRP B O 1
ATOM 4862 N N . ALA B 1 106 ? -1.098 -37.156 -8.039 1 97.38 106 ALA B N 1
ATOM 4863 C CA . ALA B 1 106 ? -1.585 -38.406 -8.602 1 97.38 106 ALA B CA 1
ATOM 4864 C C . ALA B 1 106 ? -0.455 -39.438 -8.727 1 97.38 106 ALA B C 1
ATOM 4866 O O . ALA B 1 106 ? -0.704 -40.625 -8.945 1 97.38 106 ALA B O 1
ATOM 4867 N N . ARG B 1 107 ? 0.771 -39 -8.617 1 97.94 107 ARG B N 1
ATOM 4868 C CA . ARG B 1 107 ? 1.897 -39.906 -8.625 1 97.94 107 ARG B CA 1
ATOM 4869 C C . ARG B 1 107 ? 2.191 -40.438 -7.219 1 97.94 107 ARG B C 1
ATOM 4871 O O . ARG B 1 107 ? 2.721 -41.531 -7.055 1 97.94 107 ARG B O 1
ATOM 4878 N N . ILE B 1 108 ? 1.829 -39.656 -6.199 1 98.38 108 ILE B N 1
ATOM 4879 C CA . ILE B 1 108 ? 2.076 -40.031 -4.809 1 98.38 108 ILE B CA 1
ATOM 4880 C C . ILE B 1 108 ? 0.904 -40.844 -4.277 1 98.38 108 ILE B C 1
ATOM 4882 O O . ILE B 1 108 ? 1.104 -41.875 -3.613 1 98.38 108 ILE B O 1
ATOM 4886 N N . PHE B 1 109 ? -0.302 -40.344 -4.594 1 97.81 109 PHE B N 1
ATOM 4887 C CA . PHE B 1 109 ? -1.533 -41.062 -4.27 1 97.81 109 PHE B CA 1
ATOM 4888 C C . PHE B 1 109 ? -2.396 -41.219 -5.508 1 97.81 109 PHE B C 1
ATOM 4890 O O . PHE B 1 109 ? -3.352 -40.5 -5.727 1 97.81 109 PHE B O 1
ATOM 4897 N N . PRO B 1 110 ? -2.133 -42.281 -6.281 1 95.31 110 PRO B N 1
ATOM 4898 C CA . PRO B 1 110 ? -2.828 -42.469 -7.559 1 95.31 110 PRO B CA 1
ATOM 4899 C C . PRO B 1 110 ? -4.344 -42.531 -7.395 1 95.31 110 PRO B C 1
ATOM 4901 O O . PRO B 1 110 ? -5.086 -42 -8.219 1 95.31 110 PRO B O 1
ATOM 4904 N N . ASN B 1 111 ? -4.699 -43.312 -6.266 1 89 111 ASN B N 1
ATOM 4905 C CA . ASN B 1 111 ? -6.09 -43.281 -5.828 1 89 111 ASN B CA 1
ATOM 4906 C C . ASN B 1 111 ? -6.273 -42.344 -4.641 1 89 111 ASN B C 1
ATOM 4908 O O . ASN B 1 111 ? -5.797 -42.625 -3.541 1 89 111 ASN B O 1
ATOM 4912 N N . ALA B 1 112 ? -6.477 -41.125 -4.762 1 87.69 112 ALA B N 1
ATOM 4913 C CA . ALA B 1 112 ? -6.582 -40.094 -3.76 1 87.69 112 ALA B CA 1
ATOM 4914 C C . ALA B 1 112 ? -7 -40.656 -2.406 1 87.69 112 ALA B C 1
ATOM 4916 O O . ALA B 1 112 ? -6.711 -40.062 -1.362 1 87.69 112 ALA B O 1
ATOM 4917 N N . PHE B 1 113 ? -7.559 -41.844 -2.4 1 91.69 113 PHE B N 1
ATOM 4918 C CA . PHE B 1 113 ? -8.086 -42.406 -1.176 1 91.69 113 PHE B CA 1
ATOM 4919 C C . PHE B 1 113 ? -7.141 -43.469 -0.629 1 91.69 113 PHE B C 1
ATOM 4921 O O . PHE B 1 113 ? -7.426 -44.094 0.396 1 91.69 113 PHE B O 1
ATOM 4928 N N . ASP B 1 114 ? -6.016 -43.625 -1.226 1 93.44 114 ASP B N 1
ATOM 4929 C CA . ASP B 1 114 ? -5.039 -44.594 -0.79 1 93.44 114 ASP B CA 1
ATOM 4930 C C . ASP B 1 114 ? -4.59 -44.344 0.646 1 93.44 114 ASP B C 1
ATOM 4932 O O . ASP B 1 114 ? -4.406 -43.188 1.044 1 93.44 114 ASP B O 1
ATOM 4936 N N . GLU B 1 115 ? -4.445 -45.375 1.356 1 94.62 115 GLU B N 1
ATOM 4937 C CA . GLU B 1 115 ? -3.951 -45.25 2.725 1 94.62 115 GLU B CA 1
ATOM 4938 C C . GLU B 1 115 ? -2.453 -44.969 2.744 1 94.62 115 GLU B C 1
ATOM 4940 O O . GLU B 1 115 ? -1.982 -44.156 3.555 1 94.62 115 GLU B O 1
ATOM 4945 N N . LYS B 1 116 ? -1.783 -45.656 1.811 1 97.25 116 LYS B N 1
ATOM 4946 C CA . LYS B 1 116 ? -0.333 -45.5 1.728 1 97.25 116 LYS B CA 1
ATOM 4947 C C . LYS B 1 116 ? 0.079 -44.875 0.4 1 97.25 116 LYS B C 1
ATOM 4949 O O . LYS B 1 116 ? -0.596 -45.062 -0.616 1 97.25 116 LYS B O 1
ATOM 4954 N N . PRO B 1 117 ? 1.144 -44.125 0.425 1 98.19 117 PRO B N 1
ATOM 4955 C CA . PRO B 1 117 ? 1.603 -43.531 -0.82 1 98.19 117 PRO B CA 1
ATOM 4956 C C . PRO B 1 117 ? 2.234 -44.531 -1.781 1 98.19 117 PRO B C 1
ATOM 4958 O O . PRO B 1 117 ? 2.65 -45.594 -1.362 1 98.19 117 PRO B O 1
ATOM 4961 N N . ASN B 1 118 ? 2.217 -44.188 -2.988 1 98.19 118 ASN B N 1
ATOM 4962 C CA . ASN B 1 118 ? 2.91 -44.938 -4.031 1 98.19 118 ASN B CA 1
ATOM 4963 C C . ASN B 1 118 ? 4.426 -44.812 -3.887 1 98.19 118 ASN B C 1
ATOM 4965 O O . ASN B 1 118 ? 5 -43.75 -4.117 1 98.19 118 ASN B O 1
ATOM 4969 N N . LEU B 1 119 ? 5.086 -45.906 -3.607 1 98.25 119 LEU B N 1
ATOM 4970 C CA . LEU B 1 119 ? 6.512 -45.906 -3.293 1 98.25 119 LEU B CA 1
ATOM 4971 C C . LEU B 1 119 ? 7.336 -45.531 -4.523 1 98.25 119 LEU B C 1
ATOM 4973 O O . LEU B 1 119 ? 8.375 -44.875 -4.402 1 98.25 119 LEU B O 1
ATOM 4977 N N . ASN B 1 120 ? 6.879 -45.938 -5.668 1 98.25 120 ASN B N 1
ATOM 4978 C CA . ASN B 1 120 ? 7.582 -45.594 -6.895 1 98.25 120 ASN B CA 1
ATOM 4979 C C . ASN B 1 120 ? 7.555 -44.062 -7.137 1 98.25 120 ASN B C 1
ATOM 4981 O O . ASN B 1 120 ? 8.531 -43.5 -7.613 1 98.25 120 ASN B O 1
ATOM 4985 N N . GLY B 1 121 ? 6.422 -43.5 -6.82 1 98.25 121 GLY B N 1
ATOM 4986 C CA . GLY B 1 121 ? 6.324 -42.062 -6.922 1 98.25 121 GLY B CA 1
ATOM 4987 C C . GLY B 1 121 ? 7.258 -41.312 -5.969 1 98.25 121 GLY B C 1
ATOM 4988 O O . GLY B 1 121 ? 7.961 -40.406 -6.371 1 98.25 121 GLY B O 1
ATOM 4989 N N . LEU B 1 122 ? 7.301 -41.781 -4.734 1 98.75 122 LEU B N 1
ATOM 4990 C CA . LEU B 1 122 ? 8.195 -41.188 -3.74 1 98.75 122 LEU B CA 1
ATOM 4991 C C . LEU B 1 122 ? 9.648 -41.312 -4.172 1 98.75 122 LEU B C 1
ATOM 4993 O O . LEU B 1 122 ? 10.422 -40.375 -4.047 1 98.75 122 LEU B O 1
ATOM 4997 N N . LYS B 1 123 ? 9.953 -42.469 -4.695 1 98.69 123 LYS B N 1
ATOM 4998 C CA . LYS B 1 123 ? 11.328 -42.75 -5.113 1 98.69 123 LYS B CA 1
ATOM 4999 C C . LYS B 1 123 ? 11.727 -41.844 -6.277 1 98.69 123 LYS B C 1
ATOM 5001 O O . LYS B 1 123 ? 12.859 -41.344 -6.324 1 98.69 123 LYS B O 1
ATOM 5006 N N . PHE B 1 124 ? 10.906 -41.688 -7.211 1 98.56 124 PHE B N 1
ATOM 5007 C CA . PHE B 1 124 ? 11.188 -40.875 -8.375 1 98.56 124 PHE B CA 1
ATOM 5008 C C . PHE B 1 124 ? 11.586 -39.438 -7.945 1 98.56 124 PHE B C 1
ATOM 5010 O O . PHE B 1 124 ? 12.633 -38.938 -8.344 1 98.56 124 PHE B O 1
ATOM 5017 N N . TYR B 1 125 ? 10.719 -38.812 -7.113 1 98.81 125 TYR B N 1
ATOM 5018 C CA . TYR B 1 125 ? 11.008 -37.438 -6.719 1 98.81 125 TYR B CA 1
ATOM 5019 C C . TYR B 1 125 ? 12.234 -37.375 -5.824 1 98.81 125 TYR B C 1
ATOM 5021 O O . TYR B 1 125 ? 13.023 -36.438 -5.906 1 98.81 125 TYR B O 1
ATOM 5029 N N . ARG B 1 126 ? 12.461 -38.375 -4.973 1 98.81 126 ARG B N 1
ATOM 5030 C CA . ARG B 1 126 ? 13.703 -38.438 -4.203 1 98.81 126 ARG B CA 1
ATOM 5031 C C . ARG B 1 126 ? 14.914 -38.438 -5.125 1 98.81 126 ARG B C 1
ATOM 5033 O O . ARG B 1 126 ? 15.883 -37.688 -4.887 1 98.81 126 ARG B O 1
ATOM 5040 N N . ASP B 1 127 ? 14.844 -39.281 -6.141 1 98.81 127 ASP B N 1
ATOM 5041 C CA . ASP B 1 127 ? 15.938 -39.375 -7.102 1 98.81 127 ASP B CA 1
ATOM 5042 C C . ASP B 1 127 ? 16.188 -38.031 -7.793 1 98.81 127 ASP B C 1
ATOM 5044 O O . ASP B 1 127 ? 17.328 -37.625 -7.992 1 98.81 127 ASP B O 1
ATOM 5048 N N . VAL B 1 128 ? 15.125 -37.344 -8.133 1 98.88 128 VAL B N 1
ATOM 5049 C CA . VAL B 1 128 ? 15.227 -36.062 -8.781 1 98.88 128 VAL B CA 1
ATOM 5050 C C . VAL B 1 128 ? 15.875 -35.062 -7.828 1 98.88 128 VAL B C 1
ATOM 5052 O O . VAL B 1 128 ? 16.781 -34.312 -8.219 1 98.88 128 VAL B O 1
ATOM 5055 N N . PHE B 1 129 ? 15.414 -35.031 -6.539 1 98.88 129 PHE B N 1
ATOM 5056 C CA . PHE B 1 129 ? 15.922 -34.094 -5.555 1 98.88 129 PHE B CA 1
ATOM 5057 C C . PHE B 1 129 ? 17.391 -34.344 -5.254 1 98.88 129 PHE B C 1
ATOM 5059 O O . PHE B 1 129 ? 18.188 -33.406 -5.148 1 98.88 129 PHE B O 1
ATOM 5066 N N . GLU B 1 130 ? 17.734 -35.594 -5.176 1 98.88 130 GLU B N 1
ATOM 5067 C CA . GLU B 1 130 ? 19.125 -35.969 -4.93 1 98.88 130 GLU B CA 1
ATOM 5068 C C . GLU B 1 130 ? 20.016 -35.531 -6.094 1 98.88 130 GLU B C 1
ATOM 5070 O O . GLU B 1 130 ? 21.156 -35.094 -5.883 1 98.88 130 GLU B O 1
ATOM 5075 N N . GLU B 1 131 ? 19.484 -35.719 -7.293 1 98.88 131 GLU B N 1
ATOM 5076 C CA . GLU B 1 131 ? 20.25 -35.281 -8.461 1 98.88 131 GLU B CA 1
ATOM 5077 C C . GLU B 1 131 ? 20.453 -33.75 -8.43 1 98.88 131 GLU B C 1
ATOM 5079 O O . GLU B 1 131 ? 21.531 -33.281 -8.766 1 98.88 131 GLU B O 1
ATOM 5084 N N . CYS B 1 132 ? 19.438 -33 -8.039 1 98.81 132 CYS B N 1
ATOM 5085 C CA . CYS B 1 132 ? 19.562 -31.562 -7.898 1 98.81 132 CYS B CA 1
ATOM 5086 C C . CYS B 1 132 ? 20.641 -31.203 -6.879 1 98.81 132 CYS B C 1
ATOM 5088 O O . CYS B 1 132 ? 21.516 -30.375 -7.145 1 98.81 132 CYS B O 1
ATOM 5090 N N . LYS B 1 133 ? 20.609 -31.875 -5.746 1 98.44 133 LYS B N 1
ATOM 5091 C CA . LYS B 1 133 ? 21.578 -31.594 -4.684 1 98.44 133 LYS B CA 1
ATOM 5092 C C . LYS B 1 133 ? 22.984 -31.938 -5.121 1 98.44 133 LYS B C 1
ATOM 5094 O O . LYS B 1 133 ? 23.938 -31.219 -4.809 1 98.44 133 LYS B O 1
ATOM 5099 N N . LYS B 1 134 ? 23.078 -33.031 -5.816 1 98.19 134 LYS B N 1
ATOM 5100 C CA . LYS B 1 134 ? 24.375 -33.406 -6.355 1 98.19 134 LYS B CA 1
ATOM 5101 C C . LYS B 1 134 ? 24.953 -32.312 -7.25 1 98.19 134 LYS B C 1
ATOM 5103 O O . LYS B 1 134 ? 26.172 -32.188 -7.363 1 98.19 134 LYS B O 1
ATOM 5108 N N . ASN B 1 135 ? 24.078 -31.594 -7.777 1 98.12 135 ASN B N 1
ATOM 5109 C CA . ASN B 1 135 ? 24.5 -30.531 -8.688 1 98.12 135 ASN B CA 1
ATOM 5110 C C . ASN B 1 135 ? 24.406 -29.172 -8.023 1 98.12 135 ASN B C 1
ATOM 5112 O O . ASN B 1 135 ? 24.328 -28.141 -8.711 1 98.12 135 ASN B O 1
ATOM 5116 N N . ASN B 1 136 ? 24.312 -29.062 -6.715 1 96.81 136 ASN B N 1
ATOM 5117 C CA . ASN B 1 136 ? 24.359 -27.875 -5.879 1 96.81 136 ASN B CA 1
ATOM 5118 C C . ASN B 1 136 ? 23.188 -26.938 -6.16 1 96.81 136 ASN B C 1
ATOM 5120 O O . ASN B 1 136 ? 23.359 -25.719 -6.23 1 96.81 136 ASN B O 1
ATOM 5124 N N . MET B 1 137 ? 22.078 -27.516 -6.371 1 98.06 137 MET B N 1
ATOM 5125 C CA . MET B 1 137 ? 20.859 -26.719 -6.594 1 98.06 137 MET B CA 1
ATOM 5126 C C . MET B 1 137 ? 19.906 -26.844 -5.414 1 98.06 137 MET B C 1
ATOM 5128 O O . MET B 1 137 ? 19.625 -27.953 -4.949 1 98.06 137 MET B O 1
ATOM 5132 N N . GLU B 1 138 ? 19.484 -25.688 -4.922 1 98.44 138 GLU B N 1
ATOM 5133 C CA . GLU B 1 138 ? 18.344 -25.703 -4.004 1 98.44 138 GLU B CA 1
ATOM 5134 C C . GLU B 1 138 ? 17.062 -26.109 -4.719 1 98.44 138 GLU B C 1
ATOM 5136 O O . GLU B 1 138 ? 17 -26.078 -5.949 1 98.44 138 GLU B O 1
ATOM 5141 N N . ILE B 1 139 ? 16.172 -26.625 -3.9 1 98.75 139 ILE B N 1
ATOM 5142 C CA . ILE B 1 139 ? 14.914 -27.094 -4.465 1 98.75 139 ILE B CA 1
ATOM 5143 C C . ILE B 1 139 ? 13.75 -26.328 -3.855 1 98.75 139 ILE B C 1
ATOM 5145 O O . ILE B 1 139 ? 13.719 -26.078 -2.645 1 98.75 139 ILE B O 1
ATOM 5149 N N . MET B 1 140 ? 12.836 -25.844 -4.691 1 98.75 140 MET B N 1
ATOM 5150 C CA . MET B 1 140 ? 11.539 -25.312 -4.285 1 98.75 140 MET B CA 1
ATOM 5151 C C . MET B 1 140 ? 10.398 -26.156 -4.84 1 98.75 140 MET B C 1
ATOM 5153 O O . MET B 1 140 ? 10.32 -26.391 -6.051 1 98.75 140 MET B O 1
ATOM 5157 N N . VAL B 1 141 ? 9.539 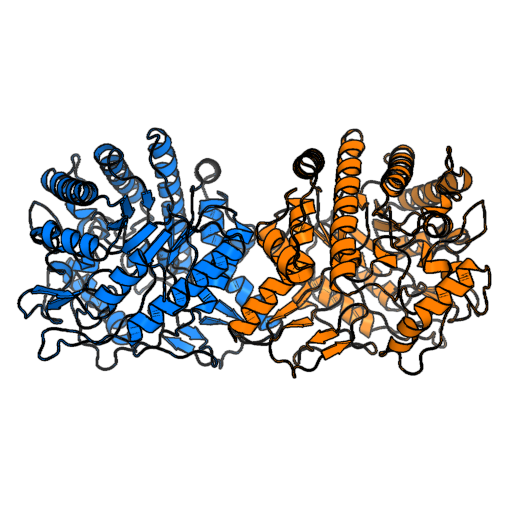-26.609 -3.977 1 98.81 141 VAL B N 1
ATOM 5158 C CA . VAL B 1 141 ? 8.5 -27.531 -4.398 1 98.81 141 VAL B CA 1
ATOM 5159 C C . VAL B 1 141 ? 7.133 -26.875 -4.266 1 98.81 141 VAL B C 1
ATOM 5161 O O . VAL B 1 141 ? 6.809 -26.297 -3.219 1 98.81 141 VAL B O 1
ATOM 5164 N N . THR B 1 142 ? 6.418 -26.922 -5.324 1 98.62 142 THR B N 1
ATOM 5165 C CA . THR B 1 142 ? 4.988 -26.641 -5.289 1 98.62 142 THR B CA 1
ATOM 5166 C C . THR B 1 142 ? 4.184 -27.922 -5.09 1 98.62 142 THR B C 1
ATOM 5168 O O . THR B 1 142 ? 4.293 -28.859 -5.883 1 98.62 142 THR B O 1
ATOM 5171 N N . MET B 1 143 ? 3.322 -27.953 -4.07 1 98.38 143 MET B N 1
ATOM 5172 C CA . MET B 1 143 ? 2.584 -29.156 -3.74 1 98.38 143 MET B CA 1
ATOM 5173 C C . MET B 1 143 ? 1.428 -29.375 -4.711 1 98.38 143 MET B C 1
ATOM 5175 O O . MET B 1 143 ? 1.112 -30.516 -5.062 1 98.38 143 MET B O 1
ATOM 5179 N N . SER B 1 144 ? 0.843 -28.281 -5.047 1 97.31 144 SER B N 1
ATOM 5180 C CA . SER B 1 144 ? -0.269 -28.359 -5.992 1 97.31 144 SER B CA 1
ATOM 5181 C C . SER B 1 144 ? -0.121 -27.312 -7.098 1 97.31 144 SER B C 1
ATOM 5183 O O . SER B 1 144 ? -0.29 -26.109 -6.855 1 97.31 144 SER B O 1
ATOM 5185 N N . HIS B 1 145 ? 0.197 -27.734 -8.281 1 97.56 145 HIS B N 1
ATOM 5186 C CA . HIS B 1 145 ? 0.322 -26.891 -9.461 1 97.56 145 HIS B CA 1
ATOM 5187 C C . HIS B 1 145 ? -0.715 -27.266 -10.516 1 97.56 145 HIS B C 1
ATOM 5189 O O . HIS B 1 145 ? -0.361 -27.719 -11.609 1 97.56 145 HIS B O 1
ATOM 5195 N N . PHE B 1 146 ? -1.991 -27.094 -10.203 1 94.31 146 PHE B N 1
ATOM 5196 C CA . PHE B 1 146 ? -3.137 -27.344 -11.07 1 94.31 146 PHE B CA 1
ATOM 5197 C C . PHE B 1 146 ? -3.15 -28.812 -11.523 1 94.31 146 PHE B C 1
ATOM 5199 O O . PHE B 1 146 ? -3.58 -29.109 -12.641 1 94.31 146 PHE B O 1
ATOM 5206 N N . ASP B 1 147 ? -2.654 -29.672 -10.75 1 92.5 147 ASP B N 1
ATOM 5207 C CA . ASP B 1 147 ? -2.504 -31.094 -11.07 1 92.5 147 ASP B CA 1
ATOM 5208 C C . ASP B 1 147 ? -3.445 -31.938 -10.219 1 92.5 147 ASP B C 1
ATOM 5210 O O . ASP B 1 147 ? -3.025 -32.938 -9.633 1 92.5 147 ASP B O 1
ATOM 5214 N N . TYR B 1 148 ? -4.645 -31.484 -10.102 1 95.06 148 TYR B N 1
ATOM 5215 C CA . TYR B 1 148 ? -5.676 -32.156 -9.328 1 95.06 148 TYR B CA 1
ATOM 5216 C C . TYR B 1 148 ? -5.938 -33.562 -9.891 1 95.06 148 TYR B C 1
ATOM 5218 O O . TYR B 1 148 ? -6.148 -33.719 -11.094 1 95.06 148 TYR B O 1
ATOM 5226 N N . PRO B 1 149 ? -5.934 -34.656 -9.008 1 96.25 149 PRO B N 1
ATOM 5227 C CA . PRO B 1 149 ? -6.207 -36 -9.516 1 96.25 149 PRO B CA 1
ATOM 5228 C C . PRO B 1 149 ? -7.598 -36.125 -10.133 1 96.25 149 PRO B C 1
ATOM 5230 O O . PRO B 1 149 ? -8.594 -35.75 -9.5 1 96.25 149 PRO B O 1
ATOM 5233 N N . PHE B 1 150 ? -7.656 -36.656 -11.305 1 94.56 150 PHE B N 1
ATOM 5234 C CA . PHE B 1 150 ? -8.922 -36.719 -12.031 1 94.56 150 PHE B CA 1
ATOM 5235 C C . PHE B 1 150 ? -9.891 -37.688 -11.344 1 94.56 150 PHE B C 1
ATOM 5237 O O . PHE B 1 150 ? -11.094 -37.438 -11.312 1 94.56 150 PHE B O 1
ATOM 5244 N N . GLU B 1 151 ? -9.406 -38.75 -10.781 1 92.62 151 GLU B N 1
ATOM 5245 C CA . GLU B 1 151 ? -10.258 -39.688 -10.07 1 92.62 151 GLU B CA 1
ATOM 5246 C C . GLU B 1 151 ? -10.93 -39.062 -8.867 1 92.62 151 GLU B C 1
ATOM 5248 O O . GLU B 1 151 ? -12.078 -39.375 -8.539 1 92.62 151 GLU B O 1
ATOM 5253 N N . LEU B 1 152 ? -10.195 -38.219 -8.211 1 95.44 152 LEU B N 1
ATOM 5254 C CA . LEU B 1 152 ? -10.758 -37.469 -7.086 1 95.44 152 LEU B CA 1
ATOM 5255 C C . LEU B 1 152 ? -11.844 -36.5 -7.562 1 95.44 152 LEU B C 1
ATOM 5257 O O . LEU B 1 152 ? -12.891 -36.375 -6.93 1 95.44 152 LEU B O 1
ATOM 5261 N N . MET B 1 153 ? -11.57 -35.844 -8.641 1 93.75 153 MET B N 1
ATOM 5262 C CA . MET B 1 153 ? -12.555 -34.938 -9.188 1 93.75 153 MET B CA 1
ATOM 5263 C C . MET B 1 153 ? -13.852 -35.656 -9.547 1 93.75 153 MET B C 1
ATOM 5265 O O . MET B 1 153 ? -14.945 -35.156 -9.281 1 93.75 153 MET B O 1
ATOM 5269 N N . LYS B 1 154 ? -13.711 -36.781 -10.07 1 91.56 154 LYS B N 1
ATOM 5270 C CA . LYS B 1 154 ? -14.859 -37.625 -10.469 1 91.56 154 LYS B CA 1
ATOM 5271 C C . LYS B 1 154 ? -15.672 -38.031 -9.25 1 91.56 154 LYS B C 1
ATOM 5273 O O . LYS B 1 154 ? -16.906 -37.938 -9.258 1 91.56 154 LYS B O 1
ATOM 5278 N N . SER B 1 155 ? -15.023 -38.469 -8.273 1 93.56 155 SER B N 1
ATOM 5279 C CA . SER B 1 155 ? -15.688 -39 -7.098 1 93.56 155 SER B CA 1
ATOM 5280 C C . SER B 1 155 ? -16.219 -37.906 -6.195 1 93.56 155 SER B C 1
ATOM 5282 O O . SER B 1 155 ? -17.203 -38.094 -5.473 1 93.56 155 SER B O 1
ATOM 5284 N N . ASN B 1 156 ? -15.578 -36.75 -6.219 1 94.62 156 ASN B N 1
ATOM 5285 C CA . ASN B 1 156 ? -15.969 -35.594 -5.422 1 94.62 156 ASN B CA 1
ATOM 5286 C C . ASN B 1 156 ? -16.094 -34.344 -6.281 1 94.62 156 ASN B C 1
ATOM 5288 O O . ASN B 1 156 ? -15.258 -33.438 -6.172 1 94.62 156 ASN B O 1
ATOM 5292 N N . PRO B 1 157 ? -17.156 -34.219 -6.973 1 93.38 157 PRO B N 1
ATOM 5293 C CA . PRO B 1 157 ? -17.297 -33.125 -7.957 1 93.38 157 PRO B CA 1
ATOM 5294 C C . PRO B 1 157 ? -17.359 -31.75 -7.32 1 93.38 157 PRO B C 1
ATOM 5296 O O . PRO B 1 157 ? -17.219 -30.734 -8.016 1 93.38 157 PRO B O 1
ATOM 5299 N N . LYS B 1 158 ? -17.453 -31.688 -5.977 1 96 158 LYS B N 1
ATOM 5300 C CA . LYS B 1 158 ? -17.516 -30.406 -5.277 1 96 158 LYS B CA 1
ATOM 5301 C C . LYS B 1 158 ? -16.109 -29.875 -5 1 96 158 LYS B C 1
ATOM 5303 O O . LYS B 1 158 ? -15.945 -28.734 -4.555 1 96 158 LYS B O 1
ATOM 5308 N N . GLY B 1 159 ? -15.109 -30.703 -5.266 1 97.06 159 GLY B N 1
ATOM 5309 C CA . GLY B 1 159 ? -13.734 -30.281 -5.078 1 97.06 159 GLY B CA 1
ATOM 5310 C C . GLY B 1 159 ? -13.438 -29.812 -3.666 1 97.06 159 GLY B C 1
ATOM 5311 O O . GLY B 1 159 ? -13.805 -30.469 -2.695 1 97.06 159 GLY B O 1
ATOM 5312 N N . TRP B 1 160 ? -12.906 -28.703 -3.521 1 97.75 160 TRP B N 1
ATOM 5313 C CA . TRP B 1 160 ? -12.406 -28.172 -2.258 1 97.75 160 TRP B CA 1
ATOM 5314 C C . TRP B 1 160 ? -13.555 -27.719 -1.364 1 97.75 160 TRP B C 1
ATOM 5316 O O . TRP B 1 160 ? -13.344 -27.344 -0.211 1 97.75 160 TRP B O 1
ATOM 5326 N N . LEU B 1 161 ? -14.742 -27.766 -1.829 1 97.44 161 LEU B N 1
ATOM 5327 C CA . LEU B 1 161 ? -15.891 -27.516 -0.964 1 97.44 161 LEU B CA 1
ATOM 5328 C C . LEU B 1 161 ? -16.188 -28.719 -0.074 1 97.44 161 LEU B C 1
ATOM 5330 O O . LEU B 1 161 ? -16.906 -28.594 0.923 1 97.44 161 LEU B O 1
ATOM 5334 N N . ASP B 1 162 ? -15.727 -29.859 -0.487 1 96.75 162 ASP B N 1
ATOM 5335 C CA . ASP B 1 162 ? -15.859 -31.078 0.3 1 96.75 162 ASP B CA 1
ATOM 5336 C C . ASP B 1 162 ? -14.727 -31.203 1.313 1 96.75 162 ASP B C 1
ATOM 5338 O O . ASP B 1 162 ? -13.555 -31.281 0.937 1 96.75 162 ASP B O 1
ATOM 5342 N N . PRO B 1 163 ? -15.07 -31.312 2.584 1 96.25 163 PRO B N 1
ATOM 5343 C CA . PRO B 1 163 ? -14.031 -31.422 3.613 1 96.25 163 PRO B CA 1
ATOM 5344 C C . PRO B 1 163 ? -13.125 -32.625 3.408 1 96.25 163 PRO B C 1
ATOM 5346 O O . PRO B 1 163 ? -11.961 -32.594 3.809 1 96.25 163 PRO B O 1
ATOM 5349 N N . LYS B 1 164 ? -13.648 -33.625 2.768 1 96.62 164 LYS B N 1
ATOM 5350 C CA . LYS B 1 164 ? -12.852 -34.812 2.512 1 96.62 164 LYS B CA 1
ATOM 5351 C C . LYS B 1 164 ? -11.664 -34.5 1.615 1 96.62 164 LYS B C 1
ATOM 5353 O O . LYS B 1 164 ? -10.586 -35.094 1.769 1 96.62 164 LYS B O 1
ATOM 5358 N N . VAL B 1 165 ? -11.844 -33.625 0.699 1 97.19 165 VAL B N 1
ATOM 5359 C CA . VAL B 1 165 ? -10.766 -33.25 -0.214 1 97.19 165 VAL B CA 1
ATOM 5360 C C . VAL B 1 165 ? -9.633 -32.594 0.565 1 97.19 165 VAL B C 1
ATOM 5362 O O . VAL B 1 165 ? -8.461 -32.875 0.334 1 97.19 165 VAL B O 1
ATOM 5365 N N . LYS B 1 166 ? -9.992 -31.672 1.509 1 97 166 LYS B N 1
ATOM 5366 C CA . LYS B 1 166 ? -8.984 -31.047 2.357 1 97 166 LYS B CA 1
ATOM 5367 C C . LYS B 1 166 ? -8.203 -32.094 3.152 1 97 166 LYS B C 1
ATOM 5369 O O . LYS B 1 166 ? -6.977 -32.031 3.25 1 97 166 LYS B O 1
ATOM 5374 N N . GLU B 1 167 ? -8.898 -33.062 3.633 1 97.75 167 GLU B N 1
ATOM 5375 C CA . GLU B 1 167 ? -8.266 -34.125 4.406 1 97.75 167 GLU B CA 1
ATOM 5376 C C . GLU B 1 167 ? -7.285 -34.938 3.553 1 97.75 167 GLU B C 1
ATOM 5378 O O . GLU B 1 167 ? -6.168 -35.219 3.992 1 97.75 167 GLU B O 1
ATOM 5383 N N . LEU B 1 168 ? -7.723 -35.281 2.381 1 98 168 LEU B N 1
ATOM 5384 C CA . LEU B 1 168 ? -6.883 -36.062 1.476 1 98 168 LEU B CA 1
ATOM 5385 C C . LEU B 1 168 ? -5.66 -35.25 1.044 1 98 168 LEU B C 1
ATOM 5387 O O . LEU B 1 168 ? -4.555 -35.812 0.967 1 98 168 LEU B O 1
ATOM 5391 N N . PHE B 1 169 ? -5.84 -34 0.812 1 97.81 169 PHE B N 1
ATOM 5392 C CA . PHE B 1 169 ? -4.715 -33.156 0.425 1 97.81 169 PHE B CA 1
ATOM 5393 C C . PHE B 1 169 ? -3.717 -33 1.567 1 97.81 169 PHE B C 1
ATOM 5395 O O . PHE B 1 169 ? -2.504 -33.031 1.346 1 97.81 169 PHE B O 1
ATOM 5402 N N . LEU B 1 170 ? -4.258 -32.812 2.787 1 98.5 170 LEU B N 1
ATOM 5403 C CA . LEU B 1 170 ? -3.377 -32.688 3.943 1 98.5 170 LEU B CA 1
ATOM 5404 C C . LEU B 1 170 ? -2.576 -33.969 4.152 1 98.5 170 LEU B C 1
ATOM 5406 O O . LEU B 1 170 ? -1.402 -33.938 4.527 1 98.5 170 LEU B O 1
ATOM 5410 N N . LYS B 1 171 ? -3.211 -35.125 3.896 1 98.38 171 LYS B N 1
ATOM 5411 C CA . LYS B 1 171 ? -2.475 -36.375 3.955 1 98.38 171 LYS B CA 1
ATOM 5412 C C . LYS B 1 171 ? -1.33 -36.406 2.947 1 98.38 171 LYS B C 1
ATOM 5414 O O . LYS B 1 171 ? -0.2 -36.75 3.287 1 98.38 171 LYS B O 1
ATOM 5419 N N . TYR B 1 172 ? -1.624 -36 1.789 1 98.19 172 TYR B N 1
ATOM 5420 C CA . TYR B 1 172 ? -0.635 -35.906 0.723 1 98.19 172 TYR B CA 1
ATOM 5421 C C . TYR B 1 172 ? 0.478 -34.938 1.104 1 98.19 172 TYR B C 1
ATOM 5423 O O . TYR B 1 172 ? 1.66 -35.281 1.043 1 98.19 172 TYR B O 1
ATOM 5431 N N . ALA B 1 173 ? 0.115 -33.75 1.552 1 98.56 173 ALA B N 1
ATOM 5432 C CA . ALA B 1 173 ? 1.076 -32.688 1.887 1 98.56 173 ALA B CA 1
ATOM 5433 C C . ALA B 1 173 ? 1.986 -33.125 3.031 1 98.56 173 ALA B C 1
ATOM 5435 O O . ALA B 1 173 ? 3.205 -32.969 2.967 1 98.56 173 ALA B O 1
ATOM 5436 N N . LYS B 1 174 ? 1.38 -33.719 4.043 1 98.5 174 LYS B N 1
ATOM 5437 C CA . LYS B 1 174 ? 2.156 -34.188 5.188 1 98.5 174 LYS B CA 1
ATOM 5438 C C . LYS B 1 174 ? 3.1 -35.312 4.785 1 98.5 174 LYS B C 1
ATOM 5440 O O . LYS B 1 174 ? 4.242 -35.375 5.25 1 98.5 174 LYS B O 1
ATOM 5445 N N . THR B 1 175 ? 2.637 -36.188 3.898 1 98.69 175 THR B N 1
ATOM 5446 C CA . THR B 1 175 ? 3.451 -37.281 3.422 1 98.69 175 THR B CA 1
ATOM 5447 C C . THR B 1 175 ? 4.707 -36.781 2.721 1 98.69 175 THR B C 1
ATOM 5449 O O . THR B 1 175 ? 5.816 -37.219 3.021 1 98.69 175 THR B O 1
ATOM 5452 N N . ILE B 1 176 ? 4.551 -35.812 1.864 1 98.62 176 ILE B N 1
ATOM 5453 C CA . ILE B 1 176 ? 5.711 -35.375 1.091 1 98.62 176 ILE B CA 1
ATOM 5454 C C . ILE B 1 176 ? 6.602 -34.5 1.955 1 98.62 176 ILE B C 1
ATOM 5456 O O . ILE B 1 176 ? 7.824 -34.469 1.783 1 98.62 176 ILE B O 1
ATOM 5460 N N . LEU B 1 177 ? 6.07 -33.812 2.922 1 98.75 177 LEU B N 1
ATOM 5461 C CA . LEU B 1 177 ? 6.906 -33.094 3.879 1 98.75 177 LEU B CA 1
ATOM 5462 C C . LEU B 1 177 ? 7.746 -34.062 4.703 1 98.75 177 LEU B C 1
ATOM 5464 O O . LEU B 1 177 ? 8.953 -33.875 4.852 1 98.75 177 LEU B O 1
ATOM 5468 N N . ASP B 1 178 ? 7.102 -35.094 5.195 1 98.56 178 ASP B N 1
ATOM 5469 C CA . ASP B 1 178 ? 7.809 -36.094 5.988 1 98.56 178 ASP B CA 1
ATOM 5470 C C . ASP B 1 178 ? 8.914 -36.75 5.172 1 98.56 178 ASP B C 1
ATOM 5472 O O . ASP B 1 178 ? 9.984 -37.062 5.703 1 98.56 178 ASP B O 1
ATOM 5476 N N . GLU B 1 179 ? 8.672 -36.906 3.93 1 98.56 179 GLU B N 1
ATOM 5477 C CA . GLU B 1 179 ? 9.594 -37.625 3.068 1 98.56 179 GLU B CA 1
ATOM 5478 C C . GLU B 1 179 ? 10.75 -36.75 2.615 1 98.56 179 GLU B C 1
ATOM 5480 O O . GLU B 1 179 ? 11.883 -37.219 2.482 1 98.56 179 GLU B O 1
ATOM 5485 N N . TYR B 1 180 ? 10.477 -35.438 2.387 1 98.62 180 TYR B N 1
ATOM 5486 C CA . TYR B 1 180 ? 11.453 -34.688 1.593 1 98.62 180 TYR B CA 1
ATOM 5487 C C . TYR B 1 180 ? 11.93 -33.469 2.334 1 98.62 180 TYR B C 1
ATOM 5489 O O . TYR B 1 180 ? 12.805 -32.719 1.853 1 98.62 180 TYR B O 1
ATOM 5497 N N . ALA B 1 181 ? 11.469 -33.156 3.541 1 97.94 181 ALA B N 1
ATOM 5498 C CA . ALA B 1 181 ? 11.844 -31.922 4.242 1 97.94 181 ALA B CA 1
ATOM 5499 C C . ALA B 1 181 ? 13.336 -31.906 4.566 1 97.94 181 ALA B C 1
ATOM 5501 O O . ALA B 1 181 ? 13.898 -30.844 4.855 1 97.94 181 ALA B O 1
ATOM 5502 N N . ASP B 1 182 ? 13.992 -32.969 4.52 1 97.75 182 ASP B N 1
ATOM 5503 C CA . ASP B 1 182 ? 15.422 -33.062 4.777 1 97.75 182 ASP B CA 1
ATOM 5504 C C . ASP B 1 182 ? 16.234 -32.562 3.58 1 97.75 182 ASP B C 1
ATOM 5506 O O . ASP B 1 182 ? 17.391 -32.156 3.723 1 97.75 182 ASP B O 1
ATOM 5510 N N . ILE B 1 183 ? 15.586 -32.562 2.396 1 98.12 183 ILE B N 1
ATOM 5511 C CA . ILE B 1 183 ? 16.359 -32.25 1.2 1 98.12 183 ILE B CA 1
ATOM 5512 C C . ILE B 1 183 ? 15.758 -31.031 0.489 1 98.12 183 ILE B C 1
ATOM 5514 O O . ILE B 1 183 ? 16.469 -30.297 -0.19 1 98.12 183 ILE B O 1
ATOM 5518 N N . VAL B 1 184 ? 14.492 -30.766 0.712 1 98.62 184 VAL B N 1
ATOM 5519 C CA . VAL B 1 184 ? 13.812 -29.625 0.083 1 98.62 184 VAL B CA 1
ATOM 5520 C C . VAL B 1 184 ? 13.688 -28.484 1.079 1 98.62 184 VAL B C 1
ATOM 5522 O O . VAL B 1 184 ? 13.094 -28.641 2.146 1 98.62 184 VAL B O 1
ATOM 5525 N N . LYS B 1 185 ? 14.164 -27.312 0.686 1 97.75 185 LYS B N 1
ATOM 5526 C CA . LYS B 1 185 ? 14.227 -26.188 1.614 1 97.75 185 LYS B CA 1
ATOM 5527 C C . LYS B 1 185 ? 12.992 -25.297 1.477 1 97.75 185 LYS B C 1
ATOM 5529 O O . LYS B 1 185 ? 12.477 -24.781 2.471 1 97.75 185 LYS B O 1
ATOM 5534 N N . TYR B 1 186 ? 12.492 -25.031 0.29 1 98.62 186 TYR B N 1
ATOM 5535 C CA . TYR B 1 186 ? 11.414 -24.094 0.044 1 98.62 186 TYR B CA 1
ATOM 5536 C C . TYR B 1 186 ? 10.156 -24.812 -0.433 1 98.62 186 TYR B C 1
ATOM 5538 O O . TYR B 1 186 ? 10.219 -25.656 -1.328 1 98.62 186 TYR B O 1
ATOM 5546 N N . TRP B 1 187 ? 9.023 -24.453 0.151 1 98.81 187 TRP B N 1
ATOM 5547 C CA . TRP B 1 187 ? 7.77 -25.125 -0.161 1 98.81 187 TRP B CA 1
ATOM 5548 C C . TRP B 1 187 ? 6.672 -24.125 -0.478 1 98.81 187 TRP B C 1
ATOM 5550 O O . TRP B 1 187 ? 6.559 -23.094 0.183 1 98.81 187 TRP B O 1
ATOM 5560 N N . LEU B 1 188 ? 5.918 -24.438 -1.49 1 98.62 188 LEU B N 1
ATOM 5561 C CA . LEU B 1 188 ? 4.73 -23.703 -1.893 1 98.62 188 LEU B CA 1
ATOM 5562 C C . LEU B 1 188 ? 3.508 -24.609 -1.938 1 98.62 188 LEU B C 1
ATOM 5564 O O . LEU B 1 188 ? 3.369 -25.422 -2.852 1 98.62 188 LEU B O 1
ATOM 5568 N N . PRO B 1 189 ? 2.613 -24.438 -1.04 1 98.31 189 PRO B N 1
ATOM 5569 C CA . PRO B 1 189 ? 1.451 -25.328 -1.023 1 98.31 189 PRO B CA 1
ATOM 5570 C C . PRO B 1 189 ? 0.648 -25.281 -2.32 1 98.31 189 PRO B C 1
ATOM 5572 O O . PRO B 1 189 ? 0.252 -26.328 -2.85 1 98.31 189 PRO B O 1
ATOM 5575 N N . PHE B 1 190 ? 0.476 -24.062 -2.82 1 97.88 190 PHE B N 1
ATOM 5576 C CA . PHE B 1 190 ? -0.34 -23.922 -4.02 1 97.88 190 PHE B CA 1
ATOM 5577 C C . PHE B 1 190 ? 0.34 -23.016 -5.031 1 97.88 190 PHE B C 1
ATOM 5579 O O . PHE B 1 190 ? 0.96 -22.016 -4.656 1 97.88 190 PHE B O 1
ATOM 5586 N N . ASN B 1 191 ? 0.229 -23.422 -6.316 1 97.62 191 ASN B N 1
ATOM 5587 C CA . ASN B 1 191 ? 0.59 -22.516 -7.406 1 97.62 191 ASN B CA 1
ATOM 5588 C C . ASN B 1 191 ? -0.554 -21.562 -7.754 1 97.62 191 ASN B C 1
ATOM 5590 O O . ASN B 1 191 ? -1.68 -22.016 -7.992 1 97.62 191 ASN B O 1
ATOM 5594 N N . GLU B 1 192 ? -0.223 -20.266 -7.777 1 97.12 192 GLU B N 1
ATOM 5595 C CA . GLU B 1 192 ? -1.2 -19.266 -8.195 1 97.12 192 GLU B CA 1
ATOM 5596 C C . GLU B 1 192 ? -2.561 -19.516 -7.551 1 97.12 192 GLU B C 1
ATOM 5598 O O . GLU B 1 192 ? -3.566 -19.672 -8.25 1 97.12 192 GLU B O 1
ATOM 5603 N N . ILE B 1 193 ? -2.6 -19.453 -6.273 1 96.81 193 ILE B N 1
ATOM 5604 C CA . ILE B 1 193 ? -3.756 -19.812 -5.461 1 96.81 193 ILE B CA 1
ATOM 5605 C C . ILE B 1 193 ? -4.961 -18.969 -5.871 1 96.81 193 ILE B C 1
ATOM 5607 O O . ILE B 1 193 ? -6.102 -19.438 -5.805 1 96.81 193 ILE B O 1
ATOM 5611 N N . ASN B 1 194 ? -4.746 -17.797 -6.441 1 95.88 194 ASN B N 1
ATOM 5612 C CA . ASN B 1 194 ? -5.832 -16.875 -6.762 1 95.88 194 ASN B CA 1
ATOM 5613 C C . ASN B 1 194 ? -6.523 -17.25 -8.07 1 95.88 194 ASN B C 1
ATOM 5615 O O . ASN B 1 194 ? -7.539 -16.672 -8.438 1 95.88 194 ASN B O 1
ATOM 5619 N N . ILE B 1 195 ? -6.059 -18.25 -8.766 1 94.38 195 ILE B N 1
ATOM 5620 C CA . ILE B 1 195 ? -6.707 -18.703 -9.984 1 94.38 195 ILE B CA 1
ATOM 5621 C C . ILE B 1 195 ? -8.07 -19.297 -9.656 1 94.38 195 ILE B C 1
ATOM 5623 O O . ILE B 1 195 ? -8.977 -19.297 -10.492 1 94.38 195 ILE B O 1
ATOM 5627 N N . GLY B 1 196 ? -8.242 -19.781 -8.406 1 93.5 196 GLY B N 1
ATOM 5628 C CA . GLY B 1 196 ? -9.523 -20.281 -7.949 1 93.5 196 GLY B CA 1
ATOM 5629 C C . GLY B 1 196 ? -10.625 -19.25 -8.008 1 93.5 196 GLY B C 1
ATOM 5630 O O . GLY B 1 196 ? -11.812 -19.594 -7.988 1 93.5 196 GLY B O 1
ATOM 5631 N N . ALA B 1 197 ? -10.219 -17.984 -8.109 1 91.5 197 ALA B N 1
ATOM 5632 C CA . ALA B 1 197 ? -11.203 -16.922 -8.195 1 91.5 197 ALA B CA 1
ATOM 5633 C C . ALA B 1 197 ? -11.789 -16.828 -9.594 1 91.5 197 ALA B C 1
ATOM 5635 O O . ALA B 1 197 ? -12.883 -16.281 -9.781 1 91.5 197 ALA B O 1
ATOM 5636 N N . PHE B 1 198 ? -11.109 -17.438 -10.602 1 87.19 198 PHE B N 1
ATOM 5637 C CA . PHE B 1 198 ? -11.5 -17.281 -12 1 87.19 198 PHE B CA 1
ATOM 5638 C C . PHE B 1 198 ? -11.812 -18.641 -12.633 1 87.19 198 PHE B C 1
ATOM 5640 O O . PHE B 1 198 ? -12.617 -18.719 -13.562 1 87.19 198 PHE B O 1
ATOM 5647 N N . ALA B 1 199 ? -11.062 -19.578 -12.195 1 90.25 199 ALA B N 1
ATOM 5648 C CA . ALA B 1 199 ? -11.172 -20.922 -12.742 1 90.25 199 ALA B CA 1
ATOM 5649 C C . ALA B 1 199 ? -11.352 -21.953 -11.625 1 90.25 199 ALA B C 1
ATOM 5651 O O . ALA B 1 199 ? -10.375 -22.562 -11.172 1 90.25 199 ALA B O 1
ATOM 5652 N N . VAL B 1 200 ? -12.609 -22.234 -11.328 1 92.94 200 VAL B N 1
ATOM 5653 C CA . VAL B 1 200 ? -12.914 -23.031 -10.141 1 92.94 200 VAL B CA 1
ATOM 5654 C C . VAL B 1 200 ? -12.531 -24.484 -10.391 1 92.94 200 VAL B C 1
ATOM 5656 O O . VAL B 1 200 ? -12.18 -25.219 -9.453 1 92.94 200 VAL B O 1
ATOM 5659 N N . GLU B 1 201 ? -12.516 -24.953 -11.625 1 92.62 201 GLU B N 1
ATOM 5660 C CA . GLU B 1 201 ? -12.109 -26.328 -11.93 1 92.62 201 GLU B CA 1
ATOM 5661 C C . GLU B 1 201 ? -10.609 -26.516 -11.711 1 92.62 201 GLU B C 1
ATOM 5663 O O . GLU B 1 201 ? -10.188 -27.469 -11.039 1 92.62 201 GLU B O 1
ATOM 5668 N N . ALA B 1 202 ? -9.852 -25.562 -12.242 1 92.06 202 ALA B N 1
ATOM 5669 C CA . ALA B 1 202 ? -8.398 -25.656 -12.156 1 92.06 202 ALA B CA 1
ATOM 5670 C C . ALA B 1 202 ? -7.906 -25.344 -10.742 1 92.06 202 ALA B C 1
ATOM 5672 O O . ALA B 1 202 ? -7.031 -26.031 -10.211 1 92.06 202 ALA B O 1
ATOM 5673 N N . GLY B 1 203 ? -8.539 -24.359 -10.18 1 94.88 203 GLY B N 1
ATOM 5674 C CA . GLY B 1 203 ? -8.039 -23.859 -8.906 1 94.88 203 GLY B CA 1
ATOM 5675 C C . GLY B 1 203 ? -8.641 -24.594 -7.711 1 94.88 203 GLY B C 1
ATOM 5676 O O . GLY B 1 203 ? -8.023 -24.656 -6.645 1 94.88 203 GLY B O 1
ATOM 5677 N N . LEU B 1 204 ? -9.844 -25.203 -7.914 1 96.88 204 LEU B N 1
ATOM 5678 C CA . LEU B 1 204 ? -10.547 -25.703 -6.742 1 96.88 204 LEU B CA 1
ATOM 5679 C C . LEU B 1 204 ? -11.023 -27.141 -6.965 1 96.88 204 LEU B C 1
ATOM 5681 O O . LEU B 1 204 ? -11.625 -27.75 -6.074 1 96.88 204 LEU B O 1
ATOM 5685 N N . GLY B 1 205 ? -10.797 -27.688 -8.133 1 95.81 205 GLY B N 1
ATOM 5686 C CA . GLY B 1 205 ? -11.195 -29.062 -8.414 1 95.81 205 GLY B CA 1
ATOM 5687 C C . GLY B 1 205 ? -12.695 -29.234 -8.555 1 95.81 205 GLY B C 1
ATOM 5688 O O . GLY B 1 205 ? -13.211 -30.344 -8.461 1 95.81 205 GLY B O 1
ATOM 5689 N N . ILE B 1 206 ? -13.391 -28.109 -8.734 1 95.25 206 ILE B N 1
ATOM 5690 C CA . ILE B 1 206 ? -14.844 -28.172 -8.852 1 95.25 206 ILE B CA 1
ATOM 5691 C C . ILE B 1 206 ? -15.234 -28.5 -10.289 1 95.25 206 ILE B C 1
ATOM 5693 O O . ILE B 1 206 ? -14.781 -27.844 -11.227 1 95.25 206 ILE B O 1
ATOM 5697 N N . MET B 1 207 ? -16.047 -29.5 -10.414 1 92.06 207 MET B N 1
ATOM 5698 C CA . MET B 1 207 ? -16.484 -29.906 -11.75 1 92.06 207 MET B CA 1
ATOM 5699 C C . MET B 1 207 ? -17.312 -28.797 -12.406 1 92.06 207 MET B C 1
ATOM 5701 O O . MET B 1 207 ? -18.141 -28.172 -11.758 1 92.06 207 MET B O 1
ATOM 5705 N N . PRO B 1 208 ? -17.094 -28.578 -13.695 1 88.31 208 PRO B N 1
ATOM 5706 C CA . PRO B 1 208 ? -17.875 -27.562 -14.391 1 88.31 208 PRO B CA 1
ATOM 5707 C C . PRO B 1 208 ? -19.375 -27.859 -14.375 1 88.31 208 PRO B C 1
ATOM 5709 O O . PRO B 1 208 ? -19.781 -29.031 -14.453 1 88.31 208 PRO B O 1
ATOM 5712 N N . ASP B 1 209 ? -20.125 -26.828 -14.141 1 87.38 209 ASP B N 1
ATOM 5713 C CA . ASP B 1 209 ? -21.594 -26.875 -14.172 1 87.38 209 ASP B CA 1
ATOM 5714 C C . ASP B 1 209 ? -22.156 -25.672 -14.914 1 87.38 209 ASP B C 1
ATOM 5716 O O . ASP B 1 209 ? -22.125 -24.547 -14.398 1 87.38 209 ASP B O 1
ATOM 5720 N N . SER B 1 210 ? -22.688 -25.875 -16.094 1 83.44 210 SER B N 1
ATOM 5721 C CA . SER B 1 210 ? -23.172 -24.812 -16.969 1 83.44 210 SER B CA 1
ATOM 5722 C C . SER B 1 210 ? -24.406 -24.141 -16.375 1 83.44 210 SER B C 1
ATOM 5724 O O . SER B 1 210 ? -24.828 -23.078 -16.828 1 83.44 210 SER B O 1
ATOM 5726 N N . LYS B 1 211 ? -25.016 -24.688 -15.406 1 88.62 211 LYS B N 1
ATOM 5727 C CA . LYS B 1 211 ? -26.25 -24.156 -14.844 1 88.62 211 LYS B CA 1
ATOM 5728 C C . LYS B 1 211 ? -25.953 -23.141 -13.734 1 88.62 211 LYS B C 1
ATOM 5730 O O . LYS B 1 211 ? -26.844 -22.422 -13.289 1 88.62 211 LYS B O 1
ATOM 5735 N N . ARG B 1 212 ? -24.766 -23.047 -13.281 1 89.88 212 ARG B N 1
ATOM 5736 C CA . ARG B 1 212 ? -24.406 -22.156 -12.188 1 89.88 212 ARG B CA 1
ATOM 5737 C C . ARG B 1 212 ? -24.375 -20.703 -12.648 1 89.88 212 ARG B C 1
ATOM 5739 O O . ARG B 1 212 ? -23.844 -20.391 -13.719 1 89.88 212 ARG B O 1
ATOM 5746 N N . THR B 1 213 ? -25 -19.844 -11.82 1 91.62 213 THR B N 1
ATOM 5747 C CA . THR B 1 213 ? -24.938 -18.406 -12.086 1 91.62 213 THR B CA 1
ATOM 5748 C C . THR B 1 213 ? -23.562 -17.844 -11.727 1 91.62 213 THR B C 1
ATOM 5750 O O . THR B 1 213 ? -22.766 -18.516 -11.039 1 91.62 213 THR B O 1
ATOM 5753 N N . GLU B 1 214 ? -23.297 -16.672 -12.227 1 90.44 214 GLU B N 1
ATOM 5754 C CA . GLU B 1 214 ? -22.047 -16.016 -11.875 1 90.44 214 GLU B CA 1
ATOM 5755 C C . GLU B 1 214 ? -21.922 -15.82 -10.367 1 90.44 214 GLU B C 1
ATOM 5757 O O . GLU B 1 214 ? -20.875 -16.094 -9.773 1 90.44 214 GLU B O 1
ATOM 5762 N N . ALA B 1 215 ? -22.984 -15.328 -9.727 1 92 215 ALA B N 1
ATOM 5763 C CA . ALA B 1 215 ? -23 -15.094 -8.281 1 92 215 ALA B CA 1
ATOM 5764 C C . ALA B 1 215 ? -22.766 -16.391 -7.516 1 92 215 ALA B C 1
ATOM 5766 O O . ALA B 1 215 ? -22.047 -16.406 -6.516 1 92 215 ALA B O 1
ATOM 5767 N N . GLU B 1 216 ? -23.328 -17.469 -7.984 1 93.12 216 GLU B N 1
ATOM 5768 C CA . GLU B 1 216 ? -23.141 -18.766 -7.359 1 93.12 216 GLU B CA 1
ATOM 5769 C C . GLU B 1 216 ? -21.703 -19.25 -7.512 1 93.12 216 GLU B C 1
ATOM 5771 O O . GLU B 1 216 ? -21.125 -19.781 -6.57 1 93.12 216 GLU B O 1
ATOM 5776 N N . THR B 1 217 ? -21.188 -19.062 -8.695 1 93.44 217 THR B N 1
ATOM 5777 C CA . THR B 1 217 ? -19.797 -19.453 -8.961 1 93.44 217 THR B CA 1
ATOM 5778 C C . THR B 1 217 ? -18.844 -18.688 -8.047 1 93.44 217 THR B C 1
ATOM 5780 O O . THR B 1 217 ? -17.891 -19.266 -7.516 1 93.44 217 THR B O 1
ATOM 5783 N N . LYS B 1 218 ? -19.156 -17.391 -7.852 1 94.44 218 LYS B N 1
ATOM 5784 C CA . LYS B 1 218 ? -18.312 -16.578 -6.988 1 94.44 218 LYS B CA 1
ATOM 5785 C C . LYS B 1 218 ? -18.406 -17.031 -5.535 1 94.44 218 LYS B C 1
ATOM 5787 O O . LYS B 1 218 ? -17.406 -17.031 -4.809 1 94.44 218 LYS B O 1
ATOM 5792 N N . GLU B 1 219 ? -19.562 -17.359 -5.109 1 95.12 219 GLU B N 1
ATOM 5793 C CA . GLU B 1 219 ? -19.734 -17.859 -3.754 1 95.12 219 GLU B CA 1
ATOM 5794 C C . GLU B 1 219 ? -18.922 -19.141 -3.529 1 95.12 219 GLU B C 1
ATOM 5796 O O . GLU B 1 219 ? -18.219 -19.266 -2.521 1 95.12 219 GLU B O 1
ATOM 5801 N N . LEU B 1 220 ? -19 -20.078 -4.488 1 95.25 220 LEU B N 1
ATOM 5802 C CA . LEU B 1 220 ? -18.234 -21.328 -4.395 1 95.25 220 LEU B CA 1
ATOM 5803 C C . LEU B 1 220 ? -16.734 -21.047 -4.398 1 95.25 220 LEU B C 1
ATOM 5805 O O . LEU B 1 220 ? -15.984 -21.703 -3.678 1 95.25 220 LEU B O 1
ATOM 5809 N N . SER B 1 221 ? -16.406 -20.094 -5.211 1 96 221 SER B N 1
ATOM 5810 C CA . SER B 1 221 ? -15.008 -19.719 -5.312 1 96 221 SER B CA 1
ATOM 5811 C C . SER B 1 221 ? -14.477 -19.203 -3.975 1 96 221 SER B C 1
ATOM 5813 O O . SER B 1 221 ? -13.414 -19.641 -3.516 1 96 221 SER B O 1
ATOM 5815 N N . ILE B 1 222 ? -15.25 -18.312 -3.322 1 96.56 222 ILE B N 1
ATOM 5816 C CA . ILE B 1 222 ? -14.844 -17.719 -2.057 1 96.56 222 ILE B CA 1
ATOM 5817 C C . ILE B 1 222 ? -14.734 -18.797 -0.986 1 96.56 222 ILE B C 1
ATOM 5819 O O . ILE B 1 222 ? -13.742 -18.875 -0.261 1 96.56 222 ILE B O 1
ATOM 5823 N N . LYS B 1 223 ? -15.641 -19.672 -0.913 1 97.19 223 LYS B N 1
ATOM 5824 C CA . LYS B 1 223 ? -15.648 -20.75 0.082 1 97.19 223 LYS B CA 1
ATOM 5825 C C . LYS B 1 223 ? -14.523 -21.75 -0.176 1 97.19 223 LYS B C 1
ATOM 5827 O O . LYS B 1 223 ? -13.852 -22.188 0.758 1 97.19 223 LYS B O 1
ATOM 5832 N N . GLY B 1 224 ? -14.375 -22.125 -1.459 1 97.81 224 GLY B N 1
ATOM 5833 C CA . GLY B 1 224 ? -13.297 -23.031 -1.826 1 97.81 224 GLY B CA 1
ATOM 5834 C C . GLY B 1 224 ? -11.922 -22.453 -1.525 1 97.81 224 GLY B C 1
ATOM 5835 O O . GLY B 1 224 ? -11.047 -23.156 -1.013 1 97.81 224 GLY B O 1
ATOM 5836 N N . LEU B 1 225 ? -11.758 -21.188 -1.823 1 97.75 225 LEU B N 1
ATOM 5837 C CA . LEU B 1 225 ? -10.5 -20.5 -1.554 1 97.75 225 LEU B CA 1
ATOM 5838 C C . LEU B 1 225 ? -10.219 -20.453 -0.055 1 97.75 225 LEU B C 1
ATOM 5840 O O . LEU B 1 225 ? -9.078 -20.609 0.376 1 97.75 225 LEU B O 1
ATOM 5844 N N . HIS B 1 226 ? -11.25 -20.172 0.731 1 98.19 226 HIS B N 1
ATOM 5845 C CA . HIS B 1 226 ? -11.078 -20.219 2.178 1 98.19 226 HIS B CA 1
ATOM 5846 C C . HIS B 1 226 ? -10.539 -21.578 2.629 1 98.19 226 HIS B C 1
ATOM 5848 O O . HIS B 1 226 ? -9.625 -21.641 3.457 1 98.19 226 HIS B O 1
ATOM 5854 N N . ASN B 1 227 ? -11.062 -22.609 2.057 1 98.44 227 ASN B N 1
ATOM 5855 C CA . ASN B 1 227 ? -10.594 -23.953 2.404 1 98.44 227 ASN B CA 1
ATOM 5856 C C . ASN B 1 227 ? -9.133 -24.141 2.016 1 98.44 227 ASN B C 1
ATOM 5858 O O . ASN B 1 227 ? -8.383 -24.828 2.725 1 98.44 227 ASN B O 1
ATOM 5862 N N . LEU B 1 228 ? -8.711 -23.594 0.879 1 98.44 228 LEU B N 1
ATOM 5863 C CA . LEU B 1 228 ? -7.305 -23.656 0.499 1 98.44 228 LEU B CA 1
ATOM 5864 C C . LEU B 1 228 ? -6.445 -22.906 1.515 1 98.44 228 LEU B C 1
ATOM 5866 O O . LEU B 1 228 ? -5.375 -23.391 1.896 1 98.44 228 LEU B O 1
ATOM 5870 N N . PHE B 1 229 ? -6.938 -21.75 1.972 1 98.62 229 PHE B N 1
ATOM 5871 C CA . PHE B 1 229 ? -6.203 -20.969 2.965 1 98.62 229 PHE B CA 1
ATOM 5872 C C . PHE B 1 229 ? -6.039 -21.766 4.258 1 98.62 229 PHE B C 1
ATOM 5874 O O . PHE B 1 229 ? -4.961 -21.781 4.852 1 98.62 229 PHE B O 1
ATOM 5881 N N . VAL B 1 230 ? -7.113 -22.406 4.645 1 98.62 230 VAL B N 1
ATOM 5882 C CA . VAL B 1 230 ? -7.098 -23.172 5.875 1 98.62 230 VAL B CA 1
ATOM 5883 C C . VAL B 1 230 ? -6.133 -24.359 5.73 1 98.62 230 VAL B C 1
ATOM 5885 O O . VAL B 1 230 ? -5.336 -24.625 6.633 1 98.62 230 VAL B O 1
ATOM 5888 N N . ALA B 1 231 ? -6.176 -25.016 4.598 1 98.62 231 ALA B N 1
ATOM 5889 C CA . ALA B 1 231 ? -5.25 -26.109 4.344 1 98.62 231 ALA B CA 1
ATOM 5890 C C . ALA B 1 231 ? -3.801 -25.641 4.387 1 98.62 231 ALA B C 1
ATOM 5892 O O . ALA B 1 231 ? -2.939 -26.297 4.973 1 98.62 231 ALA B O 1
ATOM 5893 N N . GLN B 1 232 ? -3.588 -24.547 3.777 1 98.44 232 GLN B N 1
ATOM 5894 C CA . GLN B 1 232 ? -2.252 -23.953 3.785 1 98.44 232 GLN B CA 1
ATOM 5895 C C . GLN B 1 232 ? -1.784 -23.672 5.211 1 98.44 232 GLN B C 1
ATOM 5897 O O . GLN B 1 232 ? -0.64 -23.969 5.562 1 98.44 232 GLN B O 1
ATOM 5902 N N . ALA B 1 233 ? -2.666 -23.094 6.012 1 98.62 233 ALA B N 1
ATOM 5903 C CA . ALA B 1 233 ? -2.324 -22.797 7.402 1 98.62 233 ALA B CA 1
ATOM 5904 C C . ALA B 1 233 ? -2.025 -24.078 8.172 1 98.62 233 ALA B C 1
ATOM 5906 O O . ALA B 1 233 ? -1.115 -24.109 9 1 98.62 233 ALA B O 1
ATOM 5907 N N . GLU B 1 234 ? -2.768 -25.125 7.902 1 98.69 234 GLU B N 1
ATOM 5908 C CA . GLU B 1 234 ? -2.516 -26.422 8.531 1 98.69 234 GLU B CA 1
ATOM 5909 C C . GLU B 1 234 ? -1.151 -26.969 8.133 1 98.69 234 GLU B C 1
ATOM 5911 O O . GLU B 1 234 ? -0.447 -27.562 8.953 1 98.69 234 GLU B O 1
ATOM 5916 N N . ILE B 1 235 ? -0.787 -26.766 6.922 1 98.75 235 ILE B N 1
ATOM 5917 C CA . ILE B 1 235 ? 0.504 -27.234 6.426 1 98.75 235 ILE B CA 1
ATOM 5918 C C . ILE B 1 235 ? 1.627 -26.453 7.109 1 98.75 235 ILE B C 1
ATOM 5920 O O . ILE B 1 235 ? 2.627 -27.047 7.531 1 98.75 235 ILE B O 1
ATOM 5924 N N . VAL B 1 236 ? 1.462 -25.141 7.219 1 98.56 236 VAL B N 1
ATOM 5925 C CA . VAL B 1 236 ? 2.449 -24.312 7.898 1 98.56 236 VAL B CA 1
ATOM 5926 C C . VAL B 1 236 ? 2.617 -24.781 9.344 1 98.56 236 VAL B C 1
ATOM 5928 O O . VAL B 1 236 ? 3.74 -24.938 9.828 1 98.56 236 VAL B O 1
ATOM 5931 N N . LYS B 1 237 ? 1.494 -25.016 10.008 1 98.5 237 LYS B N 1
ATOM 5932 C CA . LYS B 1 237 ? 1.522 -25.516 11.383 1 98.5 237 LYS B CA 1
ATOM 5933 C C . LYS B 1 237 ? 2.281 -26.828 11.484 1 98.5 237 LYS B C 1
ATOM 5935 O O . LYS B 1 237 ? 3.143 -26.984 12.359 1 98.5 237 LYS B O 1
ATOM 5940 N N . TYR B 1 238 ? 2.02 -27.688 10.57 1 98.62 238 TYR B N 1
ATOM 5941 C CA . TYR B 1 238 ? 2.66 -29 10.555 1 98.62 238 TYR B CA 1
ATOM 5942 C C . TYR B 1 238 ? 4.152 -28.875 10.281 1 98.62 238 TYR B C 1
ATOM 5944 O O . TYR B 1 238 ? 4.961 -29.609 10.859 1 98.62 238 TYR B O 1
ATOM 5952 N N . ALA B 1 239 ? 4.52 -27.984 9.453 1 98.25 239 ALA B N 1
ATOM 5953 C CA . ALA B 1 239 ? 5.887 -27.828 8.961 1 98.25 239 ALA B CA 1
ATOM 5954 C C . ALA B 1 239 ? 6.797 -27.266 10.047 1 98.25 239 ALA B C 1
ATOM 5956 O O . ALA B 1 239 ? 8.023 -27.328 9.93 1 98.25 239 ALA B O 1
ATOM 5957 N N . LYS B 1 240 ? 6.27 -26.703 11.156 1 97.06 240 LYS B N 1
ATOM 5958 C CA . LYS B 1 240 ? 7.047 -26.094 12.227 1 97.06 240 LYS B CA 1
ATOM 5959 C C . LYS B 1 240 ? 7.984 -27.109 12.875 1 97.06 240 LYS B C 1
ATOM 5961 O O . LYS B 1 240 ? 8.984 -26.734 13.484 1 97.06 240 LYS B O 1
ATOM 5966 N N . LYS B 1 241 ? 7.684 -28.344 12.719 1 97.06 241 LYS B N 1
ATOM 5967 C CA . LYS B 1 241 ? 8.523 -29.375 13.32 1 97.06 241 LYS B CA 1
ATOM 5968 C C . LYS B 1 241 ? 9.812 -29.562 12.531 1 97.06 241 LYS B C 1
ATOM 5970 O O . LYS B 1 241 ? 10.766 -30.188 13.016 1 97.06 241 LYS B O 1
ATOM 5975 N N . PHE B 1 242 ? 9.812 -29.062 11.32 1 97.25 242 PHE B N 1
ATOM 5976 C CA . PHE B 1 242 ? 11.016 -29.141 10.5 1 97.25 242 PHE B CA 1
ATOM 5977 C C . PHE B 1 242 ? 11.828 -27.844 10.602 1 97.25 242 PHE B C 1
ATOM 5979 O O . PHE B 1 242 ? 11.32 -26.766 10.328 1 97.25 242 PHE B O 1
ATOM 5986 N N . LYS B 1 243 ? 13.047 -27.703 11.016 1 90.69 243 LYS B N 1
ATOM 5987 C CA . LYS B 1 243 ? 13.828 -26.516 11.352 1 90.69 243 LYS B CA 1
ATOM 5988 C C . LYS B 1 243 ? 14.438 -25.891 10.102 1 90.69 243 LYS B C 1
ATOM 5990 O O . LYS B 1 243 ? 14.719 -24.688 10.086 1 90.69 243 LYS B O 1
ATOM 5995 N N . ASN B 1 244 ? 14.516 -26.516 8.984 1 93.44 244 ASN B N 1
ATOM 5996 C CA . ASN B 1 244 ? 15.328 -25.984 7.898 1 93.44 244 ASN B CA 1
ATOM 5997 C C . ASN B 1 244 ? 14.492 -25.734 6.641 1 93.44 244 ASN B C 1
ATOM 5999 O O . ASN B 1 244 ? 15.031 -25.703 5.531 1 93.44 244 ASN B O 1
ATOM 6003 N N . ILE B 1 245 ? 13.242 -25.562 6.812 1 97.12 245 ILE B N 1
ATOM 6004 C CA . ILE B 1 245 ? 12.445 -25.328 5.609 1 97.12 245 ILE B CA 1
ATOM 6005 C C . ILE B 1 245 ? 11.688 -24.016 5.742 1 97.12 245 ILE B C 1
ATOM 6007 O O . ILE B 1 245 ? 11.555 -23.484 6.84 1 97.12 245 ILE B O 1
ATOM 6011 N N . LYS B 1 246 ? 11.289 -23.453 4.664 1 97.69 246 LYS B N 1
ATOM 6012 C CA . LYS B 1 246 ? 10.508 -22.219 4.586 1 97.69 246 LYS B CA 1
ATOM 6013 C C . LYS B 1 246 ? 9.273 -22.406 3.713 1 97.69 246 LYS B C 1
ATOM 6015 O O . LYS B 1 246 ? 9.328 -23.078 2.68 1 97.69 246 LYS B O 1
ATOM 6020 N N . LEU B 1 247 ? 8.234 -21.844 4.188 1 98.31 247 LEU B N 1
ATOM 6021 C CA . LEU B 1 247 ? 6.988 -21.969 3.428 1 98.31 247 LEU B CA 1
ATOM 6022 C C . LEU B 1 247 ? 6.535 -20.594 2.92 1 98.31 247 LEU B C 1
ATOM 6024 O O . LEU B 1 247 ? 6.492 -19.625 3.684 1 98.31 247 LEU B O 1
ATOM 6028 N N . GLY B 1 248 ? 6.27 -20.5 1.677 1 97.62 248 GLY B N 1
ATOM 6029 C CA . GLY B 1 248 ? 5.555 -19.422 1.011 1 97.62 248 GLY B CA 1
ATOM 6030 C C . GLY B 1 248 ? 4.297 -19.891 0.301 1 97.62 248 GLY B C 1
ATOM 6031 O O . GLY B 1 248 ? 3.619 -20.812 0.771 1 97.62 248 GLY B O 1
ATOM 6032 N N . CYS B 1 249 ? 3.785 -19.203 -0.658 1 93.38 249 CYS B N 1
ATOM 6033 C CA . CYS B 1 249 ? 2.703 -19.578 -1.561 1 93.38 249 CYS B CA 1
ATOM 6034 C C . CYS B 1 249 ? 2.682 -18.688 -2.791 1 93.38 249 CYS B C 1
ATOM 6036 O O . CYS B 1 249 ? 2.896 -17.469 -2.686 1 93.38 249 CYS B O 1
ATOM 6038 N N . MET B 1 250 ? 2.42 -19.297 -3.848 1 96.19 250 MET B N 1
ATOM 6039 C CA . MET B 1 250 ? 2.572 -18.547 -5.09 1 96.19 250 MET B CA 1
ATOM 6040 C C . MET B 1 250 ? 1.263 -17.875 -5.48 1 96.19 250 MET B C 1
ATOM 6042 O O . MET B 1 250 ? 0.21 -18.516 -5.5 1 96.19 250 MET B O 1
ATOM 6046 N N . MET B 1 251 ? 1.407 -16.625 -5.773 1 97 251 MET B N 1
ATOM 6047 C CA . MET B 1 251 ? 0.326 -15.805 -6.309 1 97 251 MET B CA 1
ATOM 6048 C C . MET B 1 251 ? 0.558 -15.492 -7.781 1 97 251 MET B C 1
ATOM 6050 O O . MET B 1 251 ? 1.687 -15.219 -8.195 1 97 251 MET B O 1
ATOM 6054 N N . ALA B 1 252 ? -0.524 -15.664 -8.594 1 96.31 252 ALA B N 1
ATOM 6055 C CA . ALA B 1 252 ? -0.478 -15.039 -9.906 1 96.31 252 ALA B CA 1
ATOM 6056 C C . ALA B 1 252 ? -0.649 -13.523 -9.797 1 96.31 252 ALA B C 1
ATOM 6058 O O . ALA B 1 252 ? -1.773 -13.023 -9.719 1 96.31 252 ALA B O 1
ATOM 6059 N N . ASP B 1 253 ? 0.436 -12.867 -9.789 1 93.25 253 ASP B N 1
ATOM 6060 C CA . ASP B 1 253 ? 0.312 -11.43 -9.586 1 93.25 253 ASP B CA 1
ATOM 6061 C C . ASP B 1 253 ? -0.301 -10.75 -10.812 1 93.25 253 ASP B C 1
ATOM 6063 O O . ASP B 1 253 ? 0.248 -10.836 -11.914 1 93.25 253 ASP B O 1
ATOM 6067 N N . MET B 1 254 ? -1.441 -10.188 -10.688 1 89.62 254 MET B N 1
ATOM 6068 C CA . MET B 1 254 ? -2.143 -9.445 -11.734 1 89.62 254 MET B CA 1
ATOM 6069 C C . MET B 1 254 ? -1.929 -7.941 -11.57 1 89.62 254 MET B C 1
ATOM 6071 O O . MET B 1 254 ? -2.797 -7.238 -11.055 1 89.62 254 MET B O 1
ATOM 6075 N N . THR B 1 255 ? -0.833 -7.473 -12.102 1 94.38 255 THR B N 1
ATOM 6076 C CA . THR B 1 255 ? -0.466 -6.066 -11.977 1 94.38 255 THR B CA 1
ATOM 6077 C C . THR B 1 255 ? -1.354 -5.195 -12.859 1 94.38 255 THR B C 1
ATOM 6079 O O . THR B 1 255 ? -1.526 -5.477 -14.047 1 94.38 255 THR B O 1
ATOM 6082 N N . THR B 1 256 ? -1.947 -4.211 -12.312 1 96.25 256 THR B N 1
ATOM 6083 C CA . THR B 1 256 ? -2.795 -3.299 -13.07 1 96.25 256 THR B CA 1
ATOM 6084 C C . THR B 1 256 ? -2.422 -1.847 -12.781 1 96.25 256 THR B C 1
ATOM 6086 O O . THR B 1 256 ? -1.896 -1.535 -11.711 1 96.25 256 THR B O 1
ATOM 6089 N N . TYR B 1 257 ? -2.619 -1.041 -13.789 1 97.5 257 TYR B N 1
ATOM 6090 C CA . TYR B 1 257 ? -2.527 0.412 -13.688 1 97.5 257 TYR B CA 1
ATOM 6091 C C . TYR B 1 257 ? -3.877 1.064 -13.961 1 97.5 257 TYR B C 1
ATOM 6093 O O . TYR B 1 257 ? -4.668 0.561 -14.758 1 97.5 257 TYR B O 1
ATOM 6101 N N . SER B 1 258 ? -4.152 2.188 -13.242 1 97.56 258 SER B N 1
ATOM 6102 C CA . SER B 1 258 ? -5.211 3.049 -13.758 1 97.56 258 SER B CA 1
ATOM 6103 C C . SER B 1 258 ? -4.879 3.551 -15.156 1 97.56 258 SER B C 1
ATOM 6105 O O . SER B 1 258 ? -3.746 3.949 -15.43 1 97.56 258 SER B O 1
ATOM 6107 N N . LEU B 1 259 ? -5.844 3.537 -16.062 1 96.5 259 LEU B N 1
ATOM 6108 C CA . LEU B 1 259 ? -5.609 3.969 -17.438 1 96.5 259 LEU B CA 1
ATOM 6109 C C . LEU B 1 259 ? -5.09 5.402 -17.469 1 96.5 259 LEU B C 1
ATOM 6111 O O . LEU B 1 259 ? -4.207 5.727 -18.266 1 96.5 259 LEU B O 1
ATOM 6115 N N . ASP B 1 260 ? -5.684 6.219 -16.672 1 96.12 260 ASP B N 1
ATOM 6116 C CA . ASP B 1 260 ? -5.336 7.637 -16.578 1 96.12 260 ASP B CA 1
ATOM 6117 C C . ASP B 1 260 ? -5.531 8.156 -15.148 1 96.12 260 ASP B C 1
ATOM 6119 O O . ASP B 1 260 ? -5.707 7.367 -14.211 1 96.12 260 ASP B O 1
ATOM 6123 N N . CYS B 1 261 ? -5.406 9.484 -14.984 1 97.06 261 CYS B N 1
ATOM 6124 C CA . CYS B 1 261 ? -5.434 10.062 -13.641 1 97.06 261 CYS B CA 1
ATOM 6125 C C . CYS B 1 261 ? -6.855 10.438 -13.242 1 97.06 261 CYS B C 1
ATOM 6127 O O . CYS B 1 261 ? -7.059 11.18 -12.273 1 97.06 261 CYS B O 1
ATOM 6129 N N . ASN B 1 262 ? -7.863 10.031 -14.047 1 97.19 262 ASN B N 1
ATOM 6130 C CA . ASN B 1 262 ? -9.234 10.195 -13.586 1 97.19 262 ASN B CA 1
ATOM 6131 C C . ASN B 1 262 ? -9.461 9.5 -12.242 1 97.19 262 ASN B C 1
ATOM 6133 O O . ASN B 1 262 ? -9.312 8.281 -12.141 1 97.19 262 ASN B O 1
ATOM 6137 N N . PRO B 1 263 ? -9.898 10.25 -11.227 1 97.94 263 PRO B N 1
ATOM 6138 C CA . PRO B 1 263 ? -10.016 9.656 -9.898 1 97.94 263 PRO B CA 1
ATOM 6139 C C . PRO B 1 263 ? -10.93 8.422 -9.875 1 97.94 263 PRO B C 1
ATOM 6141 O O . PRO B 1 263 ? -10.703 7.496 -9.094 1 97.94 263 PRO B O 1
ATOM 6144 N N . VAL B 1 264 ? -11.93 8.391 -10.711 1 97.38 264 VAL B N 1
ATOM 6145 C CA . VAL B 1 264 ? -12.836 7.254 -10.758 1 97.38 264 VAL B CA 1
ATOM 6146 C C . VAL B 1 264 ? -12.086 6.012 -11.234 1 97.38 264 VAL B C 1
ATOM 6148 O O . VAL B 1 264 ? -12.305 4.91 -10.727 1 97.38 264 VAL B O 1
ATOM 6151 N N . ASN B 1 265 ? -11.172 6.164 -12.234 1 97.38 265 ASN B N 1
ATOM 6152 C CA . ASN B 1 265 ? -10.344 5.059 -12.711 1 97.38 265 ASN B CA 1
ATOM 6153 C C . ASN B 1 265 ? -9.312 4.645 -11.672 1 97.38 265 ASN B C 1
ATOM 6155 O O . ASN B 1 265 ? -9.031 3.455 -11.508 1 97.38 265 ASN B O 1
ATOM 6159 N N . VAL B 1 266 ? -8.719 5.656 -10.992 1 98.25 266 VAL B N 1
ATOM 6160 C CA . VAL B 1 266 ? -7.723 5.387 -9.969 1 98.25 266 VAL B CA 1
ATOM 6161 C C . VAL B 1 266 ? -8.336 4.539 -8.859 1 98.25 266 VAL B C 1
ATOM 6163 O O . VAL B 1 266 ? -7.766 3.527 -8.445 1 98.25 266 VAL B O 1
ATOM 6166 N N . LEU B 1 267 ? -9.523 4.922 -8.398 1 97.94 267 LEU B N 1
ATOM 6167 C CA . LEU B 1 267 ? -10.219 4.176 -7.352 1 97.94 267 LEU B CA 1
ATOM 6168 C C . LEU B 1 267 ? -10.617 2.789 -7.844 1 97.94 267 LEU B C 1
ATOM 6170 O O . LEU B 1 267 ? -10.5 1.808 -7.105 1 97.94 267 LEU B O 1
ATOM 6174 N N . ALA B 1 268 ? -11.07 2.699 -9.086 1 96.19 268 ALA B N 1
ATOM 6175 C CA . ALA B 1 268 ? -11.438 1.41 -9.664 1 96.19 268 ALA B CA 1
ATOM 6176 C C . ALA B 1 268 ? -10.242 0.462 -9.695 1 96.19 268 ALA B C 1
ATOM 6178 O O . ALA B 1 268 ? -10.375 -0.731 -9.414 1 96.19 268 ALA B O 1
ATOM 6179 N N . ASN B 1 269 ? -9.109 0.956 -10.07 1 97 269 ASN B N 1
ATOM 6180 C CA . ASN B 1 269 ? -7.895 0.144 -10.07 1 97 269 ASN B CA 1
ATOM 6181 C C . ASN B 1 269 ? -7.547 -0.352 -8.672 1 97 269 ASN B C 1
ATOM 6183 O O . ASN B 1 269 ? -7.188 -1.518 -8.492 1 97 269 ASN B O 1
ATOM 6187 N N . MET B 1 270 ? -7.637 0.568 -7.699 1 97 270 MET B N 1
ATOM 6188 C CA . MET B 1 270 ? -7.391 0.166 -6.316 1 97 270 MET B CA 1
ATOM 6189 C C . MET B 1 270 ? -8.312 -0.979 -5.91 1 97 270 MET B C 1
ATOM 6191 O O . MET B 1 270 ? -7.863 -1.959 -5.312 1 97 270 MET B O 1
ATOM 6195 N N . LYS B 1 271 ? -9.586 -0.894 -6.227 1 94.62 271 LYS B N 1
ATOM 6196 C CA . LYS B 1 271 ? -10.555 -1.927 -5.875 1 94.62 271 LYS B CA 1
ATOM 6197 C C . LYS B 1 271 ? -10.242 -3.24 -6.586 1 94.62 271 LYS B C 1
ATOM 6199 O O . LYS B 1 271 ? -10.359 -4.316 -5.996 1 94.62 271 LYS B O 1
ATOM 6204 N N . ARG B 1 272 ? -9.844 -3.131 -7.809 1 93.31 272 ARG B N 1
ATOM 6205 C CA . ARG B 1 272 ? -9.453 -4.316 -8.57 1 93.31 272 ARG B CA 1
ATOM 6206 C C . ARG B 1 272 ? -8.273 -5.027 -7.918 1 93.31 272 ARG B C 1
ATOM 6208 O O . ARG B 1 272 ? -8.289 -6.25 -7.773 1 93.31 272 ARG B O 1
ATOM 6215 N N . GLU B 1 273 ? -7.285 -4.262 -7.535 1 95.88 273 GLU B N 1
ATOM 6216 C CA . GLU B 1 273 ? -6.121 -4.84 -6.875 1 95.88 273 GLU B CA 1
ATOM 6217 C C . GLU B 1 273 ? -6.504 -5.477 -5.539 1 95.88 273 GLU B C 1
ATOM 6219 O O . GLU B 1 273 ? -5.996 -6.539 -5.184 1 95.88 273 GLU B O 1
ATOM 6224 N N . GLN B 1 274 ? -7.402 -4.812 -4.809 1 95.06 274 GLN B N 1
ATOM 6225 C CA . GLN B 1 274 ? -7.867 -5.363 -3.539 1 95.06 274 GLN B CA 1
ATOM 6226 C C . GLN B 1 274 ? -8.508 -6.734 -3.738 1 95.06 274 GLN B C 1
ATOM 6228 O O . GLN B 1 274 ? -8.25 -7.664 -2.969 1 95.06 274 GLN B O 1
ATOM 6233 N N . ILE B 1 275 ? -9.227 -6.91 -4.824 1 92 275 ILE B N 1
ATOM 6234 C CA . ILE B 1 275 ? -10.039 -8.102 -5.059 1 92 275 ILE B CA 1
ATOM 6235 C C . ILE B 1 275 ? -9.164 -9.219 -5.609 1 92 275 ILE B C 1
ATOM 6237 O O . ILE B 1 275 ? -9.289 -10.375 -5.191 1 92 275 ILE B O 1
ATOM 6241 N N . LEU B 1 276 ? -8.234 -8.875 -6.445 1 91 276 LEU B N 1
ATOM 6242 C CA . LEU B 1 276 ? -7.598 -9.93 -7.227 1 91 276 LEU B CA 1
ATOM 6243 C C . LEU B 1 276 ? -6.152 -10.141 -6.777 1 91 276 LEU B C 1
ATOM 6245 O O . LEU B 1 276 ? -5.504 -11.109 -7.184 1 91 276 LEU B O 1
ATOM 6249 N N . LYS B 1 277 ? -5.68 -9.273 -5.914 1 95 277 LYS B N 1
ATOM 6250 C CA . LYS B 1 277 ? -4.273 -9.336 -5.535 1 95 277 LYS B CA 1
ATOM 6251 C C . LYS B 1 277 ? -4.109 -9.266 -4.02 1 95 277 LYS B C 1
ATOM 6253 O O . LYS B 1 277 ? -3.871 -10.289 -3.371 1 95 277 LYS B O 1
ATOM 6258 N N . PHE B 1 278 ? -4.5 -8.195 -3.375 1 96.62 278 PHE B N 1
ATOM 6259 C CA . PHE B 1 278 ? -4.094 -7.91 -2.006 1 96.62 278 PHE B CA 1
ATOM 6260 C C . PHE B 1 278 ? -4.879 -8.766 -1.018 1 96.62 278 PHE B C 1
ATOM 6262 O O . PHE B 1 278 ? -4.355 -9.148 0.03 1 96.62 278 PHE B O 1
ATOM 6269 N N . MET B 1 279 ? -6.133 -9.125 -1.328 1 96 279 MET B N 1
ATOM 6270 C CA . MET B 1 279 ? -6.926 -9.969 -0.431 1 96 279 MET B CA 1
ATOM 6271 C C . MET B 1 279 ? -6.203 -11.281 -0.138 1 96 279 MET B C 1
ATOM 6273 O O . MET B 1 279 ? -6.133 -11.711 1.014 1 96 279 MET B O 1
ATOM 6277 N N . PHE B 1 280 ? -5.594 -11.812 -1.113 1 97 280 PHE B N 1
ATOM 6278 C CA . PHE B 1 280 ? -4.918 -13.094 -0.982 1 97 280 PHE B CA 1
ATOM 6279 C C . PHE B 1 280 ? -3.658 -12.961 -0.136 1 97 280 PHE B C 1
ATOM 6281 O O . PHE B 1 280 ? -3.439 -13.75 0.788 1 97 280 PHE B O 1
ATOM 6288 N N . TYR B 1 281 ? -2.869 -11.945 -0.434 1 97.31 281 TYR B N 1
ATOM 6289 C CA . TYR B 1 281 ? -1.669 -11.719 0.363 1 97.31 281 TYR B CA 1
ATOM 6290 C C . TYR B 1 281 ? -2.027 -11.414 1.812 1 97.31 281 TYR B C 1
ATOM 6292 O O . TYR B 1 281 ? -1.365 -11.898 2.734 1 97.31 281 TYR B O 1
ATOM 6300 N N . ASP B 1 282 ? -3.123 -10.602 2.008 1 97.31 282 ASP B N 1
ATOM 6301 C CA . ASP B 1 282 ? -3.545 -10.258 3.361 1 97.31 282 ASP B CA 1
ATOM 6302 C C . ASP B 1 282 ? -3.869 -11.508 4.172 1 97.31 282 ASP B C 1
ATOM 6304 O O . ASP B 1 282 ? -3.406 -11.656 5.305 1 97.31 282 ASP B O 1
ATOM 6308 N N . VAL B 1 283 ? -4.551 -12.422 3.596 1 97.88 283 VAL B N 1
ATOM 6309 C CA . VAL B 1 283 ? -4.945 -13.633 4.309 1 97.88 283 VAL B CA 1
ATOM 6310 C C . VAL B 1 283 ? -3.715 -14.492 4.586 1 97.88 283 VAL B C 1
ATOM 6312 O O . VAL B 1 283 ? -3.549 -15.016 5.691 1 97.88 283 VAL B O 1
ATOM 6315 N N . MET B 1 284 ? -2.812 -14.562 3.646 1 98.12 284 MET B N 1
ATOM 6316 C CA . MET B 1 284 ? -1.719 -15.531 3.734 1 98.12 284 MET B CA 1
ATOM 6317 C C . MET B 1 284 ? -0.573 -14.977 4.574 1 98.12 284 MET B C 1
ATOM 6319 O O . MET B 1 284 ? 0.13 -15.734 5.246 1 98.12 284 MET B O 1
ATOM 6323 N N . ILE B 1 285 ? -0.405 -13.625 4.559 1 97.81 285 ILE B N 1
ATOM 6324 C CA . ILE B 1 285 ? 0.755 -13.031 5.211 1 97.81 285 ILE B CA 1
ATOM 6325 C C . ILE B 1 285 ? 0.338 -12.414 6.547 1 97.81 285 ILE B C 1
ATOM 6327 O O . ILE B 1 285 ? 1.047 -12.547 7.547 1 97.81 285 ILE B O 1
ATOM 6331 N N . LYS B 1 286 ? -0.854 -11.773 6.598 1 96.69 286 LYS B N 1
ATOM 6332 C CA . LYS B 1 286 ? -1.309 -11.133 7.832 1 96.69 286 LYS B CA 1
ATOM 6333 C C . LYS B 1 286 ? -2.193 -12.078 8.641 1 96.69 286 LYS B C 1
ATOM 6335 O O . LYS B 1 286 ? -2.471 -11.82 9.812 1 96.69 286 LYS B O 1
ATOM 6340 N N . GLY B 1 287 ? -2.693 -13.148 8.023 1 97.88 287 GLY B N 1
ATOM 6341 C CA . GLY B 1 287 ? -3.477 -14.156 8.719 1 97.88 287 GLY B CA 1
ATOM 6342 C C . GLY B 1 287 ? -4.918 -13.734 8.953 1 97.88 287 GLY B C 1
ATOM 6343 O O . GLY B 1 287 ? -5.578 -14.25 9.859 1 97.88 287 GLY B O 1
ATOM 6344 N N . LYS B 1 288 ? -5.395 -12.781 8.195 1 97 288 LYS B N 1
ATOM 6345 C CA . LYS B 1 288 ? -6.766 -12.312 8.391 1 97 288 LYS B CA 1
ATOM 6346 C C . LYS B 1 288 ? -7.34 -11.734 7.105 1 97 288 LYS B C 1
ATOM 6348 O O . LYS B 1 288 ? -6.598 -11.234 6.258 1 97 288 LYS B O 1
ATOM 6353 N N . TYR B 1 289 ? -8.609 -11.836 6.984 1 96.75 289 TYR B N 1
ATOM 6354 C CA . TYR B 1 289 ? -9.305 -11.156 5.902 1 96.75 289 TYR B CA 1
ATOM 6355 C C . TYR B 1 289 ? -9.32 -9.648 6.125 1 96.75 289 TYR B C 1
ATOM 6357 O O . TYR B 1 289 ? -9.547 -9.18 7.246 1 96.75 289 TYR B O 1
ATOM 6365 N N . PRO B 1 290 ? -9.016 -8.898 5.059 1 96 290 PRO B N 1
ATOM 6366 C CA . PRO B 1 290 ? -9.031 -7.445 5.203 1 96 290 PRO B CA 1
ATOM 6367 C C . PRO B 1 290 ? -10.445 -6.883 5.379 1 96 290 PRO B C 1
ATOM 6369 O O . PRO B 1 290 ? -11.43 -7.578 5.117 1 96 290 PRO B O 1
ATOM 6372 N N . GLY B 1 291 ? -10.516 -5.676 5.828 1 90.81 291 GLY B N 1
ATOM 6373 C CA . GLY B 1 291 ? -11.789 -5.031 6.09 1 90.81 291 GLY B CA 1
ATOM 6374 C C . GLY B 1 291 ? -12.672 -4.938 4.859 1 90.81 291 GLY B C 1
ATOM 6375 O O . GLY B 1 291 ? -13.898 -5.047 4.957 1 90.81 291 GLY B O 1
ATOM 6376 N N . TYR B 1 292 ? -12.078 -4.82 3.676 1 93.25 292 TYR B N 1
ATOM 6377 C CA . TYR B 1 292 ? -12.844 -4.625 2.447 1 93.25 292 TYR B CA 1
ATOM 6378 C C . TYR B 1 292 ? -13.438 -5.941 1.965 1 93.25 292 TYR B C 1
ATOM 6380 O O . TYR B 1 292 ? -14.266 -5.957 1.05 1 93.25 292 TYR B O 1
ATOM 6388 N N . PHE B 1 293 ? -13.07 -7.094 2.572 1 94.75 293 PHE B N 1
ATOM 6389 C CA . PHE B 1 293 ? -13.547 -8.414 2.166 1 94.75 293 PHE B CA 1
ATOM 6390 C C . PHE B 1 293 ? -15.07 -8.492 2.242 1 94.75 293 PHE B C 1
ATOM 6392 O O . PHE B 1 293 ? -15.719 -8.992 1.325 1 94.75 293 PHE B O 1
ATOM 6399 N N . LYS B 1 294 ? -15.586 -7.973 3.361 1 91.19 294 LYS B N 1
ATOM 6400 C CA . LYS B 1 294 ? -17.031 -8.047 3.559 1 91.19 294 LYS B CA 1
ATOM 6401 C C . LYS B 1 294 ? -17.781 -7.395 2.396 1 91.19 294 LYS B C 1
ATOM 6403 O O . LYS B 1 294 ? -18.719 -7.98 1.851 1 91.19 294 LYS B O 1
ATOM 6408 N N . ASN B 1 295 ? -17.344 -6.262 2.023 1 89.44 295 ASN B N 1
ATOM 6409 C CA . ASN B 1 295 ? -17.984 -5.535 0.929 1 89.44 295 ASN B CA 1
ATOM 6410 C C . ASN B 1 295 ? -17.797 -6.25 -0.406 1 89.44 295 ASN B C 1
ATOM 6412 O O . ASN B 1 295 ? -18.688 -6.266 -1.244 1 89.44 295 ASN B O 1
ATOM 6416 N N . ILE B 1 296 ? -16.688 -6.82 -0.586 1 89.69 296 ILE B N 1
ATOM 6417 C CA . ILE B 1 296 ? -16.375 -7.555 -1.811 1 89.69 296 ILE B CA 1
ATOM 6418 C C . ILE B 1 296 ? -17.328 -8.75 -1.94 1 89.69 296 ILE B C 1
ATOM 6420 O O . ILE B 1 296 ? -17.922 -8.961 -2.998 1 89.69 296 ILE B O 1
ATOM 6424 N N . VAL B 1 297 ? -17.484 -9.461 -0.859 1 93.5 297 VAL B N 1
ATOM 6425 C CA . VAL B 1 297 ? -18.328 -10.648 -0.857 1 93.5 297 VAL B CA 1
ATOM 6426 C C . VAL B 1 297 ? -19.766 -10.25 -1.174 1 93.5 297 VAL B C 1
ATOM 6428 O O . VAL B 1 297 ? -20.422 -10.859 -2.029 1 93.5 297 VAL B O 1
ATOM 6431 N N . LYS B 1 298 ? -20.188 -9.18 -0.508 1 91.44 298 LYS B N 1
ATOM 6432 C CA . LYS B 1 298 ? -21.562 -8.711 -0.729 1 91.44 298 LYS B CA 1
ATOM 6433 C C . LYS B 1 298 ? -21.766 -8.312 -2.186 1 91.44 298 LYS B C 1
ATOM 6435 O O . LYS B 1 298 ? -22.797 -8.641 -2.783 1 91.44 298 LYS B O 1
ATOM 6440 N N . THR B 1 299 ? -20.812 -7.676 -2.705 1 87.69 299 THR B N 1
ATOM 6441 C CA . THR B 1 299 ? -20.906 -7.184 -4.074 1 87.69 299 THR B CA 1
ATOM 6442 C C . THR B 1 299 ? -20.906 -8.344 -5.066 1 87.69 299 THR B C 1
ATOM 6444 O O . THR B 1 299 ? -21.656 -8.344 -6.039 1 87.69 299 THR B O 1
ATOM 6447 N N . LEU B 1 300 ? -20.109 -9.336 -4.801 1 88.75 300 LEU B N 1
ATOM 6448 C CA . LEU B 1 300 ? -19.891 -10.422 -5.754 1 88.75 300 LEU B CA 1
ATOM 6449 C C . LEU B 1 300 ? -21 -11.469 -5.641 1 88.75 300 LEU B C 1
ATOM 6451 O O . LEU B 1 300 ? -21.328 -12.141 -6.625 1 88.75 300 LEU B O 1
ATOM 6455 N N . THR B 1 301 ? -21.625 -11.609 -4.402 1 92.81 301 THR B N 1
ATOM 6456 C CA . THR B 1 301 ? -22.469 -12.766 -4.172 1 92.81 301 THR B CA 1
ATOM 6457 C C . THR B 1 301 ? -23.859 -12.328 -3.723 1 92.81 301 THR B C 1
ATOM 6459 O O . THR B 1 301 ? -24.812 -13.125 -3.721 1 92.81 301 THR B O 1
ATOM 6462 N N . ASN B 1 302 ? -24 -11.047 -3.32 1 90.25 302 ASN B N 1
ATOM 6463 C CA . ASN B 1 302 ? -25.219 -10.5 -2.725 1 90.25 302 ASN B CA 1
ATOM 6464 C C . ASN B 1 302 ? -25.578 -11.234 -1.437 1 90.25 302 ASN B C 1
ATOM 6466 O O . ASN B 1 302 ? -26.766 -11.398 -1.125 1 90.25 302 ASN B O 1
ATOM 6470 N N . LYS B 1 303 ? -24.484 -11.781 -0.789 1 92.38 303 LYS B N 1
ATOM 6471 C CA . LYS B 1 303 ? -24.672 -12.523 0.456 1 92.38 303 LYS B CA 1
ATOM 6472 C C . LYS B 1 303 ? -23.609 -12.148 1.482 1 92.38 303 LYS B C 1
ATOM 6474 O O . LYS B 1 303 ? -22.688 -11.391 1.182 1 92.38 303 LYS B O 1
ATOM 6479 N N . GLU B 1 304 ? -23.859 -12.539 2.65 1 91.38 304 GLU B N 1
ATOM 6480 C CA . GLU B 1 304 ? -22.844 -12.508 3.693 1 91.38 304 GLU B CA 1
ATOM 6481 C C . GLU B 1 304 ? -22.234 -13.898 3.914 1 91.38 304 GLU B C 1
ATOM 6483 O O . GLU B 1 304 ? -22.953 -14.898 3.947 1 91.38 304 GLU B O 1
ATOM 6488 N N . ILE B 1 305 ? -20.984 -13.945 3.879 1 93.25 305 ILE B N 1
ATOM 6489 C CA . ILE B 1 305 ? -20.281 -15.203 4.102 1 93.25 305 ILE B CA 1
ATOM 6490 C C . ILE B 1 305 ? -19.438 -15.117 5.375 1 93.25 305 ILE B C 1
ATOM 6492 O O . ILE B 1 305 ? -18.688 -14.156 5.566 1 93.25 305 ILE B O 1
ATOM 6496 N N . THR B 1 306 ? -19.625 -16.031 6.277 1 92.38 306 THR B N 1
ATOM 6497 C CA . THR B 1 306 ? -18.844 -16.109 7.508 1 92.38 306 THR B CA 1
ATOM 6498 C C . THR B 1 306 ? -18.031 -17.406 7.555 1 92.38 306 THR B C 1
ATOM 6500 O O . THR B 1 306 ? -18.391 -18.391 6.902 1 92.38 306 THR B O 1
ATOM 6503 N N . PHE B 1 307 ? -16.984 -17.359 8.266 1 96.62 307 PHE B N 1
ATOM 6504 C CA . PHE B 1 307 ? -16.094 -18.516 8.375 1 96.62 307 PHE B CA 1
ATOM 6505 C C . PHE B 1 307 ? -15.961 -18.938 9.836 1 96.62 307 PHE B C 1
ATOM 6507 O O . PHE B 1 307 ? -16.25 -18.156 10.75 1 96.62 307 PHE B O 1
ATOM 6514 N N . ASP B 1 308 ? -15.57 -20.172 10.047 1 97.25 308 ASP B N 1
ATOM 6515 C CA . ASP B 1 308 ? -15.383 -20.766 11.375 1 97.25 308 ASP B CA 1
ATOM 6516 C C . ASP B 1 308 ? -14.289 -20.031 12.148 1 97.25 308 ASP B C 1
ATOM 6518 O O . ASP B 1 308 ? -13.203 -19.781 11.617 1 97.25 308 ASP B O 1
ATOM 6522 N N . GLU B 1 309 ? -14.578 -19.688 13.398 1 97.56 309 GLU B N 1
ATOM 6523 C CA . GLU B 1 309 ? -13.656 -18.922 14.227 1 97.56 309 GLU B CA 1
ATOM 6524 C C . GLU B 1 309 ? -12.344 -19.672 14.453 1 97.56 309 GLU B C 1
ATOM 6526 O O . GLU B 1 309 ? -11.281 -19.047 14.539 1 97.56 309 GLU B O 1
ATOM 6531 N N . ASN B 1 310 ? -12.469 -20.922 14.547 1 98.25 310 ASN B N 1
ATOM 6532 C CA . ASN B 1 310 ? -11.266 -21.719 14.734 1 98.25 310 ASN B CA 1
ATOM 6533 C C . ASN B 1 310 ? -10.367 -21.688 13.5 1 98.25 310 ASN B C 1
ATOM 6535 O O . ASN B 1 310 ? -9.141 -21.703 13.609 1 98.25 310 ASN B O 1
ATOM 6539 N N . GLU B 1 311 ? -11.008 -21.703 12.367 1 98.38 311 GLU B N 1
ATOM 6540 C CA . GLU B 1 311 ? -10.258 -21.609 11.117 1 98.38 311 GLU B CA 1
ATOM 6541 C C . GLU B 1 311 ? -9.594 -20.25 10.984 1 98.38 311 GLU B C 1
ATOM 6543 O O . GLU B 1 311 ? -8.445 -20.141 10.539 1 98.38 311 GLU B O 1
ATOM 6548 N N . LEU B 1 312 ? -10.344 -19.234 11.406 1 98.44 312 LEU B N 1
ATOM 6549 C CA . LEU B 1 312 ? -9.789 -17.891 11.359 1 98.44 312 LEU B CA 1
ATOM 6550 C C . LEU B 1 312 ? -8.609 -17.75 12.312 1 98.44 312 LEU B C 1
ATOM 6552 O O . LEU B 1 312 ? -7.609 -17.109 11.984 1 98.44 312 LEU B O 1
ATOM 6556 N N . LYS B 1 313 ? -8.703 -18.344 13.484 1 98.56 313 LYS B N 1
ATOM 6557 C CA . LYS B 1 313 ? -7.602 -18.344 14.445 1 98.56 313 LYS B CA 1
ATOM 6558 C C . LYS B 1 313 ? -6.391 -19.094 13.891 1 98.56 313 LYS B C 1
ATOM 6560 O O . LYS B 1 313 ? -5.254 -18.641 14.062 1 98.56 313 LYS B O 1
ATOM 6565 N N . LEU B 1 314 ? -6.672 -20.203 13.18 1 98.62 314 LEU B N 1
ATOM 6566 C CA . LEU B 1 314 ? -5.609 -20.969 12.547 1 98.62 314 LEU B CA 1
ATOM 6567 C C . LEU B 1 314 ? -4.848 -20.125 11.531 1 98.62 314 LEU B C 1
ATOM 6569 O O . LEU B 1 314 ? -3.617 -20.172 11.477 1 98.62 314 LEU B O 1
ATOM 6573 N N . LEU B 1 315 ? -5.582 -19.391 10.727 1 98.62 315 LEU B N 1
ATOM 6574 C CA . LEU B 1 315 ? -4.957 -18.5 9.75 1 98.62 315 LEU B CA 1
ATOM 6575 C C . LEU B 1 315 ? -4.062 -17.469 10.438 1 98.62 315 LEU B C 1
ATOM 6577 O O . LEU B 1 315 ? -2.924 -17.25 10.023 1 98.62 315 LEU B O 1
ATOM 6581 N N . LYS B 1 316 ? -4.535 -16.891 11.516 1 98.38 316 LYS B N 1
ATOM 6582 C CA . LYS B 1 316 ? -3.838 -15.844 12.258 1 98.38 316 LYS B CA 1
ATOM 6583 C C . LYS B 1 316 ? -2.533 -16.359 12.852 1 98.38 316 LYS B C 1
ATOM 6585 O O . LYS B 1 316 ? -1.531 -15.648 12.883 1 98.38 316 LYS B O 1
ATOM 6590 N N . GLU B 1 317 ? -2.518 -17.578 13.227 1 98.44 317 GLU B N 1
ATOM 6591 C CA . GLU B 1 317 ? -1.398 -18.141 13.984 1 98.44 317 GLU B CA 1
ATOM 6592 C C . GLU B 1 317 ? -0.36 -18.75 13.055 1 98.44 317 GLU B C 1
ATOM 6594 O O . GLU B 1 317 ? 0.753 -19.062 13.477 1 98.44 317 GLU B O 1
ATOM 6599 N N . ASN B 1 318 ? -0.721 -18.891 11.742 1 98.44 318 ASN B N 1
ATOM 6600 C CA . ASN B 1 318 ? 0.168 -19.641 10.852 1 98.44 318 ASN B CA 1
ATOM 6601 C C . ASN B 1 318 ? 0.343 -18.922 9.516 1 98.44 318 ASN B C 1
ATOM 6603 O O . ASN B 1 318 ? 0.045 -19.5 8.461 1 98.44 318 ASN B O 1
ATOM 6607 N N . PRO B 1 319 ? 0.839 -17.672 9.531 1 97.44 319 PRO B N 1
ATOM 6608 C CA . PRO B 1 319 ? 1.121 -16.969 8.281 1 97.44 319 PRO B CA 1
ATOM 6609 C C . PRO B 1 319 ? 2.324 -17.531 7.535 1 97.44 319 PRO B C 1
ATOM 6611 O O . PRO B 1 319 ? 3.088 -18.328 8.102 1 97.44 319 PRO B O 1
ATOM 6614 N N . LEU B 1 320 ? 2.5 -17.203 6.309 1 98 320 LEU B N 1
ATOM 6615 C CA . LEU B 1 320 ? 3.627 -17.625 5.484 1 98 320 LEU B CA 1
ATOM 6616 C C . LEU B 1 320 ? 4.871 -16.797 5.801 1 98 320 LEU B C 1
ATOM 6618 O O . LEU B 1 320 ? 4.77 -15.711 6.375 1 98 320 LEU B O 1
ATOM 6622 N N . GLU B 1 321 ? 6.031 -17.266 5.34 1 96.56 321 GLU B N 1
ATOM 6623 C CA . GLU B 1 321 ? 7.312 -16.672 5.703 1 96.56 321 GLU B CA 1
ATOM 6624 C C . GLU B 1 321 ? 7.855 -15.797 4.574 1 96.56 321 GLU B C 1
ATOM 6626 O O . GLU B 1 321 ? 8.75 -14.977 4.789 1 96.56 321 GLU B O 1
ATOM 6631 N N . PHE B 1 322 ? 7.41 -16.031 3.396 1 98.25 322 PHE B N 1
ATOM 6632 C CA . PHE B 1 322 ? 7.828 -15.227 2.252 1 98.25 322 PHE B CA 1
ATOM 6633 C C . PHE B 1 322 ? 6.746 -15.211 1.177 1 98.25 322 PHE B C 1
ATOM 6635 O O . PHE B 1 322 ? 5.84 -16.047 1.191 1 98.25 322 PHE B O 1
ATOM 6642 N N . ILE B 1 323 ? 6.805 -14.234 0.326 1 98.25 323 ILE B N 1
ATOM 6643 C CA . ILE B 1 323 ? 5.879 -14.102 -0.792 1 98.25 323 ILE B CA 1
ATOM 6644 C C . ILE B 1 323 ? 6.527 -14.625 -2.068 1 98.25 323 ILE B C 1
ATOM 6646 O O . ILE B 1 323 ? 7.684 -14.312 -2.359 1 98.25 323 ILE B O 1
ATOM 6650 N N . SER B 1 324 ? 5.836 -15.484 -2.74 1 98.25 324 SER B N 1
ATOM 6651 C CA . SER B 1 324 ? 6.207 -15.93 -4.082 1 98.25 324 SER B CA 1
ATOM 6652 C C . SER B 1 324 ? 5.121 -15.586 -5.098 1 98.25 324 SER B C 1
ATOM 6654 O O . SER B 1 324 ? 3.93 -15.711 -4.805 1 98.25 324 SER B O 1
ATOM 6656 N N . PHE B 1 325 ? 5.562 -15.062 -6.242 1 98.38 325 PHE B N 1
ATOM 6657 C CA . PHE B 1 325 ? 4.547 -14.641 -7.203 1 98.38 325 PHE B CA 1
ATOM 6658 C C . PHE B 1 325 ? 5.074 -14.742 -8.625 1 98.38 325 PHE B C 1
ATOM 6660 O O . PHE B 1 325 ? 6.285 -14.797 -8.844 1 98.38 325 PHE B O 1
ATOM 6667 N N . SER B 1 326 ? 4.184 -14.898 -9.57 1 97.75 326 SER B N 1
ATOM 6668 C CA . SER B 1 326 ? 4.512 -14.773 -10.984 1 97.75 326 SER B CA 1
ATOM 6669 C C . SER B 1 326 ? 4.254 -13.359 -11.492 1 97.75 326 SER B C 1
ATOM 6671 O O . SER B 1 326 ? 3.387 -12.656 -10.969 1 97.75 326 SER B O 1
ATOM 6673 N N . TYR B 1 327 ? 5.012 -12.961 -12.398 1 97.12 327 TYR B N 1
ATOM 6674 C CA . TYR B 1 327 ? 4.828 -11.695 -13.102 1 97.12 327 TYR B CA 1
ATOM 6675 C C . TYR B 1 327 ? 5.062 -11.859 -14.594 1 97.12 327 TYR B C 1
ATOM 6677 O O . TYR B 1 327 ? 6.184 -12.133 -15.031 1 97.12 327 TYR B O 1
ATOM 6685 N N . TYR B 1 328 ? 4.012 -11.547 -15.375 1 93.44 328 TYR B N 1
ATOM 6686 C CA . TYR B 1 328 ? 4.152 -11.703 -16.812 1 93.44 328 TYR B CA 1
ATOM 6687 C C . TYR B 1 328 ? 3.865 -10.398 -17.531 1 93.44 328 TYR B C 1
ATOM 6689 O O . TYR B 1 328 ? 4.52 -10.07 -18.531 1 93.44 328 TYR B O 1
ATOM 6697 N N . MET B 1 329 ? 2.871 -9.688 -17.047 1 93.31 329 MET B N 1
ATOM 6698 C CA . MET B 1 329 ? 2.426 -8.477 -17.734 1 93.31 329 MET B CA 1
ATOM 6699 C C . MET B 1 329 ? 1.623 -7.59 -16.797 1 93.31 329 MET B C 1
ATOM 6701 O O . MET B 1 329 ? 1.292 -8 -15.672 1 93.31 329 MET B O 1
ATOM 6705 N N . SER B 1 330 ? 1.429 -6.371 -17.219 1 94.19 330 SER B N 1
ATOM 6706 C CA . SER B 1 330 ? 0.503 -5.469 -16.547 1 94.19 330 SER B CA 1
ATOM 6707 C C . SER B 1 330 ? -0.699 -5.148 -17.438 1 94.19 330 SER B C 1
ATOM 6709 O O . SER B 1 330 ? -0.645 -5.324 -18.656 1 94.19 330 SER B O 1
ATOM 6711 N N . ASN B 1 331 ? -1.793 -4.84 -16.812 1 93.69 331 ASN B N 1
ATOM 6712 C CA . ASN B 1 331 ? -3.014 -4.426 -17.5 1 93.69 331 ASN B CA 1
ATOM 6713 C C . ASN B 1 331 ? -3.502 -3.07 -17 1 93.69 331 ASN B C 1
ATOM 6715 O O . ASN B 1 331 ? -2.982 -2.541 -16.016 1 93.69 331 ASN B O 1
ATOM 6719 N N . THR B 1 332 ? -4.477 -2.488 -17.75 1 95.19 332 THR B N 1
ATOM 6720 C CA . THR B 1 332 ? -5.02 -1.197 -17.344 1 95.19 332 THR B CA 1
ATOM 6721 C C . THR B 1 332 ? -6.473 -1.338 -16.891 1 95.19 332 THR B C 1
ATOM 6723 O O . THR B 1 332 ? -7.168 -2.264 -17.312 1 95.19 332 THR B O 1
ATOM 6726 N N . VAL B 1 333 ? -6.914 -0.484 -16.016 1 95.25 333 VAL B N 1
ATOM 6727 C CA . VAL B 1 333 ? -8.281 -0.449 -15.492 1 95.25 333 VAL B CA 1
ATOM 6728 C C . VAL B 1 333 ? -8.922 0.896 -15.82 1 95.25 333 VAL B C 1
ATOM 6730 O O . VAL B 1 333 ? -8.297 1.946 -15.664 1 95.25 333 VAL B O 1
ATOM 6733 N N . SER B 1 334 ? -10.078 0.862 -16.297 1 93.88 334 SER B N 1
ATOM 6734 C CA . SER B 1 334 ? -10.898 2.037 -16.594 1 93.88 334 SER B CA 1
ATOM 6735 C C . SER B 1 334 ? -12.375 1.75 -16.375 1 93.88 334 SER B C 1
ATOM 6737 O O . SER B 1 334 ? -12.836 0.621 -16.562 1 93.88 334 SER B O 1
ATOM 6739 N N . THR B 1 335 ? -13.133 2.76 -15.914 1 90.88 335 THR B N 1
ATOM 6740 C CA . THR B 1 335 ? -14.578 2.6 -15.75 1 90.88 335 THR B CA 1
ATOM 6741 C C . THR B 1 335 ? -15.305 2.844 -17.062 1 90.88 335 THR B C 1
ATOM 6743 O O . THR B 1 335 ? -16.516 2.643 -17.156 1 90.88 335 THR B O 1
ATOM 6746 N N . ASP B 1 336 ? -14.523 3.336 -18.047 1 84.19 336 ASP B N 1
ATOM 6747 C CA . ASP B 1 336 ? -15.094 3.514 -19.375 1 84.19 336 ASP B CA 1
ATOM 6748 C C . ASP B 1 336 ? -15.422 2.166 -20.016 1 84.19 336 ASP B C 1
ATOM 6750 O O . ASP B 1 336 ? -14.531 1.357 -20.266 1 84.19 336 ASP B O 1
ATOM 6754 N N . PRO B 1 337 ? -16.703 2.008 -20.219 1 72.06 337 PRO B N 1
ATOM 6755 C CA . PRO B 1 337 ? -17.094 0.719 -20.781 1 72.06 337 PRO B CA 1
ATOM 6756 C C . PRO B 1 337 ? -16.5 0.464 -22.172 1 72.06 337 PRO B C 1
ATOM 6758 O O . PRO B 1 337 ? -16.438 -0.683 -22.609 1 72.06 337 PRO B O 1
ATOM 6761 N N . ASN B 1 338 ? -16 1.523 -22.906 1 68.5 338 ASN B N 1
ATOM 6762 C CA . ASN B 1 338 ? -15.492 1.395 -24.266 1 68.5 338 ASN B CA 1
ATOM 6763 C C . ASN B 1 338 ? -13.984 1.165 -24.281 1 68.5 338 ASN B C 1
ATOM 6765 O O . ASN B 1 338 ? -13.359 1.153 -25.344 1 68.5 338 ASN B O 1
ATOM 6769 N N . GLN B 1 339 ? -13.492 1.023 -23.219 1 67.62 339 GLN B N 1
ATOM 6770 C CA . GLN B 1 339 ? -12.047 0.814 -23.188 1 67.62 339 GLN B CA 1
ATOM 6771 C C . GLN B 1 339 ? -11.656 -0.452 -23.938 1 67.62 339 GLN B C 1
ATOM 6773 O O . GLN B 1 339 ? -12.305 -1.492 -23.797 1 67.62 339 GLN B O 1
ATOM 6778 N N . GLU B 1 340 ? -10.695 -0.355 -24.875 1 57.47 340 GLU B N 1
ATOM 6779 C CA . GLU B 1 340 ? -10.172 -1.52 -25.578 1 57.47 340 GLU B CA 1
ATOM 6780 C C . GLU B 1 340 ? -9.617 -2.555 -24.609 1 57.47 340 GLU B C 1
ATOM 6782 O O . GLU B 1 340 ? -8.914 -2.203 -23.656 1 57.47 340 GLU B O 1
ATOM 6787 N N . LYS B 1 341 ? -10.172 -3.721 -24.781 1 63.28 341 LYS B N 1
ATOM 6788 C CA . LYS B 1 341 ? -9.781 -4.805 -23.891 1 63.28 341 LYS B CA 1
ATOM 6789 C C . LYS B 1 341 ? -8.719 -5.691 -24.531 1 63.28 341 LYS B C 1
ATOM 6791 O O . LYS B 1 341 ? -8.641 -5.781 -25.766 1 63.28 341 LYS B O 1
ATOM 6796 N N . THR B 1 342 ? -7.566 -6.129 -23.891 1 48.72 342 THR B N 1
ATOM 6797 C CA . THR B 1 342 ? -6.586 -7.117 -24.312 1 48.72 342 THR B CA 1
ATOM 6798 C C . THR B 1 342 ? -6.898 -8.484 -23.719 1 48.72 342 THR B C 1
ATOM 6800 O O . THR B 1 342 ? -7.488 -8.578 -22.641 1 48.72 342 THR B O 1
ATOM 6803 N N . GLN B 1 343 ? -6.812 -9.602 -24.562 1 41.88 343 GLN B N 1
ATOM 6804 C CA . GLN B 1 343 ? -7.121 -10.945 -24.094 1 41.88 343 GLN B CA 1
ATOM 6805 C C . GLN B 1 343 ? -5.941 -11.562 -23.359 1 41.88 343 GLN B C 1
ATOM 6807 O O . GLN B 1 343 ? -4.812 -11.539 -23.844 1 41.88 343 GLN B O 1
ATOM 6812 N N . GLY B 1 344 ? -5.891 -11.555 -22.031 1 44.5 344 GLY B N 1
ATOM 6813 C CA . GLY B 1 344 ? -4.969 -12.43 -21.328 1 44.5 344 GLY B CA 1
ATOM 6814 C C . GLY B 1 344 ? -5.5 -13.844 -21.156 1 44.5 344 GLY B C 1
ATOM 6815 O O . GLY B 1 344 ? -6.598 -14.156 -21.625 1 44.5 344 GLY B O 1
ATOM 6816 N N . ASN B 1 345 ? -4.613 -14.844 -20.781 1 40.75 345 ASN B N 1
ATOM 6817 C CA . ASN B 1 345 ? -5.016 -16.234 -20.594 1 40.75 345 ASN B CA 1
ATOM 6818 C C . ASN B 1 345 ? -6.277 -16.344 -19.75 1 40.75 345 ASN B C 1
ATOM 6820 O O . ASN B 1 345 ? -7.117 -17.219 -19.984 1 40.75 345 ASN B O 1
ATOM 6824 N N . LEU B 1 346 ? -6.438 -15.344 -18.688 1 42.62 346 LEU B N 1
ATOM 6825 C CA . LEU B 1 346 ? -7.469 -15.586 -17.688 1 42.62 346 LEU B CA 1
ATOM 6826 C C . LEU B 1 346 ? -8.453 -14.422 -17.625 1 42.62 346 LEU B C 1
ATOM 6828 O O . LEU B 1 346 ? -9.594 -14.586 -17.188 1 42.62 346 LEU B O 1
ATOM 6832 N N . THR B 1 347 ? -8.008 -13.109 -18.016 1 50.06 347 THR B N 1
ATOM 6833 C CA . THR B 1 347 ? -8.938 -12 -17.844 1 50.06 347 THR B CA 1
ATOM 6834 C C . THR B 1 347 ? -8.781 -10.977 -18.969 1 50.06 347 THR B C 1
ATOM 6836 O O . THR B 1 347 ? -7.688 -10.828 -19.516 1 50.06 347 THR B O 1
ATOM 6839 N N . SER B 1 348 ? -9.883 -10.594 -19.578 1 54.41 348 SER B N 1
ATOM 6840 C CA . SER B 1 348 ? -9.836 -9.414 -20.438 1 54.41 348 SER B CA 1
ATOM 6841 C C . SER B 1 348 ? -9.484 -8.164 -19.641 1 54.41 348 SER B C 1
ATOM 6843 O O . SER B 1 348 ? -10.086 -7.891 -18.609 1 54.41 348 SER B O 1
ATOM 6845 N N . ALA B 1 349 ? -8.18 -7.66 -19.891 1 69.69 349 ALA B N 1
ATOM 6846 C CA . ALA B 1 349 ? -7.762 -6.438 -19.219 1 69.69 349 ALA B CA 1
ATOM 6847 C C . ALA B 1 349 ? -7.477 -5.32 -20.219 1 69.69 349 ALA B C 1
ATOM 6849 O O . ALA B 1 349 ? -7.336 -5.574 -21.422 1 69.69 349 ALA B O 1
ATOM 6850 N N . GLY B 1 350 ? -7.566 -4.117 -19.75 1 84.88 350 GLY B N 1
ATOM 6851 C CA . GLY B 1 350 ? -7.34 -2.963 -20.609 1 84.88 350 GLY B CA 1
ATOM 6852 C C . GLY B 1 350 ? -5.934 -2.898 -21.172 1 84.88 350 GLY B C 1
ATOM 6853 O O . GLY B 1 350 ? -4.969 -3.238 -20.484 1 84.88 350 GLY B O 1
ATOM 6854 N N . LYS B 1 351 ? -5.809 -2.619 -22.422 1 89.12 351 LYS B N 1
ATOM 6855 C CA . LYS B 1 351 ? -4.52 -2.461 -23.094 1 89.12 351 LYS B CA 1
ATOM 6856 C C . LYS B 1 351 ? -3.812 -1.191 -22.641 1 89.12 351 LYS B C 1
ATOM 6858 O O . LYS B 1 351 ? -4.445 -0.149 -22.453 1 89.12 351 LYS B O 1
ATOM 6863 N N . ASN B 1 352 ? -2.549 -1.271 -22.391 1 94.06 352 ASN B N 1
ATOM 6864 C CA . ASN B 1 352 ? -1.706 -0.113 -22.125 1 94.06 352 ASN B CA 1
ATOM 6865 C C . ASN B 1 352 ? -1.085 0.449 -23.391 1 94.06 352 ASN B C 1
ATOM 6867 O O . ASN B 1 352 ? -0.264 -0.211 -24.031 1 94.06 352 ASN B O 1
ATOM 6871 N N . PRO B 1 353 ? -1.43 1.611 -23.781 1 93.62 353 PRO B N 1
ATOM 6872 C CA . PRO B 1 353 ? -0.971 2.145 -25.078 1 93.62 353 PRO B CA 1
ATOM 6873 C C . PRO B 1 353 ? 0.528 2.432 -25.094 1 93.62 353 PRO B C 1
ATOM 6875 O O . PRO B 1 353 ? 1.1 2.68 -26.156 1 93.62 353 PRO B O 1
ATOM 6878 N N . PHE B 1 354 ? 1.218 2.355 -24 1 95.19 354 PHE B N 1
ATOM 6879 C CA . PHE B 1 354 ? 2.627 2.715 -23.906 1 95.19 354 PHE B CA 1
ATOM 6880 C C . PHE B 1 354 ? 3.51 1.478 -24 1 95.19 354 PHE B C 1
ATOM 6882 O O . PHE B 1 354 ? 4.738 1.581 -23.984 1 95.19 354 PHE B O 1
ATOM 6889 N N . LEU B 1 355 ? 2.885 0.281 -24.125 1 95.31 355 LEU B N 1
ATOM 6890 C CA . LEU B 1 355 ? 3.652 -0.958 -24.062 1 95.31 355 LEU B CA 1
ATOM 6891 C C . LEU B 1 355 ? 3.512 -1.752 -25.359 1 95.31 355 LEU B C 1
ATOM 6893 O O . LEU B 1 355 ? 2.445 -1.751 -25.969 1 95.31 355 LEU B O 1
ATOM 6897 N N . LYS B 1 356 ? 4.605 -2.531 -25.703 1 91.12 356 LYS B N 1
ATOM 6898 C CA . LYS B 1 356 ? 4.551 -3.527 -26.766 1 91.12 356 LYS B CA 1
ATOM 6899 C C . LYS B 1 356 ? 3.955 -4.84 -26.266 1 91.12 356 LYS B C 1
ATOM 6901 O O . LYS B 1 356 ? 3.848 -5.055 -25.062 1 91.12 356 LYS B O 1
ATOM 6906 N N . ALA B 1 357 ? 3.496 -5.695 -27.234 1 87.25 357 ALA B N 1
ATOM 6907 C CA . ALA B 1 357 ? 2.9 -6.977 -26.859 1 87.25 357 ALA B CA 1
ATOM 6908 C C . ALA B 1 357 ? 3.527 -8.117 -27.672 1 87.25 357 ALA B C 1
ATOM 6910 O O . ALA B 1 357 ? 4.074 -7.895 -28.75 1 87.25 357 ALA B O 1
ATOM 6911 N N . THR B 1 358 ? 3.502 -9.312 -27.047 1 81.69 358 THR B N 1
ATOM 6912 C CA . THR B 1 358 ? 3.891 -10.516 -27.766 1 81.69 358 THR B CA 1
ATOM 6913 C C . THR B 1 358 ? 2.828 -10.898 -28.797 1 81.69 358 THR B C 1
ATOM 6915 O O . THR B 1 358 ? 1.783 -10.25 -28.891 1 81.69 358 THR B O 1
ATOM 6918 N N . ASP B 1 359 ? 3.174 -12.008 -29.516 1 75.81 359 ASP B N 1
ATOM 6919 C CA . ASP B 1 359 ? 2.248 -12.508 -30.516 1 75.81 359 ASP B CA 1
ATOM 6920 C C . ASP B 1 359 ? 0.951 -13 -29.875 1 75.81 359 ASP B C 1
ATOM 6922 O O . ASP B 1 359 ? -0.079 -13.102 -30.547 1 75.81 359 ASP B O 1
ATOM 6926 N N . TRP B 1 360 ? 1.035 -13.266 -28.625 1 74.19 360 TRP B N 1
ATOM 6927 C CA . TRP B 1 360 ? -0.139 -13.742 -27.906 1 74.19 360 TRP B CA 1
ATOM 6928 C C . TRP B 1 360 ? -0.844 -12.602 -27.188 1 74.19 360 TRP B C 1
ATOM 6930 O O . TRP B 1 360 ? -1.748 -12.828 -26.375 1 74.19 360 TRP B O 1
ATOM 6940 N N . GLY B 1 361 ? -0.344 -11.352 -27.344 1 76.81 361 GLY B N 1
ATOM 6941 C CA . GLY B 1 361 ? -1.023 -10.18 -26.812 1 76.81 361 GLY B CA 1
ATOM 6942 C C . GLY B 1 361 ? -0.572 -9.82 -25.406 1 76.81 361 GLY B C 1
ATOM 6943 O O . GLY B 1 361 ? -1.122 -8.914 -24.797 1 76.81 361 GLY B O 1
ATOM 6944 N N . TRP B 1 362 ? 0.394 -10.531 -24.891 1 82.62 362 TRP B N 1
ATOM 6945 C CA . TRP B 1 362 ? 0.902 -10.203 -23.562 1 82.62 362 TRP B CA 1
ATOM 6946 C C . TRP B 1 362 ? 1.829 -8.992 -23.609 1 82.62 362 TRP B C 1
ATOM 6948 O O . TRP B 1 362 ? 2.854 -9.016 -24.297 1 82.62 362 TRP B O 1
ATOM 6958 N N . GLN B 1 363 ? 1.423 -8.008 -22.938 1 90.12 363 GLN B N 1
ATOM 6959 C CA . GLN B 1 363 ? 2.215 -6.785 -22.984 1 90.12 363 GLN B CA 1
ATOM 6960 C C . GLN B 1 363 ? 3.475 -6.91 -22.125 1 90.12 363 GLN B C 1
ATOM 6962 O O . GLN B 1 363 ? 3.439 -7.492 -21.047 1 90.12 363 GLN B O 1
ATOM 6967 N N . ILE B 1 364 ? 4.574 -6.434 -22.656 1 95 364 ILE B N 1
ATOM 6968 C CA . ILE B 1 364 ? 5.883 -6.559 -22.031 1 95 364 ILE B CA 1
ATOM 6969 C C . ILE B 1 364 ? 6.156 -5.332 -21.156 1 95 364 ILE B C 1
ATOM 6971 O O . ILE B 1 364 ? 6.277 -4.219 -21.672 1 95 364 ILE B O 1
ATOM 6975 N N . ASP B 1 365 ? 6.246 -5.492 -19.875 1 97.12 365 ASP B N 1
ATOM 6976 C CA . ASP B 1 365 ? 6.387 -4.387 -18.938 1 97.12 365 ASP B CA 1
ATOM 6977 C C . ASP B 1 365 ? 7.43 -4.707 -17.859 1 97.12 365 ASP B C 1
ATOM 6979 O O . ASP B 1 365 ? 7.078 -4.992 -16.719 1 97.12 365 ASP B O 1
ATOM 6983 N N . PRO B 1 366 ? 8.734 -4.535 -18.156 1 98.06 366 PRO B N 1
ATOM 6984 C CA . PRO B 1 366 ? 9.75 -4.809 -17.141 1 98.06 366 PRO B CA 1
ATOM 6985 C C . PRO B 1 366 ? 9.648 -3.863 -15.938 1 98.06 366 PRO B C 1
ATOM 6987 O O . PRO B 1 366 ? 9.875 -4.281 -14.797 1 98.06 366 PRO B O 1
ATOM 6990 N N . ILE B 1 367 ? 9.289 -2.592 -16.141 1 98.38 367 ILE B N 1
ATOM 6991 C CA . ILE B 1 367 ? 9.172 -1.607 -15.062 1 98.38 367 ILE B CA 1
ATOM 6992 C C . ILE B 1 367 ? 8.078 -2.029 -14.086 1 98.38 367 ILE B C 1
ATOM 6994 O O . ILE B 1 367 ? 8.195 -1.82 -12.883 1 98.38 367 ILE B O 1
ATOM 6998 N N . GLY B 1 368 ? 7.062 -2.674 -14.656 1 98.31 368 GLY B N 1
ATOM 6999 C CA . GLY B 1 368 ? 5.988 -3.184 -13.82 1 98.31 368 GLY B CA 1
ATOM 7000 C C . GLY B 1 368 ? 6.465 -4.176 -12.781 1 98.31 368 GLY B C 1
ATOM 7001 O O . GLY B 1 368 ? 5.891 -4.266 -11.688 1 98.31 368 GLY B O 1
ATOM 7002 N N . LEU B 1 369 ? 7.508 -4.902 -13.07 1 98.62 369 LEU B N 1
ATOM 7003 C CA . LEU B 1 369 ? 8.055 -5.844 -12.094 1 98.62 369 LEU B CA 1
ATOM 7004 C C . LEU B 1 369 ? 8.641 -5.105 -10.898 1 98.62 369 LEU B C 1
ATOM 7006 O O . LEU B 1 369 ? 8.414 -5.5 -9.75 1 98.62 369 LEU B O 1
ATOM 7010 N N . ARG B 1 370 ? 9.43 -4.07 -11.141 1 98.44 370 ARG B N 1
ATOM 7011 C CA . ARG B 1 370 ? 9.969 -3.262 -10.055 1 98.44 370 ARG B CA 1
ATOM 7012 C C . ARG B 1 370 ? 8.844 -2.623 -9.234 1 98.44 370 ARG B C 1
ATOM 7014 O O . ARG B 1 370 ? 8.922 -2.576 -8.008 1 98.44 370 ARG B O 1
ATOM 7021 N N . TYR B 1 371 ? 7.832 -2.154 -9.953 1 98.44 371 TYR B N 1
ATOM 7022 C CA . TYR B 1 371 ? 6.664 -1.571 -9.312 1 98.44 371 TYR B CA 1
ATOM 7023 C C . TYR B 1 371 ? 6.023 -2.561 -8.344 1 98.44 371 TYR B C 1
ATOM 7025 O O . TYR B 1 371 ? 5.77 -2.225 -7.184 1 98.44 371 TYR B O 1
ATOM 7033 N N . VAL B 1 372 ? 5.867 -3.785 -8.75 1 98.19 372 VAL B N 1
ATOM 7034 C CA . VAL B 1 372 ? 5.238 -4.82 -7.941 1 98.19 372 VAL B CA 1
ATOM 7035 C C . VAL B 1 372 ? 6.133 -5.164 -6.754 1 98.19 372 VAL B C 1
ATOM 7037 O O . VAL B 1 372 ? 5.652 -5.312 -5.625 1 98.19 372 VAL B O 1
ATOM 7040 N N . LEU B 1 373 ? 7.383 -5.297 -6.992 1 98.56 373 LEU B N 1
ATOM 7041 C CA . LEU B 1 373 ? 8.32 -5.633 -5.93 1 98.56 373 LEU B CA 1
ATOM 7042 C C . LEU B 1 373 ? 8.281 -4.59 -4.816 1 98.56 373 LEU B C 1
ATOM 7044 O O . LEU B 1 373 ? 8.227 -4.938 -3.635 1 98.56 373 LEU B O 1
ATOM 7048 N N . ASN B 1 374 ? 8.25 -3.357 -5.199 1 97.81 374 ASN B N 1
ATOM 7049 C CA . ASN B 1 374 ? 8.148 -2.291 -4.207 1 97.81 374 ASN B CA 1
ATOM 7050 C C . ASN B 1 374 ? 6.801 -2.314 -3.492 1 97.81 374 ASN B C 1
ATOM 7052 O O . ASN B 1 374 ? 6.742 -2.174 -2.27 1 97.81 374 ASN B O 1
ATOM 7056 N N . GLN B 1 375 ? 5.73 -2.484 -4.246 1 97.19 375 GLN B N 1
ATOM 7057 C CA . GLN B 1 375 ? 4.387 -2.51 -3.674 1 97.19 375 GLN B CA 1
ATOM 7058 C C . GLN B 1 375 ? 4.273 -3.578 -2.59 1 97.19 375 GLN B C 1
ATOM 7060 O O . GLN B 1 375 ? 3.781 -3.305 -1.492 1 97.19 375 GLN B O 1
ATOM 7065 N N . LEU B 1 376 ? 4.754 -4.766 -2.918 1 97.75 376 LEU B N 1
ATOM 7066 C CA . LEU B 1 376 ? 4.633 -5.898 -2.008 1 97.75 376 LEU B CA 1
ATOM 7067 C C . LEU B 1 376 ? 5.539 -5.719 -0.792 1 97.75 376 LEU B C 1
ATOM 7069 O O . LEU B 1 376 ? 5.117 -5.961 0.341 1 97.75 376 LEU B O 1
ATOM 7073 N N . TRP B 1 377 ? 6.742 -5.277 -0.982 1 97.25 377 TRP B N 1
ATOM 7074 C CA . TRP B 1 377 ? 7.656 -5.078 0.135 1 97.25 377 TRP B CA 1
ATOM 7075 C C . TRP B 1 377 ? 7.141 -3.996 1.078 1 97.25 377 TRP B C 1
ATOM 7077 O O . TRP B 1 377 ? 7.121 -4.184 2.297 1 97.25 377 TRP B O 1
ATOM 7087 N N . ASP B 1 378 ? 6.648 -2.912 0.464 1 95.44 378 ASP B N 1
ATOM 7088 C CA . ASP B 1 378 ? 6.191 -1.776 1.257 1 95.44 378 ASP B CA 1
ATOM 7089 C C . ASP B 1 378 ? 4.988 -2.156 2.117 1 95.44 378 ASP B C 1
ATOM 7091 O O . ASP B 1 378 ? 4.812 -1.628 3.217 1 95.44 378 ASP B O 1
ATOM 7095 N N . ARG B 1 379 ? 4.219 -3.037 1.662 1 94.94 379 ARG B N 1
ATOM 7096 C CA . ARG B 1 379 ? 2.979 -3.383 2.35 1 94.94 379 ARG B CA 1
ATOM 7097 C C . ARG B 1 379 ? 3.213 -4.48 3.381 1 94.94 379 ARG B C 1
ATOM 7099 O O . ARG B 1 379 ? 2.623 -4.457 4.465 1 94.94 379 ARG B O 1
ATOM 7106 N N . TYR B 1 380 ? 4.156 -5.477 3.109 1 96.06 380 TYR B N 1
ATOM 7107 C CA . TYR B 1 380 ? 4.16 -6.688 3.924 1 96.06 380 TYR B CA 1
ATOM 7108 C C . TYR B 1 380 ? 5.504 -6.871 4.625 1 96.06 380 TYR B C 1
ATOM 7110 O O . TYR B 1 380 ? 5.586 -7.543 5.652 1 96.06 380 TYR B O 1
ATOM 7118 N N . GLU B 1 381 ? 6.602 -6.383 4.023 1 95 381 GLU B N 1
ATOM 7119 C CA . GLU B 1 381 ? 7.953 -6.453 4.574 1 95 381 GLU B CA 1
ATOM 7120 C C . GLU B 1 381 ? 8.336 -7.895 4.914 1 95 381 GLU B C 1
ATOM 7122 O O . GLU B 1 381 ? 8.836 -8.164 6.008 1 95 381 GLU B O 1
ATOM 7127 N N . VAL B 1 382 ? 8.039 -8.844 4.055 1 97.25 382 VAL B N 1
ATOM 7128 C CA . VAL B 1 382 ? 8.531 -10.219 4.066 1 97.25 382 VAL B CA 1
ATOM 7129 C C . VAL B 1 382 ? 9.312 -10.5 2.783 1 97.25 382 VAL B C 1
ATOM 7131 O O . VAL B 1 382 ? 9.031 -9.914 1.735 1 97.25 382 VAL B O 1
ATOM 7134 N N . PRO B 1 383 ? 10.305 -11.359 2.857 1 98.25 383 PRO B N 1
ATOM 7135 C CA . PRO B 1 383 ? 11.125 -11.625 1.669 1 98.25 383 PRO B CA 1
ATOM 7136 C C . PRO B 1 383 ? 10.281 -12.016 0.454 1 98.25 383 PRO B C 1
ATOM 7138 O O . PRO B 1 383 ? 9.242 -12.664 0.598 1 98.25 383 PRO B O 1
ATOM 7141 N N . LEU B 1 384 ? 10.758 -11.57 -0.725 1 98.62 384 LEU B N 1
ATOM 7142 C CA . LEU B 1 384 ? 10.039 -11.82 -1.967 1 98.62 384 LEU B CA 1
ATOM 7143 C C . LEU B 1 384 ? 10.828 -12.766 -2.873 1 98.62 384 LEU B C 1
ATOM 7145 O O . LEU B 1 384 ? 12.055 -12.719 -2.895 1 98.62 384 LEU B O 1
ATOM 7149 N N . PHE B 1 385 ? 10.109 -13.617 -3.584 1 98.81 385 PHE B N 1
ATOM 7150 C CA . PHE B 1 385 ? 10.672 -14.539 -4.566 1 98.81 385 PHE B CA 1
ATOM 7151 C C . PHE B 1 385 ? 9.859 -14.508 -5.855 1 98.81 385 PHE B C 1
ATOM 7153 O O . PHE B 1 385 ? 8.648 -14.758 -5.84 1 98.81 385 PHE B O 1
ATOM 7160 N N . ILE B 1 386 ? 10.5 -14.141 -6.969 1 98.75 386 ILE B N 1
ATOM 7161 C CA . ILE B 1 386 ? 9.836 -14.188 -8.266 1 98.75 386 ILE B CA 1
ATOM 7162 C C . ILE B 1 386 ? 9.844 -15.625 -8.789 1 98.75 386 ILE B C 1
ATOM 7164 O O . ILE B 1 386 ? 10.867 -16.109 -9.281 1 98.75 386 ILE B O 1
ATOM 7168 N N . SER B 1 387 ? 8.703 -16.203 -8.797 1 98.06 387 SER B N 1
ATOM 7169 C CA . SER B 1 387 ? 8.648 -17.641 -9.016 1 98.06 387 SER B CA 1
ATOM 7170 C C . SER B 1 387 ? 8.422 -17.969 -10.492 1 98.06 387 SER B C 1
ATOM 7172 O O . SER B 1 387 ? 8.664 -19.094 -10.93 1 98.06 387 SER B O 1
ATOM 7174 N N . GLU B 1 388 ? 7.848 -17.047 -11.219 1 98.19 388 GLU B N 1
ATOM 7175 C CA . GLU B 1 388 ? 7.68 -17.203 -12.656 1 98.19 388 GLU B CA 1
ATOM 7176 C C . GLU B 1 388 ? 7.777 -15.867 -13.375 1 98.19 388 GLU B C 1
ATOM 7178 O O . GLU B 1 388 ? 7.145 -14.891 -12.969 1 98.19 388 GLU B O 1
ATOM 7183 N N . ASN B 1 389 ? 8.531 -15.805 -14.297 1 97.69 389 ASN B N 1
ATOM 7184 C CA . ASN B 1 389 ? 8.672 -14.688 -15.219 1 97.69 389 ASN B CA 1
ATOM 7185 C C . ASN B 1 389 ? 9.242 -15.141 -16.562 1 97.69 389 ASN B C 1
ATOM 7187 O O . ASN B 1 389 ? 10.141 -15.992 -16.609 1 97.69 389 ASN B O 1
ATOM 7191 N N . GLY B 1 390 ? 8.719 -14.688 -17.594 1 95.56 390 GLY B N 1
ATOM 7192 C CA . GLY B 1 390 ? 9.203 -15.109 -18.906 1 95.56 390 GLY B CA 1
ATOM 7193 C C . GLY B 1 390 ? 8.266 -14.742 -20.031 1 95.56 390 GLY B C 1
ATOM 7194 O O . GLY B 1 390 ? 7.289 -14.016 -19.828 1 95.56 390 GLY B O 1
ATOM 7195 N N . ILE B 1 391 ? 8.633 -15.25 -21.234 1 93.56 391 ILE B N 1
ATOM 7196 C CA . ILE B 1 391 ? 7.867 -14.914 -22.438 1 93.56 391 ILE B CA 1
ATOM 7197 C C . ILE B 1 391 ? 7.676 -16.172 -23.281 1 93.56 391 ILE B C 1
ATOM 7199 O O . ILE B 1 391 ? 8.578 -17 -23.391 1 93.56 391 ILE B O 1
ATOM 7203 N N . GLY B 1 392 ? 6.453 -16.406 -23.766 1 90.94 392 GLY B N 1
ATOM 7204 C CA . GLY B 1 392 ? 6.168 -17.453 -24.734 1 90.94 392 GLY B CA 1
ATOM 7205 C C . GLY B 1 392 ? 6.234 -16.969 -26.172 1 90.94 392 GLY B C 1
ATOM 7206 O O . GLY B 1 392 ? 5.688 -15.906 -26.5 1 90.94 392 GLY B O 1
ATOM 7207 N N . VAL B 1 393 ? 7.008 -17.703 -26.984 1 91.75 393 VAL B N 1
ATOM 7208 C CA . VAL B 1 393 ? 7.195 -17.281 -28.359 1 91.75 393 VAL B CA 1
ATOM 7209 C C . VAL B 1 393 ? 7.203 -18.5 -29.281 1 91.75 393 VAL B C 1
ATOM 7211 O O . VAL B 1 393 ? 7.34 -19.641 -28.812 1 91.75 393 VAL B O 1
ATOM 7214 N N . LEU B 1 394 ? 6.984 -18.219 -30.531 1 90.31 394 LEU B N 1
ATOM 7215 C CA . LEU B 1 394 ? 7.16 -19.266 -31.531 1 90.31 394 LEU B CA 1
ATOM 7216 C C . LEU B 1 394 ? 8.625 -19.375 -31.953 1 90.31 394 LEU B C 1
ATOM 7218 O O . LEU B 1 394 ? 9.289 -18.359 -32.188 1 90.31 394 LEU B O 1
ATOM 7222 N N . GLU B 1 395 ? 9.055 -20.688 -31.891 1 92.75 395 GLU B N 1
ATOM 7223 C CA . GLU B 1 395 ? 10.453 -20.875 -32.25 1 92.75 395 GLU B CA 1
ATOM 7224 C C . GLU B 1 395 ? 10.641 -22.156 -33.062 1 92.75 395 GLU B C 1
ATOM 7226 O O . GLU B 1 395 ? 9.852 -23.094 -32.938 1 92.75 395 GLU B O 1
ATOM 7231 N N . THR B 1 396 ? 11.695 -22.094 -33.875 1 90.06 396 THR B N 1
ATOM 7232 C CA . THR B 1 396 ? 12.133 -23.266 -34.625 1 90.06 396 THR B CA 1
ATOM 7233 C C . THR B 1 396 ? 13.648 -23.406 -34.562 1 90.06 396 THR B C 1
ATOM 7235 O O . THR B 1 396 ? 14.359 -22.422 -34.375 1 90.06 396 THR B O 1
ATOM 7238 N N . LEU B 1 397 ? 14.086 -24.641 -34.688 1 93.25 397 LEU B N 1
ATOM 7239 C CA . LEU B 1 397 ? 15.523 -24.875 -34.812 1 93.25 397 LEU B CA 1
ATOM 7240 C C . LEU B 1 397 ? 16.031 -24.422 -36.188 1 93.25 397 LEU B C 1
ATOM 7242 O O . LEU B 1 397 ? 15.375 -24.641 -37.219 1 93.25 397 LEU B O 1
ATOM 7246 N N . ASN B 1 398 ? 17.203 -23.844 -36.125 1 92.31 398 ASN B N 1
ATOM 7247 C CA . ASN B 1 398 ? 17.844 -23.516 -37.406 1 92.31 398 ASN B CA 1
ATOM 7248 C C . ASN B 1 398 ? 18.703 -24.672 -37.906 1 92.31 398 ASN B C 1
ATOM 7250 O O . ASN B 1 398 ? 18.688 -25.766 -37.344 1 92.31 398 ASN B O 1
ATOM 7254 N N . GLU B 1 399 ? 19.453 -24.375 -38.906 1 91.88 399 GLU B N 1
ATOM 7255 C CA . GLU B 1 399 ? 20.266 -25.406 -39.562 1 91.88 399 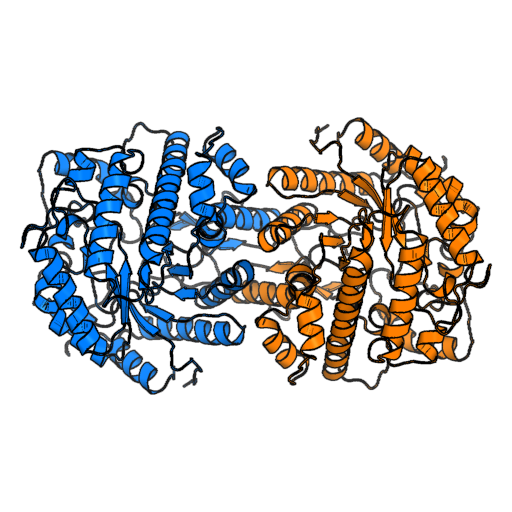GLU B CA 1
ATOM 7256 C C . GLU B 1 399 ? 21.375 -25.891 -38.625 1 91.88 399 GLU B C 1
ATOM 7258 O O . GLU B 1 399 ? 21.859 -27.016 -38.781 1 91.88 399 GLU B O 1
ATOM 7263 N N . GLU B 1 400 ? 21.719 -25.188 -37.719 1 92.38 400 GLU B N 1
ATOM 7264 C CA . GLU B 1 400 ? 22.766 -25.531 -36.781 1 92.38 400 GLU B CA 1
ATOM 7265 C C . GLU B 1 400 ? 22.203 -26.078 -35.469 1 92.38 400 GLU B C 1
ATOM 7267 O O . GLU B 1 400 ? 22.891 -26.141 -34.438 1 92.38 400 GLU B O 1
ATOM 7272 N N . ASN B 1 401 ? 20.922 -26.422 -35.469 1 92.56 401 ASN B N 1
ATOM 7273 C CA . ASN B 1 401 ? 20.234 -26.938 -34.281 1 92.56 401 ASN B CA 1
ATOM 7274 C C . ASN B 1 401 ? 20.328 -25.953 -33.094 1 92.56 401 ASN B C 1
ATOM 7276 O O . ASN B 1 401 ? 20.656 -26.344 -31.984 1 92.56 401 ASN B O 1
ATOM 7280 N N . ALA B 1 402 ? 20.078 -24.75 -33.531 1 92.06 402 ALA B N 1
ATOM 7281 C CA . ALA B 1 402 ? 20.125 -23.672 -32.531 1 92.06 402 ALA B CA 1
ATOM 7282 C C . ALA B 1 402 ? 18.938 -22.719 -32.719 1 92.06 402 ALA B C 1
ATOM 7284 O O . ALA B 1 402 ? 18.25 -22.766 -33.75 1 92.06 402 ALA B O 1
ATOM 7285 N N . VAL B 1 403 ? 18.578 -22 -31.672 1 96.38 403 VAL B N 1
ATOM 7286 C CA . VAL B 1 403 ? 17.578 -20.938 -31.719 1 96.38 403 VAL B CA 1
ATOM 7287 C C . VAL B 1 403 ? 18.219 -19.609 -31.344 1 96.38 403 VAL B C 1
ATOM 7289 O O . VAL B 1 403 ? 18.859 -19.484 -30.297 1 96.38 403 VAL B O 1
ATOM 7292 N N . ASN B 1 404 ? 18.094 -18.609 -32.25 1 96 404 ASN B N 1
ATOM 7293 C CA . ASN B 1 404 ? 18.594 -17.266 -31.953 1 96 404 ASN B CA 1
ATOM 7294 C C . ASN B 1 404 ? 17.5 -16.391 -31.328 1 96 404 ASN B C 1
ATOM 7296 O O . ASN B 1 404 ? 16.953 -15.508 -32 1 96 404 ASN B O 1
ATOM 7300 N N . ASP B 1 405 ? 17.375 -16.484 -30.109 1 96.56 405 ASP B N 1
ATOM 7301 C CA . ASP B 1 405 ? 16.25 -15.875 -29.422 1 96.56 405 ASP B CA 1
ATOM 7302 C C . ASP B 1 405 ? 16.656 -14.586 -28.703 1 96.56 405 ASP B C 1
ATOM 7304 O O . ASP B 1 405 ? 16.406 -14.438 -27.516 1 96.56 405 ASP B O 1
ATOM 7308 N N . ASP B 1 406 ? 17.031 -13.586 -29.516 1 96.31 406 ASP B N 1
ATOM 7309 C CA . ASP B 1 406 ? 17.391 -12.266 -28.984 1 96.31 406 ASP B CA 1
ATOM 7310 C C . ASP B 1 406 ? 16.219 -11.625 -28.266 1 96.31 406 ASP B C 1
ATOM 7312 O O . ASP B 1 406 ? 16.406 -10.867 -27.312 1 96.31 406 ASP B O 1
ATOM 7316 N N . TYR B 1 407 ? 15.023 -11.898 -28.719 1 94.31 407 TYR B N 1
ATOM 7317 C CA . TYR B 1 407 ? 13.836 -11.352 -28.078 1 94.31 407 TYR B CA 1
ATOM 7318 C C . TYR B 1 407 ? 13.719 -11.828 -26.641 1 94.31 407 TYR B C 1
ATOM 7320 O O . TYR B 1 407 ? 13.297 -11.07 -25.766 1 94.31 407 TYR B O 1
ATOM 7328 N N . ARG B 1 408 ? 14.078 -13.055 -26.359 1 96.69 408 ARG B N 1
ATOM 7329 C CA . ARG B 1 408 ? 14.047 -13.594 -25 1 96.69 408 ARG B CA 1
ATOM 7330 C C . ARG B 1 408 ? 15.141 -12.977 -24.141 1 96.69 408 ARG B C 1
ATOM 7332 O O . ARG B 1 408 ? 14.906 -12.625 -22.984 1 96.69 408 ARG B O 1
ATOM 7339 N N . ILE B 1 409 ? 16.328 -12.836 -24.719 1 97.56 409 ILE B N 1
ATOM 7340 C CA . ILE B 1 409 ? 17.453 -12.211 -24.016 1 97.56 409 ILE B CA 1
ATOM 7341 C C . ILE B 1 409 ? 17.078 -10.781 -23.625 1 97.56 409 ILE B C 1
ATOM 7343 O O . ILE B 1 409 ? 17.297 -10.367 -22.484 1 97.56 409 ILE B O 1
ATOM 7347 N N . ASP B 1 410 ? 16.469 -10.133 -24.562 1 96.56 410 ASP B N 1
ATOM 7348 C CA . ASP B 1 410 ? 16.047 -8.758 -24.312 1 96.56 410 ASP B 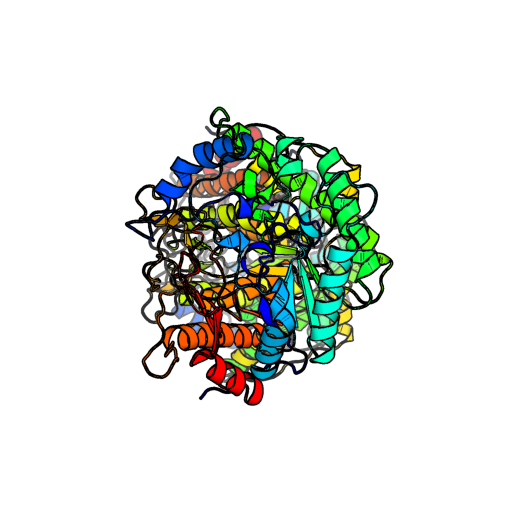CA 1
ATOM 7349 C C . ASP B 1 410 ? 15.016 -8.703 -23.172 1 96.56 410 ASP B C 1
ATOM 7351 O O . ASP B 1 410 ? 15.125 -7.875 -22.266 1 96.56 410 ASP B O 1
ATOM 7355 N N . TYR B 1 411 ? 14.062 -9.562 -23.234 1 96.75 411 TYR B N 1
ATOM 7356 C CA . TYR B 1 411 ? 13.023 -9.641 -22.219 1 96.75 411 TYR B CA 1
ATOM 7357 C C . TYR B 1 411 ? 13.633 -9.898 -20.844 1 96.75 411 TYR B C 1
ATOM 7359 O O . TYR B 1 411 ? 13.383 -9.156 -19.891 1 96.75 411 TYR B O 1
ATOM 7367 N N . LEU B 1 412 ? 14.422 -10.875 -20.734 1 97.75 412 LEU B N 1
ATOM 7368 C CA . LEU B 1 412 ? 15.008 -11.281 -19.453 1 97.75 412 LEU B CA 1
ATOM 7369 C C . LEU B 1 412 ? 15.945 -10.203 -18.922 1 97.75 412 LEU B C 1
ATOM 7371 O O . LEU B 1 412 ? 15.906 -9.867 -17.734 1 97.75 412 LEU B O 1
ATOM 7375 N N . SER B 1 413 ? 16.734 -9.664 -19.797 1 97.81 413 SER B N 1
ATOM 7376 C CA . SER B 1 413 ? 17.703 -8.648 -19.391 1 97.81 413 SER B CA 1
ATOM 7377 C C . SER B 1 413 ? 17 -7.438 -18.781 1 97.81 413 SER B C 1
ATOM 7379 O O . SER B 1 413 ? 17.406 -6.93 -17.75 1 97.81 413 SER B O 1
ATOM 7381 N N . LYS B 1 414 ? 15.953 -7.031 -19.406 1 97.69 414 LYS B N 1
ATOM 7382 C CA . LYS B 1 414 ? 15.234 -5.848 -18.938 1 97.69 414 LYS B CA 1
ATOM 7383 C C . LYS B 1 414 ? 14.555 -6.109 -17.594 1 97.69 414 LYS B C 1
ATOM 7385 O O . LYS B 1 414 ? 14.531 -5.234 -16.734 1 97.69 414 LYS B O 1
ATOM 7390 N N . HIS B 1 415 ? 14 -7.258 -17.422 1 98.31 415 HIS B N 1
ATOM 7391 C CA . HIS B 1 415 ? 13.336 -7.582 -16.156 1 98.31 415 HIS B CA 1
ATOM 7392 C C . HIS B 1 415 ? 14.359 -7.781 -15.039 1 98.31 415 HIS B C 1
ATOM 7394 O O . HIS B 1 415 ? 14.141 -7.332 -13.914 1 98.31 415 HIS B O 1
ATOM 7400 N N . ILE B 1 416 ? 15.469 -8.414 -15.336 1 98.31 416 ILE B N 1
ATOM 7401 C CA . ILE B 1 416 ? 16.531 -8.641 -14.352 1 98.31 416 ILE B CA 1
ATOM 7402 C C . ILE B 1 416 ? 17.094 -7.301 -13.891 1 98.31 416 ILE B C 1
ATOM 7404 O O . ILE B 1 416 ? 17.359 -7.113 -12.703 1 98.31 416 ILE B O 1
ATOM 7408 N N . GLU B 1 417 ? 17.219 -6.422 -14.812 1 98.25 417 GLU B N 1
ATOM 7409 C CA . GLU B 1 417 ? 17.672 -5.086 -14.445 1 98.25 417 GLU B CA 1
ATOM 7410 C C . GLU B 1 417 ? 16.75 -4.445 -13.422 1 98.25 417 GLU B C 1
ATOM 7412 O O . GLU B 1 417 ? 17.203 -3.797 -12.477 1 98.25 417 GLU B O 1
ATOM 7417 N N . GLN B 1 418 ? 15.461 -4.609 -13.602 1 98.31 418 GLN B N 1
ATOM 7418 C CA . GLN B 1 418 ? 14.492 -4.02 -12.688 1 98.31 418 GLN B CA 1
ATOM 7419 C C . GLN B 1 418 ? 14.562 -4.676 -11.312 1 98.31 418 GLN B C 1
ATOM 7421 O O . GLN B 1 418 ? 14.289 -4.031 -10.297 1 98.31 418 GLN B O 1
ATOM 7426 N N . ILE B 1 419 ? 14.93 -5.934 -11.242 1 98.56 419 ILE B N 1
ATOM 7427 C CA . ILE B 1 419 ? 15.133 -6.602 -9.961 1 98.56 419 ILE B CA 1
ATOM 7428 C C . ILE B 1 419 ? 16.312 -5.969 -9.234 1 98.56 419 ILE B C 1
ATOM 7430 O O . ILE B 1 419 ? 16.234 -5.703 -8.031 1 98.56 419 ILE B O 1
ATOM 7434 N N . ASP B 1 420 ? 17.359 -5.738 -9.93 1 97.69 420 ASP B N 1
ATOM 7435 C CA . ASP B 1 420 ? 18.531 -5.074 -9.359 1 97.69 420 ASP B CA 1
ATOM 7436 C C . ASP B 1 420 ? 18.156 -3.717 -8.766 1 97.69 420 ASP B C 1
ATOM 7438 O O . ASP B 1 420 ? 18.562 -3.381 -7.656 1 97.69 420 ASP B O 1
ATOM 7442 N N . LEU B 1 421 ? 17.391 -2.975 -9.516 1 96.56 421 LEU B N 1
ATOM 7443 C CA . LEU B 1 421 ? 16.969 -1.651 -9.07 1 96.56 421 LEU B CA 1
ATOM 7444 C C . LEU B 1 421 ? 16.031 -1.754 -7.863 1 96.56 421 LEU B C 1
ATOM 7446 O O . LEU B 1 421 ? 16.078 -0.903 -6.973 1 96.56 421 LEU B O 1
ATOM 7450 N N . ALA B 1 422 ? 15.18 -2.768 -7.809 1 97.69 422 ALA B N 1
ATOM 7451 C CA . ALA B 1 422 ? 14.312 -2.977 -6.648 1 97.69 422 ALA B CA 1
ATOM 7452 C C . ALA B 1 422 ? 15.141 -3.256 -5.395 1 97.69 422 ALA B C 1
ATOM 7454 O O . ALA B 1 422 ? 14.797 -2.793 -4.305 1 97.69 422 ALA B O 1
ATOM 7455 N N . LEU B 1 423 ? 16.234 -4.062 -5.57 1 96.88 423 LEU B N 1
ATOM 7456 C CA . LEU B 1 423 ? 17.141 -4.301 -4.449 1 96.88 423 LEU B CA 1
ATOM 7457 C C . LEU B 1 423 ? 17.719 -2.988 -3.934 1 96.88 423 LEU B C 1
ATOM 7459 O O . LEU B 1 423 ? 17.797 -2.77 -2.723 1 96.88 423 LEU B O 1
ATOM 7463 N N . LYS B 1 424 ? 18.047 -2.133 -4.809 1 93.62 424 LYS B N 1
ATOM 7464 C CA . LYS B 1 424 ? 18.594 -0.828 -4.441 1 93.62 424 LYS B CA 1
ATOM 7465 C C . LYS B 1 424 ? 17.531 0.036 -3.768 1 93.62 424 LYS B C 1
ATOM 7467 O O . LYS B 1 424 ? 17.859 0.896 -2.943 1 93.62 424 LYS B O 1
ATOM 7472 N N . ASP B 1 425 ? 16.266 -0.218 -4.105 1 95.19 425 ASP B N 1
ATOM 7473 C CA . ASP B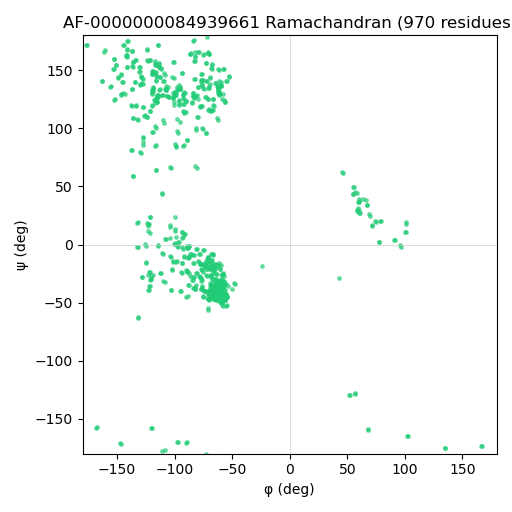 1 425 ? 15.156 0.479 -3.461 1 95.19 425 ASP B CA 1
ATOM 7474 C C . ASP B 1 425 ? 14.977 0.013 -2.018 1 95.19 425 ASP B C 1
ATOM 7476 O O . ASP B 1 425 ? 14.188 0.589 -1.268 1 95.19 425 ASP B O 1
ATOM 7480 N N . GLY B 1 426 ? 15.664 -1.064 -1.634 1 95.19 426 GLY B N 1
ATOM 7481 C CA . GLY B 1 426 ? 15.547 -1.583 -0.28 1 95.19 426 GLY B CA 1
ATOM 7482 C C . GLY B 1 426 ? 14.617 -2.775 -0.175 1 95.19 426 GLY B C 1
ATOM 7483 O O . GLY B 1 426 ? 14.289 -3.219 0.928 1 95.19 426 GLY B O 1
ATOM 7484 N N . VAL B 1 427 ? 14.188 -3.369 -1.333 1 97.5 427 VAL B N 1
ATOM 7485 C CA . VAL B 1 427 ? 13.305 -4.531 -1.34 1 97.5 427 VAL B CA 1
ATOM 7486 C C . VAL B 1 427 ? 14.109 -5.797 -1.073 1 97.5 427 VAL B C 1
ATOM 7488 O O . VAL B 1 427 ? 15.203 -5.969 -1.617 1 97.5 427 VAL B O 1
ATOM 7491 N N . ASP B 1 428 ? 13.617 -6.652 -0.231 1 97.62 428 ASP B N 1
ATOM 7492 C CA . ASP B 1 428 ? 14.258 -7.934 0.041 1 97.62 428 ASP B CA 1
ATOM 7493 C C . ASP B 1 428 ? 13.766 -9.016 -0.923 1 97.62 428 ASP B C 1
ATOM 7495 O O . ASP B 1 428 ? 12.766 -9.68 -0.658 1 97.62 428 ASP B O 1
ATOM 7499 N N . VAL B 1 429 ? 14.461 -9.133 -2.016 1 98.38 429 VAL B N 1
ATOM 7500 C CA . VAL B 1 429 ? 14.227 -10.195 -2.988 1 98.38 429 VAL B CA 1
ATOM 7501 C C . VAL B 1 429 ? 15.359 -11.219 -2.908 1 98.38 429 VAL B C 1
ATOM 7503 O O . VAL B 1 429 ? 16.531 -10.867 -3.01 1 98.38 429 VAL B O 1
ATOM 7506 N N . PHE B 1 430 ? 14.945 -12.5 -2.75 1 98.5 430 PHE B N 1
ATOM 7507 C CA . PHE B 1 430 ? 16.047 -13.414 -2.473 1 98.5 430 PHE B CA 1
ATOM 7508 C C . PHE B 1 430 ? 16.234 -14.406 -3.613 1 98.5 430 PHE B C 1
ATOM 7510 O O . PHE B 1 430 ? 17.172 -15.195 -3.609 1 98.5 430 PHE B O 1
ATOM 7517 N N . GLY B 1 431 ? 15.352 -14.281 -4.641 1 98.69 431 GLY B N 1
ATOM 7518 C CA . GLY B 1 431 ? 15.57 -15.203 -5.742 1 98.69 431 GLY B CA 1
ATOM 7519 C C . GLY B 1 431 ? 14.625 -14.977 -6.906 1 98.69 431 GLY B C 1
ATOM 7520 O O . GLY B 1 431 ? 13.734 -14.133 -6.832 1 98.69 431 GLY B O 1
ATOM 7521 N N . TYR B 1 432 ? 14.891 -15.68 -7.992 1 98.56 432 TYR B N 1
ATOM 7522 C CA . TYR B 1 432 ? 14.211 -15.562 -9.281 1 98.56 432 TYR B CA 1
ATOM 7523 C C . TYR B 1 432 ? 14.266 -16.891 -10.039 1 98.56 432 TYR B C 1
ATOM 7525 O O . TYR B 1 432 ? 15.336 -17.438 -10.258 1 98.56 432 TYR B O 1
ATOM 7533 N N . THR B 1 433 ? 13.07 -17.359 -10.406 1 98.69 433 THR B N 1
ATOM 7534 C CA . THR B 1 433 ? 13.008 -18.5 -11.32 1 98.69 433 THR B CA 1
ATOM 7535 C C . THR B 1 433 ? 12.273 -18.109 -12.609 1 98.69 433 THR B C 1
ATOM 7537 O O . THR B 1 433 ? 11.172 -17.547 -12.555 1 98.69 433 THR B O 1
ATOM 7540 N N . MET B 1 434 ? 12.875 -18.391 -13.711 1 98 434 MET B N 1
ATOM 7541 C CA . MET B 1 434 ? 12.242 -18.109 -14.992 1 98 434 MET B CA 1
ATOM 7542 C C . MET B 1 434 ? 11.266 -19.203 -15.375 1 98 434 MET B C 1
ATOM 7544 O O . MET B 1 434 ? 11.438 -20.359 -14.984 1 98 434 MET B O 1
ATOM 7548 N N . TRP B 1 435 ? 10.195 -18.875 -15.953 1 97.5 435 TRP B N 1
ATOM 7549 C CA . TRP B 1 435 ? 9.312 -19.781 -16.688 1 97.5 435 TRP B CA 1
ATOM 7550 C C . TRP B 1 435 ? 9.586 -19.703 -18.188 1 97.5 435 TRP B C 1
ATOM 7552 O O . TRP B 1 435 ? 9.211 -18.75 -18.844 1 97.5 435 TRP B O 1
ATOM 7562 N N . THR B 1 436 ? 10.438 -20.734 -18.625 1 97.12 436 THR B N 1
ATOM 7563 C CA . THR B 1 436 ? 10.945 -21.938 -17.969 1 97.12 436 THR B CA 1
ATOM 7564 C C . THR B 1 436 ? 12.398 -22.188 -18.359 1 97.12 436 THR B C 1
ATOM 7566 O O . THR B 1 436 ? 12.914 -21.578 -19.297 1 97.12 436 THR B O 1
ATOM 7569 N N . PRO B 1 437 ? 13.125 -23 -17.641 1 98.25 437 PRO B N 1
ATOM 7570 C CA . PRO B 1 437 ? 14.5 -23.281 -18.062 1 98.25 437 PRO B CA 1
ATOM 7571 C C . PRO B 1 437 ? 14.562 -24.156 -19.312 1 98.25 437 PRO B C 1
ATOM 7573 O O . PRO B 1 437 ? 15.578 -24.156 -20.016 1 98.25 437 PRO B O 1
ATOM 7576 N N . ILE B 1 438 ? 13.508 -24.859 -19.562 1 98.69 438 ILE B N 1
ATOM 7577 C CA . ILE B 1 438 ? 13.43 -25.828 -20.656 1 98.69 438 ILE B CA 1
ATOM 7578 C C . ILE B 1 438 ? 12.023 -25.844 -21.25 1 98.69 438 ILE B C 1
ATOM 7580 O O . ILE B 1 438 ? 11.039 -25.703 -20.516 1 98.69 438 ILE B O 1
ATOM 7584 N N . ASP B 1 439 ? 11.984 -25.953 -22.594 1 98.19 439 ASP B N 1
ATOM 7585 C CA . ASP B 1 439 ? 10.672 -25.969 -23.219 1 98.19 439 ASP B CA 1
ATOM 7586 C C . ASP B 1 439 ? 9.789 -27.062 -22.609 1 98.19 439 ASP B C 1
ATOM 7588 O O . ASP B 1 439 ? 10.273 -28.156 -22.312 1 98.19 439 ASP B O 1
ATOM 7592 N N . LEU B 1 440 ? 8.523 -26.703 -22.453 1 98.25 440 LEU B N 1
ATOM 7593 C CA . LEU B 1 440 ? 7.535 -27.641 -21.922 1 98.25 440 LEU B CA 1
ATOM 7594 C C . LEU B 1 440 ? 6.18 -27.422 -22.594 1 98.25 440 LEU B C 1
ATOM 7596 O O . LEU B 1 440 ? 6.016 -26.5 -23.391 1 98.25 440 LEU B O 1
ATOM 7600 N N . VAL B 1 441 ? 5.223 -28.297 -22.344 1 97.69 441 VAL B N 1
ATOM 7601 C CA . VAL B 1 441 ? 3.885 -28.172 -22.906 1 97.69 441 VAL B CA 1
ATOM 7602 C C . VAL B 1 441 ? 3.146 -27.016 -22.25 1 97.69 441 VAL B C 1
ATOM 7604 O O . VAL B 1 441 ? 3.082 -26.938 -21.016 1 97.69 441 VAL B O 1
ATOM 7607 N N . SER B 1 442 ? 2.66 -26.125 -23.016 1 94.19 442 SER B N 1
ATOM 7608 C CA . SER B 1 442 ? 1.969 -24.969 -22.453 1 94.19 442 SER B CA 1
ATOM 7609 C C . SER B 1 442 ? 0.731 -25.391 -21.672 1 94.19 442 SER B C 1
ATOM 7611 O O . SER B 1 442 ? 0.105 -26.406 -21.984 1 94.19 442 SER B O 1
ATOM 7613 N N . ALA B 1 443 ? 0.37 -24.625 -20.688 1 92.06 443 ALA B N 1
ATOM 7614 C CA . ALA B 1 443 ? -0.683 -24.969 -19.75 1 92.06 443 ALA B CA 1
ATOM 7615 C C . ALA B 1 443 ? -2.059 -24.906 -20.391 1 92.06 443 ALA B C 1
ATOM 7617 O O . ALA B 1 443 ? -2.789 -25.906 -20.422 1 92.06 443 ALA B O 1
ATOM 7618 N N . SER B 1 444 ? -2.414 -23.812 -20.984 1 86.69 444 SER B N 1
ATOM 7619 C CA . SER B 1 444 ? -3.775 -23.562 -21.453 1 86.69 444 SER B CA 1
ATOM 7620 C C . SER B 1 444 ? -4.016 -24.172 -22.828 1 86.69 444 SER B C 1
ATOM 7622 O O . SER B 1 444 ? -5.039 -24.812 -23.047 1 86.69 444 SER B O 1
ATOM 7624 N N . THR B 1 445 ? -2.973 -24.125 -23.719 1 88.38 445 THR B N 1
ATOM 7625 C CA . THR B 1 445 ? -3.219 -24.484 -25.109 1 88.38 445 THR B CA 1
ATOM 7626 C C . THR B 1 445 ? -2.67 -25.875 -25.406 1 88.38 445 THR B C 1
ATOM 7628 O O . THR B 1 445 ? -2.896 -26.422 -26.484 1 88.38 445 THR B O 1
ATOM 7631 N N . CYS B 1 446 ? -1.911 -26.438 -24.484 1 93.94 446 CYS B N 1
ATOM 7632 C CA . CYS B 1 446 ? -1.327 -27.766 -24.641 1 93.94 446 CYS B CA 1
ATOM 7633 C C . CYS B 1 446 ? -0.41 -27.812 -25.844 1 93.94 446 CYS B C 1
ATOM 7635 O O . CYS B 1 446 ? -0.389 -28.812 -26.578 1 93.94 446 CYS B O 1
ATOM 7637 N N . GLU B 1 447 ? 0.308 -26.719 -26.062 1 93.19 447 GLU B N 1
ATOM 7638 C CA . GLU B 1 447 ? 1.187 -26.625 -27.219 1 93.19 447 GLU B CA 1
ATOM 7639 C C . GLU B 1 447 ? 2.652 -26.766 -26.812 1 93.19 447 GLU B C 1
ATOM 7641 O O . GLU B 1 447 ? 3.1 -26.141 -25.859 1 93.19 447 GLU B O 1
ATOM 7646 N N . MET B 1 448 ? 3.346 -27.547 -27.594 1 95.19 448 MET B N 1
ATOM 7647 C CA . MET B 1 448 ? 4.805 -27.5 -27.531 1 95.19 448 MET B CA 1
ATOM 7648 C C . MET B 1 448 ? 5.336 -26.328 -28.344 1 95.19 448 MET B C 1
ATOM 7650 O O . MET B 1 448 ? 6.434 -25.828 -28.078 1 95.19 448 MET B O 1
ATOM 7654 N N . ALA B 1 449 ? 4.598 -25.875 -29.297 1 92.06 449 ALA B N 1
ATOM 7655 C CA . ALA B 1 449 ? 5.012 -24.812 -30.203 1 92.06 449 ALA B CA 1
ATOM 7656 C C . ALA B 1 449 ? 5.199 -23.5 -29.453 1 92.06 449 ALA B C 1
ATOM 7658 O O . ALA B 1 449 ? 5.965 -22.625 -29.891 1 92.06 449 ALA B O 1
ATOM 7659 N N . LYS B 1 450 ? 4.445 -23.281 -28.359 1 91.62 450 LYS B N 1
ATOM 7660 C CA . LYS B 1 450 ? 4.676 -22.141 -27.484 1 91.62 450 LYS B CA 1
ATOM 7661 C C . LYS B 1 450 ? 5.902 -22.359 -26.609 1 91.62 450 LYS B C 1
ATOM 7663 O O . LYS B 1 450 ? 5.809 -23 -25.547 1 91.62 450 LYS B O 1
ATOM 7668 N N . ARG B 1 451 ? 6.977 -21.75 -27.078 1 94.19 451 ARG B N 1
ATOM 7669 C CA . ARG B 1 451 ? 8.266 -22.047 -26.469 1 94.19 451 ARG B CA 1
ATOM 7670 C C . ARG B 1 451 ? 8.609 -21.016 -25.406 1 94.19 451 ARG B C 1
ATOM 7672 O O . ARG B 1 451 ? 8.516 -19.812 -25.641 1 94.19 451 ARG B O 1
ATOM 7679 N N . TYR B 1 452 ? 9.07 -21.531 -24.203 1 94.06 452 TYR B N 1
ATOM 7680 C CA . TYR B 1 452 ? 9.391 -20.641 -23.094 1 94.06 452 TYR B CA 1
ATOM 7681 C C . TYR B 1 452 ? 10.859 -20.766 -22.703 1 94.06 452 TYR B C 1
ATOM 7683 O O . TYR B 1 452 ? 11.453 -19.828 -22.172 1 94.06 452 TYR B O 1
ATOM 7691 N N . GLY B 1 453 ? 11.422 -21.938 -22.984 1 96.81 453 GLY B N 1
ATOM 7692 C CA . GLY B 1 453 ? 12.625 -22.328 -22.266 1 96.81 453 GLY B CA 1
ATOM 7693 C C . GLY B 1 453 ? 13.898 -21.797 -22.906 1 96.81 453 GLY B C 1
ATOM 7694 O O . GLY B 1 453 ? 13.891 -21.406 -24.062 1 96.81 453 GLY B O 1
ATOM 7695 N N . LEU B 1 454 ? 15 -21.828 -22.125 1 98.31 454 LEU B N 1
ATOM 7696 C CA . LEU B 1 454 ? 16.344 -21.594 -22.625 1 98.31 454 LEU B CA 1
ATOM 7697 C C . LEU B 1 454 ? 16.859 -22.781 -23.422 1 98.31 454 LEU B C 1
ATOM 7699 O O . LEU B 1 454 ? 17.844 -22.672 -24.141 1 98.31 454 LEU B O 1
ATOM 7703 N N . ILE B 1 455 ? 16.234 -23.859 -23.203 1 98.56 455 ILE B N 1
ATOM 7704 C CA . ILE B 1 455 ? 16.594 -25.109 -23.859 1 98.56 455 ILE B CA 1
ATOM 7705 C C . ILE B 1 455 ? 15.453 -25.578 -24.766 1 98.56 455 ILE B C 1
ATOM 7707 O O . ILE B 1 455 ? 14.32 -25.766 -24.297 1 98.56 455 ILE B O 1
ATOM 7711 N N . PHE B 1 456 ? 15.734 -25.766 -26.016 1 98.31 456 PHE B N 1
ATOM 7712 C CA . PHE B 1 456 ? 14.758 -26.25 -26.984 1 98.31 456 PHE B CA 1
ATOM 7713 C C . PHE B 1 456 ? 14.594 -27.75 -26.906 1 98.31 456 PHE B C 1
ATOM 7715 O O . PHE B 1 456 ? 15.586 -28.484 -26.875 1 98.31 456 PHE B O 1
ATOM 7722 N N . VAL B 1 457 ? 13.422 -28.234 -26.797 1 98.31 457 VAL B N 1
ATOM 7723 C CA . VAL B 1 457 ? 13.133 -29.656 -26.844 1 98.31 457 VAL B CA 1
ATOM 7724 C C . VAL B 1 457 ? 12.508 -30.016 -28.188 1 98.31 457 VAL B C 1
ATOM 7726 O O . VAL B 1 457 ? 11.461 -29.484 -28.562 1 98.31 457 VAL B O 1
ATOM 7729 N N . ASP B 1 458 ? 13.055 -30.953 -28.844 1 97.25 458 ASP B N 1
ATOM 7730 C CA . ASP B 1 458 ? 12.68 -31.266 -30.219 1 97.25 458 ASP B CA 1
ATOM 7731 C C . ASP B 1 458 ? 11.43 -32.156 -30.25 1 97.25 458 ASP B C 1
ATOM 7733 O O . ASP B 1 458 ? 11.492 -33.312 -30.672 1 97.25 458 ASP B O 1
ATOM 7737 N N . TYR B 1 459 ? 10.281 -31.578 -29.828 1 96.94 459 TYR B N 1
ATOM 7738 C CA . TYR B 1 459 ? 8.938 -32.125 -30 1 96.94 459 TYR B CA 1
ATOM 7739 C C . TYR B 1 459 ? 8.008 -31.094 -30.625 1 96.94 459 TYR B C 1
ATOM 7741 O O . TYR B 1 459 ? 8.172 -29.891 -30.391 1 96.94 459 TYR B O 1
ATOM 7749 N N . ASP B 1 460 ? 7.168 -31.516 -31.438 1 96.12 460 ASP B N 1
ATOM 7750 C CA . ASP B 1 460 ? 6.105 -30.625 -31.922 1 96.12 460 ASP B CA 1
ATOM 7751 C C . ASP B 1 460 ? 4.82 -30.844 -31.125 1 96.12 460 ASP B C 1
ATOM 7753 O O . ASP B 1 460 ? 4.828 -31.5 -30.078 1 96.12 460 ASP B O 1
ATOM 7757 N N . ASP B 1 461 ? 3.744 -30.281 -31.547 1 95.38 461 ASP B N 1
ATOM 7758 C CA . ASP B 1 461 ? 2.492 -30.312 -30.797 1 95.38 461 ASP B CA 1
ATOM 7759 C C . ASP B 1 461 ? 1.923 -31.734 -30.734 1 95.38 461 ASP B C 1
ATOM 7761 O O . ASP B 1 461 ? 1.08 -32.031 -29.891 1 95.38 461 ASP B O 1
ATOM 7765 N N . TYR B 1 462 ? 2.412 -32.625 -31.609 1 96.38 462 TYR B N 1
ATOM 7766 C CA . TYR B 1 462 ? 1.955 -34.031 -31.656 1 96.38 462 TYR B CA 1
ATOM 7767 C C . TYR B 1 462 ? 3.02 -34.969 -31.109 1 96.38 462 TYR B C 1
ATOM 7769 O O . TYR B 1 462 ? 2.889 -36.188 -31.203 1 96.38 462 TYR B O 1
ATOM 7777 N N . HIS B 1 463 ? 4.102 -34.344 -30.609 1 96.94 463 HIS B N 1
ATOM 7778 C CA . HIS B 1 463 ? 5.227 -35.062 -29.984 1 96.94 463 HIS B CA 1
ATOM 7779 C C . HIS B 1 463 ? 6.016 -35.844 -31.031 1 96.94 463 HIS B C 1
ATOM 7781 O O . HIS B 1 463 ? 6.543 -36.906 -30.734 1 96.94 463 HIS B O 1
ATOM 7787 N N . ASN B 1 464 ? 5.871 -35.312 -32.219 1 96.62 464 ASN B N 1
ATOM 7788 C CA . ASN B 1 464 ? 6.84 -35.781 -33.188 1 96.62 464 ASN B CA 1
ATOM 7789 C C . ASN B 1 464 ? 8.203 -35.125 -33 1 96.62 464 ASN B C 1
ATOM 7791 O O . ASN B 1 464 ? 8.281 -33.938 -32.656 1 96.62 464 ASN B O 1
ATOM 7795 N N . GLY B 1 465 ? 9.273 -35.812 -33.156 1 95.94 465 GLY B N 1
ATOM 7796 C CA . GLY B 1 465 ? 10.625 -35.312 -33 1 95.94 465 GLY B CA 1
ATOM 7797 C C . GLY B 1 465 ? 11.508 -36.25 -32.188 1 95.94 465 GLY B C 1
ATOM 7798 O O . GLY B 1 465 ? 11.062 -37.312 -31.766 1 95.94 465 GLY B O 1
ATOM 7799 N N . THR B 1 466 ? 12.727 -35.906 -31.875 1 96.06 466 THR B N 1
ATOM 7800 C CA . THR B 1 466 ? 13.703 -36.75 -31.219 1 96.06 466 THR B CA 1
ATOM 7801 C C . THR B 1 466 ? 13.609 -36.625 -29.703 1 96.06 466 THR B C 1
ATOM 7803 O O . THR B 1 466 ? 14.078 -37.5 -28.969 1 96.06 466 THR B O 1
ATOM 7806 N N . GLY B 1 467 ? 13.039 -35.469 -29.266 1 97.25 467 GLY B N 1
ATOM 7807 C CA . GLY B 1 467 ? 13.047 -35.188 -27.844 1 97.25 467 GLY B CA 1
ATOM 7808 C C . GLY B 1 467 ? 14.383 -34.688 -27.344 1 97.25 467 GLY B C 1
ATOM 7809 O O . GLY B 1 467 ? 14.547 -34.406 -26.156 1 97.25 467 GLY B O 1
ATOM 7810 N N . ASN B 1 468 ? 15.336 -34.531 -28.25 1 98 468 ASN B N 1
ATOM 7811 C CA . ASN B 1 468 ? 16.656 -34.062 -27.844 1 98 468 ASN B CA 1
ATOM 7812 C C . ASN B 1 468 ? 16.625 -32.625 -27.375 1 98 468 ASN B C 1
ATOM 7814 O O . ASN B 1 468 ? 15.711 -31.859 -27.734 1 98 468 ASN B O 1
ATOM 7818 N N . ARG B 1 469 ? 17.531 -32.281 -26.5 1 98.31 469 ARG B N 1
ATOM 7819 C CA . ARG B 1 469 ? 17.656 -30.953 -25.922 1 98.31 469 ARG B CA 1
ATOM 7820 C C . ARG B 1 469 ? 18.734 -30.141 -26.625 1 98.31 469 ARG B C 1
ATOM 7822 O O . ARG B 1 469 ? 19.844 -30.641 -26.844 1 98.31 469 ARG B O 1
ATOM 7829 N N . TYR B 1 470 ? 18.406 -28.938 -27 1 98.12 470 TYR B N 1
ATOM 7830 C CA . TYR B 1 470 ? 19.328 -28.031 -27.672 1 98.12 470 TYR B CA 1
ATOM 7831 C C . TYR B 1 470 ? 19.375 -26.672 -26.953 1 98.12 470 TYR B C 1
ATOM 7833 O O . TYR B 1 470 ? 18.359 -25.984 -26.875 1 98.12 470 TYR B O 1
ATOM 7841 N N . PRO B 1 471 ? 20.516 -26.25 -26.422 1 97.69 471 PRO B N 1
ATOM 7842 C CA . PRO B 1 471 ? 20.641 -24.922 -25.828 1 97.69 471 PRO B CA 1
ATOM 7843 C C . PRO B 1 471 ? 20.391 -23.797 -26.828 1 97.69 471 PRO B C 1
ATOM 7845 O O . PRO B 1 471 ? 20.922 -23.828 -27.938 1 97.69 471 PRO B O 1
ATOM 7848 N N . LYS B 1 472 ? 19.578 -22.891 -26.453 1 98.12 472 LYS B N 1
ATOM 7849 C CA . LYS B 1 472 ? 19.328 -21.703 -27.281 1 98.12 472 LYS B CA 1
ATOM 7850 C C . LYS B 1 472 ? 20.406 -20.641 -27.031 1 98.12 472 LYS B C 1
ATOM 7852 O O . LYS B 1 472 ? 21.297 -20.828 -26.203 1 98.12 472 LYS B O 1
ATOM 7857 N N . LYS B 1 473 ? 20.312 -19.562 -27.812 1 97.94 473 LYS B N 1
ATOM 7858 C CA . LYS B 1 473 ? 21.219 -18.438 -27.578 1 97.94 473 LYS B CA 1
ATOM 7859 C C . LYS B 1 473 ? 21.047 -17.875 -26.172 1 97.94 473 LYS B C 1
ATOM 7861 O O . LYS B 1 473 ? 22.031 -17.484 -25.531 1 97.94 473 LYS B O 1
ATOM 7866 N N . SER B 1 474 ? 19.875 -17.797 -25.672 1 98.12 474 SER B N 1
ATOM 7867 C CA . SER B 1 474 ? 19.562 -17.281 -24.344 1 98.12 474 SER B CA 1
ATOM 7868 C C . SER B 1 474 ? 20.203 -18.156 -23.266 1 98.12 474 SER B C 1
ATOM 7870 O O . SER B 1 474 ? 20.547 -17.656 -22.188 1 98.12 474 SER B O 1
ATOM 7872 N N . PHE B 1 475 ? 20.359 -19.438 -23.531 1 98.31 475 PHE B N 1
ATOM 7873 C CA . PHE B 1 475 ? 21.047 -20.344 -22.609 1 98.31 475 PHE B CA 1
ATOM 7874 C C . PHE B 1 475 ? 22.469 -19.875 -22.359 1 98.31 475 PHE B C 1
ATOM 7876 O O . PHE B 1 475 ? 22.891 -19.734 -21.203 1 98.31 475 PHE B O 1
ATOM 7883 N N . ASN B 1 476 ? 23.156 -19.609 -23.375 1 98 476 ASN B N 1
ATOM 7884 C CA . ASN B 1 476 ? 24.547 -19.156 -23.281 1 98 476 ASN B CA 1
ATOM 7885 C C . ASN B 1 476 ? 24.625 -17.766 -22.672 1 98 476 ASN B C 1
ATOM 7887 O O . ASN B 1 476 ? 25.547 -17.469 -21.906 1 98 476 ASN B O 1
ATOM 7891 N N . TRP B 1 477 ? 23.734 -16.953 -23.031 1 98.06 477 TRP B N 1
ATOM 7892 C CA . TRP B 1 477 ? 23.656 -15.625 -22.422 1 98.06 477 TRP B CA 1
ATOM 7893 C C . TRP B 1 477 ? 23.484 -15.719 -20.922 1 98.06 477 TRP B C 1
ATOM 7895 O O . TRP B 1 477 ? 24.188 -15.039 -20.156 1 98.06 477 TRP B O 1
ATOM 7905 N N . PHE B 1 478 ? 22.562 -16.516 -20.469 1 98.38 478 PHE B N 1
ATOM 7906 C CA . PHE B 1 478 ? 22.297 -16.656 -19.047 1 98.38 478 PHE B CA 1
ATOM 7907 C C . PHE B 1 478 ? 23.5 -17.219 -18.312 1 98.38 478 PHE B C 1
ATOM 7909 O O . PHE B 1 478 ? 23.844 -16.75 -17.219 1 98.38 478 PHE B O 1
ATOM 7916 N N . LYS B 1 479 ? 24.094 -18.203 -18.922 1 98.25 479 LYS B N 1
ATOM 7917 C CA . LYS B 1 479 ? 25.312 -18.766 -18.375 1 98.25 479 LYS B CA 1
ATOM 7918 C C . LYS B 1 479 ? 26.375 -17.688 -18.141 1 98.25 479 LYS B C 1
ATOM 7920 O O . LYS B 1 479 ? 26.984 -17.641 -17.078 1 98.25 479 LYS B O 1
ATOM 7925 N N . GLU B 1 480 ? 26.547 -16.844 -19.094 1 97.88 480 GLU B N 1
ATOM 7926 C CA . GLU B 1 480 ? 27.516 -15.75 -19 1 97.88 480 GLU B CA 1
ATOM 7927 C C . GLU B 1 480 ? 27.078 -14.711 -17.969 1 97.88 480 GLU B C 1
ATOM 7929 O O . GLU B 1 480 ? 27.906 -14.172 -17.234 1 97.88 480 GLU B O 1
ATOM 7934 N N . PHE B 1 481 ? 25.828 -14.398 -17.953 1 97.69 481 PHE B N 1
ATOM 7935 C CA . PHE B 1 481 ? 25.281 -13.453 -16.984 1 97.69 481 PHE B CA 1
ATOM 7936 C C . PHE B 1 481 ? 25.578 -13.906 -15.562 1 97.69 481 PHE B C 1
ATOM 7938 O O . PHE B 1 481 ? 25.969 -13.102 -14.719 1 97.69 481 PHE B O 1
ATOM 7945 N N . ILE B 1 482 ? 25.328 -15.195 -15.273 1 97.38 482 ILE B N 1
ATOM 7946 C CA . ILE B 1 482 ? 25.531 -15.742 -13.938 1 97.38 482 ILE B CA 1
ATOM 7947 C C . ILE B 1 482 ? 27 -15.578 -13.531 1 97.38 482 ILE B C 1
ATOM 7949 O O . ILE B 1 482 ? 27.297 -15.289 -12.375 1 97.38 482 ILE B O 1
ATOM 7953 N N . LYS B 1 483 ? 27.844 -15.695 -14.5 1 95.69 483 LYS B N 1
ATOM 7954 C CA . LYS B 1 483 ? 29.281 -15.602 -14.234 1 95.69 483 LYS B CA 1
ATOM 7955 C C . LYS B 1 483 ? 29.703 -14.148 -14.023 1 95.69 483 LYS B C 1
ATOM 7957 O O . LYS B 1 483 ? 30.516 -13.859 -13.141 1 95.69 483 LYS B O 1
ATOM 7962 N N . THR B 1 484 ? 29.078 -13.219 -14.75 1 96.06 484 THR B N 1
ATOM 7963 C CA . THR B 1 484 ? 29.625 -11.867 -14.812 1 96.06 484 THR B CA 1
ATOM 7964 C C . THR B 1 484 ? 28.703 -10.875 -14.109 1 96.06 484 THR B C 1
ATOM 7966 O O . THR B 1 484 ? 29.125 -9.781 -13.742 1 96.06 484 THR B O 1
ATOM 7969 N N . LYS B 1 485 ? 27.453 -11.258 -14.055 1 96.31 485 LYS B N 1
ATOM 7970 C CA . LYS B 1 485 ? 26.391 -10.375 -13.609 1 96.31 485 LYS B CA 1
ATOM 7971 C C . LYS B 1 485 ? 26.297 -9.133 -14.492 1 96.31 485 LYS B C 1
ATOM 7973 O O . LYS B 1 485 ? 26.047 -8.031 -14 1 96.31 485 LYS B O 1
ATOM 7978 N N . GLU B 1 486 ? 26.547 -9.375 -15.766 1 95.69 486 GLU B N 1
ATOM 7979 C CA . GLU B 1 486 ? 26.422 -8.305 -16.766 1 95.69 486 GLU B CA 1
ATOM 7980 C C . GLU B 1 486 ? 25.328 -8.609 -17.766 1 95.69 486 GLU B C 1
ATOM 7982 O O . GLU B 1 486 ? 25.125 -9.758 -18.156 1 95.69 486 GLU B O 1
ATOM 7987 N N . ILE B 1 487 ? 24.656 -7.559 -18.109 1 95.56 487 ILE B N 1
ATOM 7988 C CA . ILE B 1 487 ? 23.641 -7.691 -19.141 1 95.56 487 ILE B CA 1
ATOM 7989 C C . ILE B 1 487 ? 23.953 -6.754 -20.312 1 95.56 487 ILE B C 1
ATOM 7991 O O . ILE B 1 487 ? 24.609 -5.73 -20.125 1 95.56 487 ILE B O 1
#

Secondary structure (DSSP, 8-state):
-PBP---TT-EEEEE--HHHHT--TTSTT---BGGGGPPP---SSTT--HHHHHHHHHHHHHHHTT---S--GGGTTT-HHHHHHHHHHHHHHHT--EEEEE--HHHH-TTSS-SS--HHHHHHHHHHHHHHHHTT-EEEEEEESS--BHHHHHH-TTGGGSHHHHHHHHHHHHHHHHHHTTT--EEEEESSGGGGGT-HHHHH-PPP-TT--HHHHHHHHHHHHHHHHHHHHHHHHHHTT-TT-EE--EEE--EEEESBS-HHHHHHHHHHHIIIIIHHHIIIIISS--TTHHHHHHHHHSS-----HHHHHHHHH---SSEEEE---EEEE-S-TTPPEEE-SS-EEE--TTS-B-TT--B--HHHHHHHHHHHHHHH-S-EEEEE----EE----TTS----HHHHHHHHHHHHHHHHHHHTT--EEEEEES-SB----TTT--SSEE--SEEE---TT--S---EEE-HHHHHHHHHHHH-B-/-PBP---TT-EEEEE--HHHHT--TTSTT---BGGGGPPP---SSTT--HHHHHHHHHHHHHHHTT---S--GGGTTT-HHHHHHHHHHHHHHHT--EEEEE--HHHH-SSTT-SS--HHHHHHHHHHHHHHHHTT-EEEEEEESS--BHHHHHH-TTGGGSHHHHHHHHHHHHHHHHHHTTT--EEEEESSGGGGGT-HHHHH-PPP-TT--HHHHHHHHHHHHHHHHHHHHHHHHHHTT-TT-EE--EEE--EEEESBS-HHHHHHHHHHHIIIIIHHHIIIIISS--TTHHHHHHHHHSS-----HHHHHHHHH---SSEEEE---EEEE-S-TTPPEEE-SS-EEE--TTS-B-TT--B--HHHHHHHHHHHHHHH-S-EEEEE----EE----TTS----HHHHHHHHHHHHHHHHHHHTT--EEEEEES-SB----TTT--SSEE--SEEE---TT--S---EEE-HHHHHHHHHHHH-B-

pLDDT: mean 94.22, std 8.11, range [40.69, 98.88]

Foldseek 3Di:
DDFFDDDPLFFEAAEDELLWAAAPCPPLQFHAFPLQLDAFDDDPALLDCVVLVVCVVVSLVCVLVVHRDHFRLSNGKLNCLPCVLVVLVLRLLLPGQAYEYEQALRQQPVQLPDPGTRVSSLVSVVVNLVSSVVSNHAYEYEHEELGHRPNCCSVPQLFLLDVVNLVSSLVSLLVNCVSPVVRHAEYADYAQLLCLQFDVCSNGVHHDDPPDDQLRSNVSSVSSSLSVLLSLLVSLVSNVVRDRHFYEHEHADAAEAAQDPPVVSRVQNVVVCLNRPVQVLCCQQQLAGDPCVQVVNCVSNVDGDDDDPVSSVSSNVGHGQEYEYEDEAYFYTDPPPPADWRRDPGDTGGDHPVFDAASNRGTQDLLSLLVVLCVVCVVRVGEYEYREYWAWDFFDADPVRETAPVVRLVSVVSNVVSVSVSVVVVGHYRYYHYHRQEQTQDRSNRFSRGGTHQWYAQQGSNGPGDSDIDGYPVSVVSSVCSVRVGD/DDFFDDDPLFFEAAEDECLWAAAPCPPLQFHAFPLQLDAFDDDPALLDCVVLVVCVVVSLVCVLVVHRDHFRLSNGKLNCLPCVLVVLVLRLLLPGQAYEYEQALRQQPVPLPDPGTRVSSLVSVVVNLVSSVVSNHAYEYEHEELGHRVNCCSVPQLFLLDVVNLVSSLVSLLVNCVSPVVRHAEYADYAQLLCLQFDVCSNGVHHDDPPDDQLRSNVSSVSSSLSVLLSLLVSLVSNVVRDRHFYEHEHADAAEAAQDPPVVSRVQNVVVCLNRPVQVLCCQQQLAGDPCVQVVNCVSNVDGDDDDPVSSVSSNVGHGQEYEYEDEAYFYTDPPPPADWRRDPGDTGGDHPVFDAASNRGTQDLLSLLVVLCVVCVVRVGEYEYREYWAWDFFDQDPVRETAPVVRLVSVVSNVVSVSVSVVVVGHYRYYHYHRQEQTQDRSNRFSRGGTHQWYAQQGSNGPGDSDIHGYPVSVVSSVCSVRVGD